Protein AF-L8GN82-F1 (afdb_monomer_lite)

Structure (mmCIF, N/CA/C/O backbone):
data_AF-L8GN82-F1
#
_entry.id   AF-L8GN82-F1
#
loop_
_atom_site.group_PDB
_atom_site.id
_atom_site.type_symbol
_atom_site.label_atom_id
_atom_site.label_alt_id
_atom_site.label_comp_id
_atom_site.label_asym_id
_atom_site.label_entity_id
_atom_site.label_seq_id
_atom_site.pdbx_PDB_ins_code
_atom_site.Cartn_x
_atom_site.Cartn_y
_atom_site.Cartn_z
_atom_site.occupancy
_atom_site.B_iso_or_equiv
_atom_site.auth_seq_id
_atom_site.auth_comp_id
_atom_site.auth_asym_id
_atom_site.auth_atom_id
_atom_site.pdbx_PDB_model_num
ATOM 1 N N . MET A 1 1 ? 12.471 10.468 -59.461 1.00 40.56 1 MET A N 1
ATOM 2 C CA . MET A 1 1 ? 12.229 11.922 -59.468 1.00 40.56 1 MET A CA 1
ATOM 3 C C . MET A 1 1 ? 10.751 12.126 -59.243 1.00 40.56 1 MET A C 1
ATOM 5 O O . MET A 1 1 ? 9.994 11.916 -60.169 1.00 40.56 1 MET A O 1
ATOM 9 N N . GLU A 1 2 ? 10.376 12.457 -58.014 1.00 28.59 2 GLU A N 1
ATOM 10 C CA . GLU A 1 2 ? 9.237 13.321 -57.700 1.00 28.59 2 GLU A CA 1
ATOM 11 C C . GLU A 1 2 ? 9.472 13.792 -56.265 1.00 28.59 2 GLU A C 1
ATOM 13 O O . GLU A 1 2 ? 9.151 13.131 -55.283 1.00 28.59 2 GLU A O 1
ATOM 18 N N . ALA A 1 3 ? 10.220 14.889 -56.172 1.00 37.50 3 ALA A N 1
ATOM 19 C CA . ALA A 1 3 ? 10.307 15.696 -54.975 1.00 37.50 3 ALA A CA 1
ATOM 20 C C . ALA A 1 3 ? 9.128 16.671 -55.033 1.00 37.50 3 ALA A C 1
ATOM 22 O O . ALA A 1 3 ? 9.088 17.517 -55.924 1.00 37.50 3 ALA A O 1
ATOM 23 N N . SER A 1 4 ? 8.186 16.568 -54.097 1.00 31.69 4 SER A N 1
ATOM 24 C CA . SER A 1 4 ? 7.207 17.627 -53.845 1.00 31.69 4 SER A CA 1
ATOM 25 C C . SER A 1 4 ? 7.245 18.013 -52.368 1.00 31.69 4 SER A C 1
ATOM 27 O O . SER A 1 4 ? 6.643 17.369 -51.514 1.00 31.69 4 SER A O 1
ATOM 29 N N . SER A 1 5 ? 8.046 19.046 -52.100 1.00 40.31 5 SER A N 1
ATOM 30 C CA . SER A 1 5 ? 7.897 20.062 -51.050 1.00 40.31 5 SER A CA 1
ATOM 31 C C . SER A 1 5 ? 7.050 19.699 -49.817 1.00 40.31 5 SER A C 1
ATOM 33 O O . SER A 1 5 ? 5.852 19.983 -49.775 1.00 40.31 5 SER A O 1
ATOM 35 N N . SER A 1 6 ? 7.687 19.205 -48.751 1.00 35.66 6 SER A N 1
ATOM 36 C CA . SER A 1 6 ? 7.137 19.368 -47.403 1.00 35.66 6 SER A CA 1
ATOM 37 C C . SER A 1 6 ? 7.422 20.798 -46.945 1.00 35.66 6 SER A C 1
ATOM 39 O O . SER A 1 6 ? 8.579 21.174 -46.743 1.00 35.66 6 SER A O 1
ATOM 41 N N . ALA A 1 7 ? 6.376 21.607 -46.803 1.00 36.06 7 ALA A N 1
ATOM 42 C CA . ALA A 1 7 ? 6.464 22.872 -46.092 1.00 36.06 7 ALA A CA 1
ATOM 43 C C . ALA A 1 7 ? 7.112 22.626 -44.717 1.00 36.06 7 ALA A C 1
ATOM 45 O O . ALA A 1 7 ? 6.667 21.760 -43.966 1.00 36.06 7 ALA A O 1
ATOM 46 N N . SER A 1 8 ? 8.187 23.354 -44.415 1.00 43.50 8 SER A N 1
ATOM 47 C CA . SER A 1 8 ? 8.848 23.358 -43.108 1.00 43.50 8 SER A CA 1
ATOM 48 C C . SER A 1 8 ? 7.850 23.842 -42.053 1.00 43.50 8 SER A C 1
ATOM 50 O O . SER A 1 8 ? 7.719 25.047 -41.834 1.00 43.50 8 SER A O 1
ATOM 52 N N . ALA A 1 9 ? 7.120 22.925 -41.418 1.00 58.69 9 ALA A N 1
ATOM 53 C CA . ALA A 1 9 ? 6.322 23.253 -40.247 1.00 58.69 9 ALA A CA 1
ATOM 54 C C . ALA A 1 9 ? 7.268 23.774 -39.154 1.00 58.69 9 ALA A C 1
ATOM 56 O O . ALA A 1 9 ? 8.265 23.125 -38.832 1.00 58.69 9 ALA A O 1
ATOM 57 N N . ALA A 1 10 ? 6.994 24.969 -38.629 1.00 77.12 10 ALA A N 1
ATOM 58 C CA . ALA A 1 10 ? 7.801 25.562 -37.569 1.00 77.12 10 ALA A CA 1
ATOM 59 C C . ALA A 1 10 ? 7.827 24.636 -36.340 1.00 77.12 10 ALA A C 1
ATOM 61 O O . ALA A 1 10 ? 6.804 24.051 -35.974 1.00 77.12 10 ALA A O 1
ATOM 62 N N . ALA A 1 11 ? 8.997 24.485 -35.718 1.00 84.00 11 ALA A N 1
ATOM 63 C CA . ALA A 1 11 ? 9.152 23.645 -34.537 1.00 84.00 11 ALA A CA 1
ATOM 64 C C . ALA A 1 11 ? 8.325 24.181 -33.360 1.00 84.00 11 ALA A C 1
ATOM 66 O O . ALA A 1 11 ? 8.280 25.387 -33.123 1.00 84.00 11 ALA A O 1
ATOM 67 N N . LEU A 1 12 ? 7.707 23.273 -32.603 1.00 88.06 12 LEU A N 1
ATOM 68 C CA . LEU A 1 12 ? 6.937 23.598 -31.400 1.00 88.06 12 LEU A CA 1
ATOM 69 C C . LEU A 1 12 ? 7.852 24.004 -30.238 1.00 88.06 12 LEU A C 1
ATOM 71 O O . LEU A 1 12 ? 7.486 24.847 -29.425 1.00 88.06 12 LEU A O 1
ATOM 75 N N . ALA A 1 13 ? 9.041 23.402 -30.159 1.00 88.94 13 ALA A N 1
ATOM 76 C CA . ALA A 1 13 ? 10.078 23.754 -29.195 1.00 88.94 13 ALA A CA 1
ATOM 77 C C . ALA A 1 13 ? 11.461 23.333 -29.712 1.00 88.94 13 ALA A C 1
ATOM 79 O O . ALA A 1 13 ? 11.603 22.279 -30.336 1.00 88.94 13 ALA A O 1
ATOM 80 N N . GLU A 1 14 ? 12.499 24.113 -29.402 1.00 90.31 14 GLU A N 1
ATOM 81 C CA . GLU A 1 14 ? 13.894 23.756 -29.678 1.00 90.31 14 GLU A CA 1
ATOM 82 C C . GLU A 1 14 ? 14.709 23.698 -28.382 1.00 90.31 14 GLU A C 1
ATOM 84 O O . GLU A 1 14 ? 14.835 24.678 -27.653 1.00 90.31 14 GLU A O 1
ATOM 89 N N . GLY A 1 15 ? 15.298 22.533 -28.109 1.00 85.56 15 GLY A N 1
ATOM 90 C CA . GLY A 1 15 ? 16.231 22.325 -27.009 1.00 85.56 15 GLY A CA 1
ATOM 91 C C . GLY A 1 15 ? 17.689 22.278 -27.470 1.00 85.56 15 GLY A C 1
ATOM 92 O O . GLY A 1 15 ? 18.013 22.227 -28.660 1.00 85.56 15 GLY A O 1
ATOM 93 N N . LYS A 1 16 ? 18.614 22.212 -26.503 1.00 86.75 16 LYS A N 1
ATOM 94 C CA . LYS A 1 16 ? 20.067 22.130 -26.761 1.00 86.75 16 LYS A CA 1
ATOM 95 C C . LYS A 1 16 ? 20.448 20.901 -27.605 1.00 86.75 16 LYS A C 1
ATOM 97 O O . LYS A 1 16 ? 21.351 21.005 -28.433 1.00 86.75 16 LYS A O 1
ATOM 102 N N . THR A 1 17 ? 19.752 19.776 -27.432 1.00 88.50 17 THR A N 1
ATOM 103 C CA . THR A 1 17 ? 20.066 18.464 -28.041 1.00 88.50 17 THR A CA 1
ATOM 104 C C . THR A 1 17 ? 18.912 17.842 -28.833 1.00 88.50 17 THR A C 1
ATOM 106 O O . THR A 1 17 ? 19.075 16.750 -29.366 1.00 88.50 17 THR A O 1
ATOM 109 N N . LYS A 1 18 ? 17.760 18.513 -28.933 1.00 93.12 18 LYS A N 1
ATOM 110 C CA . LYS A 1 18 ? 16.549 17.978 -29.575 1.00 93.12 18 LYS A CA 1
ATOM 111 C C . LYS A 1 18 ? 15.663 19.083 -30.147 1.00 93.12 18 LYS A C 1
ATOM 113 O O . LYS A 1 18 ? 15.748 20.225 -29.695 1.00 93.12 18 LYS A O 1
ATOM 118 N N . LEU A 1 19 ? 14.812 18.732 -31.102 1.00 94.88 19 LEU A N 1
ATOM 119 C CA . LEU A 1 19 ? 13.789 19.579 -31.709 1.00 94.88 19 LEU A CA 1
ATOM 120 C C . LEU A 1 19 ? 12.435 18.868 -31.609 1.00 94.88 19 LEU A C 1
ATOM 122 O O . LEU A 1 19 ? 12.356 17.667 -31.858 1.00 94.88 19 LEU A O 1
ATOM 126 N N . ILE A 1 20 ? 11.384 19.596 -31.240 1.00 95.88 20 ILE A N 1
ATOM 127 C CA . ILE A 1 20 ? 10.019 19.072 -31.153 1.00 95.88 20 ILE A CA 1
ATOM 128 C C . ILE A 1 20 ? 9.234 19.594 -32.350 1.00 95.88 20 ILE A C 1
ATOM 130 O O . ILE A 1 20 ? 9.037 20.802 -32.492 1.00 95.88 20 ILE A O 1
ATOM 134 N N . LEU A 1 21 ? 8.801 18.687 -33.217 1.00 94.81 21 LEU A N 1
ATOM 135 C CA . LEU A 1 21 ? 8.077 18.997 -34.444 1.00 94.81 21 LEU A CA 1
ATOM 136 C C . LEU A 1 21 ? 6.604 18.577 -34.315 1.00 94.81 21 LEU A C 1
ATOM 138 O O . LEU A 1 21 ? 6.312 17.554 -33.684 1.00 94.81 21 LEU A O 1
ATOM 142 N N . PRO A 1 22 ? 5.666 19.340 -34.902 1.00 93.62 22 PRO A N 1
ATOM 143 C CA . PRO A 1 22 ? 4.265 18.942 -34.934 1.00 93.62 22 PRO A CA 1
ATOM 144 C C . PRO A 1 22 ? 4.071 17.715 -35.836 1.00 93.62 22 PRO A C 1
ATOM 146 O O . PRO A 1 22 ? 4.810 17.514 -36.801 1.00 93.62 22 PRO A O 1
ATOM 149 N N . THR A 1 23 ? 3.048 16.911 -35.545 1.00 91.06 23 THR A N 1
ATOM 150 C CA . THR A 1 23 ? 2.587 15.833 -36.435 1.00 91.06 23 THR A CA 1
ATOM 151 C C . THR A 1 23 ? 1.179 16.131 -36.954 1.00 91.06 23 THR A C 1
ATOM 153 O O . THR A 1 23 ? 0.577 17.141 -36.587 1.00 91.06 23 THR A O 1
ATOM 156 N N . SER A 1 24 ? 0.641 15.271 -37.823 1.00 87.94 24 SER A N 1
ATOM 157 C CA . SER A 1 24 ? -0.749 15.380 -38.285 1.00 87.94 24 SER A CA 1
ATOM 158 C C . SER A 1 24 ? -1.782 15.140 -37.174 1.00 87.94 24 SER A C 1
ATOM 160 O O . SER A 1 24 ? -2.904 15.625 -37.296 1.00 87.94 24 SER A O 1
ATOM 162 N N . ASP A 1 25 ? -1.422 14.426 -36.099 1.00 88.06 25 ASP A N 1
ATOM 163 C CA . ASP A 1 25 ? -2.248 14.280 -34.895 1.00 88.06 25 ASP A CA 1
ATOM 164 C C . ASP A 1 25 ? -1.768 15.287 -33.832 1.00 88.06 25 ASP A C 1
ATOM 166 O O . ASP A 1 25 ? -0.649 15.153 -33.333 1.00 88.06 25 ASP A O 1
ATOM 170 N N . PRO A 1 26 ? -2.581 16.278 -33.422 1.00 85.50 26 PRO A N 1
ATOM 171 C CA . PRO A 1 26 ? -2.176 17.281 -32.432 1.00 85.50 26 PRO A CA 1
ATOM 172 C C . PRO A 1 26 ? -1.912 16.697 -31.033 1.00 85.50 26 PRO A C 1
ATOM 174 O O . PRO A 1 26 ? -1.378 17.385 -30.165 1.00 85.50 26 PRO A O 1
ATOM 177 N N . ARG A 1 27 ? -2.275 15.432 -30.789 1.00 89.00 27 ARG A N 1
ATOM 178 C CA . ARG A 1 27 ? -1.940 14.701 -29.557 1.00 89.00 27 ARG A CA 1
ATOM 179 C C . ARG A 1 27 ? -0.538 14.103 -29.590 1.00 89.00 27 ARG A C 1
ATOM 181 O O . ARG A 1 27 ? -0.101 13.556 -28.581 1.00 89.00 27 ARG A O 1
ATOM 188 N N . GLN A 1 28 ? 0.161 14.187 -30.720 1.00 93.69 28 GLN A N 1
ATOM 189 C CA . GLN A 1 28 ? 1.465 13.574 -30.932 1.00 93.69 28 GLN A CA 1
ATOM 190 C C . GLN A 1 28 ? 2.480 14.594 -31.447 1.00 93.69 28 GLN A C 1
ATOM 192 O O . GLN A 1 28 ? 2.178 15.468 -32.262 1.00 93.69 28 GLN A O 1
ATOM 197 N N . VAL A 1 29 ? 3.720 14.433 -31.004 1.00 95.50 29 VAL A N 1
ATOM 198 C CA . VAL A 1 29 ? 4.875 15.200 -31.465 1.00 95.50 29 VAL A CA 1
ATOM 199 C C . VAL A 1 29 ? 5.937 14.262 -32.019 1.00 95.50 29 VAL A C 1
ATOM 201 O O . VAL A 1 29 ? 6.043 13.100 -31.620 1.00 95.50 29 VAL A O 1
ATOM 204 N N . LEU A 1 30 ? 6.740 14.778 -32.941 1.00 96.50 30 LEU A N 1
ATOM 205 C CA . LEU A 1 30 ? 7.945 14.112 -33.406 1.00 96.50 30 LEU A CA 1
ATOM 206 C C . LEU A 1 30 ? 9.142 14.723 -32.675 1.00 96.50 30 LEU A C 1
ATOM 208 O O . LEU A 1 30 ? 9.391 15.926 -32.770 1.00 96.50 30 LEU A O 1
ATOM 212 N N . VAL A 1 31 ? 9.878 13.896 -31.940 1.00 97.19 31 VAL A N 1
ATOM 213 C CA . VAL A 1 31 ? 11.093 14.300 -31.231 1.00 97.19 31 VAL A CA 1
ATOM 214 C C . VAL A 1 31 ? 12.286 13.965 -32.115 1.00 97.19 31 VAL A C 1
ATOM 216 O O . VAL A 1 31 ? 12.564 12.792 -32.352 1.00 97.19 31 VAL A O 1
ATOM 219 N N . LEU A 1 32 ? 12.981 14.987 -32.614 1.00 96.75 32 LEU A N 1
ATOM 220 C CA . LEU A 1 32 ? 14.173 14.859 -33.454 1.00 96.75 32 LEU A CA 1
ATOM 221 C C . LEU A 1 32 ? 15.432 15.129 -32.621 1.00 96.75 32 LEU A C 1
ATOM 223 O O . LEU A 1 32 ? 15.600 16.216 -32.066 1.00 96.75 32 LEU A O 1
ATOM 227 N N . SER A 1 33 ? 16.328 14.153 -32.535 1.00 96.06 33 SER A N 1
ATOM 228 C CA . SER A 1 33 ? 17.602 14.251 -31.818 1.00 96.06 33 SER A CA 1
ATOM 229 C C . SER A 1 33 ? 18.649 14.988 -32.656 1.00 96.06 33 SER A C 1
ATOM 231 O O . SER A 1 33 ? 18.812 14.713 -33.839 1.00 96.06 33 SER A O 1
ATOM 233 N N . LYS A 1 34 ? 19.407 15.903 -32.041 1.00 95.44 34 LYS A N 1
ATOM 234 C CA . LYS A 1 34 ? 20.489 16.655 -32.698 1.00 95.44 34 LYS A CA 1
ATOM 235 C C . LYS A 1 34 ? 21.856 16.047 -32.387 1.00 95.44 34 LYS A C 1
ATOM 237 O O . LYS A 1 34 ? 22.095 15.532 -31.295 1.00 95.44 34 LYS A O 1
ATOM 242 N N . ASP A 1 35 ? 22.793 16.244 -33.307 1.00 95.50 35 ASP A N 1
ATOM 243 C CA . ASP A 1 35 ? 24.213 15.890 -33.154 1.00 95.50 35 ASP A CA 1
ATOM 244 C C . ASP A 1 35 ? 24.983 16.796 -32.174 1.00 95.50 35 ASP A C 1
ATOM 246 O O . ASP A 1 35 ? 26.192 16.660 -31.980 1.00 95.50 35 ASP A O 1
ATOM 250 N N . SER A 1 36 ? 24.301 17.744 -31.531 1.00 93.56 36 SER A N 1
ATOM 251 C CA . SER A 1 36 ? 24.904 18.623 -30.538 1.00 93.56 36 SER A CA 1
ATOM 252 C C . SER A 1 36 ? 25.119 17.919 -29.197 1.00 93.56 36 SER A C 1
ATOM 254 O O . SER A 1 36 ? 24.269 17.183 -28.693 1.00 93.56 36 SER A O 1
ATOM 256 N N . ILE A 1 37 ? 26.248 18.226 -28.563 1.00 92.81 37 ILE A N 1
ATOM 257 C CA . ILE A 1 37 ? 26.554 17.884 -27.173 1.00 92.81 37 ILE A CA 1
ATOM 258 C C . ILE A 1 37 ? 26.910 19.161 -26.411 1.00 92.81 37 ILE A C 1
ATOM 260 O O . ILE A 1 37 ? 27.527 20.072 -26.962 1.00 92.81 37 ILE A O 1
ATOM 264 N N . THR A 1 38 ? 26.495 19.257 -25.147 1.00 89.88 38 THR A N 1
ATOM 265 C CA . THR A 1 38 ? 26.724 20.438 -24.295 1.00 89.88 38 THR A CA 1
ATOM 266 C C . THR A 1 38 ? 27.090 20.044 -22.866 1.00 89.88 38 THR A C 1
ATOM 268 O O . THR A 1 38 ? 26.588 19.047 -22.352 1.00 89.88 38 THR A O 1
ATOM 271 N N . ALA A 1 39 ? 27.931 20.819 -22.183 1.00 86.50 39 ALA A N 1
ATOM 272 C CA . ALA A 1 39 ? 28.233 20.640 -20.761 1.00 86.50 39 ALA A CA 1
ATOM 273 C C . ALA A 1 39 ? 28.512 21.980 -20.059 1.00 86.50 39 ALA A C 1
ATOM 275 O O . ALA A 1 39 ? 28.931 22.942 -20.700 1.00 86.50 39 ALA A O 1
ATOM 276 N N . GLY A 1 40 ? 28.274 22.028 -18.740 1.00 77.69 40 GLY A N 1
ATOM 277 C CA . GLY A 1 40 ? 28.528 23.205 -17.898 1.00 77.69 40 GLY A CA 1
ATOM 278 C C . GLY A 1 40 ? 27.736 24.435 -18.340 1.00 77.69 40 GLY A C 1
ATOM 279 O O . GLY A 1 40 ? 28.337 25.446 -18.668 1.00 77.69 40 GLY A O 1
ATOM 280 N N . ASN A 1 41 ? 26.410 24.319 -18.449 1.00 71.56 41 ASN A N 1
ATOM 281 C CA . ASN A 1 41 ? 25.507 25.400 -18.881 1.00 71.56 41 ASN A CA 1
ATOM 282 C C . ASN A 1 41 ? 25.874 26.038 -20.235 1.00 71.56 41 ASN A C 1
ATOM 284 O O . ASN A 1 41 ? 25.586 27.198 -20.491 1.00 71.56 41 ASN A O 1
ATOM 288 N N . GLY A 1 42 ? 26.490 25.263 -21.135 1.00 69.44 42 GLY A N 1
ATOM 289 C CA . GLY A 1 42 ? 26.857 25.715 -22.480 1.00 69.44 42 GLY A CA 1
ATOM 290 C C . GLY A 1 42 ? 28.290 26.231 -22.617 1.00 69.44 42 GLY A C 1
ATOM 291 O O . GLY A 1 42 ? 28.701 26.520 -23.738 1.00 69.44 42 GLY A O 1
ATOM 292 N N . LEU A 1 43 ? 29.075 26.257 -21.531 1.00 78.06 43 LEU A N 1
ATOM 293 C CA . LEU A 1 43 ? 30.509 26.584 -21.563 1.00 78.06 43 LEU A CA 1
ATOM 294 C C . LEU A 1 43 ? 31.317 25.622 -22.449 1.00 78.06 43 LEU A C 1
ATOM 296 O O . LEU A 1 43 ? 32.336 26.005 -23.019 1.00 78.06 43 LEU A O 1
ATOM 300 N N . LYS A 1 44 ? 30.850 24.377 -22.591 1.00 87.25 44 LYS A N 1
ATOM 301 C CA . LYS A 1 44 ? 31.314 23.430 -23.609 1.00 87.25 44 LYS A CA 1
ATOM 302 C C . LYS A 1 44 ? 30.144 23.072 -24.517 1.00 87.25 44 LYS A C 1
ATOM 304 O O . LYS A 1 44 ? 29.076 22.687 -24.029 1.00 87.25 44 LYS A O 1
ATOM 309 N N . ARG A 1 45 ? 30.343 23.186 -25.828 1.00 91.56 45 ARG A N 1
ATOM 310 C CA . ARG A 1 45 ? 29.367 22.804 -26.851 1.00 91.56 45 ARG A CA 1
ATOM 311 C C . ARG A 1 45 ? 30.096 22.365 -28.105 1.00 91.56 45 ARG A C 1
ATOM 313 O O . ARG A 1 45 ? 30.897 23.131 -28.615 1.00 91.56 45 ARG A O 1
ATOM 320 N N . ASP A 1 46 ? 29.761 21.202 -28.639 1.00 93.88 46 ASP A N 1
ATOM 321 C CA . ASP A 1 46 ? 30.316 20.693 -29.894 1.00 93.88 46 ASP A CA 1
ATOM 322 C C . ASP A 1 46 ? 29.215 20.043 -30.737 1.00 93.88 46 ASP A C 1
ATOM 324 O O . ASP A 1 46 ? 28.141 19.705 -30.234 1.00 93.88 46 ASP A O 1
ATOM 328 N N . VAL A 1 47 ? 29.495 19.864 -32.027 1.00 94.81 47 VAL A N 1
ATOM 329 C CA . VAL A 1 47 ? 28.714 19.009 -32.927 1.00 94.81 47 VAL A CA 1
ATOM 330 C C . VAL A 1 47 ? 29.528 17.745 -33.186 1.00 94.81 47 VAL A C 1
ATOM 332 O O . VAL A 1 47 ? 30.705 17.831 -33.560 1.00 94.81 47 VAL A O 1
ATOM 335 N N . ILE A 1 48 ? 28.912 16.590 -32.940 1.00 94.81 48 ILE A N 1
ATOM 336 C CA . ILE A 1 48 ? 29.482 15.261 -33.155 1.00 94.81 48 ILE A CA 1
ATOM 337 C C . ILE A 1 48 ? 28.538 14.512 -34.093 1.00 94.81 48 ILE A C 1
ATOM 339 O O . ILE A 1 48 ? 27.471 14.068 -33.678 1.00 94.81 48 ILE A O 1
ATOM 343 N N . GLU A 1 49 ? 28.941 14.395 -35.355 1.00 94.88 49 GLU A N 1
ATOM 344 C CA . GLU A 1 49 ? 28.151 13.736 -36.396 1.00 94.88 49 GLU A CA 1
ATOM 345 C C . GLU A 1 49 ? 27.757 12.307 -35.986 1.00 94.88 49 GLU A C 1
ATOM 347 O O . GLU A 1 49 ? 28.599 11.518 -35.548 1.00 94.88 49 GLU A O 1
ATOM 352 N N . GLY A 1 50 ? 26.467 11.987 -36.099 1.00 93.38 50 GLY A N 1
ATOM 353 C CA . GLY A 1 50 ? 25.906 10.677 -35.756 1.00 93.38 50 GLY A CA 1
ATOM 354 C C . GLY A 1 50 ? 25.527 10.489 -34.281 1.00 93.38 50 GLY A C 1
ATOM 355 O O . GLY A 1 50 ? 24.910 9.475 -33.941 1.00 93.38 50 GLY A O 1
ATOM 356 N N . LYS A 1 51 ? 25.826 11.450 -33.396 1.00 96.25 51 LYS A N 1
ATOM 357 C CA . LYS A 1 51 ? 25.429 11.399 -31.977 1.00 96.25 51 LYS A CA 1
ATOM 358 C C . LYS A 1 51 ? 23.909 11.416 -31.804 1.00 96.25 51 LYS A C 1
ATOM 360 O O . LYS A 1 51 ? 23.399 10.684 -30.961 1.00 96.25 51 LYS A O 1
ATOM 365 N N . GLY A 1 52 ? 23.183 12.202 -32.599 1.00 95.94 52 GLY A N 1
ATOM 366 C CA . GLY A 1 52 ? 21.722 12.299 -32.560 1.00 95.94 52 GLY A CA 1
ATOM 367 C C . GLY A 1 52 ? 21.053 10.955 -32.838 1.00 95.94 52 GLY A C 1
ATOM 368 O O . GLY A 1 52 ? 20.186 10.528 -32.078 1.00 95.94 52 GLY A O 1
ATOM 369 N N . ARG A 1 53 ? 21.544 10.225 -33.846 1.00 97.00 53 ARG A N 1
ATOM 370 C CA . ARG A 1 53 ? 21.103 8.855 -34.147 1.00 97.00 53 ARG A CA 1
ATOM 371 C C . ARG A 1 53 ? 21.319 7.902 -32.967 1.00 97.00 53 ARG A C 1
ATOM 373 O O . ARG A 1 53 ? 20.411 7.162 -32.609 1.00 97.00 53 ARG A O 1
ATOM 380 N N . LEU A 1 54 ? 22.503 7.917 -32.352 1.00 97.62 54 LEU A N 1
ATOM 381 C CA . LEU A 1 54 ? 22.828 7.026 -31.227 1.00 97.62 54 LEU A CA 1
ATOM 382 C C . LEU A 1 54 ? 22.035 7.367 -29.957 1.00 97.62 54 LEU A C 1
ATOM 384 O O . LEU A 1 54 ? 21.611 6.466 -29.230 1.00 97.62 54 LEU A O 1
ATOM 388 N N . SER A 1 55 ? 21.799 8.658 -29.706 1.00 97.19 55 SER A N 1
ATOM 389 C CA . SER A 1 55 ? 20.885 9.127 -28.660 1.00 97.19 55 SER A CA 1
ATOM 390 C C . SER A 1 55 ? 19.475 8.587 -28.893 1.00 97.19 55 SER A C 1
ATOM 392 O O . SER A 1 55 ? 18.905 7.979 -27.991 1.00 97.19 55 SER A O 1
ATOM 394 N N . ASN A 1 56 ? 18.951 8.734 -30.112 1.00 97.12 56 ASN A N 1
ATOM 395 C CA . ASN A 1 56 ? 17.627 8.244 -30.478 1.00 97.12 56 ASN A CA 1
ATOM 396 C C . ASN A 1 56 ? 17.510 6.717 -30.338 1.00 97.12 56 ASN A C 1
ATOM 398 O O . ASN A 1 56 ? 16.549 6.239 -29.742 1.00 97.12 56 ASN A O 1
ATOM 402 N N . GLU A 1 57 ? 18.499 5.952 -30.816 1.00 96.19 57 GLU A N 1
ATOM 403 C CA . GLU A 1 57 ? 18.543 4.488 -30.667 1.00 96.19 57 GLU A CA 1
ATOM 404 C C . GLU A 1 57 ? 18.515 4.076 -29.187 1.00 96.19 57 GLU A C 1
ATOM 406 O O . GLU A 1 57 ? 17.722 3.220 -28.790 1.00 96.19 57 GLU A O 1
ATOM 411 N N . THR A 1 58 ? 19.314 4.745 -28.347 1.00 97.31 58 THR A N 1
ATOM 412 C CA . THR A 1 58 ? 19.337 4.503 -26.897 1.00 97.31 58 THR A CA 1
ATOM 413 C C . THR A 1 58 ? 17.984 4.818 -26.258 1.00 97.31 58 THR A C 1
ATOM 415 O O . THR A 1 58 ? 17.437 3.985 -25.538 1.00 97.31 58 THR A O 1
ATOM 418 N N . THR A 1 59 ? 17.412 5.990 -26.548 1.00 97.06 59 THR A N 1
ATOM 419 C CA . THR A 1 59 ? 16.129 6.439 -25.990 1.00 97.06 59 THR A CA 1
ATOM 420 C C . THR A 1 59 ? 14.967 5.544 -26.401 1.00 97.06 59 THR A C 1
ATOM 422 O O . THR A 1 59 ? 14.194 5.125 -25.539 1.00 97.06 59 THR A O 1
ATOM 425 N N . CYS A 1 60 ? 14.866 5.185 -27.683 1.00 95.38 60 CYS A N 1
ATOM 426 C CA . CYS A 1 60 ? 13.853 4.245 -28.161 1.00 95.38 60 CYS A CA 1
ATOM 427 C C . CYS A 1 60 ? 13.980 2.901 -27.440 1.00 95.38 60 CYS A C 1
ATOM 429 O O . CYS A 1 60 ? 12.980 2.310 -27.030 1.00 95.38 60 CYS A O 1
ATOM 431 N N . GLY A 1 61 ? 15.214 2.435 -27.246 1.00 93.06 61 GLY A N 1
ATOM 432 C CA . GLY A 1 61 ? 15.461 1.176 -26.573 1.00 93.06 61 GLY A CA 1
ATOM 433 C C . GLY A 1 61 ? 15.084 1.166 -25.098 1.00 93.06 61 GLY A C 1
ATOM 434 O O . GLY A 1 61 ? 14.413 0.246 -24.625 1.00 93.06 61 GLY A O 1
ATOM 435 N N . VAL A 1 62 ? 15.458 2.226 -24.387 1.00 95.25 62 VAL A N 1
ATOM 436 C CA . VAL A 1 62 ? 15.118 2.429 -22.979 1.00 95.25 62 VAL A CA 1
ATOM 437 C C . VAL A 1 62 ? 13.612 2.559 -22.789 1.00 95.25 62 VAL A C 1
ATOM 439 O O . VAL A 1 62 ? 13.048 1.858 -21.951 1.00 95.25 62 VAL A O 1
ATOM 442 N N . PHE A 1 63 ? 12.932 3.407 -23.564 1.00 95.06 63 PHE A N 1
ATOM 443 C CA . PHE A 1 63 ? 11.489 3.571 -23.403 1.00 95.06 63 PHE A CA 1
ATOM 444 C C . PHE A 1 63 ? 10.720 2.300 -23.744 1.00 95.06 63 PHE A C 1
ATOM 446 O O . PHE A 1 63 ? 9.777 1.972 -23.028 1.00 95.06 63 PHE A O 1
ATOM 453 N N . ARG A 1 64 ? 11.155 1.537 -24.753 1.00 89.88 64 ARG A N 1
ATOM 454 C CA . ARG A 1 64 ? 10.557 0.234 -25.056 1.00 89.88 64 ARG A CA 1
ATOM 455 C C . ARG A 1 64 ? 10.717 -0.748 -23.897 1.00 89.88 64 ARG A C 1
ATOM 457 O O . ARG A 1 64 ? 9.750 -1.400 -23.520 1.00 89.88 64 ARG A O 1
ATOM 464 N N . LEU A 1 65 ? 11.905 -0.822 -23.296 1.00 85.81 65 LEU A N 1
ATOM 465 C CA . LEU A 1 65 ? 12.155 -1.639 -22.105 1.00 85.81 65 LEU A CA 1
ATOM 466 C C . LEU A 1 65 ? 11.253 -1.234 -20.926 1.00 85.81 65 LEU A C 1
ATOM 468 O O . LEU A 1 65 ? 10.684 -2.096 -20.255 1.00 85.81 65 LEU A O 1
ATOM 472 N N . LEU A 1 66 ? 11.114 0.069 -20.674 1.00 85.88 66 LEU A N 1
ATOM 473 C CA . LEU A 1 66 ? 10.280 0.594 -19.592 1.00 85.88 66 LEU A CA 1
ATOM 474 C C . LEU A 1 66 ? 8.787 0.315 -19.829 1.00 85.88 66 LEU A C 1
ATOM 476 O O . LEU A 1 66 ? 8.100 -0.102 -18.899 1.00 85.88 66 LEU A O 1
ATOM 480 N N . GLN A 1 67 ? 8.301 0.461 -21.065 1.00 84.12 67 GLN A N 1
ATOM 481 C CA . GLN A 1 67 ? 6.921 0.126 -21.435 1.00 84.12 67 GLN A CA 1
ATOM 482 C C . GLN A 1 67 ? 6.628 -1.369 -21.311 1.00 84.12 67 GLN A C 1
ATOM 484 O O . GLN A 1 67 ? 5.613 -1.738 -20.730 1.00 84.12 67 GLN A O 1
ATOM 489 N N . LEU A 1 68 ? 7.543 -2.235 -21.768 1.00 77.12 68 LEU A N 1
ATOM 490 C CA . LEU A 1 68 ? 7.441 -3.690 -21.575 1.00 77.12 68 LEU A CA 1
ATOM 491 C C . LEU A 1 68 ? 7.434 -4.091 -20.090 1.00 77.12 68 LEU A C 1
ATOM 493 O O . LEU A 1 68 ? 7.006 -5.187 -19.749 1.00 77.12 68 LEU A O 1
ATOM 497 N N . SER A 1 69 ? 7.903 -3.204 -19.211 1.00 73.94 69 SER A N 1
ATOM 498 C CA . SER A 1 69 ? 7.890 -3.378 -17.756 1.00 73.94 69 SER A CA 1
ATOM 499 C C . SER A 1 69 ? 6.702 -2.675 -17.072 1.00 73.94 69 SER A C 1
ATOM 501 O O . SER A 1 69 ? 6.688 -2.553 -15.846 1.00 73.94 69 SER A O 1
ATOM 503 N N . GLY A 1 70 ? 5.727 -2.179 -17.843 1.00 72.81 70 GLY A N 1
ATOM 504 C CA . GLY A 1 70 ? 4.495 -1.572 -17.334 1.00 72.81 70 GLY A CA 1
ATOM 505 C C . GLY A 1 70 ? 4.637 -0.137 -16.816 1.00 72.81 70 GLY A C 1
ATOM 506 O O . GLY A 1 70 ? 3.839 0.278 -15.974 1.00 72.81 70 GLY A O 1
ATOM 507 N N . LEU A 1 71 ? 5.652 0.628 -17.249 1.00 77.19 71 LEU A N 1
ATOM 508 C CA . LEU A 1 71 ? 5.740 2.053 -16.909 1.00 77.19 71 LEU A CA 1
ATOM 509 C C . LEU A 1 71 ? 5.058 2.941 -17.954 1.00 77.19 71 LEU A C 1
ATOM 511 O O . LEU A 1 71 ? 5.307 2.772 -19.151 1.00 77.19 71 LEU A O 1
ATOM 515 N N . PRO A 1 72 ? 4.283 3.949 -17.513 1.00 85.06 72 PRO A N 1
ATOM 516 C CA . PRO A 1 72 ? 3.719 4.944 -18.408 1.00 85.06 72 PRO A CA 1
ATOM 517 C C . PRO A 1 72 ? 4.823 5.872 -18.932 1.00 85.06 72 PRO A C 1
ATOM 519 O O . PRO A 1 72 ? 5.541 6.523 -18.166 1.00 85.06 72 PRO A O 1
ATOM 522 N N . THR A 1 73 ? 4.952 5.953 -20.253 1.00 94.94 73 THR A N 1
ATOM 523 C CA . THR A 1 73 ? 5.897 6.847 -20.933 1.00 94.94 73 THR A CA 1
ATOM 524 C C . THR A 1 73 ? 5.194 7.555 -22.084 1.00 94.94 73 THR A C 1
ATOM 526 O O . THR A 1 73 ? 4.224 7.038 -22.636 1.00 94.94 73 THR A O 1
ATOM 529 N N . HIS A 1 74 ? 5.691 8.722 -22.494 1.00 96.12 74 HIS A N 1
ATOM 530 C CA . HIS A 1 74 ? 5.139 9.407 -23.665 1.00 96.12 74 HIS A CA 1
ATOM 531 C C . HIS A 1 74 ? 5.520 8.737 -24.997 1.00 96.12 74 HIS A C 1
ATOM 533 O O . HIS A 1 74 ? 5.094 9.191 -26.047 1.00 96.12 74 HIS A O 1
ATOM 539 N N . PHE A 1 75 ? 6.392 7.727 -24.996 1.00 96.62 75 PHE A N 1
ATOM 540 C CA . PHE A 1 75 ? 6.960 7.148 -26.214 1.00 96.62 75 PHE A CA 1
ATOM 541 C C . PHE A 1 75 ? 5.906 6.351 -26.997 1.00 96.62 75 PHE A C 1
ATOM 543 O O . PHE A 1 75 ? 5.210 5.524 -26.422 1.00 96.62 75 PHE A O 1
ATOM 550 N N . LEU A 1 76 ? 5.795 6.563 -28.309 1.00 90.81 76 LEU A N 1
ATOM 551 C CA . LEU A 1 76 ? 4.855 5.824 -29.167 1.00 90.81 76 LEU A CA 1
ATOM 552 C C . LEU A 1 76 ? 5.566 4.862 -30.119 1.00 90.81 76 LEU A C 1
ATOM 554 O O . LEU A 1 76 ? 5.031 3.810 -30.458 1.00 90.81 76 LEU A O 1
ATOM 558 N N . GLY A 1 77 ? 6.775 5.208 -30.552 1.00 89.31 77 GLY A N 1
ATOM 559 C CA . GLY A 1 77 ? 7.560 4.368 -31.444 1.00 89.31 77 GLY A CA 1
ATOM 560 C C . GLY A 1 77 ? 8.656 5.146 -32.153 1.00 89.31 77 GLY A C 1
ATOM 561 O O . GLY A 1 77 ? 8.586 6.367 -32.291 1.00 89.31 77 GLY A O 1
ATOM 562 N N . GLN A 1 78 ? 9.674 4.432 -32.621 1.00 92.94 78 GLN A N 1
ATOM 563 C CA . GLN A 1 78 ? 10.720 5.013 -33.454 1.00 92.94 78 GLN A CA 1
ATOM 564 C C . GLN A 1 78 ? 10.159 5.349 -34.844 1.00 92.94 78 GLN A C 1
ATOM 566 O O . GLN A 1 78 ? 9.504 4.507 -35.452 1.00 92.94 78 GLN A O 1
ATOM 571 N N . GLU A 1 79 ? 10.440 6.555 -35.343 1.00 90.38 79 GLU A N 1
ATOM 572 C CA . GLU A 1 79 ? 9.972 7.014 -36.663 1.00 90.38 79 GLU A CA 1
ATOM 573 C C . GLU A 1 79 ? 11.102 7.063 -37.692 1.00 90.38 79 GLU A C 1
ATOM 575 O O . GLU A 1 79 ? 10.904 6.774 -38.869 1.00 90.38 79 GLU A O 1
ATOM 580 N N . GLY A 1 80 ? 12.306 7.414 -37.242 1.00 91.00 80 GLY A N 1
ATOM 581 C CA . GLY A 1 80 ? 13.481 7.583 -38.082 1.00 91.00 80 GLY A CA 1
ATOM 582 C C . GLY A 1 80 ? 14.767 7.197 -37.350 1.00 91.00 80 GLY A C 1
ATOM 583 O O . GLY A 1 80 ? 14.735 6.795 -36.180 1.00 91.00 80 GLY A O 1
ATOM 584 N N . PRO A 1 81 ? 15.926 7.301 -38.021 1.00 91.50 81 PRO A N 1
ATOM 585 C CA . PRO A 1 81 ? 17.216 7.003 -37.402 1.00 91.50 81 PRO A CA 1
ATOM 586 C C . PRO A 1 81 ? 17.520 7.936 -36.221 1.00 91.50 81 PRO A C 1
ATOM 588 O O . PRO A 1 81 ? 18.090 7.499 -35.227 1.00 91.50 81 PRO A O 1
ATOM 591 N N . ASP A 1 82 ? 17.088 9.189 -36.292 1.00 94.75 82 ASP A N 1
ATOM 592 C CA . ASP A 1 82 ? 17.312 10.257 -35.318 1.00 94.75 82 ASP A CA 1
ATOM 593 C C . ASP A 1 82 ? 16.010 10.816 -34.718 1.00 94.75 82 ASP A C 1
ATOM 595 O O . ASP A 1 82 ? 16.061 11.773 -33.948 1.00 94.75 82 ASP A O 1
ATOM 599 N N . SER A 1 83 ? 14.853 10.209 -35.006 1.00 96.75 83 SER A N 1
ATOM 600 C CA . SER A 1 83 ? 13.560 10.667 -34.490 1.00 96.75 83 SER A CA 1
ATOM 601 C C . SER A 1 83 ? 12.641 9.562 -33.974 1.00 96.75 83 SER A C 1
ATOM 603 O O . SER A 1 83 ? 12.626 8.440 -34.491 1.00 96.75 83 SER A O 1
ATOM 605 N N . PHE A 1 84 ? 11.778 9.918 -33.023 1.00 97.56 84 PHE A N 1
ATOM 606 C CA . PHE A 1 84 ? 10.701 9.064 -32.523 1.00 97.56 84 PHE A CA 1
ATOM 607 C C . PHE A 1 84 ? 9.399 9.845 -32.312 1.00 97.56 84 PHE A C 1
ATOM 609 O O . PHE A 1 84 ? 9.415 11.053 -32.068 1.00 97.56 84 PHE A O 1
ATOM 616 N N . ARG A 1 85 ? 8.261 9.153 -32.418 1.00 96.94 85 ARG A N 1
ATOM 617 C CA . ARG A 1 85 ? 6.937 9.695 -32.097 1.00 96.94 85 ARG A CA 1
ATOM 618 C C . ARG A 1 85 ? 6.670 9.602 -30.599 1.00 96.94 85 ARG A C 1
ATOM 620 O O . ARG A 1 85 ? 6.942 8.571 -29.979 1.00 96.94 85 ARG A O 1
ATOM 627 N N . ALA A 1 86 ? 6.089 10.657 -30.040 1.00 96.50 86 ALA A N 1
ATOM 628 C CA . ALA A 1 86 ? 5.707 10.740 -28.637 1.00 96.50 86 ALA A CA 1
ATOM 629 C C . ALA A 1 86 ? 4.340 11.411 -28.454 1.00 96.50 86 ALA A C 1
ATOM 631 O O . ALA A 1 86 ? 3.903 12.181 -29.307 1.00 96.50 86 ALA A O 1
ATOM 632 N N . LEU A 1 87 ? 3.679 11.159 -27.326 1.00 95.38 87 LEU A N 1
ATOM 633 C CA . LEU A 1 87 ? 2.527 11.928 -26.871 1.00 95.38 87 LEU A CA 1
ATOM 634 C C . LEU A 1 87 ? 2.949 13.374 -26.594 1.00 95.38 87 LEU A C 1
ATOM 636 O O . LEU A 1 87 ? 3.992 13.635 -25.992 1.00 95.38 87 LEU A O 1
ATOM 640 N N . SER A 1 88 ? 2.111 14.317 -27.013 1.00 94.38 88 SER A N 1
ATOM 641 C CA . SER A 1 88 ? 2.264 15.724 -26.664 1.00 94.38 88 SER A CA 1
ATOM 642 C C . SER A 1 88 ? 1.931 15.915 -25.186 1.00 94.38 88 SER A C 1
ATOM 644 O O . SER A 1 88 ? 0.787 15.714 -24.774 1.00 94.38 88 SER A O 1
ATOM 646 N N . CYS A 1 89 ? 2.916 16.351 -24.400 1.00 95.00 89 CYS A N 1
ATOM 647 C CA . CYS A 1 89 ? 2.775 16.559 -22.961 1.00 95.00 89 CYS A CA 1
ATOM 648 C C . CYS A 1 89 ? 3.121 17.997 -22.562 1.00 95.00 89 CYS A C 1
ATOM 650 O O . CYS A 1 89 ? 4.008 18.625 -23.143 1.00 95.00 89 CYS A O 1
ATOM 652 N N . ARG A 1 90 ? 2.483 18.493 -21.498 1.00 94.88 90 ARG A N 1
ATOM 653 C CA . ARG A 1 90 ? 2.961 19.670 -20.766 1.00 94.88 90 ARG A CA 1
ATOM 654 C C . ARG A 1 90 ? 4.044 19.221 -19.788 1.00 94.88 90 ARG A C 1
ATOM 656 O O . ARG A 1 90 ? 3.737 18.523 -18.823 1.00 94.88 90 ARG A O 1
ATOM 663 N N . MET A 1 91 ? 5.292 19.601 -20.042 1.00 95.38 91 MET A N 1
ATOM 664 C CA . MET A 1 91 ? 6.425 19.209 -19.197 1.00 95.38 91 MET A CA 1
ATOM 665 C C . MET A 1 91 ? 6.309 19.808 -17.793 1.00 95.38 91 MET A C 1
ATOM 667 O O . MET A 1 91 ? 6.008 20.993 -17.642 1.00 95.38 91 MET A O 1
ATOM 671 N N . VAL A 1 92 ? 6.566 18.990 -16.772 1.00 95.75 92 VAL A N 1
ATOM 672 C CA . VAL A 1 92 ? 6.766 19.467 -15.400 1.00 95.75 92 VAL A CA 1
ATOM 673 C C . VAL A 1 92 ? 8.171 20.069 -15.344 1.00 95.75 92 VAL A C 1
ATOM 675 O O . VAL A 1 92 ? 9.113 19.415 -15.793 1.00 95.75 92 VAL A O 1
ATOM 678 N N . PRO A 1 93 ? 8.358 21.298 -14.842 1.00 94.44 93 PRO A N 1
ATOM 679 C CA . PRO A 1 93 ? 9.613 22.020 -15.025 1.00 94.44 93 PRO A CA 1
ATOM 680 C C . PRO A 1 93 ? 10.701 21.601 -14.015 1.00 94.44 93 PRO A C 1
ATOM 682 O O . PRO A 1 93 ? 11.443 22.433 -13.513 1.00 94.44 93 PRO A O 1
ATOM 685 N N . VAL A 1 94 ? 10.826 20.308 -13.718 1.00 95.12 94 VAL A N 1
ATOM 686 C CA . VAL A 1 94 ? 11.844 19.763 -12.809 1.00 95.12 94 VAL A CA 1
ATOM 687 C C . VAL A 1 94 ? 12.560 18.585 -13.437 1.00 95.12 94 VAL A C 1
ATOM 689 O O . VAL A 1 94 ? 11.989 17.838 -14.231 1.00 95.12 94 VAL A O 1
ATOM 692 N N . GLU A 1 95 ? 13.807 18.390 -13.032 1.00 95.88 95 GLU A N 1
ATOM 693 C CA . GLU A 1 95 ? 14.549 17.170 -13.307 1.00 95.88 95 GLU A CA 1
ATOM 694 C C . GLU A 1 95 ? 14.562 16.318 -12.036 1.00 95.88 95 GLU A C 1
ATOM 696 O O . GLU A 1 95 ? 14.858 16.805 -10.944 1.00 95.88 95 GLU A O 1
ATOM 701 N N . VAL A 1 96 ? 14.223 15.039 -12.177 1.00 97.88 96 VAL A N 1
ATOM 702 C CA . VAL A 1 96 ? 14.195 14.080 -11.071 1.00 97.88 96 VAL A CA 1
ATOM 703 C C . VAL A 1 96 ? 15.446 13.225 -11.157 1.00 97.88 96 VAL A C 1
ATOM 705 O O . VAL A 1 96 ? 15.651 12.505 -12.137 1.00 97.88 96 VAL A O 1
ATOM 708 N N . ILE A 1 97 ? 16.297 13.307 -10.140 1.00 97.94 97 ILE A N 1
ATOM 709 C CA . ILE A 1 97 ? 17.571 12.598 -10.072 1.00 97.94 97 ILE A CA 1
ATOM 710 C C . ILE A 1 97 ? 17.431 11.434 -9.098 1.00 97.94 97 ILE A C 1
ATOM 712 O O . ILE A 1 97 ? 17.045 11.634 -7.952 1.00 97.94 97 ILE A O 1
ATOM 716 N N . VAL A 1 98 ? 17.789 10.222 -9.522 1.00 98.06 98 VAL A N 1
ATOM 717 C CA . VAL A 1 98 ? 17.803 9.037 -8.648 1.00 98.06 98 VAL A CA 1
ATOM 718 C C . VAL A 1 98 ? 19.216 8.492 -8.553 1.00 98.06 98 VAL A C 1
ATOM 720 O O . VAL A 1 98 ? 19.872 8.315 -9.580 1.00 98.06 98 VAL A O 1
ATOM 723 N N . ARG A 1 99 ? 19.691 8.228 -7.330 1.00 97.88 99 ARG A N 1
ATOM 724 C CA . ARG A 1 99 ? 21.077 7.826 -7.053 1.00 97.88 99 ARG A CA 1
ATOM 725 C C . ARG A 1 99 ? 21.166 6.514 -6.285 1.00 97.88 99 ARG A C 1
ATOM 727 O O . ARG A 1 99 ? 20.539 6.358 -5.236 1.00 97.88 99 ARG A O 1
ATOM 734 N N . ARG A 1 100 ? 22.029 5.617 -6.774 1.00 95.44 100 ARG A N 1
ATOM 735 C CA . ARG A 1 100 ? 22.490 4.410 -6.075 1.00 95.44 100 ARG A CA 1
ATOM 736 C C . ARG A 1 100 ? 23.831 4.618 -5.388 1.00 95.44 100 ARG A C 1
ATOM 738 O O . ARG A 1 100 ? 24.008 4.079 -4.303 1.00 95.44 100 ARG A O 1
ATOM 745 N N . LEU A 1 101 ? 24.765 5.348 -6.002 1.00 95.44 101 LEU A N 1
ATOM 746 C CA . LEU A 1 101 ? 26.072 5.627 -5.398 1.00 95.44 101 LEU A CA 1
ATOM 747 C C . LEU A 1 101 ? 26.298 7.129 -5.232 1.00 95.44 101 LEU A C 1
ATOM 749 O O . LEU A 1 101 ? 25.903 7.930 -6.082 1.00 95.44 101 LEU A O 1
ATOM 753 N N . ALA A 1 102 ? 26.987 7.505 -4.160 1.00 95.94 102 ALA A N 1
ATOM 754 C CA . ALA A 1 102 ? 27.418 8.872 -3.923 1.00 95.94 102 ALA A CA 1
ATOM 755 C C . ALA A 1 102 ? 28.503 9.277 -4.945 1.00 95.94 102 ALA A C 1
ATOM 757 O O . ALA A 1 102 ? 29.610 8.736 -4.956 1.00 95.94 102 ALA A O 1
ATOM 758 N N . THR A 1 103 ? 28.194 10.226 -5.835 1.00 95.94 103 THR A N 1
ATOM 759 C CA . THR A 1 103 ? 29.134 10.772 -6.831 1.00 95.94 103 THR A CA 1
ATOM 760 C C . THR A 1 103 ? 28.707 12.169 -7.287 1.00 95.94 103 THR A C 1
ATOM 762 O O . THR A 1 103 ? 27.592 12.629 -7.034 1.00 95.94 103 THR A O 1
ATOM 765 N N . GLY A 1 104 ? 29.586 12.861 -8.008 1.00 92.69 104 GLY A N 1
ATOM 766 C CA . GLY A 1 104 ? 29.246 14.084 -8.728 1.00 92.69 104 GLY A CA 1
ATOM 767 C C . GLY A 1 104 ? 28.791 15.221 -7.812 1.00 92.69 104 GLY A C 1
ATOM 768 O O . GLY A 1 104 ? 29.476 15.564 -6.851 1.00 92.69 104 GLY A O 1
ATOM 769 N N . SER A 1 105 ? 27.658 15.850 -8.139 1.00 91.38 105 SER A N 1
ATOM 770 C CA . SER A 1 105 ? 27.115 16.971 -7.360 1.00 91.38 105 SER A CA 1
ATOM 771 C C . SER A 1 105 ? 26.670 16.566 -5.954 1.00 91.38 105 SER A C 1
ATOM 773 O O . SER A 1 105 ? 26.751 17.398 -5.058 1.00 91.38 105 SER A O 1
ATOM 775 N N . PHE A 1 106 ? 26.287 15.303 -5.739 1.00 94.56 106 PHE A N 1
ATOM 776 C CA . PHE A 1 106 ? 25.832 14.808 -4.439 1.00 94.56 106 PHE A CA 1
ATOM 777 C C . PHE A 1 106 ? 26.894 14.975 -3.346 1.00 94.56 106 PHE A C 1
ATOM 779 O O . PHE A 1 106 ? 26.591 15.419 -2.245 1.00 94.56 106 PHE A O 1
ATOM 786 N N . LEU A 1 107 ? 28.162 14.702 -3.668 1.00 94.75 107 LEU A N 1
ATOM 787 C CA . LEU A 1 107 ? 29.275 14.835 -2.719 1.00 94.75 107 LEU A CA 1
ATOM 788 C C . LEU A 1 107 ? 29.555 16.292 -2.324 1.00 94.75 107 LEU A C 1
ATOM 790 O O . LEU A 1 107 ? 30.153 16.540 -1.283 1.00 94.75 107 LEU A O 1
ATOM 794 N N . LYS A 1 108 ? 29.134 17.265 -3.147 1.00 90.75 108 LYS A N 1
ATOM 795 C CA . LYS A 1 108 ? 29.282 18.692 -2.822 1.00 90.75 108 LYS A CA 1
ATOM 796 C C . LYS A 1 108 ? 28.268 19.135 -1.773 1.00 90.75 108 LYS A C 1
ATOM 798 O O . LYS A 1 108 ? 28.592 19.978 -0.946 1.00 90.75 108 LYS A O 1
ATOM 803 N N . THR A 1 109 ? 27.055 18.591 -1.830 1.00 87.81 109 THR A N 1
ATOM 804 C CA . THR A 1 109 ? 25.965 18.917 -0.902 1.00 87.81 109 THR A CA 1
ATOM 805 C C . THR A 1 109 ? 25.943 18.006 0.324 1.00 87.81 109 THR A C 1
ATOM 807 O O . THR A 1 109 ? 25.405 18.397 1.355 1.00 87.81 109 THR A O 1
ATOM 810 N N . HIS A 1 110 ? 26.583 16.837 0.246 1.00 91.69 110 HIS A N 1
ATOM 811 C CA . HIS A 1 110 ? 26.643 15.848 1.321 1.00 91.69 110 HIS A CA 1
ATOM 812 C C . HIS A 1 110 ? 28.093 15.391 1.587 1.00 91.69 110 HIS A C 1
ATOM 814 O O . HIS A 1 110 ? 28.461 14.259 1.250 1.00 91.69 110 HIS A O 1
ATOM 820 N N . PRO A 1 111 ? 28.938 16.247 2.198 1.00 91.81 111 PRO A N 1
ATOM 821 C CA . PRO A 1 111 ? 30.366 15.977 2.399 1.00 91.81 111 PRO A CA 1
ATOM 822 C C . PRO A 1 111 ? 30.660 14.808 3.357 1.00 91.81 111 PRO A C 1
ATOM 824 O O . PRO A 1 111 ? 31.802 14.363 3.448 1.00 91.81 111 PRO A O 1
ATOM 827 N N . GLN A 1 112 ? 29.652 14.308 4.079 1.00 91.25 112 GLN A N 1
ATOM 828 C CA . GLN A 1 112 ? 29.768 13.141 4.953 1.00 91.25 112 GLN A CA 1
ATOM 829 C C . GLN A 1 112 ? 29.924 11.816 4.192 1.00 91.25 112 GLN A C 1
ATOM 831 O O . GLN A 1 112 ? 30.390 10.841 4.779 1.00 91.25 112 GLN A O 1
ATOM 836 N N . TYR A 1 113 ? 29.543 11.770 2.912 1.00 91.88 113 TYR A N 1
ATOM 837 C CA . TYR A 1 113 ? 29.687 10.581 2.073 1.00 91.88 113 TYR A CA 1
ATOM 838 C C . TYR A 1 113 ? 30.993 10.607 1.288 1.00 91.88 113 TYR A C 1
ATOM 840 O O . TYR A 1 113 ? 31.508 11.659 0.905 1.00 91.88 113 TYR A O 1
ATOM 848 N N . LYS A 1 114 ? 31.514 9.418 1.005 1.00 94.50 114 LYS A N 1
ATOM 849 C CA . LYS A 1 114 ? 32.665 9.203 0.134 1.00 94.50 114 LYS A CA 1
ATOM 850 C C . LYS A 1 114 ? 32.201 8.784 -1.255 1.00 94.50 114 LYS A C 1
ATOM 852 O O . LYS A 1 114 ? 31.129 8.219 -1.450 1.00 94.50 114 LYS A O 1
ATOM 857 N N . GLU A 1 115 ? 33.041 9.069 -2.243 1.00 94.88 115 GLU A N 1
ATOM 858 C CA . GLU A 1 115 ? 32.813 8.648 -3.624 1.00 94.88 115 GLU A CA 1
ATOM 859 C C . GLU A 1 115 ? 32.637 7.123 -3.705 1.00 94.88 115 GLU A C 1
ATOM 861 O O . GLU A 1 115 ? 33.532 6.371 -3.324 1.00 94.88 115 GLU A O 1
ATOM 866 N N . GLY A 1 116 ? 31.500 6.682 -4.246 1.00 90.44 116 GLY A N 1
ATOM 867 C CA . GLY A 1 116 ? 31.158 5.267 -4.388 1.00 90.44 116 GLY A CA 1
ATOM 868 C C . GLY A 1 116 ? 30.359 4.674 -3.225 1.00 90.44 116 GLY A C 1
ATOM 869 O O . GLY A 1 116 ? 29.940 3.524 -3.346 1.00 90.44 116 GLY A O 1
ATOM 870 N N . ASP A 1 117 ? 30.099 5.426 -2.148 1.00 90.88 117 ASP A N 1
ATOM 871 C CA . ASP A 1 117 ? 29.238 4.956 -1.057 1.00 90.88 117 ASP A CA 1
ATOM 872 C C . ASP A 1 117 ? 27.852 4.577 -1.590 1.00 90.88 117 ASP A C 1
ATOM 874 O O . ASP A 1 117 ? 27.248 5.314 -2.374 1.00 90.88 117 ASP A O 1
ATOM 878 N N . VAL A 1 118 ? 27.342 3.422 -1.161 1.00 87.50 118 VAL A N 1
ATOM 879 C CA . VAL A 1 118 ? 26.019 2.937 -1.565 1.00 87.50 118 VAL A CA 1
ATOM 880 C C . VAL A 1 118 ? 24.942 3.687 -0.791 1.00 87.50 118 VAL A C 1
ATOM 882 O O . VAL A 1 118 ? 24.928 3.696 0.437 1.00 87.50 118 VAL A O 1
ATOM 885 N N . LEU A 1 119 ? 24.001 4.268 -1.524 1.00 82.12 119 LEU A N 1
ATOM 886 C CA . LEU A 1 119 ? 22.844 4.971 -0.994 1.00 82.12 119 LEU A CA 1
ATOM 887 C C . LEU A 1 119 ? 21.671 3.987 -0.894 1.00 82.12 119 LEU A C 1
ATOM 889 O O . LEU A 1 119 ? 21.164 3.478 -1.906 1.00 82.12 119 LEU A O 1
ATOM 893 N N . PHE A 1 120 ? 21.285 3.673 0.344 1.00 68.94 120 PHE A N 1
ATOM 894 C CA . PHE A 1 120 ? 20.147 2.814 0.651 1.00 68.94 120 PHE A CA 1
ATOM 895 C C . PHE A 1 120 ? 19.270 3.441 1.752 1.00 68.94 120 PHE A C 1
ATOM 897 O O . PHE A 1 120 ? 19.776 3.674 2.851 1.00 68.94 120 PHE A O 1
ATOM 904 N N . PRO A 1 121 ? 17.971 3.701 1.487 1.00 78.19 121 PRO A N 1
ATOM 905 C CA . PRO A 1 121 ? 17.262 3.506 0.212 1.00 78.19 121 PRO A CA 1
ATOM 906 C C . PRO A 1 121 ? 17.793 4.416 -0.916 1.00 78.19 121 PRO A C 1
ATOM 908 O O . PRO A 1 121 ? 18.632 5.282 -0.678 1.00 78.19 121 PRO A O 1
ATOM 911 N N . LEU A 1 122 ? 17.317 4.210 -2.155 1.00 84.50 122 LEU A N 1
ATOM 912 C CA . LEU A 1 122 ? 17.650 5.092 -3.284 1.00 84.50 122 LEU A CA 1
ATOM 913 C C . LEU A 1 122 ? 17.321 6.547 -2.933 1.00 84.50 122 LEU A C 1
ATOM 915 O O . LEU A 1 122 ? 16.183 6.864 -2.566 1.00 84.50 122 LEU A O 1
ATOM 919 N N . VAL A 1 123 ? 18.303 7.427 -3.107 1.00 94.19 123 VAL A N 1
ATOM 920 C CA . VAL A 1 123 ? 18.109 8.868 -2.943 1.00 94.19 123 VAL A CA 1
ATOM 921 C C . VAL A 1 123 ? 17.420 9.410 -4.190 1.00 94.19 123 VAL A C 1
ATOM 923 O O . VAL A 1 123 ? 17.833 9.094 -5.307 1.00 94.19 123 VAL A O 1
ATOM 926 N N . VAL A 1 124 ? 16.372 10.211 -3.990 1.00 96.44 124 VAL A N 1
ATOM 927 C CA . VAL A 1 124 ? 15.666 10.942 -5.048 1.00 96.44 124 VAL A CA 1
ATOM 928 C C . VAL A 1 124 ? 15.786 12.427 -4.734 1.00 96.44 124 VAL A C 1
ATOM 930 O O . VAL A 1 124 ? 15.417 12.840 -3.640 1.00 96.44 124 VAL A O 1
ATOM 933 N N . GLU A 1 125 ? 16.331 13.200 -5.664 1.00 96.75 125 GLU A N 1
ATOM 934 C CA . GLU A 1 125 ? 16.509 14.650 -5.555 1.00 96.75 125 GLU A CA 1
ATOM 935 C C . GLU A 1 125 ? 15.817 15.341 -6.731 1.00 96.75 125 GLU A C 1
ATOM 937 O O . GLU A 1 125 ? 15.679 14.758 -7.809 1.00 96.75 125 GLU A O 1
ATOM 942 N N . PHE A 1 126 ? 15.434 16.600 -6.540 1.00 96.69 126 PHE A N 1
ATOM 943 C CA . PHE A 1 126 ? 14.806 17.417 -7.568 1.00 96.69 126 PHE A CA 1
ATOM 944 C C . PHE A 1 126 ? 15.670 18.630 -7.877 1.00 96.69 126 PHE A C 1
ATOM 946 O O . PHE A 1 126 ? 16.170 19.286 -6.964 1.00 96.69 126 PHE A O 1
ATOM 953 N N . THR A 1 127 ? 15.818 18.948 -9.160 1.00 94.56 127 THR A N 1
ATOM 954 C CA . THR A 1 127 ? 16.380 20.227 -9.600 1.00 94.56 127 THR A CA 1
ATOM 955 C C . THR A 1 127 ? 15.346 21.001 -10.393 1.00 94.56 127 THR A C 1
ATOM 957 O O . THR A 1 127 ? 14.684 20.466 -11.284 1.00 94.56 127 THR A O 1
ATOM 960 N N . MET A 1 128 ? 15.200 22.279 -10.065 1.00 93.00 128 MET A N 1
ATOM 961 C CA . MET A 1 128 ? 14.305 23.173 -10.780 1.00 93.00 128 MET A CA 1
ATOM 962 C C . MET A 1 128 ? 14.941 23.572 -12.106 1.00 93.00 128 MET A C 1
ATOM 964 O O . MET A 1 128 ? 16.072 24.040 -12.095 1.00 93.00 128 MET A O 1
ATOM 968 N N . LYS A 1 129 ? 14.249 23.440 -13.243 1.00 88.12 129 LYS A N 1
ATOM 969 C CA . LYS A 1 129 ? 14.812 23.899 -14.522 1.00 88.12 129 LYS A CA 1
ATOM 970 C C . LYS A 1 129 ? 14.909 25.420 -14.573 1.00 88.12 129 LYS A C 1
ATOM 972 O O . LYS A 1 129 ? 13.895 26.107 -14.695 1.00 88.12 129 LYS A O 1
ATOM 977 N N . SER A 1 130 ? 16.133 25.935 -14.517 1.00 84.19 130 SER A N 1
ATOM 978 C CA . SER A 1 130 ? 16.437 27.360 -14.615 1.00 84.19 130 SER A CA 1
ATOM 979 C C . SER A 1 130 ? 17.871 27.560 -15.101 1.00 84.19 130 SER A C 1
ATOM 981 O O . SER A 1 130 ? 18.830 27.431 -14.335 1.00 84.19 130 SER A O 1
ATOM 983 N N . ASP A 1 131 ? 18.015 27.936 -16.377 1.00 74.31 131 ASP A N 1
ATOM 984 C CA . ASP A 1 131 ? 19.320 28.254 -16.971 1.00 74.31 131 ASP A CA 1
ATOM 985 C C . ASP A 1 131 ? 19.997 29.446 -16.252 1.00 74.31 131 ASP A C 1
ATOM 987 O O . ASP A 1 131 ? 21.223 29.475 -16.141 1.00 74.31 131 ASP A O 1
ATOM 991 N N . GLU A 1 132 ? 19.218 30.398 -15.721 1.00 75.00 132 GLU A N 1
ATOM 992 C CA . GLU A 1 132 ? 19.722 31.571 -14.985 1.00 75.00 132 GLU A CA 1
ATOM 993 C C . GLU A 1 132 ? 20.295 31.209 -13.607 1.00 75.00 132 GLU A C 1
ATOM 995 O O . GLU A 1 132 ? 21.300 31.780 -13.186 1.00 75.00 132 GLU A O 1
ATOM 1000 N N . GLN A 1 133 ? 19.674 30.251 -12.910 1.00 75.62 133 GLN A N 1
ATOM 1001 C CA . GLN A 1 133 ? 20.057 29.850 -11.548 1.00 75.62 133 GLN A CA 1
ATOM 1002 C C . GLN A 1 133 ? 20.923 28.581 -11.513 1.00 75.62 133 GLN A C 1
ATOM 1004 O O . GLN A 1 133 ? 21.352 28.153 -10.443 1.00 75.62 133 GLN A O 1
ATOM 1009 N N . GLY A 1 134 ? 21.213 27.992 -12.677 1.00 79.44 134 GLY A N 1
ATOM 1010 C CA . GLY A 1 134 ? 22.055 26.805 -12.798 1.00 79.44 134 GLY A CA 1
ATOM 1011 C C . GLY A 1 134 ? 21.402 25.532 -12.262 1.00 79.44 134 GLY A C 1
ATOM 1012 O O . GLY A 1 134 ? 22.095 24.716 -11.659 1.00 79.44 134 GLY A O 1
ATOM 1013 N N . ASP A 1 135 ? 20.099 25.386 -12.498 1.00 86.94 135 ASP A N 1
ATOM 1014 C CA . ASP A 1 135 ? 19.263 24.255 -12.089 1.00 86.94 135 ASP A CA 1
ATOM 1015 C C . ASP A 1 135 ? 19.360 23.918 -10.580 1.00 86.94 135 ASP A C 1
ATOM 1017 O O . ASP A 1 135 ? 19.893 22.864 -10.207 1.00 86.94 135 ASP A O 1
ATOM 1021 N N . PRO A 1 136 ? 18.899 24.814 -9.681 1.00 90.38 136 PRO A N 1
ATOM 1022 C CA . PRO A 1 136 ? 19.076 24.651 -8.241 1.00 90.38 136 PRO A CA 1
ATOM 1023 C C . PRO A 1 136 ? 18.350 23.409 -7.714 1.00 90.38 136 PRO A C 1
ATOM 1025 O O . PRO A 1 136 ? 17.265 23.058 -8.185 1.00 90.38 136 PRO A O 1
ATOM 1028 N N . LEU A 1 137 ? 18.944 22.762 -6.705 1.00 92.75 137 LEU A N 1
ATOM 1029 C CA . LEU A 1 137 ? 18.260 21.726 -5.930 1.00 92.75 137 LEU A CA 1
ATOM 1030 C C . LEU A 1 137 ? 17.086 22.353 -5.185 1.00 92.75 137 LEU A C 1
ATOM 1032 O O . LEU A 1 137 ? 17.254 23.401 -4.565 1.00 92.75 137 LEU A O 1
ATOM 1036 N N . ILE A 1 138 ? 15.940 21.685 -5.235 1.00 93.50 138 ILE A N 1
ATOM 1037 C CA . ILE A 1 138 ? 14.730 22.088 -4.522 1.00 93.50 138 ILE A CA 1
ATOM 1038 C C . ILE A 1 138 ? 14.194 20.930 -3.684 1.00 93.50 138 ILE A C 1
ATOM 1040 O O . ILE A 1 138 ? 14.365 19.760 -4.043 1.00 93.50 138 ILE A O 1
ATOM 1044 N N . THR A 1 139 ? 13.553 21.247 -2.562 1.00 92.44 139 THR A N 1
ATOM 1045 C CA . THR A 1 139 ? 12.882 20.248 -1.722 1.00 92.44 139 THR A CA 1
ATOM 1046 C C . THR A 1 139 ? 11.465 19.953 -2.211 1.00 92.44 139 THR A C 1
ATOM 1048 O O . THR A 1 139 ? 10.890 20.670 -3.032 1.00 92.44 139 THR A O 1
ATOM 1051 N N . GLU A 1 140 ? 10.877 18.876 -1.694 1.00 91.75 140 GLU A N 1
ATOM 1052 C CA . GLU A 1 140 ? 9.490 18.496 -1.981 1.00 91.75 140 GLU A CA 1
ATOM 1053 C C . GLU A 1 140 ? 8.514 19.576 -1.490 1.00 91.75 140 GLU A C 1
ATOM 1055 O O . GLU A 1 140 ? 7.566 19.933 -2.186 1.00 91.75 140 GLU A O 1
ATOM 1060 N N . GLU A 1 141 ? 8.800 20.170 -0.331 1.00 88.88 141 GLU A N 1
ATOM 1061 C CA . GLU A 1 141 ? 8.044 21.293 0.217 1.00 88.88 141 GLU A CA 1
ATOM 1062 C C . GLU A 1 141 ? 8.135 22.527 -0.683 1.00 88.88 141 GLU A C 1
ATOM 1064 O O . GLU A 1 141 ? 7.123 23.184 -0.910 1.00 88.88 141 GLU A O 1
ATOM 1069 N N . GLU A 1 142 ? 9.316 22.831 -1.231 1.00 89.62 142 GLU A N 1
ATOM 1070 C CA . GLU A 1 142 ? 9.502 23.945 -2.165 1.00 89.62 142 GLU A CA 1
ATOM 1071 C C . GLU A 1 142 ? 8.778 23.702 -3.494 1.00 89.62 142 GLU A C 1
ATOM 1073 O O . GLU A 1 142 ? 8.192 24.630 -4.048 1.00 89.62 142 GLU A O 1
ATOM 1078 N N . MET A 1 143 ? 8.752 22.462 -3.996 1.00 89.06 143 MET A N 1
ATOM 1079 C CA . MET A 1 143 ? 7.962 22.107 -5.182 1.00 89.06 143 MET A CA 1
ATOM 1080 C C . MET A 1 143 ? 6.472 22.383 -4.978 1.00 89.06 143 MET A C 1
ATOM 1082 O O . MET A 1 143 ? 5.825 22.955 -5.859 1.00 89.06 143 MET A O 1
ATOM 1086 N N . VAL A 1 144 ? 5.937 21.996 -3.819 1.00 88.56 144 VAL A N 1
ATOM 1087 C CA . VAL A 1 144 ? 4.525 22.207 -3.482 1.00 88.56 144 VAL A CA 1
ATOM 1088 C C . VAL A 1 144 ? 4.242 23.686 -3.232 1.00 88.56 144 VAL A C 1
ATOM 1090 O O . VAL A 1 144 ? 3.293 24.230 -3.795 1.00 88.56 144 VAL A O 1
ATOM 1093 N N . ALA A 1 145 ? 5.089 24.365 -2.455 1.00 83.25 145 ALA A N 1
ATOM 1094 C CA . ALA A 1 145 ? 4.937 25.782 -2.132 1.00 83.25 145 ALA A CA 1
ATOM 1095 C C . ALA A 1 145 ? 4.999 26.681 -3.377 1.00 83.25 145 ALA A C 1
ATOM 1097 O O . ALA A 1 145 ? 4.246 27.649 -3.473 1.00 83.25 145 ALA A O 1
ATOM 1098 N N . ASN A 1 146 ? 5.846 26.337 -4.351 1.00 85.25 146 ASN A N 1
ATOM 1099 C CA . ASN A 1 146 ? 5.987 27.076 -5.606 1.00 85.25 146 ASN A CA 1
ATOM 1100 C C . ASN A 1 146 ? 4.965 26.657 -6.681 1.00 85.25 146 ASN A C 1
ATOM 1102 O O . ASN A 1 146 ? 5.039 27.135 -7.813 1.00 85.25 146 ASN A O 1
ATOM 1106 N N . GLY A 1 147 ? 4.025 25.757 -6.364 1.00 86.56 147 GLY A N 1
ATOM 1107 C CA . GLY A 1 147 ? 2.973 25.322 -7.288 1.00 86.56 147 GLY A CA 1
ATOM 1108 C C . GLY A 1 147 ? 3.471 24.486 -8.474 1.00 86.56 147 GLY A C 1
ATOM 1109 O O . GLY A 1 147 ? 2.783 24.391 -9.490 1.00 86.56 147 GLY A O 1
ATOM 1110 N N . VAL A 1 148 ? 4.657 23.879 -8.368 1.00 88.31 148 VAL A N 1
ATOM 1111 C CA . VAL A 1 148 ? 5.244 23.031 -9.420 1.00 88.31 148 VAL A CA 1
ATOM 1112 C C . VAL A 1 148 ? 4.467 21.717 -9.552 1.00 88.31 148 VAL A C 1
ATOM 1114 O O . VAL A 1 148 ? 4.170 21.264 -10.661 1.00 88.31 148 VAL A O 1
ATOM 1117 N N . ALA A 1 149 ? 4.136 21.100 -8.419 1.00 86.62 149 ALA A N 1
ATOM 1118 C CA . ALA A 1 149 ? 3.349 19.876 -8.315 1.00 86.62 149 ALA A CA 1
ATOM 1119 C C . ALA A 1 149 ? 2.727 19.781 -6.912 1.00 86.62 149 ALA A C 1
ATOM 1121 O O . ALA A 1 149 ? 3.314 20.273 -5.955 1.00 86.62 149 ALA A O 1
ATOM 1122 N N . ASP A 1 150 ? 1.565 19.137 -6.779 1.00 86.88 150 ASP A N 1
ATOM 1123 C CA . ASP A 1 150 ? 1.018 18.767 -5.468 1.00 86.88 150 ASP A CA 1
ATOM 1124 C C . ASP A 1 150 ? 1.764 17.558 -4.865 1.00 86.88 150 ASP A C 1
ATOM 1126 O O . ASP A 1 150 ? 2.540 16.880 -5.545 1.00 86.88 150 ASP A O 1
ATOM 1130 N N . TRP A 1 151 ? 1.522 17.271 -3.583 1.00 84.56 151 TRP A N 1
ATOM 1131 C CA . TRP A 1 151 ? 2.169 16.160 -2.874 1.00 84.56 151 TRP A CA 1
ATOM 1132 C C . TRP A 1 151 ? 1.937 14.800 -3.539 1.00 84.56 151 TRP A C 1
ATOM 1134 O O . TRP A 1 151 ? 2.867 13.999 -3.636 1.00 84.56 151 TRP A O 1
ATOM 1144 N N . ALA A 1 152 ? 0.726 14.538 -4.037 1.00 72.88 152 ALA A N 1
ATOM 1145 C CA . ALA A 1 152 ? 0.406 13.274 -4.696 1.00 72.88 152 ALA A CA 1
ATOM 1146 C C . ALA A 1 152 ? 1.236 13.090 -5.975 1.00 72.88 152 ALA A C 1
ATOM 1148 O O . ALA A 1 152 ? 1.779 12.012 -6.237 1.00 72.88 152 ALA A O 1
ATOM 1149 N N . ARG A 1 153 ? 1.399 14.157 -6.758 1.00 86.19 153 ARG A N 1
ATOM 1150 C CA . ARG A 1 153 ? 2.190 14.168 -7.986 1.00 86.19 153 ARG A CA 1
ATOM 1151 C C . ARG A 1 153 ? 3.690 14.119 -7.693 1.00 86.19 153 ARG A C 1
ATOM 1153 O O . ARG A 1 153 ? 4.400 13.435 -8.426 1.00 86.19 153 ARG A O 1
ATOM 1160 N N . VAL A 1 154 ? 4.173 14.757 -6.622 1.00 88.06 154 VAL A N 1
ATOM 1161 C CA . VAL A 1 154 ? 5.562 14.610 -6.139 1.00 88.06 154 VAL A CA 1
ATOM 1162 C C . VAL A 1 154 ? 5.858 13.151 -5.782 1.00 88.06 154 VAL A C 1
ATOM 1164 O O . VAL A 1 154 ? 6.821 12.580 -6.298 1.00 88.06 154 VAL A O 1
ATOM 1167 N N . GLU A 1 155 ? 5.003 12.505 -4.987 1.00 83.19 155 GLU A N 1
ATOM 1168 C CA . GLU A 1 155 ? 5.163 11.089 -4.631 1.00 83.19 155 GLU A CA 1
ATOM 1169 C C . GLU A 1 155 ? 5.059 10.166 -5.850 1.00 83.19 155 GLU A C 1
ATOM 1171 O O . GLU A 1 155 ? 5.853 9.234 -6.003 1.00 83.19 155 GLU A O 1
ATOM 1176 N N . THR A 1 156 ? 4.153 10.467 -6.782 1.00 80.62 156 THR A N 1
ATOM 1177 C CA . THR A 1 156 ? 4.036 9.722 -8.042 1.00 80.62 156 THR A CA 1
ATOM 1178 C C . THR A 1 156 ? 5.313 9.843 -8.880 1.00 80.62 156 THR A C 1
ATOM 1180 O O . THR A 1 156 ? 5.820 8.827 -9.359 1.00 80.62 156 THR A O 1
ATOM 1183 N N . MET A 1 157 ? 5.896 11.043 -9.013 1.00 94.75 157 MET A N 1
ATOM 1184 C CA . MET A 1 157 ? 7.182 11.238 -9.701 1.00 94.75 157 MET A CA 1
ATOM 1185 C C . MET A 1 157 ? 8.311 10.461 -9.018 1.00 94.75 157 MET A C 1
ATOM 1187 O O . MET A 1 157 ? 9.077 9.781 -9.703 1.00 94.75 157 MET A O 1
ATOM 1191 N N . LYS A 1 158 ? 8.395 10.489 -7.679 1.00 93.19 158 LYS A N 1
ATOM 1192 C CA . LYS A 1 158 ? 9.392 9.715 -6.911 1.00 93.19 158 LYS A CA 1
ATOM 1193 C C . LYS A 1 158 ? 9.239 8.222 -7.157 1.00 93.19 158 LYS A C 1
ATOM 1195 O O . LYS A 1 158 ? 10.229 7.537 -7.415 1.00 93.19 158 LYS A O 1
ATOM 1200 N N . SER A 1 159 ? 8.009 7.721 -7.094 1.00 84.69 159 SER A N 1
ATOM 1201 C CA . SER A 1 159 ? 7.687 6.312 -7.313 1.00 84.69 159 SER A CA 1
ATOM 1202 C C . SER A 1 159 ? 8.054 5.866 -8.731 1.00 84.69 159 SER A C 1
ATOM 1204 O O . SER A 1 159 ? 8.827 4.920 -8.905 1.00 84.69 159 SER A O 1
ATOM 1206 N N . LEU A 1 160 ? 7.593 6.591 -9.755 1.00 86.56 160 LEU A N 1
ATOM 1207 C CA . LEU A 1 160 ? 7.883 6.277 -11.156 1.00 86.56 160 LEU A CA 1
ATOM 1208 C C . LEU A 1 160 ? 9.379 6.381 -11.475 1.00 86.56 160 LEU A C 1
ATOM 1210 O O . LEU A 1 160 ? 9.919 5.491 -12.132 1.00 86.56 160 LEU A O 1
ATOM 1214 N N . ALA A 1 161 ? 10.075 7.405 -10.969 1.00 96.00 161 ALA A N 1
ATOM 1215 C CA . ALA A 1 161 ? 11.514 7.563 -11.173 1.00 96.00 161 ALA A CA 1
ATOM 1216 C C . ALA A 1 161 ? 12.312 6.437 -10.497 1.00 96.00 161 ALA A C 1
ATOM 1218 O O . ALA A 1 161 ? 13.227 5.885 -11.109 1.00 96.00 161 ALA A O 1
ATOM 1219 N N . ARG A 1 162 ? 11.945 6.029 -9.272 1.00 89.88 162 ARG A N 1
ATOM 1220 C CA . ARG A 1 162 ? 12.558 4.875 -8.589 1.00 89.88 162 ARG A CA 1
ATOM 1221 C C . ARG A 1 162 ? 12.331 3.578 -9.356 1.00 89.88 162 ARG A C 1
ATOM 1223 O O . ARG A 1 162 ? 13.279 2.822 -9.552 1.00 89.88 162 ARG A O 1
ATOM 1230 N N . ARG A 1 163 ? 11.103 3.324 -9.817 1.00 86.00 163 ARG A N 1
ATOM 1231 C CA . ARG A 1 163 ? 10.773 2.130 -10.613 1.00 86.00 163 ARG A CA 1
ATOM 1232 C C . ARG A 1 163 ? 11.569 2.098 -11.916 1.00 86.00 163 ARG A C 1
ATOM 1234 O O . ARG A 1 163 ? 12.191 1.080 -12.215 1.00 86.00 163 ARG A O 1
ATOM 1241 N N . ALA A 1 164 ? 11.613 3.215 -12.644 1.00 92.12 164 ALA A N 1
ATOM 1242 C CA . ALA A 1 164 ? 12.406 3.342 -13.863 1.00 92.12 164 ALA A CA 1
ATOM 1243 C C . ALA A 1 164 ? 13.896 3.089 -13.587 1.00 92.12 164 ALA A C 1
ATOM 1245 O O . ALA A 1 164 ? 14.524 2.306 -14.300 1.00 92.12 164 ALA A O 1
ATOM 1246 N N . PHE A 1 165 ? 14.442 3.668 -12.511 1.00 96.69 165 PHE A N 1
ATOM 1247 C CA . PHE A 1 165 ? 15.824 3.433 -12.099 1.00 96.69 165 PHE A CA 1
ATOM 1248 C C . PHE A 1 165 ? 16.092 1.952 -11.823 1.00 96.69 165 PHE A C 1
ATOM 1250 O O . PHE A 1 165 ? 17.037 1.401 -12.370 1.00 96.69 165 PHE A O 1
ATOM 1257 N N . LEU A 1 166 ? 15.258 1.287 -11.018 1.00 85.56 166 LEU A N 1
ATOM 1258 C CA . LEU A 1 166 ? 15.447 -0.119 -10.640 1.00 85.56 166 LEU A CA 1
ATOM 1259 C C . LEU A 1 166 ? 15.363 -1.069 -11.841 1.00 85.56 166 LEU A C 1
ATOM 1261 O O . LEU A 1 166 ? 16.126 -2.034 -11.923 1.00 85.56 166 LEU A O 1
ATOM 1265 N N . ILE A 1 167 ? 14.465 -0.798 -12.793 1.00 85.69 167 ILE A N 1
ATOM 1266 C CA . ILE A 1 167 ? 14.357 -1.580 -14.032 1.00 85.69 167 ILE A CA 1
ATOM 1267 C C . ILE A 1 167 ? 15.630 -1.442 -14.858 1.00 85.69 167 ILE A C 1
ATOM 1269 O O . ILE A 1 167 ? 16.200 -2.449 -15.283 1.00 85.69 167 ILE A O 1
ATOM 1273 N N . LEU A 1 168 ? 16.108 -0.211 -15.045 1.00 94.75 168 LEU A N 1
ATOM 1274 C CA . LEU A 1 168 ? 17.329 0.050 -15.800 1.00 94.75 168 LEU A CA 1
ATOM 1275 C C . LEU A 1 168 ? 18.571 -0.474 -15.073 1.00 94.75 168 LEU A C 1
ATOM 1277 O O . LEU A 1 168 ? 19.430 -1.067 -15.715 1.00 94.75 168 LEU A O 1
ATOM 1281 N N . GLU A 1 169 ? 18.646 -0.345 -13.748 1.00 93.44 169 GLU A N 1
ATOM 1282 C CA . GLU A 1 169 ? 19.710 -0.903 -12.905 1.00 93.44 169 GLU A CA 1
ATOM 1283 C C . GLU A 1 169 ? 19.786 -2.422 -13.087 1.00 93.44 169 GLU A C 1
ATOM 1285 O O . GLU A 1 169 ? 20.854 -2.971 -13.371 1.00 93.44 169 GLU A O 1
ATOM 1290 N N . LYS A 1 170 ? 18.642 -3.111 -13.012 1.00 84.69 170 LYS A N 1
ATOM 1291 C CA . LYS A 1 170 ? 18.557 -4.560 -13.225 1.00 84.69 170 LYS A CA 1
ATOM 1292 C C . LYS A 1 170 ? 18.927 -4.956 -14.653 1.00 84.69 170 LYS A C 1
ATOM 1294 O O . LYS A 1 170 ? 19.584 -5.981 -14.838 1.00 84.69 170 LYS A O 1
ATOM 1299 N N . ALA A 1 171 ? 18.512 -4.176 -15.648 1.00 86.94 171 ALA A N 1
ATOM 1300 C CA . ALA A 1 171 ? 18.816 -4.441 -17.048 1.00 86.94 171 ALA A CA 1
ATOM 1301 C C . ALA A 1 171 ? 20.320 -4.287 -17.318 1.00 86.94 171 ALA A C 1
ATOM 1303 O O . ALA A 1 171 ? 20.968 -5.246 -17.733 1.00 86.94 171 ALA A O 1
ATOM 1304 N N . TRP A 1 172 ? 20.906 -3.141 -16.974 1.00 93.69 172 TRP A N 1
ATOM 1305 C CA . TRP A 1 172 ? 22.334 -2.865 -17.146 1.00 93.69 172 TRP A CA 1
ATOM 1306 C C . TRP A 1 172 ? 23.232 -3.843 -16.385 1.00 93.69 172 TRP A C 1
ATOM 1308 O O . TRP A 1 172 ? 24.259 -4.277 -16.916 1.00 93.69 172 TRP A O 1
ATOM 1318 N N . LYS A 1 173 ? 22.805 -4.306 -15.204 1.00 89.00 173 LYS A N 1
ATOM 1319 C CA . LYS A 1 173 ? 23.522 -5.336 -14.441 1.00 89.00 173 LYS A CA 1
ATOM 1320 C C . LYS A 1 173 ? 23.703 -6.646 -15.219 1.00 89.00 173 LYS A C 1
ATOM 1322 O O . LYS A 1 173 ? 24.719 -7.311 -15.031 1.00 89.00 173 LYS A O 1
ATOM 1327 N N . ARG A 1 174 ? 22.792 -7.009 -16.137 1.00 86.62 174 ARG A N 1
ATOM 1328 C CA . ARG A 1 174 ? 22.939 -8.202 -17.006 1.00 86.62 174 ARG A CA 1
ATOM 1329 C C . ARG A 1 174 ? 24.116 -8.096 -17.973 1.00 86.62 174 ARG A C 1
ATOM 1331 O O . ARG A 1 174 ? 24.657 -9.115 -18.383 1.00 86.62 174 ARG A O 1
ATOM 1338 N N . LEU A 1 175 ? 24.513 -6.874 -18.319 1.00 90.38 175 LEU A N 1
ATOM 1339 C CA . LEU A 1 175 ? 25.685 -6.584 -19.145 1.00 90.38 175 LEU A CA 1
ATOM 1340 C C . LEU A 1 175 ? 26.925 -6.263 -18.295 1.00 90.38 175 LEU A C 1
ATOM 1342 O O . LEU A 1 175 ? 27.907 -5.740 -18.814 1.00 90.38 175 LEU A O 1
ATOM 1346 N N . ASN A 1 176 ? 26.877 -6.565 -16.992 1.00 91.81 176 ASN A N 1
ATOM 1347 C CA . ASN A 1 176 ? 27.891 -6.211 -16.004 1.00 91.81 176 ASN A CA 1
ATOM 1348 C C . ASN A 1 176 ? 28.178 -4.701 -15.943 1.00 91.81 176 ASN A C 1
ATOM 1350 O O . ASN A 1 176 ? 29.323 -4.271 -15.813 1.00 91.81 176 ASN A O 1
ATOM 1354 N N . VAL A 1 177 ? 27.132 -3.882 -16.066 1.00 96.75 177 VAL A N 1
ATOM 1355 C CA . VAL A 1 177 ? 27.217 -2.422 -15.981 1.00 96.75 177 VAL A CA 1
ATOM 1356 C C . VAL A 1 177 ? 26.464 -1.947 -14.751 1.00 96.75 177 VAL A C 1
ATOM 1358 O O . VAL A 1 177 ? 25.298 -2.286 -14.556 1.00 96.75 177 VAL A O 1
ATOM 1361 N N . THR A 1 178 ? 27.119 -1.129 -13.933 1.00 96.62 178 THR A N 1
ATOM 1362 C CA . THR A 1 178 ? 26.477 -0.466 -12.800 1.00 96.62 178 THR A CA 1
ATOM 1363 C C . THR A 1 178 ? 25.840 0.833 -13.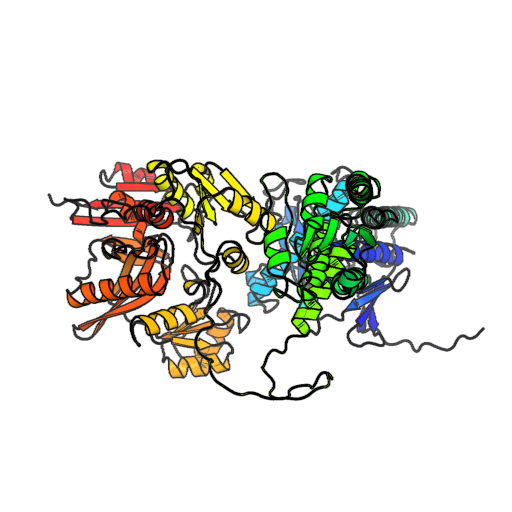275 1.00 96.62 178 THR A C 1
ATOM 1365 O O . THR A 1 178 ? 26.545 1.733 -13.741 1.00 96.62 178 THR A O 1
ATOM 1368 N N . LEU A 1 179 ? 24.517 0.936 -13.133 1.00 98.00 179 LEU A N 1
ATOM 1369 C CA . LEU A 1 179 ? 23.801 2.207 -13.216 1.00 98.00 179 LEU A CA 1
ATOM 1370 C C . LEU A 1 179 ? 23.975 2.944 -11.885 1.00 98.00 179 LEU A C 1
ATOM 1372 O O . LEU A 1 179 ? 23.553 2.461 -10.838 1.00 98.00 179 LEU A O 1
ATOM 1376 N N . VAL A 1 180 ? 24.650 4.086 -11.922 1.00 97.94 180 VAL A N 1
ATOM 1377 C CA . VAL A 1 180 ? 25.115 4.789 -10.717 1.00 97.94 180 VAL A CA 1
ATOM 1378 C C . VAL A 1 180 ? 24.088 5.803 -10.237 1.00 97.94 180 VAL A C 1
ATOM 1380 O O . VAL A 1 180 ? 23.709 5.830 -9.067 1.00 97.94 180 VAL A O 1
ATOM 1383 N N . ASP A 1 181 ? 23.645 6.637 -11.165 1.00 98.06 181 ASP A N 1
ATOM 1384 C CA . ASP A 1 181 ? 22.538 7.561 -11.026 1.00 98.06 181 ASP A CA 1
ATOM 1385 C C . ASP A 1 181 ? 21.943 7.837 -12.408 1.00 98.06 181 ASP A C 1
ATOM 1387 O O . ASP A 1 181 ? 22.555 7.536 -13.440 1.00 98.06 181 ASP A O 1
ATOM 1391 N N . PHE A 1 182 ? 20.732 8.381 -12.428 1.00 97.44 182 PHE A N 1
ATOM 1392 C CA . PHE A 1 182 ? 20.151 8.939 -13.640 1.00 97.44 182 PHE A CA 1
ATOM 1393 C C . PHE A 1 182 ? 19.285 10.157 -13.346 1.00 97.44 182 PHE A C 1
ATOM 1395 O O . PHE A 1 182 ? 18.986 10.465 -12.191 1.00 97.44 182 PHE A O 1
ATOM 1402 N N . LYS A 1 183 ? 18.895 10.840 -14.409 1.00 96.69 183 LYS A N 1
ATOM 1403 C CA . LYS A 1 183 ? 18.062 12.023 -14.408 1.00 96.69 183 LYS A CA 1
ATOM 1404 C C . LYS A 1 183 ? 16.962 11.850 -15.441 1.00 96.69 183 LYS A C 1
ATOM 1406 O O . LYS A 1 183 ? 17.252 11.537 -16.595 1.00 96.69 183 LYS A O 1
ATOM 1411 N N . VAL A 1 184 ? 15.724 12.071 -15.026 1.00 97.50 184 VAL A N 1
ATOM 1412 C CA . VAL A 1 184 ? 14.536 11.941 -15.873 1.00 97.50 184 VAL A CA 1
ATOM 1413 C C . VAL A 1 184 ? 13.616 13.141 -15.712 1.00 97.50 184 VAL A C 1
ATOM 1415 O O . VAL A 1 184 ? 13.711 13.887 -14.738 1.00 97.50 184 VAL A O 1
ATOM 1418 N N . GLU A 1 185 ? 12.715 13.310 -16.671 1.00 97.38 185 GLU A N 1
ATOM 1419 C CA . GLU A 1 185 ? 11.705 14.361 -16.671 1.00 97.38 185 GLU A CA 1
ATOM 1420 C C . GLU A 1 185 ? 10.315 13.749 -16.837 1.00 97.38 185 GLU A C 1
ATOM 1422 O O . GLU A 1 185 ? 10.150 12.640 -17.354 1.00 97.38 185 GLU A O 1
ATOM 1427 N N . PHE A 1 186 ? 9.305 14.488 -16.392 1.00 97.81 186 PHE A N 1
ATOM 1428 C CA . PHE A 1 186 ? 7.913 14.071 -16.467 1.00 97.81 186 PHE A CA 1
ATOM 1429 C C . PHE A 1 186 ? 7.096 15.067 -17.275 1.00 97.81 186 PHE A C 1
ATOM 1431 O O . PHE A 1 186 ? 7.359 16.270 -17.281 1.00 97.81 186 PHE A O 1
ATOM 1438 N N . GLY A 1 187 ? 6.073 14.552 -17.943 1.00 96.38 187 GLY A N 1
ATOM 1439 C CA . GLY A 1 187 ? 5.088 15.347 -18.655 1.00 96.38 187 GLY A CA 1
ATOM 1440 C C . GLY A 1 187 ? 3.683 14.942 -18.245 1.00 96.38 187 GLY A C 1
ATOM 1441 O O . GLY A 1 187 ? 3.438 13.788 -17.905 1.00 96.38 187 GLY A O 1
ATOM 1442 N N . VAL A 1 188 ? 2.763 15.898 -18.286 1.00 94.62 188 VAL A N 1
ATOM 1443 C CA . VAL A 1 188 ? 1.330 15.643 -18.135 1.00 94.62 188 VAL A CA 1
ATOM 1444 C C . VAL A 1 188 ? 0.718 15.547 -19.529 1.00 94.62 188 VAL A C 1
ATOM 1446 O O . VAL A 1 188 ? 0.827 16.497 -20.311 1.00 94.62 188 VAL A O 1
ATOM 1449 N N . SER A 1 189 ? 0.128 14.398 -19.857 1.00 89.38 189 SER A N 1
ATOM 1450 C CA . SER A 1 189 ? -0.557 14.165 -21.132 1.00 89.38 189 SER A CA 1
ATOM 1451 C C . SER A 1 189 ? -1.815 15.040 -21.246 1.00 89.38 189 SER A C 1
ATOM 1453 O O . SER A 1 189 ? -2.280 15.621 -20.264 1.00 89.38 189 SER A O 1
ATOM 1455 N N . GLN A 1 190 ? -2.418 15.118 -22.436 1.00 84.06 190 GLN A N 1
ATOM 1456 C CA . GLN A 1 190 ? -3.706 15.811 -22.599 1.00 84.06 190 GLN A CA 1
ATOM 1457 C C . GLN A 1 190 ? -4.846 15.172 -21.788 1.00 84.06 190 GLN A C 1
ATOM 1459 O O . GLN A 1 190 ? -5.799 15.864 -21.447 1.00 84.06 190 GLN A O 1
ATOM 1464 N N . ALA A 1 191 ? -4.740 13.881 -21.458 1.00 78.06 191 ALA A N 1
ATOM 1465 C CA . ALA A 1 191 ? -5.699 13.172 -20.612 1.00 78.06 191 ALA A CA 1
ATOM 1466 C C . ALA A 1 191 ? -5.476 13.423 -19.106 1.00 78.06 191 ALA A C 1
ATOM 1468 O O . ALA A 1 191 ? -6.273 12.981 -18.288 1.00 78.06 191 ALA A O 1
ATOM 1469 N N . GLY A 1 192 ? -4.418 14.154 -18.732 1.00 83.69 192 GLY A N 1
ATOM 1470 C CA . GLY A 1 192 ? -4.073 14.442 -17.337 1.00 83.69 192 GLY A CA 1
ATOM 1471 C C . GLY A 1 192 ? -3.089 13.450 -16.710 1.00 83.69 192 GLY A C 1
ATOM 1472 O O . GLY A 1 192 ? -2.665 13.664 -15.574 1.00 83.69 192 GLY A O 1
ATOM 1473 N N . ASP A 1 193 ? -2.670 12.418 -17.447 1.00 85.19 193 ASP A N 1
ATOM 1474 C CA . ASP A 1 193 ? -1.762 11.387 -16.940 1.00 85.19 193 ASP A CA 1
ATOM 1475 C C . ASP A 1 193 ? -0.333 11.905 -16.794 1.00 85.19 193 ASP A C 1
ATOM 1477 O O . ASP A 1 193 ? 0.229 12.505 -17.716 1.00 85.19 193 ASP A O 1
ATOM 1481 N N . LEU A 1 194 ? 0.290 11.610 -15.654 1.00 91.75 194 LEU A N 1
ATOM 1482 C CA . LEU A 1 194 ? 1.713 11.844 -15.440 1.00 91.75 194 LEU A CA 1
ATOM 1483 C C . LEU A 1 194 ? 2.520 10.701 -16.070 1.00 91.75 194 LEU A C 1
ATOM 1485 O O . LEU A 1 194 ? 2.441 9.556 -15.627 1.00 91.75 194 LEU A O 1
ATOM 1489 N N . VAL A 1 195 ? 3.325 11.014 -17.081 1.00 93.81 195 VAL A N 1
ATOM 1490 C CA . VAL A 1 195 ? 4.126 10.031 -17.821 1.00 93.81 195 VAL A CA 1
ATOM 1491 C C . VAL A 1 195 ? 5.606 10.389 -17.790 1.00 93.81 195 VAL A C 1
ATOM 1493 O O . VAL A 1 195 ? 5.972 11.568 -17.754 1.00 93.81 195 VAL A O 1
ATOM 1496 N N . LEU A 1 196 ? 6.470 9.372 -17.845 1.00 96.62 196 LEU A N 1
ATOM 1497 C CA . LEU A 1 196 ? 7.897 9.586 -18.073 1.00 96.62 196 LEU A CA 1
ATOM 1498 C C . LEU A 1 196 ? 8.084 10.172 -19.477 1.00 96.62 196 LEU A C 1
ATOM 1500 O O . LEU A 1 196 ? 7.600 9.606 -20.465 1.00 96.62 196 LEU A O 1
ATOM 1504 N N . ALA A 1 197 ? 8.748 11.316 -19.559 1.00 96.19 197 ALA A N 1
ATOM 1505 C CA . ALA A 1 197 ? 8.841 12.110 -20.772 1.00 96.19 197 ALA A CA 1
ATOM 1506 C C . ALA A 1 197 ? 10.291 12.519 -21.057 1.00 96.19 197 ALA A C 1
ATOM 1508 O O . ALA A 1 197 ? 11.226 12.112 -20.367 1.00 96.19 197 ALA A O 1
ATOM 1509 N N . ASP A 1 198 ? 10.457 13.322 -22.100 1.00 95.56 198 ASP A N 1
ATOM 1510 C CA . ASP A 1 198 ? 11.737 13.724 -22.662 1.00 95.56 198 ASP A CA 1
ATOM 1511 C C . ASP A 1 198 ? 12.538 12.548 -23.259 1.00 95.56 198 ASP A C 1
ATOM 1513 O O . ASP A 1 198 ? 11.991 11.706 -23.972 1.00 95.56 198 ASP A O 1
ATOM 1517 N N . VAL A 1 199 ? 13.848 12.503 -23.024 1.00 95.62 199 VAL A N 1
ATOM 1518 C CA . VAL A 1 199 ? 14.771 11.519 -23.577 1.00 95.62 199 VAL A CA 1
ATOM 1519 C C . VAL A 1 199 ? 15.581 10.905 -22.447 1.00 95.62 199 VAL A C 1
ATOM 1521 O O . VAL A 1 199 ? 16.022 11.586 -21.519 1.00 95.62 199 VAL A O 1
ATOM 1524 N N . ILE A 1 200 ? 15.804 9.598 -22.541 1.00 96.56 200 ILE A N 1
ATOM 1525 C CA . ILE A 1 200 ? 16.741 8.888 -21.673 1.00 96.56 200 ILE A CA 1
ATOM 1526 C C . ILE A 1 200 ? 17.831 8.342 -22.579 1.00 96.56 200 ILE A C 1
ATOM 1528 O O . ILE A 1 200 ? 17.654 7.326 -23.249 1.00 96.56 200 ILE A O 1
ATOM 1532 N N . ASP A 1 201 ? 18.933 9.076 -22.665 1.00 96.06 201 ASP A N 1
ATOM 1533 C CA . ASP A 1 201 ? 20.087 8.719 -23.478 1.00 96.06 201 ASP A CA 1
ATOM 1534 C C . ASP A 1 201 ? 21.367 8.742 -22.635 1.00 96.06 201 ASP A C 1
ATOM 1536 O O . ASP A 1 201 ? 21.344 8.777 -21.402 1.00 96.06 201 ASP A O 1
ATOM 1540 N N . ASN A 1 202 ? 22.516 8.713 -23.306 1.00 96.19 202 ASN A N 1
ATOM 1541 C CA . ASN A 1 202 ? 23.805 8.683 -22.634 1.00 96.19 202 ASN A CA 1
ATOM 1542 C C . ASN A 1 202 ? 24.188 10.003 -21.920 1.00 96.19 202 ASN A C 1
ATOM 1544 O O . ASN A 1 202 ? 25.226 10.072 -21.254 1.00 96.19 202 ASN A O 1
ATOM 1548 N N . ASP A 1 203 ? 23.358 11.046 -22.036 1.00 94.81 203 ASP A N 1
ATOM 1549 C CA . ASP A 1 203 ? 23.445 12.284 -21.263 1.00 94.81 203 ASP A CA 1
ATOM 1550 C C . ASP A 1 203 ? 22.742 12.163 -19.902 1.00 94.81 203 ASP A C 1
ATOM 1552 O O . ASP A 1 203 ? 23.083 12.911 -18.974 1.00 94.81 203 ASP A O 1
ATOM 1556 N N . SER A 1 204 ? 21.768 11.253 -19.801 1.00 96.50 204 SER A N 1
ATOM 1557 C CA . SER A 1 204 ? 20.794 11.169 -18.711 1.00 96.50 204 SER A CA 1
ATOM 1558 C C . SER A 1 204 ? 21.288 10.380 -17.500 1.00 96.50 204 SER A C 1
ATOM 1560 O O . SER A 1 204 ? 20.663 10.454 -16.449 1.00 96.50 204 SER A O 1
ATOM 1562 N N . TRP A 1 205 ? 22.393 9.639 -17.591 1.00 97.88 205 TRP A N 1
ATOM 1563 C CA . TRP A 1 205 ? 22.854 8.751 -16.515 1.00 97.88 205 TRP A CA 1
ATOM 1564 C C . TRP A 1 205 ? 24.365 8.721 -16.323 1.00 97.88 205 TRP A C 1
ATOM 1566 O O . TRP A 1 205 ? 25.122 9.324 -17.086 1.00 97.88 205 TRP A O 1
ATOM 1576 N N . ARG A 1 206 ? 24.798 7.965 -15.311 1.00 98.38 206 ARG A N 1
ATOM 1577 C CA . ARG A 1 206 ? 26.171 7.483 -15.156 1.00 98.38 206 ARG A CA 1
ATOM 1578 C C . ARG A 1 206 ? 26.227 5.962 -15.238 1.00 98.38 206 ARG A C 1
ATOM 1580 O O . ARG A 1 206 ? 25.547 5.274 -14.476 1.00 98.38 206 ARG A O 1
ATOM 1587 N N . LEU A 1 207 ? 27.065 5.446 -16.139 1.00 98.12 207 LEU A N 1
ATOM 1588 C CA . LEU A 1 207 ? 27.234 4.010 -16.384 1.00 98.12 207 LEU A CA 1
ATOM 1589 C C . LEU A 1 207 ? 28.687 3.602 -16.169 1.00 98.12 207 LEU A C 1
ATOM 1591 O O . LEU A 1 207 ? 29.576 4.053 -16.897 1.00 98.12 207 LEU A O 1
ATOM 1595 N N . TRP A 1 208 ? 28.923 2.721 -15.196 1.00 97.88 208 TRP A N 1
ATOM 1596 C CA . TRP A 1 208 ? 30.250 2.198 -14.861 1.00 97.88 208 TRP A CA 1
ATOM 1597 C C . TRP A 1 208 ? 30.334 0.704 -15.198 1.00 97.88 208 TRP A C 1
ATOM 1599 O O . TRP A 1 208 ? 29.803 -0.127 -14.453 1.00 97.88 208 TRP A O 1
ATOM 1609 N N . PRO A 1 209 ? 30.991 0.329 -16.311 1.00 97.56 209 PRO A N 1
ATOM 1610 C CA . PRO A 1 209 ? 31.303 -1.064 -16.607 1.00 97.56 209 PRO A CA 1
ATOM 1611 C C . PRO A 1 209 ? 32.064 -1.716 -15.451 1.00 97.56 209 PRO A C 1
ATOM 1613 O O . PRO A 1 209 ? 32.996 -1.126 -14.905 1.00 97.56 209 PRO A O 1
ATOM 1616 N N . ASN A 1 210 ? 31.646 -2.921 -15.068 1.00 92.25 210 ASN A N 1
ATOM 1617 C CA . ASN A 1 210 ? 32.156 -3.684 -13.925 1.00 92.25 210 ASN A CA 1
ATOM 1618 C C . ASN A 1 210 ? 32.085 -2.930 -12.579 1.00 92.25 210 ASN A C 1
ATOM 1620 O O . ASN A 1 210 ? 32.800 -3.271 -11.641 1.00 92.25 210 ASN A O 1
ATOM 1624 N N . GLY A 1 211 ? 31.266 -1.876 -12.479 1.00 90.81 211 GLY A N 1
ATOM 1625 C CA . GLY A 1 211 ? 31.235 -0.986 -11.316 1.00 90.81 211 GLY A CA 1
ATOM 1626 C C . GLY A 1 211 ? 32.446 -0.057 -11.192 1.00 90.81 211 GLY A C 1
ATOM 1627 O O . GLY A 1 211 ? 32.585 0.631 -10.184 1.00 90.81 211 GLY A O 1
ATOM 1628 N N . GLU A 1 212 ? 33.314 0.012 -12.203 1.00 94.12 212 GLU A N 1
ATOM 1629 C CA . GLU A 1 212 ? 34.545 0.794 -12.148 1.00 94.12 212 GLU A CA 1
ATOM 1630 C C . GLU A 1 212 ? 34.370 2.183 -12.775 1.00 94.12 212 GLU A C 1
ATOM 1632 O O . GLU A 1 212 ? 34.299 2.333 -13.997 1.00 94.12 212 GLU A O 1
ATOM 1637 N N . LYS A 1 213 ? 34.403 3.235 -11.946 1.00 95.19 213 LYS A N 1
ATOM 1638 C CA . LYS A 1 213 ? 34.281 4.638 -12.391 1.00 95.19 213 LYS A CA 1
ATOM 1639 C C . LYS A 1 213 ? 35.255 5.014 -13.512 1.00 95.19 213 LYS A C 1
ATOM 1641 O O . LYS A 1 213 ? 34.891 5.752 -14.423 1.00 95.19 213 LYS A O 1
ATOM 1646 N N . ARG A 1 214 ? 36.489 4.499 -13.487 1.00 95.19 214 ARG A N 1
ATOM 1647 C CA . ARG A 1 214 ? 37.506 4.778 -14.522 1.00 95.19 214 ARG A CA 1
ATOM 1648 C C . ARG A 1 214 ? 37.107 4.293 -15.924 1.00 95.19 214 ARG A C 1
ATOM 1650 O O . ARG A 1 214 ? 37.681 4.758 -16.900 1.00 95.19 214 ARG A O 1
ATOM 1657 N N . LEU A 1 215 ? 36.159 3.357 -16.017 1.00 96.38 215 LEU A N 1
ATOM 1658 C CA . LEU A 1 215 ? 35.662 2.786 -17.270 1.00 96.38 215 LEU A CA 1
ATOM 1659 C C . LEU A 1 215 ? 34.369 3.456 -17.755 1.00 96.38 215 LEU A C 1
ATOM 1661 O O . LEU A 1 215 ? 33.756 2.945 -18.692 1.00 96.38 215 LEU A O 1
ATOM 1665 N N . MET A 1 216 ? 33.945 4.561 -17.126 1.00 96.88 216 MET A N 1
ATOM 1666 C CA . MET A 1 216 ? 32.671 5.230 -17.406 1.00 96.88 216 MET A CA 1
ATOM 1667 C C . MET A 1 216 ? 32.418 5.440 -18.906 1.00 96.88 216 MET A C 1
ATOM 1669 O O . MET A 1 216 ? 33.316 5.817 -19.665 1.00 96.88 216 MET A O 1
ATOM 1673 N N . LYS A 1 217 ? 31.176 5.188 -19.327 1.00 97.69 217 LYS A N 1
ATOM 1674 C CA . LYS A 1 217 ? 30.750 5.272 -20.735 1.00 97.69 217 LYS A CA 1
ATOM 1675 C C . LYS A 1 217 ? 29.772 6.403 -21.018 1.00 97.69 217 LYS A C 1
ATOM 1677 O O . LYS A 1 217 ? 29.419 6.625 -22.170 1.00 97.69 217 LYS A O 1
ATOM 1682 N N . ASP A 1 218 ? 29.364 7.136 -19.996 1.00 97.38 218 ASP A N 1
ATOM 1683 C CA . ASP A 1 218 ? 28.407 8.227 -20.110 1.00 97.38 218 ASP A CA 1
ATOM 1684 C C . ASP A 1 218 ? 29.058 9.589 -20.412 1.00 97.38 218 ASP A C 1
ATOM 1686 O O . ASP A 1 218 ? 30.284 9.751 -20.482 1.00 97.38 218 ASP A O 1
ATOM 1690 N N . LYS A 1 219 ? 28.211 10.611 -20.564 1.00 96.56 219 LYS A N 1
ATOM 1691 C CA . LYS A 1 219 ? 28.598 11.999 -20.850 1.00 96.56 219 LYS A CA 1
ATOM 1692 C C . LYS A 1 219 ? 29.581 12.615 -19.848 1.00 96.56 219 LYS A C 1
ATOM 1694 O O . LYS A 1 219 ? 30.221 13.620 -20.171 1.00 96.56 219 LYS A O 1
ATOM 1699 N N . GLN A 1 220 ? 29.759 12.049 -18.650 1.00 96.31 220 GLN A N 1
ATOM 1700 C CA . GLN A 1 220 ? 30.791 12.497 -17.714 1.00 96.31 220 GLN A CA 1
ATOM 1701 C C . GLN A 1 220 ? 32.202 12.452 -18.331 1.00 96.31 220 GLN A C 1
ATOM 1703 O O . GLN A 1 220 ? 33.021 13.306 -17.994 1.00 96.31 220 GLN A O 1
ATOM 1708 N N . VAL A 1 221 ? 32.462 11.568 -19.304 1.00 96.12 221 VAL A N 1
ATOM 1709 C CA . VAL A 1 221 ? 33.717 11.555 -20.079 1.00 96.12 221 VAL A CA 1
ATOM 1710 C C . VAL A 1 221 ? 33.947 12.890 -20.794 1.00 96.12 221 VAL A C 1
ATOM 1712 O O . VAL A 1 221 ? 34.983 13.520 -20.596 1.00 96.12 221 VAL A O 1
ATOM 1715 N N . TYR A 1 222 ? 32.959 13.376 -21.554 1.00 95.44 222 TYR A N 1
ATOM 1716 C CA . TYR A 1 222 ? 33.037 14.674 -22.239 1.00 95.44 222 TYR A CA 1
ATOM 1717 C C . TYR A 1 222 ? 33.148 15.841 -21.245 1.00 95.44 222 TYR A C 1
ATOM 1719 O O . TYR A 1 222 ? 33.918 16.777 -21.462 1.00 95.44 222 TYR A O 1
ATOM 1727 N N . ARG A 1 223 ? 32.434 15.775 -20.107 1.00 93.81 223 ARG A N 1
ATOM 1728 C CA . ARG A 1 223 ? 32.540 16.795 -19.044 1.00 93.81 223 ARG A CA 1
ATOM 1729 C C . ARG A 1 223 ? 33.982 16.926 -18.534 1.00 93.81 223 ARG A C 1
ATOM 1731 O O . ARG A 1 223 ? 34.453 18.053 -18.362 1.00 93.81 223 ARG A O 1
ATOM 1738 N N . ASN A 1 224 ? 34.669 15.798 -18.352 1.00 94.06 224 ASN A N 1
ATOM 1739 C CA . ASN A 1 224 ? 36.022 15.721 -17.799 1.00 94.06 224 ASN A CA 1
ATOM 1740 C C . ASN A 1 224 ? 37.128 16.065 -18.813 1.00 94.06 224 ASN A C 1
ATOM 1742 O O . ASN A 1 224 ? 38.236 16.397 -18.397 1.00 94.06 224 ASN A O 1
ATOM 1746 N N . MET A 1 225 ? 36.859 15.999 -20.123 1.00 93.81 225 MET A N 1
ATOM 1747 C CA . MET A 1 225 ? 37.866 16.293 -21.148 1.00 93.81 225 MET A CA 1
ATOM 1748 C C . MET A 1 225 ? 38.350 17.753 -21.071 1.00 93.81 225 MET A C 1
ATOM 1750 O O . MET A 1 225 ? 37.522 18.670 -20.961 1.00 93.81 225 MET A O 1
ATOM 1754 N N . PRO A 1 226 ? 39.669 18.003 -21.180 1.00 91.25 226 PRO A N 1
ATOM 1755 C CA . PRO A 1 226 ? 40.209 19.349 -21.313 1.00 91.25 226 PRO A CA 1
ATOM 1756 C C . PRO A 1 226 ? 39.922 19.861 -22.732 1.00 91.25 226 PRO A C 1
ATOM 1758 O O . PRO A 1 226 ? 40.651 19.571 -23.678 1.00 91.25 226 PRO A O 1
ATOM 1761 N N . ILE A 1 227 ? 38.811 20.583 -22.880 1.00 88.56 227 ILE A N 1
ATOM 1762 C CA . ILE A 1 227 ? 38.388 21.227 -24.129 1.00 88.56 227 ILE A CA 1
ATOM 1763 C C . ILE A 1 227 ? 38.520 22.740 -23.915 1.00 88.56 227 ILE A C 1
ATOM 1765 O O . ILE A 1 227 ? 37.911 23.233 -22.959 1.00 88.56 227 ILE A O 1
ATOM 1769 N N . PRO A 1 228 ? 39.297 23.473 -24.739 1.00 82.44 228 PRO A N 1
ATOM 1770 C CA . PRO A 1 228 ? 39.622 24.873 -24.451 1.00 82.44 228 PRO A CA 1
ATOM 1771 C C . PRO A 1 228 ? 38.435 25.840 -24.596 1.00 82.44 228 PRO A C 1
ATOM 1773 O O . PRO A 1 228 ? 38.431 26.895 -23.967 1.00 82.44 228 PRO A O 1
ATOM 1776 N N . GLY A 1 229 ? 37.407 25.474 -25.365 1.00 82.94 229 GLY A N 1
ATOM 1777 C CA . GLY A 1 229 ? 36.201 26.280 -25.535 1.00 82.94 229 GLY A CA 1
ATOM 1778 C C . GLY A 1 229 ? 35.149 25.622 -26.437 1.00 82.94 229 GLY A C 1
ATOM 1779 O O . GLY A 1 229 ? 35.368 24.517 -26.943 1.00 82.94 229 GLY A O 1
ATOM 1780 N N . PRO A 1 230 ? 33.992 26.273 -26.653 1.00 87.44 230 PRO A N 1
ATOM 1781 C CA . PRO A 1 230 ? 32.935 25.764 -27.525 1.00 87.44 230 PRO A CA 1
ATOM 1782 C C . PRO A 1 230 ? 33.432 25.513 -28.957 1.00 87.44 230 PRO A C 1
ATOM 1784 O O . PRO A 1 230 ? 34.060 26.375 -29.565 1.00 87.44 230 PRO A O 1
ATOM 1787 N N . GLY A 1 231 ? 33.137 24.338 -29.505 1.00 89.38 231 GLY A N 1
ATOM 1788 C CA . GLY A 1 231 ? 33.480 23.922 -30.865 1.00 89.38 231 GLY A CA 1
ATOM 1789 C C . GLY A 1 231 ? 34.926 23.456 -31.038 1.00 89.38 231 GLY A C 1
ATOM 1790 O O . GLY A 1 231 ? 35.331 23.167 -32.164 1.00 89.38 231 GLY A O 1
ATOM 1791 N N . GLN A 1 232 ? 35.706 23.400 -29.954 1.00 91.50 232 GLN A N 1
ATOM 1792 C CA . GLN A 1 232 ? 37.146 23.139 -29.989 1.00 91.50 232 GLN A CA 1
ATOM 1793 C C . GLN A 1 232 ? 37.531 21.722 -29.540 1.00 91.50 232 GLN A C 1
ATOM 1795 O O . GLN A 1 232 ? 38.711 21.468 -29.301 1.00 91.50 232 GLN A O 1
ATOM 1800 N N . ALA A 1 233 ? 36.584 20.782 -29.421 1.00 92.00 233 ALA A N 1
ATOM 1801 C CA . ALA A 1 233 ? 36.949 19.385 -29.191 1.00 92.00 233 ALA A CA 1
ATOM 1802 C C . ALA A 1 233 ? 37.714 18.824 -30.404 1.00 92.00 233 ALA A C 1
ATOM 1804 O O . ALA A 1 233 ? 37.287 18.980 -31.554 1.00 92.00 233 ALA A O 1
ATOM 1805 N N . THR A 1 234 ? 38.837 18.145 -30.160 1.00 94.69 234 THR A N 1
ATOM 1806 C CA . THR A 1 234 ? 39.635 17.529 -31.230 1.00 94.69 234 THR A CA 1
ATOM 1807 C C . THR A 1 234 ? 38.880 16.371 -31.886 1.00 94.69 234 THR A C 1
ATOM 1809 O O . THR A 1 234 ? 37.949 15.803 -31.310 1.00 94.69 234 THR A O 1
ATOM 1812 N N . ALA A 1 235 ? 39.290 15.973 -33.095 1.00 93.19 235 ALA A N 1
ATOM 1813 C CA . ALA A 1 235 ? 38.695 14.822 -33.778 1.00 93.19 235 ALA A CA 1
ATOM 1814 C C . ALA A 1 235 ? 38.790 13.530 -32.941 1.00 93.19 235 ALA A C 1
ATOM 1816 O O . ALA A 1 235 ? 37.841 12.749 -32.901 1.00 93.19 235 ALA A O 1
ATOM 1817 N N . GLU A 1 236 ? 39.901 13.339 -32.225 1.00 94.31 236 GLU A N 1
ATOM 1818 C CA . GLU A 1 236 ? 40.107 12.207 -31.316 1.00 94.31 236 GLU A CA 1
ATOM 1819 C C . GLU A 1 236 ? 39.163 12.264 -30.106 1.00 94.31 236 GLU A C 1
ATOM 1821 O O . GLU A 1 236 ? 38.496 11.279 -29.796 1.00 94.31 236 GLU A O 1
ATOM 1826 N N . GLN A 1 237 ? 39.019 13.430 -29.465 1.00 95.00 237 GLN A N 1
ATOM 1827 C CA . GLN A 1 237 ? 38.082 13.614 -28.351 1.00 95.00 237 GLN A CA 1
ATOM 1828 C C . GLN A 1 237 ? 36.635 13.335 -28.780 1.00 95.00 237 GLN A C 1
ATOM 1830 O O . GLN A 1 237 ? 35.910 12.618 -28.088 1.00 95.00 237 GLN A O 1
ATOM 1835 N N . LYS A 1 238 ? 36.222 13.848 -29.948 1.00 95.19 238 LYS A N 1
ATOM 1836 C CA . LYS A 1 238 ? 34.892 13.586 -30.521 1.00 95.19 238 LYS A CA 1
ATOM 1837 C C . LYS A 1 238 ? 34.687 12.101 -30.822 1.00 95.19 238 LYS A C 1
ATOM 1839 O O . LYS A 1 238 ? 33.615 11.578 -30.529 1.00 95.19 238 LYS A O 1
ATOM 1844 N N . ARG A 1 239 ? 35.712 11.413 -31.344 1.00 95.88 239 ARG A N 1
ATOM 1845 C CA . ARG A 1 239 ? 35.678 9.965 -31.605 1.00 95.88 239 ARG A CA 1
ATOM 1846 C C . ARG A 1 239 ? 35.454 9.166 -30.322 1.00 95.88 239 ARG A C 1
ATOM 1848 O O . ARG A 1 239 ? 34.544 8.352 -30.295 1.00 95.88 239 ARG A O 1
ATOM 1855 N N . VAL A 1 240 ? 36.195 9.454 -29.249 1.00 96.62 240 VAL A N 1
ATOM 1856 C CA . VAL A 1 240 ? 36.032 8.769 -27.950 1.00 96.62 240 VAL A CA 1
ATOM 1857 C C . VAL A 1 240 ? 34.607 8.907 -27.408 1.00 96.62 240 VAL A C 1
ATOM 1859 O O . VAL A 1 240 ? 34.028 7.939 -26.915 1.00 96.62 240 VAL A O 1
ATOM 1862 N N . VAL A 1 241 ? 34.022 10.106 -27.499 1.00 96.44 241 VAL A N 1
ATOM 1863 C CA . VAL A 1 241 ? 32.631 10.330 -27.080 1.00 96.44 241 VAL A CA 1
ATOM 1864 C C . VAL A 1 241 ? 31.672 9.530 -27.957 1.00 96.44 241 VAL A C 1
ATOM 1866 O O . VAL A 1 241 ? 30.816 8.829 -27.426 1.00 96.44 241 VAL A O 1
ATOM 1869 N N . LEU A 1 242 ? 31.831 9.584 -29.280 1.00 97.25 242 LEU A N 1
ATOM 1870 C CA . LEU A 1 242 ? 30.966 8.862 -30.211 1.00 97.25 242 LEU A CA 1
ATOM 1871 C C . LEU A 1 242 ? 31.026 7.340 -29.994 1.00 97.25 242 LEU A C 1
ATOM 1873 O O . LEU A 1 242 ? 29.981 6.697 -29.928 1.00 97.25 242 LEU A O 1
ATOM 1877 N N . ASP A 1 243 ? 32.221 6.779 -29.802 1.00 97.69 243 ASP A N 1
ATOM 1878 C CA . ASP A 1 243 ? 32.426 5.349 -29.549 1.00 97.69 243 ASP A CA 1
ATOM 1879 C C . ASP A 1 243 ? 31.749 4.905 -28.243 1.00 97.69 243 ASP A C 1
ATOM 1881 O O . ASP A 1 243 ? 31.164 3.824 -28.165 1.00 97.69 243 ASP A O 1
ATOM 1885 N N . ASN A 1 244 ? 31.762 5.760 -27.216 1.00 98.06 244 ASN A N 1
ATOM 1886 C CA . ASN A 1 244 ? 31.042 5.508 -25.973 1.00 98.06 244 ASN A CA 1
ATOM 1887 C C . ASN A 1 244 ? 29.514 5.530 -26.167 1.00 98.06 244 ASN A C 1
ATOM 1889 O O . ASN A 1 244 ? 28.830 4.663 -25.627 1.00 98.06 244 ASN A O 1
ATOM 1893 N N . TYR A 1 245 ? 28.970 6.462 -26.959 1.00 98.00 245 TYR A N 1
ATOM 1894 C CA . TYR A 1 245 ? 27.534 6.476 -27.285 1.00 98.00 245 TYR A CA 1
ATOM 1895 C C . TYR A 1 245 ? 27.143 5.247 -28.109 1.00 98.00 245 TYR A C 1
ATOM 1897 O O . TYR A 1 245 ? 26.101 4.654 -27.849 1.00 98.00 245 TYR A O 1
ATOM 1905 N N . ALA A 1 246 ? 27.990 4.821 -29.049 1.00 97.88 246 ALA A N 1
ATOM 1906 C CA . ALA A 1 246 ? 27.760 3.622 -29.848 1.00 97.88 246 ALA A CA 1
ATOM 1907 C C . ALA A 1 246 ? 27.754 2.359 -28.978 1.00 97.88 246 ALA A C 1
ATOM 1909 O O . ALA A 1 246 ? 26.885 1.502 -29.126 1.00 97.88 246 ALA A O 1
ATOM 1910 N N . TRP A 1 247 ? 28.678 2.273 -28.017 1.00 98.19 247 TRP A N 1
ATOM 1911 C CA . TRP A 1 247 ? 28.730 1.178 -27.052 1.00 98.19 247 TRP A CA 1
ATOM 1912 C C . TRP A 1 247 ? 27.459 1.102 -26.193 1.00 98.19 247 TRP A C 1
ATOM 1914 O O . TRP A 1 247 ? 26.931 0.014 -25.960 1.00 98.19 247 TRP A O 1
ATOM 1924 N N . VAL A 1 248 ? 26.944 2.251 -25.748 1.00 97.56 248 VAL A N 1
ATOM 1925 C CA . VAL A 1 248 ? 25.717 2.326 -24.941 1.00 97.56 248 VAL A CA 1
ATOM 1926 C C . VAL A 1 248 ? 24.472 2.010 -25.772 1.00 97.56 248 VAL A C 1
ATOM 1928 O O . VAL A 1 248 ? 23.632 1.242 -25.307 1.00 97.56 248 VAL A O 1
ATOM 1931 N N . ALA A 1 249 ? 24.375 2.509 -27.006 1.00 96.38 249 ALA A N 1
ATOM 1932 C CA . ALA A 1 249 ? 23.280 2.181 -27.920 1.00 96.38 249 ALA A CA 1
ATOM 1933 C C . ALA A 1 249 ? 23.230 0.672 -28.230 1.00 96.38 249 ALA A C 1
ATOM 1935 O O . ALA A 1 249 ? 22.174 0.049 -28.137 1.00 96.38 249 ALA A O 1
ATOM 1936 N N . GLU A 1 250 ? 24.387 0.051 -28.490 1.00 95.50 250 GLU A N 1
ATOM 1937 C CA . GLU A 1 250 ? 24.510 -1.404 -28.642 1.00 95.50 250 GLU A CA 1
ATOM 1938 C C . GLU A 1 250 ? 24.074 -2.152 -27.372 1.00 95.50 250 GLU A C 1
ATOM 1940 O O . GLU A 1 250 ? 23.375 -3.161 -27.451 1.00 95.50 250 GLU A O 1
ATOM 1945 N N . GLY A 1 251 ? 24.461 -1.659 -26.191 1.00 92.81 251 GLY A N 1
ATOM 1946 C CA . GLY A 1 251 ? 24.020 -2.208 -24.909 1.00 92.81 251 GLY A CA 1
ATOM 1947 C C . GLY A 1 251 ? 22.499 -2.154 -24.743 1.00 92.81 251 GLY A C 1
ATOM 1948 O O . GLY A 1 251 ? 21.884 -3.173 -24.435 1.00 92.81 251 GLY A O 1
ATOM 1949 N N . ALA A 1 252 ? 21.882 -1.001 -25.014 1.00 90.44 252 ALA A N 1
ATOM 1950 C CA . ALA A 1 252 ? 20.432 -0.830 -24.961 1.00 90.44 252 ALA A CA 1
ATOM 1951 C C . ALA A 1 252 ? 19.713 -1.784 -25.932 1.00 90.44 252 ALA A C 1
ATOM 1953 O O . ALA A 1 252 ? 18.755 -2.449 -25.538 1.00 90.44 252 ALA A O 1
ATOM 1954 N N . ARG A 1 253 ? 20.222 -1.935 -27.162 1.00 89.50 253 ARG A N 1
ATOM 1955 C CA . ARG A 1 253 ? 19.701 -2.894 -28.147 1.00 89.50 253 ARG A CA 1
ATOM 1956 C C . ARG A 1 253 ? 19.803 -4.340 -27.662 1.00 89.50 253 ARG A C 1
ATOM 1958 O O . ARG A 1 253 ? 18.794 -5.035 -27.661 1.00 89.50 253 ARG A O 1
ATOM 1965 N N . LYS A 1 254 ? 20.953 -4.770 -27.133 1.00 87.31 254 LYS A N 1
ATOM 1966 C CA . LYS A 1 254 ? 21.119 -6.120 -26.554 1.00 87.31 254 LYS A CA 1
ATOM 1967 C C . LYS A 1 254 ? 20.132 -6.416 -25.428 1.00 87.31 254 LYS A C 1
ATOM 1969 O O . LYS A 1 254 ? 19.688 -7.554 -25.292 1.00 87.31 254 LYS A O 1
ATOM 1974 N N . LEU A 1 255 ? 19.790 -5.419 -24.611 1.00 80.50 255 LEU A N 1
ATOM 1975 C CA . LEU A 1 255 ? 18.804 -5.584 -23.542 1.00 80.50 255 LEU A CA 1
ATOM 1976 C C . LEU A 1 255 ? 17.410 -5.858 -24.111 1.00 80.50 255 LEU A C 1
ATOM 1978 O O . LEU A 1 255 ? 16.753 -6.791 -23.651 1.00 80.50 255 LEU A O 1
ATOM 1982 N N . ILE A 1 256 ? 16.999 -5.120 -25.143 1.00 78.31 256 ILE A N 1
ATOM 1983 C CA . ILE A 1 256 ? 15.731 -5.359 -25.846 1.00 78.31 256 ILE A CA 1
ATOM 1984 C C . ILE A 1 256 ? 15.762 -6.709 -26.546 1.00 78.31 256 ILE A C 1
ATOM 1986 O O . ILE A 1 256 ? 14.825 -7.477 -26.388 1.00 78.31 256 ILE A O 1
ATOM 1990 N N . ASP A 1 257 ? 16.835 -7.031 -27.267 1.00 73.25 257 ASP A N 1
ATOM 1991 C CA . ASP A 1 257 ? 16.969 -8.293 -27.992 1.00 73.25 257 ASP A CA 1
ATOM 1992 C C . ASP A 1 257 ? 16.952 -9.482 -27.030 1.00 73.25 257 ASP A C 1
ATOM 1994 O O . ASP A 1 257 ? 16.382 -10.515 -27.350 1.00 73.25 257 ASP A O 1
ATOM 1998 N N . SER A 1 258 ? 17.491 -9.352 -25.814 1.00 64.50 258 SER A N 1
ATOM 1999 C CA . SER A 1 258 ? 17.386 -10.397 -24.782 1.00 64.50 258 SER A CA 1
ATOM 2000 C C . SER A 1 258 ? 15.952 -10.620 -24.284 1.00 64.50 258 SER A C 1
ATOM 2002 O O . SER A 1 258 ? 15.623 -11.707 -23.820 1.00 64.50 258 SER A O 1
ATOM 2004 N N . ILE A 1 259 ? 15.097 -9.600 -24.391 1.00 58.59 259 ILE A N 1
ATOM 2005 C CA . ILE A 1 259 ? 13.674 -9.659 -24.034 1.00 58.59 259 ILE A CA 1
ATOM 2006 C C . ILE A 1 259 ? 12.842 -10.111 -25.243 1.00 58.59 259 ILE A C 1
ATOM 2008 O O . ILE A 1 259 ? 11.924 -10.905 -25.092 1.00 58.59 259 ILE A O 1
ATOM 2012 N N . ALA A 1 260 ? 13.204 -9.687 -26.456 1.00 50.56 260 ALA A N 1
ATOM 2013 C CA . ALA A 1 260 ? 12.553 -10.063 -27.708 1.00 50.56 260 ALA A CA 1
ATOM 2014 C C . ALA A 1 260 ? 12.963 -11.461 -28.212 1.00 50.56 260 ALA A C 1
ATOM 2016 O O . ALA A 1 260 ? 12.202 -12.101 -28.921 1.00 50.56 260 ALA A O 1
ATOM 2017 N N . SER A 1 261 ? 14.140 -11.976 -27.846 1.00 42.59 261 SER A N 1
ATOM 2018 C CA . SER A 1 261 ? 14.570 -13.361 -28.126 1.00 42.59 261 SER A CA 1
ATOM 2019 C C . SER A 1 261 ? 13.979 -14.379 -27.151 1.00 42.59 261 SER A C 1
ATOM 2021 O O . SER A 1 261 ? 14.069 -15.581 -27.397 1.00 42.59 261 SER A O 1
ATOM 2023 N N . ALA A 1 262 ? 13.291 -13.913 -26.105 1.00 42.00 262 ALA A N 1
ATOM 2024 C CA . ALA A 1 262 ? 12.361 -14.714 -25.319 1.00 42.00 262 ALA A CA 1
ATOM 2025 C C . ALA A 1 262 ? 10.998 -14.876 -26.030 1.00 42.00 262 ALA A C 1
ATOM 2027 O O . ALA A 1 262 ? 9.976 -15.011 -25.371 1.00 42.00 262 ALA A O 1
ATOM 2028 N N . GLN A 1 263 ? 10.969 -14.852 -27.369 1.00 36.97 263 GLN A N 1
ATOM 2029 C CA . GLN A 1 263 ? 9.789 -15.208 -28.157 1.00 36.97 263 GLN A CA 1
ATOM 2030 C C . GLN A 1 263 ? 9.571 -16.733 -28.120 1.00 36.97 263 GLN A C 1
ATOM 2032 O O . GLN A 1 263 ? 10.523 -17.502 -28.315 1.00 36.97 263 GLN A O 1
ATOM 2037 N N . PRO A 1 264 ? 8.337 -17.200 -27.878 1.00 39.59 264 PRO A N 1
ATOM 2038 C CA . PRO A 1 264 ? 8.045 -18.617 -27.744 1.00 39.59 264 PRO A CA 1
ATOM 2039 C C . PRO A 1 264 ? 8.257 -19.368 -29.064 1.00 39.59 264 PRO A C 1
ATOM 2041 O O . PRO A 1 264 ? 7.906 -18.910 -30.151 1.00 39.59 264 PRO A O 1
ATOM 2044 N N . LYS A 1 265 ? 8.840 -20.570 -28.959 1.00 39.44 265 LYS A N 1
ATOM 2045 C CA . LYS A 1 265 ? 8.940 -21.544 -30.057 1.00 39.44 265 LYS A CA 1
ATOM 2046 C C . LYS A 1 265 ? 7.569 -21.716 -30.725 1.00 39.44 265 LYS A C 1
ATOM 2048 O O . LYS A 1 265 ? 6.567 -21.832 -30.030 1.00 39.44 265 LYS A O 1
ATOM 2053 N N . SER A 1 266 ? 7.563 -21.807 -32.054 1.00 54.72 266 SER A N 1
ATOM 2054 C CA . SER A 1 266 ? 6.421 -21.827 -32.988 1.00 54.72 266 SER A CA 1
ATOM 2055 C C . SER A 1 266 ? 5.445 -23.023 -32.888 1.00 54.72 266 SER A C 1
ATOM 2057 O O . SER A 1 266 ? 4.984 -23.545 -33.903 1.00 54.72 266 SER A O 1
ATOM 2059 N N . GLY A 1 267 ? 5.124 -23.486 -31.679 1.00 75.88 267 GLY A N 1
ATOM 2060 C CA . GLY A 1 267 ? 4.123 -24.519 -31.407 1.00 75.88 267 GLY A CA 1
ATOM 2061 C C . GLY A 1 267 ? 2.940 -23.978 -30.596 1.00 75.88 267 GLY A C 1
ATOM 2062 O O . GLY A 1 267 ? 3.051 -22.915 -29.987 1.00 75.88 267 GLY A O 1
ATOM 2063 N N . PRO A 1 268 ? 1.801 -24.692 -30.564 1.00 90.94 268 PRO A N 1
ATOM 2064 C CA . PRO A 1 268 ? 0.675 -24.312 -29.718 1.00 90.94 268 PRO A CA 1
ATOM 2065 C C . PRO A 1 268 ? 1.097 -24.285 -28.240 1.00 90.94 268 PRO A C 1
ATOM 2067 O O . PRO A 1 268 ? 1.826 -25.164 -27.781 1.00 90.94 268 PRO A O 1
ATOM 2070 N N . LEU A 1 269 ? 0.619 -23.288 -27.493 1.00 95.19 269 LEU A N 1
ATOM 2071 C CA . LEU A 1 269 ? 0.828 -23.140 -26.048 1.00 95.19 269 LEU A CA 1
ATOM 2072 C C . LEU A 1 269 ? -0.357 -23.691 -25.250 1.00 95.19 269 LEU A C 1
ATOM 2074 O O . LEU A 1 269 ? -0.176 -24.200 -24.143 1.00 95.19 269 LEU A O 1
ATOM 2078 N N . VAL A 1 270 ? -1.565 -23.628 -25.816 1.00 98.00 270 VAL A N 1
ATOM 2079 C CA . VAL A 1 270 ? -2.795 -24.114 -25.180 1.00 98.00 270 VAL A CA 1
ATOM 2080 C C . VAL A 1 270 ? -3.397 -25.268 -25.978 1.00 98.00 270 VAL A C 1
ATOM 2082 O O . VAL A 1 270 ? -3.584 -25.182 -27.188 1.00 98.00 270 VAL A O 1
ATOM 2085 N N . GLY A 1 271 ? -3.710 -26.373 -25.305 1.00 98.12 271 GLY A N 1
ATOM 2086 C CA . GLY A 1 271 ? -4.458 -27.479 -25.900 1.00 98.12 271 GLY A CA 1
ATOM 2087 C C . GLY A 1 271 ? -5.940 -27.379 -25.565 1.00 98.12 271 GLY A C 1
ATOM 2088 O O . GLY A 1 271 ? -6.282 -27.408 -24.392 1.00 98.12 271 GLY A O 1
ATOM 2089 N N . VAL A 1 272 ? -6.826 -27.303 -26.554 1.00 98.44 272 VAL A N 1
ATOM 2090 C CA . VAL A 1 272 ? -8.283 -27.294 -26.358 1.00 98.44 272 VAL A CA 1
ATOM 2091 C C . VAL A 1 272 ? -8.856 -28.645 -26.780 1.00 98.44 272 VAL A C 1
ATOM 2093 O O . VAL A 1 272 ? -8.879 -28.999 -27.961 1.00 98.44 272 VAL A O 1
ATOM 2096 N N . ILE A 1 273 ? -9.320 -29.431 -25.812 1.00 98.25 273 ILE A N 1
ATOM 2097 C CA . ILE A 1 273 ? -9.883 -30.761 -26.051 1.00 98.25 273 ILE A CA 1
ATOM 2098 C C . ILE A 1 273 ? -11.348 -30.843 -25.651 1.00 98.25 273 ILE A C 1
ATOM 2100 O O . ILE A 1 273 ? -11.789 -30.202 -24.700 1.00 98.25 273 ILE A O 1
ATOM 2104 N N . MET A 1 274 ? -12.104 -31.668 -26.368 1.00 97.12 274 MET A N 1
ATOM 2105 C CA . MET A 1 274 ? -13.525 -31.870 -26.095 1.00 97.12 274 MET A CA 1
ATOM 2106 C C . MET A 1 274 ? -13.978 -33.304 -26.366 1.00 97.12 274 MET A C 1
ATOM 2108 O O . MET A 1 274 ? -13.411 -33.998 -27.214 1.00 97.12 274 MET A O 1
ATOM 2112 N N . GLY A 1 275 ? -14.997 -33.760 -25.638 1.00 90.19 275 GLY A N 1
ATOM 2113 C CA . GLY A 1 275 ? -15.461 -35.149 -25.683 1.00 90.19 275 GLY A CA 1
ATOM 2114 C C . GLY A 1 275 ? -16.183 -35.541 -26.976 1.00 90.19 275 GLY A C 1
ATOM 2115 O O . GLY A 1 275 ? -16.237 -36.732 -27.317 1.00 90.19 275 GLY A O 1
ATOM 2116 N N . SER A 1 276 ? -16.754 -34.571 -27.689 1.00 92.12 276 SER A N 1
ATOM 2117 C C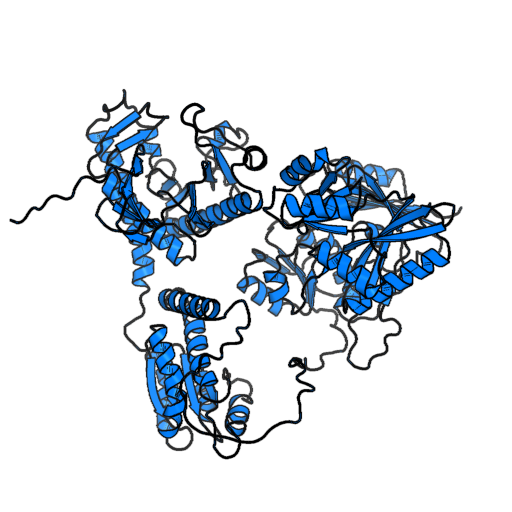A . SER A 1 276 ? -17.602 -34.771 -28.864 1.00 92.12 276 SER A CA 1
ATOM 2118 C C . SER A 1 276 ? -17.647 -33.539 -29.774 1.00 92.12 276 SER A C 1
ATOM 2120 O O . SER A 1 276 ? -17.302 -32.440 -29.359 1.00 92.12 276 SER A O 1
ATOM 2122 N N . GLN A 1 277 ? -18.131 -33.706 -31.008 1.00 92.62 277 GLN A N 1
ATOM 2123 C CA . GLN A 1 277 ? -18.352 -32.580 -31.925 1.00 92.62 277 GLN A CA 1
ATOM 2124 C C . GLN A 1 277 ? -19.425 -31.605 -31.414 1.00 92.62 277 GLN A C 1
ATOM 2126 O O . GLN A 1 277 ? -19.330 -30.411 -31.671 1.00 92.62 277 GLN A O 1
ATOM 2131 N N . SER A 1 278 ? -20.437 -32.088 -30.686 1.00 90.25 278 SER A N 1
ATOM 2132 C CA . SER A 1 278 ? -21.495 -31.235 -30.126 1.00 90.25 278 SER A CA 1
ATOM 2133 C C . SER A 1 278 ? -20.982 -30.269 -29.056 1.00 90.25 278 SER A C 1
ATOM 2135 O O . SER A 1 278 ? -21.554 -29.198 -28.898 1.00 90.25 278 SER A O 1
ATOM 2137 N N . ASP A 1 279 ? -19.878 -30.599 -28.377 1.00 93.88 279 ASP A N 1
ATOM 2138 C CA . ASP A 1 279 ? -19.253 -29.712 -27.386 1.00 93.88 279 ASP A CA 1
ATOM 2139 C C . ASP A 1 279 ? -18.584 -28.484 -28.040 1.00 93.88 279 ASP A C 1
ATOM 2141 O O . ASP A 1 279 ? -18.312 -27.490 -27.365 1.00 93.88 279 ASP A O 1
ATOM 2145 N N . TRP A 1 280 ? -18.329 -28.523 -29.356 1.00 94.69 280 TRP A N 1
ATOM 2146 C CA . TRP A 1 280 ? -17.658 -27.443 -30.087 1.00 94.69 280 TRP A CA 1
ATOM 2147 C C . TRP A 1 280 ? -18.414 -26.114 -30.021 1.00 94.69 280 TRP A C 1
ATOM 2149 O O . TRP A 1 280 ? -17.777 -25.070 -29.925 1.00 94.69 280 TRP A O 1
ATOM 2159 N N . ALA A 1 281 ? -19.752 -26.146 -30.004 1.00 92.06 281 ALA A N 1
ATOM 2160 C CA . ALA A 1 281 ? -20.573 -24.937 -29.930 1.00 92.06 281 ALA A CA 1
ATOM 2161 C C . ALA A 1 281 ? -20.228 -24.068 -28.706 1.00 92.06 281 ALA A C 1
ATOM 2163 O O . ALA A 1 281 ? -20.202 -22.848 -28.820 1.00 92.06 281 ALA A O 1
ATOM 2164 N N . THR A 1 282 ? -19.885 -24.700 -27.580 1.00 95.19 282 THR A N 1
ATOM 2165 C CA . THR A 1 282 ? -19.396 -24.020 -26.375 1.00 95.19 282 THR A CA 1
ATOM 2166 C C . THR A 1 282 ? -17.886 -23.789 -26.432 1.00 95.19 282 THR A C 1
ATOM 2168 O O . THR A 1 282 ? -17.407 -22.697 -26.138 1.00 95.19 282 THR A O 1
ATOM 2171 N N . MET A 1 283 ? -17.105 -24.794 -26.834 1.00 97.56 283 MET A N 1
ATOM 2172 C CA . MET A 1 283 ? -15.640 -24.718 -26.757 1.00 97.56 283 MET A CA 1
ATOM 2173 C C . MET A 1 283 ? -15.007 -23.740 -27.755 1.00 97.56 283 MET A C 1
ATOM 2175 O O . MET A 1 283 ? -13.908 -23.252 -27.492 1.00 97.56 283 MET A O 1
ATOM 2179 N N . GLN A 1 284 ? -15.695 -23.386 -28.844 1.00 96.44 284 GLN A N 1
ATOM 2180 C CA . GLN A 1 284 ? -15.234 -22.356 -29.783 1.00 96.44 284 GLN A CA 1
ATOM 2181 C C . GLN A 1 284 ? -15.111 -20.963 -29.136 1.00 96.44 284 GLN A C 1
ATOM 2183 O O . GLN A 1 284 ? -14.330 -20.133 -29.595 1.00 96.44 284 GLN A O 1
ATOM 2188 N N . HIS A 1 285 ? -15.831 -20.701 -28.038 1.00 97.38 285 HIS A N 1
ATOM 2189 C CA . HIS A 1 285 ? -15.689 -19.452 -27.283 1.00 97.38 285 HIS A CA 1
ATOM 2190 C C . HIS A 1 285 ? -14.337 -19.361 -26.565 1.00 97.38 285 HIS A C 1
ATOM 2192 O O . HIS A 1 285 ? -13.811 -18.264 -26.395 1.00 97.38 285 HIS A O 1
ATOM 2198 N N . ALA A 1 286 ? -13.735 -20.499 -26.197 1.00 97.44 286 ALA A N 1
ATOM 2199 C CA . ALA A 1 286 ? -12.365 -20.518 -25.694 1.00 97.44 286 ALA A CA 1
ATOM 2200 C C . ALA A 1 286 ? -11.375 -20.182 -26.818 1.00 97.44 286 ALA A C 1
ATOM 2202 O O . ALA A 1 286 ? -10.486 -19.357 -26.643 1.00 97.44 286 ALA A O 1
ATOM 2203 N N . THR A 1 287 ? -11.535 -20.796 -27.992 1.00 95.75 287 THR A N 1
ATOM 2204 C CA . THR A 1 287 ? -10.595 -20.613 -29.105 1.00 95.75 287 THR A CA 1
ATOM 2205 C C . THR A 1 287 ? -10.656 -19.215 -29.704 1.00 95.75 287 THR A C 1
ATOM 2207 O O . THR A 1 287 ? -9.606 -18.633 -29.948 1.00 95.75 287 THR A O 1
ATOM 2210 N N . GLY A 1 288 ? -11.855 -18.642 -29.858 1.00 88.12 288 GLY A N 1
ATOM 2211 C CA . GLY A 1 288 ? -12.012 -17.269 -30.346 1.00 88.12 288 GLY A CA 1
ATOM 2212 C C . GLY A 1 288 ? -11.357 -16.238 -29.423 1.00 88.12 288 GLY A C 1
ATOM 2213 O O . GLY A 1 288 ? -10.773 -15.266 -29.891 1.00 88.12 288 GLY A O 1
ATOM 2214 N N . LEU A 1 289 ? -11.377 -16.480 -28.109 1.00 95.50 289 LEU A N 1
ATOM 2215 C CA . LEU A 1 289 ? -10.728 -15.585 -27.158 1.00 95.50 289 LEU A CA 1
ATOM 2216 C C . LEU A 1 289 ? -9.208 -15.792 -27.084 1.00 95.50 289 LEU A C 1
ATOM 2218 O O . LEU A 1 289 ? -8.470 -14.826 -26.927 1.00 95.50 289 LEU A O 1
ATOM 2222 N N . LEU A 1 290 ? -8.720 -17.029 -27.240 1.00 92.69 290 LEU A N 1
ATOM 2223 C CA . LEU A 1 290 ? -7.282 -17.285 -27.410 1.00 92.69 290 LEU A CA 1
ATOM 2224 C C . LEU A 1 290 ? -6.745 -16.593 -28.675 1.00 92.69 290 LEU A C 1
ATOM 2226 O O . LEU A 1 290 ? -5.653 -16.037 -28.636 1.00 92.69 290 LEU A O 1
ATOM 2230 N N . GLU A 1 291 ? -7.528 -16.574 -29.757 1.00 90.19 291 GLU A N 1
ATOM 2231 C CA . GLU A 1 291 ? -7.250 -15.808 -30.980 1.00 90.19 291 GLU A CA 1
ATOM 2232 C C . GLU A 1 291 ? -7.177 -14.297 -30.729 1.00 90.19 291 GLU A C 1
ATOM 2234 O O . GLU A 1 291 ? -6.192 -13.676 -31.124 1.00 90.19 291 GLU A O 1
ATOM 2239 N N . GLU A 1 292 ? -8.168 -13.709 -30.043 1.00 83.69 292 GLU A N 1
ATOM 2240 C CA . GLU A 1 292 ? -8.165 -12.274 -29.696 1.00 83.69 292 GLU A CA 1
ATOM 2241 C C . GLU A 1 292 ? -6.935 -11.896 -28.853 1.00 83.69 292 GLU A C 1
ATOM 2243 O O . GLU A 1 292 ? -6.362 -10.823 -29.037 1.00 83.69 292 GLU A O 1
ATOM 2248 N N . LEU A 1 293 ? -6.497 -12.794 -27.967 1.00 85.00 293 LEU A N 1
ATOM 2249 C CA . LEU A 1 293 ? -5.339 -12.599 -27.090 1.00 85.00 293 LEU A CA 1
ATOM 2250 C C . LEU A 1 293 ? -3.993 -12.973 -27.739 1.00 85.00 293 LEU A C 1
ATOM 2252 O O . LEU A 1 293 ? -2.959 -12.873 -27.082 1.00 85.00 293 LEU A O 1
ATOM 2256 N N . GLY A 1 294 ? -3.982 -13.431 -28.995 1.00 82.62 294 GLY A N 1
ATOM 2257 C CA . GLY A 1 294 ? -2.756 -13.834 -29.693 1.00 82.62 294 GLY A CA 1
ATOM 2258 C C . GLY A 1 294 ? -2.092 -15.105 -29.143 1.00 82.62 294 GLY A C 1
ATOM 2259 O O . GLY A 1 294 ? -0.910 -15.340 -29.383 1.00 82.62 294 GLY A O 1
ATOM 2260 N N . VAL A 1 295 ? -2.826 -15.947 -28.411 1.00 92.25 295 VAL A N 1
ATOM 2261 C CA . VAL A 1 295 ? -2.301 -17.178 -27.806 1.00 92.25 295 VAL A CA 1
ATOM 2262 C C . VAL A 1 295 ? -2.432 -18.346 -28.782 1.00 92.25 295 VAL A C 1
ATOM 2264 O O . VAL A 1 295 ? -3.532 -18.800 -29.092 1.00 92.25 295 VAL A O 1
ATOM 2267 N N . ALA A 1 296 ? -1.301 -18.903 -29.221 1.00 91.88 296 ALA A N 1
ATOM 2268 C CA . ALA A 1 296 ? -1.293 -20.074 -30.095 1.00 91.88 296 ALA A CA 1
ATOM 2269 C C . ALA A 1 296 ? -1.917 -21.303 -29.406 1.00 91.88 296 ALA A C 1
ATOM 2271 O O . ALA A 1 296 ? -1.528 -21.674 -28.292 1.00 91.88 296 ALA A O 1
ATOM 2272 N N . TYR A 1 297 ? -2.839 -21.986 -30.087 1.00 96.88 297 TYR A N 1
ATOM 2273 C CA . TYR A 1 297 ? -3.545 -23.140 -29.533 1.00 96.88 297 TYR A CA 1
ATOM 2274 C C . TYR A 1 297 ? -3.744 -24.271 -30.553 1.00 96.88 297 TYR A C 1
ATOM 2276 O O . TYR A 1 297 ? -3.582 -24.095 -31.758 1.00 96.88 297 TYR A O 1
ATOM 2284 N N . GLU A 1 298 ? -4.096 -25.460 -30.061 1.00 96.00 298 GLU A N 1
ATOM 2285 C CA . GLU A 1 298 ? -4.562 -26.584 -30.882 1.00 96.00 298 GLU A CA 1
ATOM 2286 C C . GLU A 1 298 ? -5.937 -27.077 -30.424 1.00 96.00 298 GLU A C 1
ATOM 2288 O O . GLU A 1 298 ? -6.258 -27.002 -29.242 1.00 96.00 298 GLU A O 1
ATOM 2293 N N . THR A 1 299 ? -6.733 -27.647 -31.333 1.00 96.94 299 THR A N 1
ATOM 2294 C CA . THR A 1 299 ? -8.049 -28.232 -31.023 1.00 96.94 299 THR A CA 1
ATOM 2295 C C . THR A 1 299 ? -8.109 -29.717 -31.367 1.00 96.94 299 THR A C 1
ATOM 2297 O O . THR A 1 299 ? -7.646 -30.142 -32.431 1.00 96.94 299 THR A O 1
ATOM 2300 N N . LYS A 1 300 ? -8.669 -30.547 -30.473 1.00 96.25 300 LYS A N 1
ATOM 2301 C CA . LYS A 1 300 ? -8.856 -31.995 -30.706 1.00 96.25 300 LYS A CA 1
ATOM 2302 C C . LYS A 1 300 ? -10.154 -32.528 -30.089 1.00 96.25 300 LYS A C 1
ATOM 2304 O O . LYS A 1 300 ? -10.530 -32.158 -28.983 1.00 96.25 300 LYS A O 1
ATOM 2309 N N . ILE A 1 301 ? -10.777 -33.505 -30.755 1.00 95.25 301 ILE A N 1
ATOM 2310 C CA . ILE A 1 301 ? -11.856 -34.315 -30.167 1.00 95.25 301 ILE A CA 1
ATOM 2311 C C . ILE A 1 301 ? -11.259 -35.578 -29.540 1.00 95.25 301 ILE A C 1
ATOM 2313 O O . ILE A 1 301 ? -10.710 -36.455 -30.225 1.00 95.25 301 ILE A O 1
ATOM 2317 N N . VAL A 1 302 ? -11.371 -35.661 -28.217 1.00 92.06 302 VAL A N 1
ATOM 2318 C CA . VAL A 1 302 ? -10.791 -36.697 -27.365 1.00 92.06 302 VAL A CA 1
ATOM 2319 C C . VAL A 1 302 ? -11.806 -37.055 -26.280 1.00 92.06 302 VAL A C 1
ATOM 2321 O O . VAL A 1 302 ? -12.108 -36.253 -25.408 1.00 92.06 302 VAL A O 1
ATOM 2324 N N . SER A 1 303 ? -12.337 -38.276 -26.315 1.00 91.75 303 SER A N 1
ATOM 2325 C CA . SER A 1 303 ? -13.327 -38.757 -25.346 1.00 91.75 303 SER A CA 1
ATOM 2326 C C . SER A 1 303 ? -12.686 -39.673 -24.305 1.00 91.75 303 SER A C 1
ATOM 2328 O O . SER A 1 303 ? -12.014 -40.640 -24.671 1.00 91.75 303 SER A O 1
ATOM 2330 N N . ALA A 1 304 ? -12.952 -39.412 -23.022 1.00 92.44 304 ALA A N 1
ATOM 2331 C CA . ALA A 1 304 ? -12.521 -40.276 -21.921 1.00 92.44 304 ALA A CA 1
ATOM 2332 C C . ALA A 1 304 ? -13.172 -41.664 -21.969 1.00 92.44 304 ALA A C 1
ATOM 2334 O O . ALA A 1 304 ? -12.509 -42.657 -21.690 1.00 92.44 304 ALA A O 1
ATOM 2335 N N . HIS A 1 305 ? -14.444 -41.749 -22.368 1.00 92.56 305 HIS A N 1
ATOM 2336 C CA . HIS A 1 305 ? -15.169 -43.022 -22.410 1.00 92.56 305 HIS A CA 1
ATOM 2337 C C . HIS A 1 305 ? -14.993 -43.759 -23.736 1.00 92.56 305 HIS A C 1
ATOM 2339 O O . HIS A 1 305 ? -14.862 -44.977 -23.745 1.00 92.56 305 HIS A O 1
ATOM 2345 N N . ARG A 1 306 ? -14.986 -43.036 -24.865 1.00 92.00 306 ARG A N 1
ATOM 2346 C CA . ARG A 1 306 ? -14.986 -43.655 -26.205 1.00 92.00 306 ARG A CA 1
ATOM 2347 C C . ARG A 1 306 ? -13.594 -43.822 -26.805 1.00 92.00 306 ARG A C 1
ATOM 2349 O O . ARG A 1 306 ? -13.393 -44.694 -27.641 1.00 92.00 306 ARG A O 1
ATOM 2356 N N . THR A 1 307 ? -12.629 -42.990 -26.411 1.00 91.31 307 THR A N 1
ATOM 2357 C CA . THR A 1 307 ? -11.258 -43.021 -26.952 1.00 91.31 307 THR A CA 1
ATOM 2358 C C . THR A 1 307 ? -10.185 -42.916 -25.853 1.00 91.31 307 THR A C 1
ATOM 2360 O O . THR A 1 307 ? -9.298 -42.063 -25.953 1.00 91.31 307 THR A O 1
ATOM 2363 N N . PRO A 1 308 ? -10.213 -43.762 -24.804 1.00 92.88 308 PRO A N 1
ATOM 2364 C CA . PRO A 1 308 ? -9.314 -43.634 -23.651 1.00 92.88 308 PRO A CA 1
ATOM 2365 C C . PRO A 1 308 ? -7.823 -43.748 -24.014 1.00 92.88 308 PRO A C 1
ATOM 2367 O O . PRO A 1 308 ? -7.000 -43.013 -23.474 1.00 92.88 308 PRO A O 1
ATOM 2370 N N . ALA A 1 309 ? -7.457 -44.593 -24.985 1.00 92.94 309 ALA A N 1
ATOM 2371 C CA . ALA A 1 309 ? -6.070 -44.700 -25.453 1.00 92.94 309 ALA A CA 1
ATOM 2372 C C . ALA A 1 309 ? -5.571 -43.400 -26.116 1.00 92.94 309 ALA A C 1
ATOM 2374 O O . ALA A 1 309 ? -4.444 -42.968 -25.874 1.00 92.94 309 ALA A O 1
ATOM 2375 N N . ARG A 1 310 ? -6.431 -42.734 -26.902 1.00 95.44 310 ARG A N 1
ATOM 2376 C CA . ARG A 1 310 ? -6.129 -41.431 -27.519 1.00 95.44 310 ARG A CA 1
ATOM 2377 C C . ARG A 1 310 ? -5.969 -40.347 -26.459 1.00 95.44 310 ARG A C 1
ATOM 2379 O O . ARG A 1 310 ? -5.044 -39.551 -26.559 1.00 95.44 310 ARG A O 1
ATOM 2386 N N . LEU A 1 311 ? -6.841 -40.342 -25.449 1.00 96.88 311 LEU A N 1
ATOM 2387 C CA . LEU A 1 311 ? -6.730 -39.437 -24.306 1.00 96.88 311 LEU A CA 1
ATOM 2388 C C . LEU A 1 311 ? -5.394 -39.608 -23.587 1.00 96.88 311 LEU A C 1
ATOM 2390 O O . LEU A 1 311 ? -4.668 -38.636 -23.396 1.00 96.88 311 LEU A O 1
ATOM 2394 N N . CYS A 1 312 ? -5.037 -40.850 -23.266 1.00 95.56 312 CYS A N 1
ATOM 2395 C CA . CYS A 1 312 ? -3.777 -41.158 -22.609 1.00 95.56 312 CYS A CA 1
ATOM 2396 C C . CYS A 1 312 ? -2.567 -40.692 -23.435 1.00 95.56 312 CYS A C 1
ATOM 2398 O O . CYS A 1 312 ? -1.647 -40.083 -22.889 1.00 95.56 312 CYS A O 1
ATOM 2400 N N . ALA A 1 313 ? -2.568 -40.947 -24.747 1.00 94.12 313 ALA A N 1
ATOM 2401 C CA . ALA A 1 313 ? -1.498 -40.505 -25.640 1.00 94.12 313 ALA A CA 1
ATOM 2402 C C . ALA A 1 313 ? -1.411 -38.970 -25.725 1.00 94.12 313 ALA A C 1
ATOM 2404 O O . ALA A 1 313 ? -0.317 -38.402 -25.676 1.00 94.12 313 ALA A O 1
ATOM 2405 N N . TYR A 1 314 ? -2.558 -38.291 -25.803 1.00 97.31 314 TYR A N 1
ATOM 2406 C CA . TYR A 1 314 ? -2.633 -36.834 -25.847 1.00 97.31 314 TYR A CA 1
ATOM 2407 C C . TYR A 1 314 ? -2.079 -36.198 -24.566 1.00 97.31 314 TYR A C 1
ATOM 2409 O O . TYR A 1 314 ? -1.161 -35.381 -24.636 1.00 97.31 314 TYR A O 1
ATOM 2417 N N . ALA A 1 315 ? -2.594 -36.609 -23.403 1.00 97.38 315 ALA A N 1
ATOM 2418 C CA . ALA A 1 315 ? -2.253 -36.020 -22.110 1.00 97.38 315 ALA A CA 1
ATOM 2419 C C . ALA A 1 315 ? -0.775 -36.237 -21.741 1.00 97.38 315 ALA A C 1
ATOM 2421 O O . ALA A 1 315 ? -0.095 -35.291 -21.338 1.00 97.38 315 ALA A O 1
ATOM 2422 N N . ARG A 1 316 ? -0.245 -37.452 -21.953 1.00 96.88 316 ARG A N 1
ATOM 2423 C CA . ARG A 1 316 ? 1.156 -37.783 -21.628 1.00 96.88 316 ARG A CA 1
ATOM 2424 C C . ARG A 1 316 ? 2.170 -37.075 -22.526 1.00 96.88 316 ARG A C 1
ATOM 2426 O O . ARG A 1 316 ? 3.254 -36.735 -22.064 1.00 96.88 316 ARG A O 1
ATOM 2433 N N . SER A 1 317 ? 1.831 -36.842 -23.796 1.00 94.88 317 SER A N 1
ATOM 2434 C CA . SER A 1 317 ? 2.721 -36.148 -24.739 1.00 94.88 317 SER A CA 1
ATOM 2435 C C . SER A 1 317 ? 2.610 -34.621 -24.678 1.00 94.88 317 SER A C 1
ATOM 2437 O O . SER A 1 317 ? 3.512 -33.936 -25.154 1.00 94.88 317 SER A O 1
ATOM 2439 N N . ALA A 1 318 ? 1.543 -34.070 -24.086 1.00 95.56 318 ALA A N 1
ATOM 2440 C CA . ALA A 1 318 ? 1.218 -32.640 -24.098 1.00 95.56 318 ALA A CA 1
ATOM 2441 C C . ALA A 1 318 ? 2.401 -31.723 -23.735 1.00 95.56 318 ALA A C 1
ATOM 2443 O O . ALA A 1 318 ? 2.756 -30.842 -24.515 1.00 95.56 318 ALA A O 1
ATOM 2444 N N . LYS A 1 319 ? 3.071 -31.983 -22.603 1.00 94.62 319 LYS A N 1
ATOM 2445 C CA . LYS A 1 319 ? 4.221 -31.184 -22.143 1.00 94.62 319 LYS A CA 1
ATOM 2446 C C . LYS A 1 319 ? 5.402 -31.231 -23.116 1.00 94.62 319 LYS A C 1
ATOM 2448 O O . LYS A 1 319 ? 6.049 -30.217 -23.347 1.00 94.62 319 LYS A O 1
ATOM 2453 N N . GLN A 1 320 ? 5.681 -32.397 -23.700 1.00 90.25 320 GLN A N 1
ATOM 2454 C CA . GLN A 1 320 ? 6.782 -32.563 -24.659 1.00 90.25 320 GLN A CA 1
ATOM 2455 C C . GLN A 1 320 ? 6.505 -31.836 -25.980 1.00 90.25 320 GLN A C 1
ATOM 2457 O O . GLN A 1 320 ? 7.437 -31.384 -26.636 1.00 90.25 320 GLN A O 1
ATOM 2462 N N . ARG A 1 321 ? 5.227 -31.683 -26.344 1.00 91.75 321 ARG A N 1
ATOM 2463 C CA . ARG A 1 321 ? 4.785 -30.939 -27.532 1.00 91.75 321 ARG A CA 1
ATOM 2464 C C . ARG A 1 321 ? 4.802 -29.417 -27.347 1.00 91.75 321 ARG A C 1
ATOM 2466 O O . ARG A 1 321 ? 4.515 -28.706 -28.299 1.00 91.75 321 ARG A O 1
ATOM 2473 N N . GLY A 1 322 ? 5.155 -28.928 -26.156 1.00 91.69 322 GLY A N 1
ATOM 2474 C CA . GLY A 1 322 ? 5.278 -27.499 -25.860 1.00 91.69 322 GLY A CA 1
ATOM 2475 C C . GLY A 1 322 ? 4.046 -26.867 -25.213 1.00 91.69 322 GLY A C 1
ATOM 2476 O O . GLY A 1 322 ? 4.122 -25.700 -24.833 1.00 91.69 322 GLY A O 1
ATOM 2477 N N . LEU A 1 323 ? 2.962 -27.628 -25.013 1.00 96.75 323 LEU A N 1
ATOM 2478 C CA . LEU A 1 323 ? 1.776 -27.121 -24.324 1.00 96.75 323 LEU A CA 1
ATOM 2479 C C . LEU A 1 323 ? 2.114 -26.714 -22.885 1.00 96.75 323 LEU A C 1
ATOM 2481 O O . LEU A 1 323 ? 2.894 -27.376 -22.193 1.00 96.75 323 LEU A O 1
ATOM 2485 N N . LYS A 1 324 ? 1.468 -25.642 -22.436 1.00 97.00 324 LYS A N 1
ATOM 2486 C CA . LYS A 1 324 ? 1.578 -25.070 -21.093 1.00 97.00 324 LYS A CA 1
ATOM 2487 C C . LYS A 1 324 ? 0.292 -25.244 -20.300 1.00 97.00 324 LYS A C 1
ATOM 2489 O O . LYS A 1 324 ? 0.369 -25.485 -19.104 1.00 97.00 324 LYS A O 1
ATOM 2494 N N . VAL A 1 325 ? -0.865 -25.189 -20.962 1.00 98.31 325 VAL A N 1
ATOM 2495 C CA . VAL A 1 325 ? -2.193 -25.342 -20.346 1.00 98.31 325 VAL A CA 1
ATOM 2496 C C . VAL A 1 325 ? -3.081 -26.198 -21.248 1.00 98.31 325 VAL A C 1
ATOM 2498 O O . VAL A 1 325 ? -2.973 -26.130 -22.474 1.00 98.31 325 VAL A O 1
ATOM 2501 N N . ILE A 1 326 ? -3.964 -27.007 -20.660 1.00 98.75 326 ILE A N 1
ATOM 2502 C CA . ILE A 1 326 ? -4.994 -27.747 -21.400 1.00 98.75 326 ILE A CA 1
ATOM 2503 C C . ILE A 1 326 ? -6.375 -27.288 -20.938 1.00 98.75 326 ILE A C 1
ATOM 2505 O O . ILE A 1 326 ? -6.688 -27.367 -19.756 1.00 98.75 326 ILE A O 1
ATOM 2509 N N . ILE A 1 327 ? -7.222 -26.862 -21.868 1.00 98.75 327 ILE A N 1
ATOM 2510 C CA . ILE A 1 327 ? -8.639 -26.582 -21.647 1.00 98.75 327 ILE A CA 1
ATOM 2511 C C . ILE A 1 327 ? -9.437 -27.802 -22.116 1.00 98.75 327 ILE A C 1
ATOM 2513 O O . ILE A 1 327 ? -9.339 -28.205 -23.273 1.00 98.75 327 ILE A O 1
ATOM 2517 N N . ALA A 1 328 ? -10.224 -28.406 -21.229 1.00 98.44 328 ALA A N 1
ATOM 2518 C CA . ALA A 1 328 ? -10.965 -29.635 -21.491 1.00 98.44 328 ALA A CA 1
ATOM 2519 C C . ALA A 1 328 ? -12.472 -29.441 -21.268 1.00 98.44 328 ALA A C 1
ATOM 2521 O O . ALA A 1 328 ? -12.913 -29.222 -20.142 1.00 98.44 328 ALA A O 1
ATOM 2522 N N . GLY A 1 329 ? -13.265 -29.557 -22.335 1.00 97.31 329 GLY A N 1
ATOM 2523 C CA . GLY A 1 329 ? -14.725 -29.449 -22.301 1.00 97.31 329 GLY A CA 1
ATOM 2524 C C . GLY A 1 329 ? -15.429 -30.801 -22.328 1.00 97.31 329 GLY A C 1
ATOM 2525 O O . GLY A 1 329 ? -15.149 -31.632 -23.197 1.00 97.31 329 GLY A O 1
ATOM 2526 N N . ALA A 1 330 ? -16.363 -31.035 -21.407 1.00 95.62 330 ALA A N 1
ATOM 2527 C CA . ALA A 1 330 ? -17.212 -32.224 -21.449 1.00 95.62 330 ALA A CA 1
ATOM 2528 C C . ALA A 1 330 ? -18.590 -31.997 -20.813 1.00 95.62 330 ALA A C 1
ATOM 2530 O O . ALA A 1 330 ? -18.718 -31.288 -19.815 1.00 95.62 330 ALA A O 1
ATOM 2531 N N . GLY A 1 331 ? -19.606 -32.633 -21.401 1.00 91.38 331 GLY A N 1
ATOM 2532 C CA . GLY A 1 331 ? -20.969 -32.699 -20.877 1.00 91.38 331 GLY A CA 1
ATOM 2533 C C . GLY A 1 331 ? -21.268 -34.009 -20.133 1.00 91.38 331 GLY A C 1
ATOM 2534 O O . GLY A 1 331 ? -20.652 -35.042 -20.409 1.00 91.38 331 GLY A O 1
ATOM 2535 N N . GLY A 1 332 ? -22.248 -33.992 -19.228 1.00 87.50 332 GLY A N 1
ATOM 2536 C CA . GLY A 1 332 ? -22.780 -35.183 -18.563 1.00 87.50 332 GLY A CA 1
ATOM 2537 C C . GLY A 1 332 ? -21.858 -35.698 -17.463 1.00 87.50 332 GLY A C 1
ATOM 2538 O O . GLY A 1 332 ? -21.376 -34.931 -16.635 1.00 87.50 332 GLY A O 1
ATOM 2539 N N . ALA A 1 333 ? -21.564 -37.002 -17.477 1.00 85.00 333 ALA A N 1
ATOM 2540 C CA . ALA A 1 333 ? -20.518 -37.600 -16.642 1.00 85.00 333 ALA A CA 1
ATOM 2541 C C . ALA A 1 333 ? -19.123 -37.181 -17.151 1.00 85.00 333 ALA A C 1
ATOM 2543 O O . ALA A 1 333 ? -18.414 -37.944 -17.812 1.00 85.00 333 ALA A O 1
ATOM 2544 N N . ALA A 1 334 ? -18.757 -35.926 -16.906 1.00 89.50 334 ALA A N 1
ATOM 2545 C CA . ALA A 1 334 ? -17.674 -35.212 -17.571 1.00 89.50 334 ALA A CA 1
ATOM 2546 C C . ALA A 1 334 ? -16.266 -35.612 -17.076 1.00 89.50 334 ALA A C 1
ATOM 2548 O O . ALA A 1 334 ? -15.533 -34.817 -16.499 1.00 89.50 334 ALA A O 1
ATOM 2549 N N . HIS A 1 335 ? -15.842 -36.850 -17.346 1.00 93.00 335 HIS A N 1
ATOM 2550 C CA . HIS A 1 335 ? -14.546 -37.382 -16.891 1.00 93.00 335 HIS A CA 1
ATOM 2551 C C . HIS A 1 335 ? -13.322 -36.847 -17.652 1.00 93.00 335 HIS A C 1
ATOM 2553 O O . HIS A 1 335 ? -12.194 -37.065 -17.212 1.00 93.00 335 HIS A O 1
ATOM 2559 N N . LEU A 1 336 ? -13.504 -36.193 -18.806 1.00 97.06 336 LEU A N 1
ATOM 2560 C CA . LEU A 1 336 ? -12.389 -35.771 -19.662 1.00 97.06 336 LEU A CA 1
ATOM 2561 C C . LEU A 1 336 ? -11.365 -34.877 -18.936 1.00 97.06 336 LEU A C 1
ATOM 2563 O O . LEU A 1 336 ? -10.179 -35.208 -19.013 1.00 97.06 336 LEU A O 1
ATOM 2567 N N . PRO A 1 337 ? -11.753 -33.812 -18.205 1.00 97.88 337 PRO A N 1
ATOM 2568 C CA . PRO A 1 337 ? -10.788 -32.957 -17.514 1.00 97.88 337 PRO A CA 1
ATOM 2569 C C . PRO A 1 337 ? -10.021 -33.706 -16.420 1.00 97.88 337 PRO A C 1
ATOM 2571 O O . PRO A 1 337 ? -8.792 -33.694 -16.422 1.00 97.88 337 PRO A O 1
ATOM 2574 N N . GLY A 1 338 ? -10.726 -34.442 -15.553 1.00 96.81 338 GLY A N 1
ATOM 2575 C CA . GLY A 1 338 ? -10.112 -35.210 -14.463 1.00 96.81 338 GLY A CA 1
ATOM 2576 C C . GLY A 1 338 ? -9.151 -36.292 -14.956 1.00 96.81 338 GLY A C 1
ATOM 2577 O O . GLY A 1 338 ? -8.020 -36.399 -14.484 1.00 96.81 338 GLY A O 1
ATOM 2578 N N . MET A 1 339 ? -9.550 -37.051 -15.981 1.00 97.31 339 MET A N 1
ATOM 2579 C CA . MET A 1 339 ? -8.679 -38.061 -16.587 1.00 97.31 339 MET A CA 1
ATOM 2580 C C . MET A 1 339 ? -7.453 -37.429 -17.252 1.00 97.31 339 MET A C 1
ATOM 2582 O O . MET A 1 339 ? -6.354 -37.965 -17.126 1.00 97.31 339 MET A O 1
ATOM 2586 N N . THR A 1 340 ? -7.607 -36.275 -17.907 1.00 98.19 340 THR A N 1
ATOM 2587 C CA . THR A 1 340 ? -6.472 -35.536 -18.481 1.00 98.19 340 THR A CA 1
ATOM 2588 C C . THR A 1 340 ? -5.496 -35.103 -17.387 1.00 98.19 340 THR A C 1
ATOM 2590 O O . THR A 1 340 ? -4.307 -35.400 -17.494 1.00 98.19 340 THR A O 1
ATOM 2593 N N . ALA A 1 341 ? -6.000 -34.483 -16.314 1.00 97.88 341 ALA A N 1
ATOM 2594 C CA . ALA A 1 341 ? -5.204 -34.009 -15.180 1.00 97.88 341 ALA A CA 1
ATOM 2595 C C . ALA A 1 341 ? -4.453 -35.143 -14.471 1.00 97.88 341 ALA A C 1
ATOM 2597 O O . ALA A 1 341 ? -3.322 -34.964 -14.034 1.00 97.88 341 ALA A O 1
ATOM 2598 N N . SER A 1 342 ? -5.032 -36.346 -14.424 1.00 97.31 342 SER A N 1
ATOM 2599 C CA . SER A 1 342 ? -4.366 -37.516 -13.835 1.00 97.31 342 SER A CA 1
ATOM 2600 C C . SER A 1 342 ? -3.145 -38.015 -14.620 1.00 97.31 342 SER A C 1
ATOM 2602 O O . SER A 1 342 ? -2.340 -38.783 -14.096 1.00 97.31 342 SER A O 1
ATOM 2604 N N . MET A 1 343 ? -3.005 -37.615 -15.889 1.00 97.25 343 MET A N 1
ATOM 2605 C CA . MET A 1 343 ? -2.010 -38.157 -16.823 1.00 97.25 343 MET A CA 1
ATOM 2606 C C . MET A 1 343 ? -0.987 -37.122 -17.297 1.00 97.25 343 MET A C 1
ATOM 2608 O O . MET A 1 343 ? -0.115 -37.462 -18.102 1.00 97.25 343 MET A O 1
ATOM 2612 N N . THR A 1 344 ? -1.085 -35.873 -16.836 1.00 96.94 344 THR A N 1
ATOM 2613 C CA . THR A 1 344 ? -0.202 -34.782 -17.250 1.00 96.94 344 THR A CA 1
ATOM 2614 C C . THR A 1 344 ? 0.129 -33.859 -16.078 1.00 96.94 344 THR A C 1
ATOM 2616 O O . THR A 1 344 ? -0.736 -33.598 -15.252 1.00 96.94 344 THR A O 1
ATOM 2619 N N . PRO A 1 345 ? 1.363 -33.334 -15.989 1.00 95.56 345 PRO A N 1
ATOM 2620 C CA . PRO A 1 345 ? 1.721 -32.341 -14.977 1.00 95.56 345 PRO A CA 1
ATOM 2621 C C . PRO A 1 345 ? 1.318 -30.908 -15.369 1.00 95.56 345 PRO A C 1
ATOM 2623 O O . PRO A 1 345 ? 1.632 -29.974 -14.638 1.00 95.56 345 PRO A O 1
ATOM 2626 N N . LEU A 1 346 ? 0.723 -30.706 -16.551 1.00 97.69 346 LEU A N 1
ATOM 2627 C CA . LEU A 1 346 ? 0.247 -29.392 -16.986 1.00 97.69 346 LEU A CA 1
ATOM 2628 C C . LEU A 1 346 ? -1.073 -29.035 -16.284 1.00 97.69 346 LEU A C 1
ATOM 2630 O O . LEU A 1 346 ? -1.897 -29.929 -16.082 1.00 97.69 346 LEU A O 1
ATOM 2634 N N . PRO A 1 347 ? -1.325 -27.748 -15.982 1.00 98.25 347 PRO A N 1
ATOM 2635 C CA . PRO A 1 347 ? -2.638 -27.284 -15.555 1.00 98.25 347 PRO A CA 1
ATOM 2636 C C . PRO A 1 347 ? -3.738 -27.707 -16.536 1.00 98.25 347 PRO A C 1
ATOM 2638 O O . PRO A 1 347 ? -3.626 -27.485 -17.748 1.00 98.25 347 PRO A O 1
ATOM 2641 N N . VAL A 1 348 ? -4.810 -28.294 -15.999 1.00 98.62 348 VAL A N 1
ATOM 2642 C CA . VAL A 1 348 ? -6.013 -28.649 -16.757 1.00 98.62 348 VAL A CA 1
ATOM 2643 C C . VAL A 1 348 ? -7.185 -27.809 -16.272 1.00 98.62 348 VAL A C 1
ATOM 2645 O O . VAL A 1 348 ? -7.554 -27.842 -15.097 1.00 98.62 348 VAL A O 1
ATOM 2648 N N . LEU A 1 349 ? -7.771 -27.071 -17.206 1.00 98.75 349 LEU A N 1
ATOM 2649 C CA . LEU A 1 349 ? -8.921 -26.206 -17.019 1.00 98.75 349 LEU A CA 1
ATOM 2650 C C . LEU A 1 349 ? -10.173 -26.923 -17.527 1.00 98.75 349 LEU A C 1
ATOM 2652 O O . LEU A 1 349 ? -10.325 -27.150 -18.727 1.00 98.75 349 LEU A O 1
ATOM 2656 N N . GLY A 1 350 ? -11.044 -27.341 -16.614 1.00 98.12 350 GLY A N 1
ATOM 2657 C CA . GLY A 1 350 ? -12.258 -28.085 -16.929 1.00 98.12 350 GLY A CA 1
ATOM 2658 C C . GLY A 1 350 ? -13.432 -27.155 -17.210 1.00 98.12 350 GLY A C 1
ATOM 2659 O O . GLY A 1 350 ? -13.816 -26.379 -16.339 1.00 98.12 350 GLY A O 1
ATOM 2660 N N . VAL A 1 351 ? -14.026 -27.266 -18.399 1.00 98.25 351 VAL A N 1
ATOM 2661 C CA . VAL A 1 351 ? -15.218 -26.511 -18.809 1.00 98.25 351 VAL A CA 1
ATOM 2662 C C . VAL A 1 351 ? -16.435 -27.442 -18.789 1.00 98.25 351 VAL A C 1
ATOM 2664 O O . VAL A 1 351 ? -16.545 -28.330 -19.644 1.00 98.25 351 VAL A O 1
ATOM 2667 N N . PRO A 1 352 ? -17.364 -27.270 -17.833 1.00 97.56 352 PRO A N 1
ATOM 2668 C CA . PRO A 1 352 ? -18.625 -27.995 -17.832 1.00 97.56 352 PRO A CA 1
ATOM 2669 C C . PRO A 1 352 ? -19.488 -27.581 -19.029 1.00 97.56 352 PRO A C 1
ATOM 2671 O O . PRO A 1 352 ? -19.976 -26.452 -19.101 1.00 97.56 352 PRO A O 1
ATOM 2674 N N . VAL A 1 353 ? -19.711 -28.494 -19.974 1.00 94.88 353 VAL A N 1
ATOM 2675 C CA . VAL A 1 353 ? -20.590 -28.230 -21.124 1.00 94.88 353 VAL A CA 1
ATOM 2676 C C . VAL A 1 353 ? -22.041 -28.451 -20.706 1.00 94.88 353 VAL A C 1
ATOM 2678 O O . VAL A 1 353 ? -22.362 -29.413 -19.998 1.00 94.88 353 VAL A O 1
ATOM 2681 N N . LYS A 1 354 ? -22.926 -27.543 -21.126 1.00 91.88 354 LYS A N 1
ATOM 2682 C CA . LYS A 1 354 ? -24.348 -27.584 -20.782 1.00 91.88 354 LYS A CA 1
ATOM 2683 C C . LYS A 1 354 ? -25.017 -28.807 -21.418 1.00 91.88 354 LYS A C 1
ATOM 2685 O O . LYS A 1 354 ? -25.003 -28.966 -22.635 1.00 91.88 354 LYS A O 1
ATOM 2690 N N . THR A 1 355 ? -25.632 -29.651 -20.594 1.00 84.75 355 THR A N 1
ATOM 2691 C CA . THR A 1 355 ? -26.482 -30.764 -21.046 1.00 84.75 355 THR A CA 1
ATOM 2692 C C . THR A 1 355 ? -27.948 -30.341 -21.097 1.00 84.75 355 THR A C 1
ATOM 2694 O O . THR A 1 355 ? -28.361 -29.410 -20.403 1.00 84.75 355 THR A O 1
ATOM 2697 N N . SER A 1 356 ? -28.760 -31.032 -21.901 1.00 78.75 356 SER A N 1
ATOM 2698 C CA . SER A 1 356 ? -30.207 -30.784 -21.982 1.00 78.75 356 SER A CA 1
ATOM 2699 C C . SER A 1 356 ? -30.961 -31.199 -20.715 1.00 78.75 356 SER A C 1
ATOM 2701 O O . SER A 1 356 ? -31.976 -30.594 -20.393 1.00 78.75 356 SER A O 1
ATOM 2703 N N . THR A 1 357 ? -30.471 -32.208 -19.988 1.00 78.25 357 THR A N 1
ATOM 2704 C CA . THR A 1 357 ? -31.194 -32.806 -18.855 1.00 78.25 357 THR A CA 1
ATOM 2705 C C . THR A 1 357 ? -31.029 -32.019 -17.557 1.00 78.25 357 THR A C 1
ATOM 2707 O O . THR A 1 357 ? -32.005 -31.811 -16.846 1.00 78.25 357 THR A O 1
ATOM 2710 N N . LEU A 1 358 ? -29.805 -31.586 -17.231 1.00 86.31 358 LEU A N 1
ATOM 2711 C CA . LEU A 1 358 ? -29.486 -30.947 -15.943 1.00 86.31 358 LEU A CA 1
ATOM 2712 C C . LEU A 1 358 ? -28.801 -29.588 -16.106 1.00 86.31 358 LEU A C 1
ATOM 2714 O O . LEU A 1 358 ? -28.169 -29.085 -15.179 1.00 86.31 358 LEU A O 1
ATOM 2718 N N . SER A 1 359 ? -28.916 -28.978 -17.291 1.00 87.12 359 SER A N 1
ATOM 2719 C CA . SER A 1 359 ? -28.323 -27.672 -17.600 1.00 87.12 359 SER A CA 1
ATOM 2720 C C . SER A 1 359 ? -26.831 -27.582 -17.250 1.00 87.12 359 SER A C 1
ATOM 2722 O O . SER A 1 359 ? -26.347 -26.511 -16.900 1.00 87.12 359 SER A O 1
ATOM 2724 N N . GLY A 1 360 ? -26.098 -28.700 -17.351 1.00 88.06 360 GLY A N 1
ATOM 2725 C CA . GLY A 1 360 ? -24.665 -28.781 -17.059 1.00 88.06 360 GLY A CA 1
ATOM 2726 C C . GLY A 1 360 ? -24.289 -28.879 -15.576 1.00 88.06 360 GLY A C 1
ATOM 2727 O O . GLY A 1 360 ? -23.097 -28.861 -15.274 1.00 88.06 360 GLY A O 1
ATOM 2728 N N . GLN A 1 361 ? -25.245 -28.994 -14.645 1.00 92.94 361 GLN A N 1
ATOM 2729 C CA . GLN A 1 361 ? -24.928 -29.250 -13.231 1.00 92.94 361 GLN A CA 1
ATOM 2730 C C . GLN A 1 361 ? -24.265 -30.618 -13.029 1.00 92.94 361 GLN A C 1
ATOM 2732 O O . GLN A 1 361 ? -23.339 -30.747 -12.235 1.00 92.94 361 GLN A O 1
ATOM 2737 N N . ASP A 1 362 ? -24.699 -31.620 -13.788 1.00 91.44 362 ASP A N 1
ATOM 2738 C CA . ASP A 1 362 ? -24.058 -32.930 -13.893 1.00 91.44 362 ASP A CA 1
ATOM 2739 C C . ASP A 1 362 ? -22.601 -32.819 -14.346 1.00 91.44 362 ASP A C 1
ATOM 2741 O O . ASP A 1 362 ? -21.708 -33.382 -13.707 1.00 91.44 362 ASP A O 1
ATOM 2745 N N . SER A 1 363 ? -22.354 -32.028 -15.390 1.00 93.50 363 SER A N 1
ATOM 2746 C CA . SER A 1 363 ? -21.008 -31.734 -15.879 1.00 93.50 363 SER A CA 1
ATOM 2747 C C . SER A 1 363 ? -20.166 -31.045 -14.803 1.00 93.50 363 SER A C 1
ATOM 2749 O O . SER A 1 363 ? -19.035 -31.453 -14.556 1.00 93.50 363 SER A O 1
ATOM 2751 N N . LEU A 1 364 ? -20.713 -30.026 -14.132 1.00 95.94 364 LEU A N 1
ATOM 2752 C CA . LEU A 1 364 ? -20.001 -29.245 -13.118 1.00 95.94 364 LEU A CA 1
ATOM 2753 C C . LEU A 1 364 ? -19.611 -30.109 -11.921 1.00 95.94 364 LEU A C 1
ATOM 2755 O O . LEU A 1 364 ? -18.440 -30.139 -11.551 1.00 95.94 364 LEU A O 1
ATOM 2759 N N . LEU A 1 365 ? -20.571 -30.836 -11.344 1.00 93.88 365 LEU A N 1
ATOM 2760 C CA . LEU A 1 365 ? -20.331 -31.696 -10.184 1.00 93.88 365 LEU A CA 1
ATOM 2761 C C . LEU A 1 365 ? -19.332 -32.815 -10.508 1.00 93.88 365 LEU A C 1
ATOM 2763 O O . LEU A 1 365 ? -18.494 -33.147 -9.672 1.00 93.88 365 LEU A O 1
ATOM 2767 N N . SER A 1 366 ? -19.363 -33.331 -11.742 1.00 91.00 366 SER A N 1
ATOM 2768 C CA . SER A 1 366 ? -18.407 -34.337 -12.219 1.00 91.00 366 SER A CA 1
ATOM 2769 C C . SER A 1 366 ? -16.983 -33.802 -12.395 1.00 91.00 366 SER A C 1
ATOM 2771 O O . SER A 1 366 ? -16.050 -34.598 -12.380 1.00 91.00 366 SER A O 1
ATOM 2773 N N . ILE A 1 367 ? -16.802 -32.492 -12.596 1.00 95.75 367 ILE A N 1
ATOM 2774 C CA . ILE A 1 367 ? -15.488 -31.867 -12.823 1.00 95.75 367 ILE A CA 1
ATOM 2775 C C . ILE A 1 367 ? -14.926 -31.269 -11.526 1.00 95.75 367 ILE A C 1
ATOM 2777 O O . ILE A 1 367 ? -13.735 -31.415 -11.268 1.00 95.75 367 ILE A O 1
ATOM 2781 N N . VAL A 1 368 ? -15.759 -30.632 -10.694 1.00 95.12 368 VAL A N 1
ATOM 2782 C CA . VAL A 1 368 ? -15.308 -29.918 -9.484 1.00 95.12 368 VAL A CA 1
ATOM 2783 C C . VAL A 1 368 ? -14.898 -30.866 -8.353 1.00 95.12 368 VAL A C 1
ATOM 2785 O O . VAL A 1 368 ? -13.969 -30.575 -7.602 1.00 95.12 368 VAL A O 1
ATOM 2788 N N . GLN A 1 369 ? -15.554 -32.025 -8.238 1.00 92.56 369 GLN A N 1
ATOM 2789 C CA . GLN A 1 369 ? -15.334 -32.968 -7.141 1.00 92.56 369 GLN A CA 1
ATOM 2790 C C . GLN A 1 369 ? -14.253 -34.006 -7.490 1.00 92.56 369 GLN A C 1
ATOM 2792 O O . GLN A 1 369 ? -14.528 -35.200 -7.610 1.00 92.56 369 GLN A O 1
ATOM 2797 N N . MET A 1 370 ? -13.006 -33.560 -7.661 1.00 93.62 370 MET A N 1
ATOM 2798 C CA . MET A 1 370 ? -11.876 -34.451 -7.966 1.00 93.62 370 MET A CA 1
ATOM 2799 C C . MET A 1 370 ? -11.250 -35.099 -6.721 1.00 93.62 370 MET A C 1
ATOM 2801 O O . MET A 1 370 ? -11.225 -34.496 -5.645 1.00 93.62 370 MET A O 1
ATOM 2805 N N . PRO A 1 371 ? -10.704 -36.326 -6.843 1.00 90.38 371 PRO A N 1
ATOM 2806 C CA . PRO A 1 371 ? -9.968 -36.958 -5.756 1.00 90.38 371 PRO A CA 1
ATOM 2807 C C . PRO A 1 371 ? -8.651 -36.224 -5.464 1.00 90.38 371 PRO A C 1
ATOM 2809 O O . PRO A 1 371 ? -8.037 -35.610 -6.343 1.00 90.38 371 PRO A O 1
ATOM 2812 N N . ARG A 1 372 ? -8.173 -36.339 -4.217 1.00 92.81 372 ARG A N 1
ATOM 2813 C CA . ARG A 1 372 ? -6.882 -35.781 -3.785 1.00 92.81 372 ARG A CA 1
ATOM 2814 C C . ARG A 1 372 ? -5.765 -36.207 -4.745 1.00 92.81 372 ARG A C 1
ATOM 2816 O O . ARG A 1 372 ? -5.568 -37.395 -4.979 1.00 92.81 372 ARG A O 1
ATOM 2823 N N . GLY A 1 373 ? -5.006 -35.229 -5.237 1.00 91.06 373 GLY A N 1
ATOM 2824 C CA . GLY A 1 373 ? -3.884 -35.445 -6.157 1.00 91.06 373 GLY A CA 1
ATOM 2825 C C . GLY A 1 373 ? -4.219 -35.265 -7.640 1.00 91.06 373 GLY A C 1
ATOM 2826 O O . GLY A 1 373 ? -3.299 -35.301 -8.449 1.00 91.06 373 GLY A O 1
ATOM 2827 N N . ILE A 1 374 ? -5.486 -35.023 -8.000 1.00 96.06 374 ILE A N 1
ATOM 2828 C CA . ILE A 1 374 ? -5.911 -34.751 -9.382 1.00 96.06 374 ILE A CA 1
ATOM 2829 C C . ILE A 1 374 ? -6.527 -33.347 -9.463 1.00 96.06 374 ILE A C 1
ATOM 2831 O O . ILE A 1 374 ? -7.742 -33.196 -9.344 1.00 96.06 374 ILE A O 1
ATOM 2835 N N . PRO A 1 375 ? -5.709 -32.291 -9.606 1.00 92.88 375 PRO A N 1
ATOM 2836 C CA . PRO A 1 375 ? -6.211 -30.925 -9.622 1.00 92.88 375 PRO A CA 1
ATOM 2837 C C . PRO A 1 375 ? -6.814 -30.578 -10.989 1.00 92.88 375 PRO A C 1
ATOM 2839 O O . PRO A 1 375 ? -6.141 -30.662 -12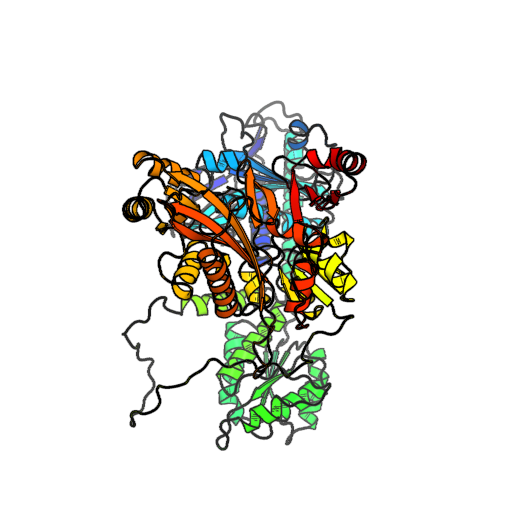.016 1.00 92.88 375 PRO A O 1
ATOM 2842 N N . VAL A 1 376 ? -8.073 -30.141 -10.996 1.00 97.50 376 VAL A N 1
ATOM 2843 C CA . VAL A 1 376 ? -8.726 -29.541 -12.167 1.00 97.50 376 VAL A CA 1
ATOM 2844 C C . VAL A 1 376 ? -9.215 -28.149 -11.787 1.00 97.50 376 VAL A C 1
ATOM 2846 O O . VAL A 1 376 ? -10.028 -28.001 -10.874 1.00 97.50 376 VAL A O 1
ATOM 2849 N N . GLY A 1 377 ? -8.748 -27.124 -12.501 1.00 97.31 377 GLY A N 1
ATOM 2850 C CA . GLY A 1 377 ? -9.306 -25.778 -12.387 1.00 97.31 377 GLY A CA 1
ATOM 2851 C C . GLY A 1 377 ? -10.668 -25.761 -13.066 1.00 97.31 377 GLY A C 1
ATOM 2852 O O . GLY A 1 377 ? -10.728 -25.772 -14.289 1.00 97.31 377 GLY A O 1
ATOM 2853 N N . THR A 1 378 ? -11.755 -25.820 -12.302 1.00 97.81 378 THR A N 1
ATOM 2854 C CA . THR A 1 378 ? -13.114 -25.934 -12.859 1.00 97.81 378 THR A CA 1
ATOM 2855 C C . THR A 1 378 ? -13.704 -24.554 -13.138 1.00 97.81 378 THR A C 1
ATOM 2857 O O . THR A 1 378 ? -13.666 -23.688 -12.269 1.00 97.81 378 THR A O 1
ATOM 2860 N N . LEU A 1 379 ? -14.257 -24.353 -14.337 1.00 98.00 379 LEU A N 1
ATOM 2861 C CA . LEU A 1 379 ? -14.863 -23.092 -14.770 1.00 98.00 379 LEU A CA 1
ATOM 2862 C C . LEU A 1 379 ? -16.395 -23.142 -14.687 1.00 98.00 379 LEU A C 1
ATOM 2864 O O . LEU A 1 379 ? -16.996 -24.180 -14.409 1.00 98.00 379 LEU A O 1
ATOM 2868 N N . ALA A 1 380 ? -17.028 -21.993 -14.936 1.00 96.75 380 ALA A N 1
ATOM 2869 C CA . ALA A 1 380 ? -18.480 -21.879 -15.041 1.00 96.75 380 ALA A CA 1
ATOM 2870 C C . ALA A 1 380 ? -19.054 -22.789 -16.143 1.00 96.75 380 ALA A C 1
ATOM 2872 O O . ALA A 1 380 ? -18.352 -23.212 -17.057 1.00 96.75 380 ALA A O 1
ATOM 2873 N N . ILE A 1 381 ? -20.351 -23.077 -16.076 1.00 97.12 381 ILE A N 1
ATOM 2874 C CA . ILE A 1 381 ? -21.030 -23.899 -17.082 1.00 97.12 381 ILE A CA 1
ATOM 2875 C C . ILE A 1 381 ? -21.185 -23.112 -18.396 1.00 97.12 381 ILE A C 1
ATOM 2877 O O . ILE A 1 381 ? -21.619 -21.961 -18.385 1.00 97.12 381 ILE A O 1
ATOM 2881 N N . GLY A 1 382 ? -20.915 -23.762 -19.532 1.00 95.12 382 GLY A N 1
ATOM 2882 C CA . GLY A 1 382 ? -21.226 -23.245 -20.868 1.00 95.12 382 GLY A CA 1
ATOM 2883 C C . GLY A 1 382 ? -20.245 -22.190 -21.389 1.00 95.12 382 GLY A C 1
ATOM 2884 O O . GLY A 1 382 ? -19.056 -22.208 -21.073 1.00 95.12 382 GLY A O 1
ATOM 2885 N N . ASP A 1 383 ? -20.750 -21.283 -22.224 1.00 96.75 383 ASP A N 1
ATOM 2886 C CA . ASP A 1 383 ? -19.942 -20.397 -23.077 1.00 96.75 383 ASP A CA 1
ATOM 2887 C C . ASP A 1 383 ? -19.075 -19.422 -22.270 1.00 96.75 383 ASP A C 1
ATOM 2889 O O . ASP A 1 383 ? -17.895 -19.241 -22.567 1.00 96.75 383 ASP A O 1
ATOM 2893 N N . ALA A 1 384 ? -19.621 -18.873 -21.179 1.00 93.81 384 ALA A N 1
ATOM 2894 C CA . ALA A 1 384 ? -18.861 -18.049 -20.239 1.00 93.81 384 ALA A CA 1
ATOM 2895 C C . ALA A 1 384 ? -17.718 -18.841 -19.582 1.00 93.81 384 ALA A C 1
ATOM 2897 O O . ALA A 1 384 ? -16.634 -18.308 -19.360 1.00 93.81 384 ALA A O 1
ATOM 2898 N N . GLY A 1 385 ? -17.936 -20.129 -19.304 1.00 97.06 385 GLY A N 1
ATOM 2899 C CA . GLY A 1 385 ? -16.906 -21.036 -18.810 1.00 97.06 385 GLY A CA 1
ATOM 2900 C C . GLY A 1 385 ? -15.777 -21.257 -19.802 1.00 97.06 385 GLY A C 1
ATOM 2901 O O . GLY A 1 385 ? -14.610 -21.194 -19.425 1.00 97.06 385 GLY A O 1
ATOM 2902 N N . ALA A 1 386 ? -16.122 -21.478 -21.071 1.00 97.62 386 ALA A N 1
ATOM 2903 C CA . ALA A 1 386 ? -15.155 -21.645 -22.149 1.00 97.62 386 ALA A CA 1
ATOM 2904 C C . ALA A 1 386 ? -14.326 -20.370 -22.374 1.00 97.62 386 ALA A C 1
ATOM 2906 O O . ALA A 1 386 ? -13.097 -20.441 -22.406 1.00 97.62 386 ALA A O 1
ATOM 2907 N N . ALA A 1 387 ? -14.973 -19.203 -22.446 1.00 97.44 387 ALA A N 1
ATOM 2908 C CA . ALA A 1 387 ? -14.288 -17.916 -22.560 1.00 97.44 387 ALA A CA 1
ATOM 2909 C C . ALA A 1 387 ? -13.359 -17.668 -21.358 1.00 97.44 387 ALA A C 1
ATOM 2911 O O . ALA A 1 387 ? -12.167 -17.421 -21.525 1.00 97.44 387 ALA A O 1
ATOM 2912 N N . ASN A 1 388 ? -13.855 -17.839 -20.131 1.00 97.75 388 ASN A N 1
ATOM 2913 C CA . ASN A 1 388 ? -13.039 -17.640 -18.932 1.00 97.75 388 ASN A CA 1
ATOM 2914 C C . ASN A 1 388 ? -11.893 -18.652 -18.815 1.00 97.75 388 ASN A C 1
ATOM 2916 O O . ASN A 1 388 ? -10.841 -18.310 -18.279 1.00 97.75 388 ASN A O 1
ATOM 2920 N N . ALA A 1 389 ? -12.042 -19.869 -19.348 1.00 98.38 389 ALA A N 1
ATOM 2921 C CA . ALA A 1 389 ? -10.938 -20.823 -19.423 1.00 98.38 389 ALA A CA 1
ATOM 2922 C C . ALA A 1 389 ? -9.798 -20.309 -20.313 1.00 98.38 389 ALA A C 1
ATOM 2924 O O . ALA A 1 389 ? -8.634 -20.505 -19.974 1.00 98.38 389 ALA A O 1
ATOM 2925 N N . ALA A 1 390 ? -10.110 -19.623 -21.416 1.00 97.94 390 ALA A N 1
ATOM 2926 C CA . ALA A 1 390 ? -9.109 -18.983 -22.265 1.00 97.94 390 ALA A CA 1
ATOM 2927 C C . ALA A 1 390 ? -8.421 -17.800 -21.567 1.00 97.94 390 ALA A C 1
ATOM 2929 O O . ALA A 1 390 ? -7.194 -17.725 -21.589 1.00 97.94 390 ALA A O 1
ATOM 2930 N N . ILE A 1 391 ? -9.175 -16.938 -20.869 1.00 97.69 391 ILE A N 1
ATOM 2931 C CA . ILE A 1 391 ? -8.610 -15.834 -20.064 1.00 97.69 391 ILE A CA 1
ATOM 2932 C C . ILE A 1 391 ? -7.683 -16.379 -18.976 1.00 97.69 391 ILE A C 1
ATOM 2934 O O . ILE A 1 391 ? -6.587 -15.859 -18.764 1.00 97.69 391 ILE A O 1
ATOM 2938 N N . LEU A 1 392 ? -8.106 -17.436 -18.281 1.00 98.25 392 LEU A N 1
ATOM 2939 C CA . LEU A 1 392 ? -7.311 -18.055 -17.228 1.00 98.25 392 LEU A CA 1
ATOM 2940 C C . LEU A 1 392 ? -6.067 -18.745 -17.800 1.00 98.25 392 LEU A C 1
ATOM 2942 O O . LEU A 1 392 ? -4.990 -18.604 -17.231 1.00 98.25 392 LEU A O 1
ATOM 2946 N N . ALA A 1 393 ? -6.173 -19.421 -18.948 1.00 98.00 393 ALA A N 1
ATOM 2947 C CA . ALA A 1 393 ? -5.014 -19.975 -19.645 1.00 98.00 393 ALA A CA 1
ATOM 2948 C C . ALA A 1 393 ? -4.015 -18.878 -20.050 1.00 98.00 393 ALA A C 1
ATOM 2950 O O . ALA A 1 393 ? -2.818 -19.034 -19.815 1.00 98.00 393 ALA A O 1
ATOM 2951 N N . ALA A 1 394 ? -4.497 -17.750 -20.581 1.00 96.38 394 ALA A N 1
ATOM 2952 C CA . ALA A 1 394 ? -3.670 -16.586 -20.890 1.00 96.38 394 ALA A CA 1
ATOM 2953 C C . ALA A 1 394 ? -3.047 -15.966 -19.630 1.00 96.38 394 ALA A C 1
ATOM 2955 O O . ALA A 1 394 ? -1.883 -15.592 -19.657 1.00 96.38 394 ALA A O 1
ATOM 2956 N N . SER A 1 395 ? -3.770 -15.929 -18.506 1.00 96.75 395 SER A N 1
ATOM 2957 C CA . SER A 1 395 ? -3.249 -15.443 -17.218 1.00 96.75 395 SER A CA 1
ATOM 2958 C C . SER A 1 395 ? -2.131 -16.343 -16.678 1.00 96.75 395 SER A C 1
ATOM 2960 O O . SER A 1 395 ? -1.121 -15.845 -16.187 1.00 96.75 395 SER A O 1
ATOM 2962 N N . ILE A 1 396 ? -2.278 -17.668 -16.809 1.00 97.06 396 ILE A N 1
ATOM 2963 C CA . ILE A 1 396 ? -1.232 -18.640 -16.448 1.00 97.06 396 ILE A CA 1
ATOM 2964 C C . ILE A 1 396 ? 0.017 -18.424 -17.311 1.00 97.06 396 ILE A C 1
ATOM 2966 O O . ILE A 1 396 ? 1.128 -18.466 -16.792 1.00 97.06 396 ILE A O 1
ATOM 2970 N N . LEU A 1 397 ? -0.148 -18.171 -18.614 1.00 93.44 397 LEU A N 1
ATOM 2971 C CA . LEU A 1 397 ? 0.968 -17.823 -19.496 1.00 93.44 397 LEU A CA 1
ATOM 2972 C C . LEU A 1 397 ? 1.596 -16.481 -19.090 1.00 93.44 397 LEU A C 1
ATOM 2974 O O . LEU A 1 397 ? 2.798 -16.425 -18.866 1.00 93.44 397 LEU A O 1
ATOM 2978 N N . ALA A 1 398 ? 0.799 -15.430 -18.909 1.00 90.00 398 ALA A N 1
ATOM 2979 C CA . ALA A 1 398 ? 1.249 -14.080 -18.562 1.00 90.00 398 ALA A CA 1
ATOM 2980 C C . ALA A 1 398 ? 2.078 -14.010 -17.265 1.00 90.00 398 ALA A C 1
ATOM 2982 O O . ALA A 1 398 ? 2.912 -13.120 -17.115 1.00 90.00 398 ALA A O 1
ATOM 2983 N N . ALA A 1 399 ? 1.901 -14.965 -16.345 1.00 87.62 399 ALA A N 1
ATOM 2984 C CA . ALA A 1 399 ? 2.722 -15.086 -15.140 1.00 87.62 399 ALA A CA 1
ATOM 2985 C C . ALA A 1 399 ? 4.198 -15.437 -15.427 1.00 87.62 399 ALA A C 1
ATOM 2987 O O . ALA A 1 399 ? 5.057 -15.281 -14.556 1.00 87.62 399 ALA A O 1
ATOM 2988 N N . HIS A 1 400 ? 4.518 -15.913 -16.633 1.00 77.88 400 HIS A N 1
ATOM 2989 C CA . HIS A 1 400 ? 5.886 -16.189 -17.047 1.00 77.88 400 HIS A CA 1
ATOM 2990 C C . HIS A 1 400 ? 6.429 -15.057 -17.935 1.00 77.88 400 HIS A C 1
ATOM 2992 O O . HIS A 1 400 ? 5.826 -14.746 -18.962 1.00 77.88 400 HIS A O 1
ATOM 2998 N N . PRO A 1 401 ? 7.623 -14.505 -17.634 1.00 68.75 401 PRO A N 1
ATOM 2999 C CA . PRO A 1 401 ? 8.214 -13.410 -18.414 1.00 68.75 401 PRO A CA 1
ATOM 3000 C C . PRO A 1 401 ? 8.432 -13.707 -19.907 1.00 68.75 401 PRO A C 1
ATOM 3002 O O . PRO A 1 401 ? 8.598 -12.780 -20.691 1.00 68.75 401 PRO A O 1
ATOM 3005 N N . GLU A 1 402 ? 8.462 -14.986 -20.294 1.00 76.38 402 GLU A N 1
ATOM 3006 C CA . GLU A 1 402 ? 8.585 -15.437 -21.689 1.00 76.38 402 GLU A CA 1
ATOM 3007 C C . GLU A 1 402 ? 7.302 -15.237 -22.528 1.00 76.38 402 GLU A C 1
ATOM 3009 O O . GLU A 1 402 ? 7.362 -15.381 -23.743 1.00 76.38 402 GLU A O 1
ATOM 3014 N N . TYR A 1 403 ? 6.161 -14.880 -21.918 1.00 82.00 403 TYR A N 1
ATOM 3015 C CA . TYR A 1 403 ? 4.900 -14.568 -22.619 1.00 82.00 403 TYR A CA 1
ATOM 3016 C C . TYR A 1 403 ? 4.410 -13.143 -22.302 1.00 82.00 403 TYR A C 1
ATOM 3018 O O . TYR A 1 403 ? 3.235 -12.910 -22.010 1.00 82.00 403 TYR A O 1
ATOM 3026 N N . ALA A 1 404 ? 5.328 -12.172 -22.301 1.00 71.69 404 ALA A N 1
ATOM 3027 C CA . ALA A 1 404 ? 5.014 -10.770 -22.006 1.00 71.69 404 ALA A CA 1
ATOM 3028 C C . ALA A 1 404 ? 4.036 -10.139 -23.020 1.00 71.69 404 ALA A C 1
ATOM 3030 O O . ALA A 1 404 ? 3.272 -9.241 -22.674 1.00 71.69 404 ALA A O 1
ATOM 3031 N N . ASP A 1 405 ? 4.029 -10.629 -24.258 1.00 67.44 405 ASP A N 1
ATOM 3032 C CA . ASP A 1 405 ? 3.050 -10.291 -25.292 1.00 67.44 405 ASP A CA 1
ATOM 3033 C C . ASP A 1 405 ? 1.628 -10.728 -24.907 1.00 67.44 405 ASP A C 1
ATOM 3035 O O . ASP A 1 405 ? 0.688 -9.943 -25.032 1.00 67.44 405 ASP A O 1
ATOM 3039 N N . VAL A 1 406 ? 1.478 -11.935 -24.351 1.00 81.81 406 VAL A N 1
ATOM 3040 C CA . VAL A 1 406 ? 0.200 -12.427 -23.809 1.00 81.81 406 VAL A CA 1
ATOM 3041 C C . VAL A 1 406 ? -0.236 -11.598 -22.599 1.00 81.81 406 VAL A C 1
ATOM 3043 O O . VAL A 1 406 ? -1.419 -11.280 -22.479 1.00 81.81 406 VAL A O 1
ATOM 3046 N N . ALA A 1 407 ? 0.699 -11.201 -21.726 1.00 76.69 407 ALA A N 1
ATOM 3047 C CA . ALA A 1 407 ? 0.407 -10.312 -20.598 1.00 76.69 407 ALA A CA 1
ATOM 3048 C C . ALA A 1 407 ? -0.136 -8.953 -21.074 1.00 76.69 407 ALA A C 1
ATOM 3050 O O . ALA A 1 407 ? -1.193 -8.515 -20.626 1.00 76.69 407 ALA A O 1
ATOM 3051 N N . GLN A 1 408 ? 0.521 -8.337 -22.061 1.00 67.56 408 GLN A N 1
ATOM 3052 C CA . GLN A 1 408 ? 0.078 -7.073 -22.648 1.00 67.56 408 GLN A CA 1
ATOM 3053 C C . GLN A 1 408 ? -1.293 -7.196 -23.331 1.00 67.56 408 GLN A C 1
ATOM 3055 O O . GLN A 1 408 ? -2.151 -6.327 -23.159 1.00 67.56 408 GLN A O 1
ATOM 3060 N N . ALA A 1 409 ? -1.518 -8.268 -24.098 1.00 69.69 409 ALA A N 1
ATOM 3061 C CA . ALA A 1 409 ? -2.804 -8.525 -24.744 1.00 69.69 409 ALA A CA 1
ATOM 3062 C C . ALA A 1 409 ? -3.929 -8.705 -23.712 1.00 69.69 409 ALA A C 1
ATOM 3064 O O . ALA A 1 409 ? -5.027 -8.175 -23.892 1.00 69.69 409 ALA A O 1
ATOM 3065 N N . LEU A 1 410 ? -3.644 -9.390 -22.600 1.00 85.56 410 LEU A N 1
ATOM 3066 C CA . LEU A 1 410 ? -4.583 -9.588 -21.500 1.00 85.56 410 LEU A CA 1
ATOM 3067 C C . LEU A 1 410 ? -4.915 -8.276 -20.768 1.00 85.56 410 LEU A C 1
ATOM 3069 O O . LEU A 1 410 ? -6.087 -8.023 -20.482 1.00 85.56 410 LEU A O 1
ATOM 3073 N N . ASP A 1 411 ? -3.925 -7.423 -20.504 1.00 82.62 411 ASP A N 1
ATOM 3074 C CA . ASP A 1 411 ? -4.134 -6.111 -19.874 1.00 82.62 411 ASP A CA 1
ATOM 3075 C C . ASP A 1 411 ? -4.932 -5.165 -20.780 1.00 82.62 411 ASP A C 1
ATOM 3077 O O . ASP A 1 411 ? -5.844 -4.464 -20.323 1.00 82.62 411 ASP A O 1
ATOM 3081 N N . HIS A 1 412 ? -4.653 -5.189 -22.087 1.00 74.38 412 HIS A N 1
ATOM 3082 C CA . HIS A 1 412 ? -5.431 -4.447 -23.076 1.00 74.38 412 HIS A CA 1
ATOM 3083 C C . HIS A 1 412 ? -6.878 -4.945 -23.144 1.00 74.38 412 HIS A C 1
ATOM 3085 O O . HIS A 1 412 ? -7.811 -4.140 -23.110 1.00 74.38 412 HIS A O 1
ATOM 3091 N N . PHE A 1 413 ? -7.076 -6.266 -23.177 1.00 84.44 413 PHE A N 1
ATOM 3092 C CA . PHE A 1 413 ? -8.401 -6.872 -23.138 1.00 84.44 413 PHE A CA 1
ATOM 3093 C C . PHE A 1 413 ? -9.176 -6.438 -21.886 1.00 84.44 413 PHE A C 1
ATOM 3095 O O . PHE A 1 413 ? -10.311 -5.980 -22.005 1.00 84.44 413 PHE A O 1
ATOM 3102 N N . ARG A 1 414 ? -8.563 -6.499 -20.695 1.00 84.62 414 ARG A N 1
ATOM 3103 C CA . ARG A 1 414 ? -9.193 -6.067 -19.432 1.00 84.62 414 ARG A CA 1
ATOM 3104 C C . ARG A 1 414 ? -9.565 -4.588 -19.456 1.00 84.62 414 ARG A C 1
ATOM 3106 O O . ARG A 1 414 ? -10.688 -4.241 -19.108 1.00 84.62 414 ARG A O 1
ATOM 3113 N N . SER A 1 415 ? -8.663 -3.737 -19.939 1.00 78.06 415 SER A N 1
ATOM 3114 C CA . SER A 1 415 ? -8.913 -2.297 -20.080 1.00 78.06 415 SER A CA 1
ATOM 3115 C C . SER A 1 415 ? -10.090 -2.012 -21.018 1.00 78.06 415 SER A C 1
ATOM 3117 O O . SER A 1 415 ? -10.961 -1.210 -20.693 1.00 78.06 415 SER A O 1
ATOM 3119 N N . LYS A 1 416 ? -10.169 -2.717 -22.154 1.00 77.56 416 LYS A N 1
ATOM 3120 C CA . LYS A 1 416 ? -11.290 -2.629 -23.102 1.00 77.56 416 LYS A CA 1
ATOM 3121 C C . LYS A 1 416 ? -12.620 -3.054 -22.468 1.00 77.56 416 LYS A C 1
ATOM 3123 O O . LYS A 1 416 ? -13.627 -2.404 -22.731 1.00 77.56 416 LYS A O 1
ATOM 3128 N N . GLN A 1 417 ? -12.636 -4.096 -21.630 1.00 86.00 417 GLN A N 1
ATOM 3129 C CA . GLN A 1 417 ? -13.847 -4.498 -20.897 1.00 86.00 417 GLN A CA 1
ATOM 3130 C C . GLN A 1 417 ? -14.282 -3.426 -19.894 1.00 86.00 417 GLN A C 1
ATOM 3132 O O . GLN A 1 417 ? -15.459 -3.087 -19.855 1.00 86.00 417 GLN A O 1
ATOM 3137 N N . THR A 1 418 ? -13.343 -2.852 -19.135 1.00 74.69 418 THR A N 1
ATOM 3138 C CA . THR A 1 418 ? -13.636 -1.763 -18.190 1.00 74.69 418 THR A CA 1
ATOM 3139 C C . THR A 1 418 ? -14.227 -0.549 -18.904 1.00 74.69 418 THR A C 1
ATOM 3141 O O . THR A 1 418 ? -15.262 -0.045 -18.488 1.00 74.69 418 THR A O 1
ATOM 3144 N N . LEU A 1 419 ? -13.624 -0.122 -20.018 1.00 73.06 419 LEU A N 1
ATOM 3145 C CA . LEU A 1 419 ? -14.097 1.022 -20.807 1.00 73.06 419 LEU A CA 1
ATOM 3146 C C . LEU A 1 419 ? -15.454 0.783 -21.488 1.00 73.06 419 LEU A C 1
ATOM 3148 O O . LEU A 1 419 ? -16.129 1.739 -21.859 1.00 73.06 419 LEU A O 1
ATOM 3152 N N . ALA A 1 420 ? -15.856 -0.476 -21.680 1.00 75.19 420 ALA A N 1
ATOM 3153 C CA . ALA A 1 420 ? -17.155 -0.819 -22.254 1.00 75.19 420 ALA A CA 1
ATOM 3154 C C . ALA A 1 420 ? -18.308 -0.726 -21.236 1.00 75.19 420 ALA A C 1
ATOM 3156 O O . ALA A 1 420 ? -19.474 -0.759 -21.636 1.00 75.19 420 ALA A O 1
ATOM 3157 N N . VAL A 1 421 ? -18.010 -0.613 -19.936 1.00 75.38 421 VAL A N 1
ATOM 3158 C CA . VAL A 1 421 ? -19.017 -0.428 -18.885 1.00 75.38 421 VAL A CA 1
ATOM 3159 C C . VAL A 1 421 ? -19.320 1.063 -18.746 1.00 75.38 421 VAL A C 1
ATOM 3161 O O . VAL A 1 421 ? -18.456 1.847 -18.368 1.00 75.38 421 VAL A O 1
ATOM 3164 N N . ALA A 1 422 ? -20.555 1.460 -19.056 1.00 73.62 422 ALA A N 1
ATOM 3165 C CA . ALA A 1 422 ? -21.002 2.841 -18.889 1.00 73.62 422 ALA A CA 1
ATOM 3166 C C . ALA A 1 422 ? -21.024 3.252 -17.404 1.00 73.62 422 ALA A C 1
ATOM 3168 O O . ALA A 1 422 ? -21.423 2.461 -16.549 1.00 73.62 422 ALA A O 1
ATOM 3169 N N . GLU A 1 423 ? -20.639 4.499 -17.114 1.00 70.62 423 GLU A N 1
ATOM 3170 C CA . GLU A 1 423 ? -20.606 5.048 -15.746 1.00 70.62 423 GLU A CA 1
ATOM 3171 C C . GLU A 1 423 ? -22.005 5.236 -15.146 1.00 70.62 423 GLU A C 1
ATOM 3173 O O . GLU A 1 423 ? -22.196 5.072 -13.941 1.00 70.62 423 GLU A O 1
ATOM 3178 N N . GLU A 1 424 ? -22.998 5.521 -15.992 1.00 65.12 424 GLU A N 1
ATOM 3179 C CA . GLU A 1 424 ? -24.392 5.681 -15.590 1.00 65.12 424 GLU A CA 1
ATOM 3180 C C . GLU A 1 424 ? -25.305 4.700 -16.344 1.00 65.12 424 GLU A C 1
ATOM 3182 O O . GLU A 1 424 ? -25.130 4.472 -17.549 1.00 65.12 424 GLU A O 1
ATOM 3187 N N . PRO A 1 425 ? -26.315 4.118 -15.671 1.00 59.56 425 PRO A N 1
ATOM 3188 C CA . PRO A 1 425 ? -27.307 3.284 -16.330 1.00 59.56 425 PRO A CA 1
ATOM 3189 C C . PRO A 1 425 ? -28.143 4.136 -17.292 1.00 59.56 425 PRO A C 1
ATOM 3191 O O . PRO A 1 425 ? -28.908 5.006 -16.880 1.00 59.56 425 PRO A O 1
ATOM 3194 N N . THR A 1 426 ? -28.028 3.869 -18.590 1.00 62.69 426 THR A N 1
ATOM 3195 C CA . THR A 1 426 ? -28.861 4.517 -19.607 1.00 62.69 426 THR A CA 1
ATOM 3196 C C . THR A 1 426 ? -30.185 3.768 -19.769 1.00 62.69 426 THR A C 1
ATOM 3198 O O . THR A 1 426 ? -30.238 2.539 -19.766 1.00 62.69 426 THR A O 1
ATOM 3201 N N . THR A 1 427 ? -31.287 4.506 -19.926 1.00 51.75 427 THR A N 1
ATOM 3202 C CA . THR A 1 427 ? -32.622 3.939 -20.210 1.00 51.75 427 THR A CA 1
ATOM 3203 C C . THR A 1 427 ? -32.754 3.421 -21.643 1.00 51.75 427 THR A C 1
ATOM 3205 O O . THR A 1 427 ? -33.722 2.734 -21.973 1.00 51.75 427 THR A O 1
ATOM 3208 N N . THR A 1 428 ? -31.779 3.709 -22.504 1.00 44.62 428 THR A N 1
ATOM 3209 C CA . THR A 1 428 ? -31.727 3.223 -23.878 1.00 44.62 428 THR A CA 1
ATOM 3210 C C . THR A 1 428 ? -31.225 1.785 -23.891 1.00 44.62 428 THR A C 1
ATOM 3212 O O . THR A 1 428 ? -30.027 1.509 -23.927 1.00 44.62 428 THR A O 1
ATOM 3215 N N . THR A 1 429 ? -32.156 0.833 -23.887 1.00 36.75 429 THR A N 1
ATOM 3216 C CA . THR A 1 429 ? -31.841 -0.550 -24.240 1.00 36.75 429 THR A CA 1
ATOM 3217 C C . THR A 1 429 ? -31.383 -0.559 -25.697 1.00 36.75 429 THR A C 1
ATOM 3219 O O . THR A 1 429 ? -32.200 -0.537 -26.616 1.00 36.75 429 THR A O 1
ATOM 3222 N N . THR A 1 430 ? -30.071 -0.550 -25.931 1.00 35.06 430 THR A N 1
ATOM 3223 C CA . THR A 1 430 ? -29.533 -0.854 -27.256 1.00 35.06 430 THR A CA 1
ATOM 3224 C C . THR A 1 430 ? -29.904 -2.302 -27.539 1.00 35.06 430 THR A C 1
ATOM 3226 O O . THR A 1 430 ? -29.354 -3.228 -26.945 1.00 35.06 430 THR A O 1
ATOM 3229 N N . THR A 1 431 ? -30.900 -2.502 -28.397 1.00 31.33 431 THR A N 1
ATOM 3230 C CA . THR A 1 431 ? -31.296 -3.813 -28.900 1.00 31.33 431 THR A CA 1
ATOM 3231 C C . THR A 1 431 ? -30.135 -4.396 -29.697 1.00 31.33 431 THR A C 1
ATOM 3233 O O . THR A 1 431 ? -30.005 -4.145 -30.894 1.00 31.33 431 THR A O 1
ATOM 3236 N N . ALA A 1 432 ? -29.288 -5.187 -29.040 1.00 33.28 432 ALA A N 1
ATOM 3237 C CA . ALA A 1 432 ? -28.524 -6.208 -29.732 1.00 33.28 432 ALA A CA 1
ATOM 3238 C C . ALA A 1 432 ? -29.537 -7.206 -30.309 1.00 33.28 432 ALA A C 1
ATOM 3240 O O . ALA A 1 432 ? -30.355 -7.785 -29.591 1.00 33.28 432 ALA A O 1
ATOM 3241 N N . SER A 1 433 ? -29.531 -7.338 -31.630 1.00 30.64 433 SER A N 1
ATO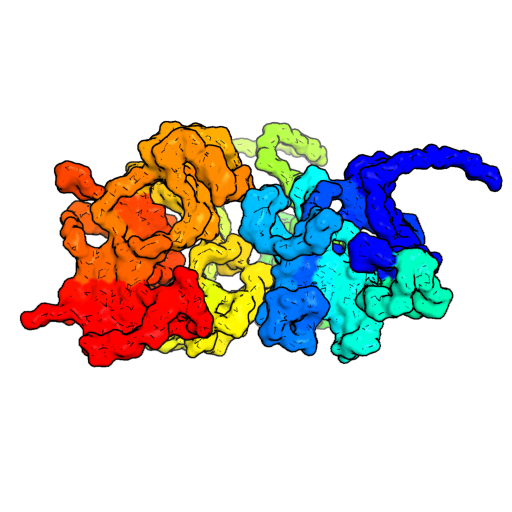M 3242 C CA . SER A 1 433 ? -30.419 -8.208 -32.387 1.00 30.64 433 SER A CA 1
ATOM 3243 C C . SER A 1 433 ? -30.326 -9.656 -31.903 1.00 30.64 433 SER A C 1
ATOM 3245 O O . SER A 1 433 ? -29.344 -10.344 -32.176 1.00 30.64 433 SER A O 1
ATOM 3247 N N . SER A 1 434 ? -31.377 -10.155 -31.262 1.00 30.44 434 SER A N 1
ATOM 3248 C CA . SER A 1 434 ? -31.712 -11.575 -31.323 1.00 30.44 434 SER A CA 1
ATOM 3249 C C . SER A 1 434 ? -33.229 -11.737 -31.319 1.00 30.44 434 SER A C 1
ATOM 3251 O O . SER A 1 434 ? -33.960 -11.170 -30.512 1.00 30.44 434 SER A O 1
ATOM 3253 N N . SER A 1 435 ? -33.702 -12.440 -32.337 1.00 27.94 435 SER A N 1
ATOM 3254 C CA . SER A 1 435 ? -35.096 -12.728 -32.630 1.00 27.94 435 SER A CA 1
ATOM 3255 C C . SER A 1 435 ? -35.650 -13.819 -31.711 1.00 27.94 435 SER A C 1
ATOM 3257 O O . SER A 1 435 ? -35.129 -14.932 -31.723 1.00 27.94 435 SER A O 1
ATOM 3259 N N . SER A 1 436 ? -36.746 -13.529 -31.005 1.00 29.80 436 SER A N 1
ATOM 3260 C CA . SER A 1 436 ? -38.011 -14.300 -30.941 1.00 29.80 436 SER A CA 1
ATOM 3261 C C . SER A 1 436 ? -38.727 -14.163 -29.586 1.00 29.80 436 SER A C 1
ATOM 3263 O O . SER A 1 436 ? -38.115 -14.048 -28.531 1.00 29.80 436 SER A O 1
ATOM 3265 N N . SER A 1 437 ? -40.053 -14.072 -29.690 1.00 27.53 437 SER A N 1
ATOM 3266 C CA . SER A 1 437 ? -41.049 -13.533 -28.750 1.00 27.53 437 SER A CA 1
ATOM 3267 C C . SER A 1 437 ? -41.608 -14.591 -27.747 1.00 27.53 437 SER A C 1
ATOM 3269 O O . SER A 1 437 ? -41.045 -15.676 -27.662 1.00 27.53 437 SER A O 1
ATOM 3271 N N . PRO A 1 438 ? -42.712 -14.350 -26.996 1.00 38.06 438 PRO A N 1
ATOM 3272 C CA . PRO A 1 438 ? -42.690 -13.780 -25.644 1.00 38.06 438 PRO A CA 1
ATOM 3273 C C . PRO A 1 438 ? -43.511 -14.597 -24.603 1.00 38.06 438 PRO A C 1
ATOM 3275 O O . PRO A 1 438 ? -44.132 -15.600 -24.941 1.00 38.06 438 PRO A O 1
ATOM 3278 N N . ALA A 1 439 ? -43.593 -14.040 -23.384 1.00 25.92 439 ALA A N 1
ATOM 3279 C CA . ALA A 1 439 ? -44.589 -14.243 -22.308 1.00 25.92 439 ALA A CA 1
ATOM 3280 C C . ALA A 1 439 ? -44.155 -15.093 -21.094 1.00 25.92 439 ALA A C 1
ATOM 3282 O O . ALA A 1 439 ? -44.098 -16.312 -21.161 1.00 25.92 439 ALA A O 1
ATOM 3283 N N . GLU A 1 440 ? -43.880 -14.428 -19.961 1.00 26.64 440 GLU A N 1
ATOM 3284 C CA . GLU A 1 440 ? -44.802 -14.286 -18.811 1.00 26.64 440 GLU A CA 1
ATOM 3285 C C . GLU A 1 440 ? -44.172 -13.379 -17.719 1.00 26.64 440 GLU A C 1
ATOM 3287 O O . GLU A 1 440 ? -42.976 -13.436 -17.440 1.00 26.64 440 GLU A O 1
ATOM 3292 N N . THR A 1 441 ? -44.980 -12.504 -17.119 1.00 25.84 441 THR A N 1
ATOM 3293 C CA . THR A 1 441 ? -44.681 -11.604 -15.978 1.00 25.84 441 THR A CA 1
ATOM 3294 C C . THR A 1 441 ? -45.488 -12.069 -14.743 1.00 25.84 441 THR A C 1
ATOM 3296 O O . THR A 1 441 ? -46.438 -12.827 -14.912 1.00 25.84 441 THR A O 1
ATOM 3299 N N . PRO A 1 442 ? -45.328 -11.504 -13.525 1.00 39.94 442 PRO A N 1
ATOM 3300 C CA . PRO A 1 442 ? -44.119 -11.231 -12.740 1.00 39.94 442 PRO A CA 1
ATOM 3301 C C . PRO A 1 442 ? -44.309 -11.633 -11.249 1.00 39.94 442 PRO A C 1
ATOM 3303 O O . PRO A 1 442 ? -45.191 -11.106 -10.576 1.00 39.94 442 PRO A O 1
ATOM 3306 N N . ALA A 1 443 ? -43.456 -12.477 -10.660 1.00 28.33 443 ALA A N 1
ATOM 3307 C CA . ALA A 1 443 ? -43.435 -12.640 -9.196 1.00 28.33 443 ALA A CA 1
ATOM 3308 C C . ALA A 1 443 ? -42.139 -13.297 -8.703 1.00 28.33 443 ALA A C 1
ATOM 3310 O O . ALA A 1 443 ? -42.063 -14.518 -8.665 1.00 28.33 443 ALA A O 1
ATOM 3311 N N . ALA A 1 444 ? -41.136 -12.488 -8.337 1.00 27.25 444 ALA A N 1
ATOM 3312 C CA . ALA A 1 444 ? -40.133 -12.767 -7.288 1.00 27.25 444 ALA A CA 1
ATOM 3313 C C . ALA A 1 444 ? -38.945 -11.788 -7.387 1.00 27.25 444 ALA A C 1
ATOM 3315 O O . ALA A 1 444 ? -37.800 -12.185 -7.575 1.00 27.25 444 ALA A O 1
ATOM 3316 N N . LEU A 1 445 ? -39.193 -10.485 -7.233 1.00 27.66 445 LEU A N 1
ATOM 3317 C CA . LEU A 1 445 ? -38.137 -9.525 -6.886 1.00 27.66 445 LEU A CA 1
ATOM 3318 C C . LEU A 1 445 ? -38.118 -9.360 -5.364 1.00 27.66 445 LEU A C 1
ATOM 3320 O O . LEU A 1 445 ? -38.536 -8.352 -4.810 1.00 27.66 445 LEU A O 1
ATOM 3324 N N . ALA A 1 446 ? -37.681 -10.417 -4.683 1.00 32.50 446 ALA A N 1
ATOM 3325 C CA . ALA A 1 446 ? -37.265 -10.374 -3.289 1.00 32.50 446 ALA A CA 1
ATOM 3326 C C . ALA A 1 446 ? -36.291 -11.533 -3.041 1.00 32.50 446 ALA A C 1
ATOM 3328 O O . ALA A 1 446 ? -36.668 -12.692 -3.185 1.00 32.50 446 ALA A O 1
ATOM 3329 N N . LYS A 1 447 ? -35.071 -11.191 -2.603 1.00 32.91 447 LYS A N 1
ATOM 3330 C CA . LYS A 1 447 ? -33.953 -12.074 -2.206 1.00 32.91 447 LYS A CA 1
ATOM 3331 C C . LYS A 1 447 ? -33.046 -12.579 -3.339 1.00 32.91 447 LYS A C 1
ATOM 3333 O O . LYS A 1 447 ? -33.049 -13.753 -3.681 1.00 32.91 447 LYS A O 1
ATOM 3338 N N . LEU A 1 448 ? -32.132 -11.719 -3.779 1.00 27.02 448 LEU A N 1
ATOM 3339 C CA . LEU A 1 448 ? -30.789 -12.153 -4.175 1.00 27.02 448 LEU A CA 1
ATOM 3340 C C . LEU A 1 448 ? -29.799 -11.569 -3.167 1.00 27.02 448 LEU A C 1
ATOM 3342 O O . LEU A 1 448 ? -29.294 -10.461 -3.310 1.00 27.02 448 LEU A O 1
ATOM 3346 N N . ALA A 1 449 ? -29.609 -12.319 -2.083 1.00 26.78 449 ALA A N 1
ATOM 3347 C CA . ALA A 1 449 ? -28.479 -12.137 -1.191 1.00 26.78 449 ALA A CA 1
ATOM 3348 C C . ALA A 1 449 ? -27.198 -12.507 -1.953 1.00 26.78 449 ALA A C 1
ATOM 3350 O O . ALA A 1 449 ? -27.174 -13.505 -2.676 1.00 26.78 449 ALA A O 1
ATOM 3351 N N . ALA A 1 450 ? -26.148 -11.705 -1.776 1.00 26.41 450 ALA A N 1
ATOM 3352 C CA . ALA A 1 450 ? -24.808 -12.010 -2.258 1.00 26.41 450 ALA A CA 1
ATOM 3353 C C . ALA A 1 450 ? -24.380 -13.428 -1.821 1.00 26.41 450 ALA A C 1
ATOM 3355 O O . ALA A 1 450 ? -24.730 -13.850 -0.710 1.00 26.41 450 ALA A O 1
ATOM 3356 N N . PRO A 1 451 ? -23.629 -14.177 -2.649 1.00 26.16 451 PRO A N 1
ATOM 3357 C CA . PRO A 1 451 ? -23.142 -15.489 -2.260 1.00 26.16 451 PRO A CA 1
ATOM 3358 C C . PRO A 1 451 ? -22.169 -15.324 -1.089 1.00 26.16 451 PRO A C 1
ATOM 3360 O O . PRO A 1 451 ? -21.041 -14.864 -1.251 1.00 26.16 451 PRO A O 1
ATOM 3363 N N . LYS A 1 452 ? -22.618 -15.705 0.113 1.00 29.69 452 LYS A N 1
ATOM 3364 C CA . LYS A 1 452 ? -21.729 -15.993 1.237 1.00 29.69 452 LYS A CA 1
ATOM 3365 C C . LYS A 1 452 ? -20.817 -17.131 0.793 1.00 29.69 452 LYS A C 1
ATOM 3367 O O . LYS A 1 452 ? -21.292 -18.248 0.592 1.00 29.69 452 LYS A O 1
ATOM 3372 N N . LEU A 1 453 ? -19.521 -16.858 0.664 1.00 30.09 453 LEU A N 1
ATOM 3373 C CA . LEU A 1 453 ? -18.514 -17.907 0.726 1.00 30.09 453 LEU A CA 1
ATOM 3374 C C . LEU A 1 453 ? -18.679 -18.548 2.111 1.00 30.09 453 LEU A C 1
ATOM 3376 O O . LEU A 1 453 ? -18.328 -17.953 3.129 1.00 30.09 453 LEU A O 1
ATOM 3380 N N . ALA A 1 454 ? -19.328 -19.707 2.172 1.00 27.41 454 ALA A N 1
ATOM 3381 C CA . ALA A 1 454 ? -19.411 -20.468 3.402 1.00 27.41 454 ALA A CA 1
ATOM 3382 C C . ALA A 1 454 ? -18.003 -20.986 3.700 1.00 27.41 454 ALA A C 1
ATOM 3384 O O . ALA A 1 454 ? -17.562 -21.982 3.126 1.00 27.41 454 ALA A O 1
ATOM 3385 N N . ALA A 1 455 ? -17.290 -20.278 4.578 1.00 31.00 455 ALA A N 1
ATOM 3386 C CA . ALA A 1 455 ? -16.165 -20.846 5.293 1.00 31.00 455 ALA A CA 1
ATOM 3387 C C . ALA A 1 455 ? -16.644 -22.163 5.913 1.00 31.00 455 ALA A C 1
ATOM 3389 O O . ALA A 1 455 ? -17.651 -22.192 6.628 1.00 31.00 455 ALA A O 1
ATOM 3390 N N . GLN A 1 456 ? -15.963 -23.267 5.608 1.00 29.05 456 GLN A N 1
ATOM 3391 C CA . GLN A 1 456 ? -16.154 -24.475 6.400 1.00 29.05 456 GLN A CA 1
ATOM 3392 C C . GLN A 1 456 ? -15.835 -24.140 7.864 1.00 29.05 456 GLN A C 1
ATOM 3394 O O . GLN A 1 456 ? -14.914 -23.353 8.099 1.00 29.05 456 GLN A O 1
ATOM 3399 N N . PRO A 1 457 ? -16.578 -24.675 8.848 1.00 35.28 457 PRO A N 1
ATOM 3400 C CA . PRO A 1 457 ? -16.357 -24.330 10.241 1.00 35.28 457 PRO A CA 1
ATOM 3401 C C . PRO A 1 457 ? -15.015 -24.919 10.678 1.00 35.28 457 PRO A C 1
ATOM 3403 O O . PRO A 1 457 ? -14.903 -26.104 10.991 1.00 35.28 457 PRO A O 1
ATOM 3406 N N . GLY A 1 458 ? -13.983 -24.078 10.662 1.00 38.88 458 GLY A N 1
ATOM 3407 C CA . GLY A 1 458 ? -12.760 -24.313 11.412 1.00 38.88 458 GLY A CA 1
ATOM 3408 C C . GLY A 1 458 ? -13.050 -24.344 12.919 1.00 38.88 458 GLY A C 1
ATOM 3409 O O . GLY A 1 458 ? -14.187 -24.109 13.345 1.00 38.88 458 GLY A O 1
ATOM 3410 N N . PRO A 1 459 ? -12.041 -24.641 13.755 1.00 44.34 459 PRO A N 1
ATOM 3411 C CA . PRO A 1 459 ? -12.190 -24.521 15.202 1.00 44.34 459 PRO A CA 1
ATOM 3412 C C . PRO A 1 459 ? -12.720 -23.124 15.572 1.00 44.34 459 PRO A C 1
ATOM 3414 O O . PRO A 1 459 ? -12.417 -22.142 14.900 1.00 44.34 459 PRO A O 1
ATOM 3417 N N . ALA A 1 460 ? -13.511 -23.030 16.647 1.00 66.88 460 ALA A N 1
ATOM 3418 C CA . ALA A 1 460 ? -14.140 -21.776 17.088 1.00 66.88 460 ALA A CA 1
ATOM 3419 C C . ALA A 1 460 ? -13.137 -20.643 17.408 1.00 66.88 460 ALA A C 1
ATOM 3421 O O . ALA A 1 460 ? -13.549 -19.496 17.558 1.00 66.88 460 ALA A O 1
ATOM 3422 N N . PHE A 1 461 ? -11.846 -20.973 17.521 1.00 81.44 461 PHE A N 1
ATOM 3423 C CA . PHE A 1 461 ? -10.718 -20.068 17.713 1.00 81.44 461 PHE A CA 1
ATOM 3424 C C . PHE A 1 461 ? -9.461 -20.637 17.028 1.00 81.44 461 PHE A C 1
ATOM 3426 O O . PHE A 1 461 ? -9.335 -21.851 16.840 1.00 81.44 461 PHE A O 1
ATOM 3433 N N . LEU A 1 462 ? -8.520 -19.765 16.673 1.00 89.56 462 LEU A N 1
ATOM 3434 C CA . LEU A 1 462 ? -7.209 -20.122 16.133 1.00 89.56 462 LEU A CA 1
ATOM 3435 C C . LEU A 1 462 ? -6.336 -20.684 17.276 1.00 89.56 462 LEU A C 1
ATOM 3437 O O . LEU A 1 462 ? -6.202 -20.011 18.290 1.00 89.56 462 LEU A O 1
ATOM 3441 N N . PRO A 1 463 ? -5.762 -21.899 17.195 1.00 90.44 463 PRO A N 1
ATOM 3442 C CA . PRO A 1 463 ? -5.031 -22.487 18.323 1.00 90.44 463 PRO A CA 1
ATOM 3443 C C . PRO A 1 463 ? -3.633 -21.860 18.517 1.00 90.44 463 PRO A C 1
ATOM 3445 O O . PRO A 1 463 ? -3.021 -21.443 17.526 1.00 90.44 463 PRO A O 1
ATOM 3448 N N . PRO A 1 464 ? -3.068 -21.861 19.744 1.00 90.00 464 PRO A N 1
ATOM 3449 C CA . PRO A 1 464 ? -1.660 -21.520 19.973 1.00 90.00 464 PRO A CA 1
ATOM 3450 C C . PRO A 1 464 ? -0.706 -22.327 19.074 1.00 90.00 464 PRO A C 1
ATOM 3452 O O . PRO A 1 464 ? -0.985 -23.472 18.720 1.00 90.00 464 PRO A O 1
ATOM 3455 N N . GLY A 1 465 ? 0.413 -21.722 18.683 1.00 91.00 465 GLY A N 1
ATOM 3456 C CA . GLY A 1 465 ? 1.355 -22.209 17.667 1.00 91.00 465 GLY A CA 1
ATOM 3457 C C . GLY A 1 465 ? 1.038 -21.726 16.245 1.00 91.00 465 GLY A C 1
ATOM 3458 O O . GLY A 1 465 ? 1.915 -21.752 15.372 1.00 91.00 465 GLY A O 1
ATOM 3459 N N . SER A 1 466 ? -0.188 -21.242 16.018 1.00 96.00 466 SER A N 1
ATOM 3460 C CA . SER A 1 466 ? -0.584 -20.590 14.766 1.00 96.00 466 SER A CA 1
ATOM 3461 C C . SER A 1 466 ? 0.137 -19.257 14.566 1.00 96.00 466 SER A C 1
ATOM 3463 O O . SER A 1 466 ? 0.628 -18.651 15.521 1.00 96.00 466 SER A O 1
ATOM 3465 N N . VAL A 1 467 ? 0.181 -18.800 13.313 1.00 97.44 467 VAL A N 1
ATOM 3466 C CA . VAL A 1 467 ? 0.862 -17.564 12.914 1.00 97.44 467 VAL A CA 1
ATOM 3467 C C . VAL A 1 467 ? -0.151 -16.436 12.734 1.00 97.44 467 VAL A C 1
ATOM 3469 O O . VAL A 1 467 ? -1.123 -16.587 11.994 1.00 97.44 467 VAL A O 1
ATOM 3472 N N . ILE A 1 468 ? 0.088 -15.306 13.393 1.00 96.88 468 ILE A N 1
ATOM 3473 C CA . ILE A 1 468 ? -0.627 -14.045 13.197 1.00 96.88 468 ILE A CA 1
ATOM 3474 C C . ILE A 1 468 ? 0.175 -13.201 12.207 1.00 96.88 468 ILE A C 1
ATOM 3476 O O . ILE A 1 468 ? 1.340 -12.884 12.451 1.00 96.88 468 ILE A O 1
ATOM 3480 N N . GLY A 1 469 ? -0.453 -12.824 11.101 1.00 96.81 469 GLY A N 1
ATOM 3481 C CA . GLY A 1 469 ? 0.086 -11.863 10.152 1.00 96.81 469 GLY A CA 1
ATOM 3482 C C . GLY A 1 469 ? -0.186 -10.434 10.608 1.00 96.81 469 GLY A C 1
ATOM 3483 O O . GLY A 1 469 ? -1.331 -10.084 10.893 1.00 96.81 469 GLY A O 1
ATOM 3484 N N . VAL A 1 470 ? 0.844 -9.590 10.641 1.00 96.25 470 VAL A N 1
ATOM 3485 C CA . VAL A 1 470 ? 0.712 -8.154 10.914 1.00 96.25 470 VAL A CA 1
ATOM 3486 C C . VAL A 1 470 ? 1.213 -7.354 9.717 1.00 96.25 470 VAL A C 1
ATOM 3488 O O . VAL A 1 470 ? 2.383 -7.443 9.345 1.00 96.25 470 VAL A O 1
ATOM 3491 N N . VAL A 1 471 ? 0.329 -6.556 9.119 1.00 94.88 471 VAL A N 1
ATOM 3492 C CA . VAL A 1 471 ? 0.689 -5.597 8.068 1.00 94.88 471 VAL A CA 1
ATOM 3493 C C . VAL A 1 471 ? 1.123 -4.281 8.720 1.00 94.88 471 VAL A C 1
ATOM 3495 O O . VAL A 1 471 ? 0.342 -3.618 9.410 1.00 94.88 471 VAL A O 1
ATOM 3498 N N . GLY A 1 472 ? 2.382 -3.918 8.476 1.00 93.88 472 GLY A N 1
ATOM 3499 C CA . GLY A 1 472 ? 3.122 -2.844 9.136 1.00 93.88 472 GLY A CA 1
ATOM 3500 C C . GLY A 1 472 ? 4.102 -3.375 10.191 1.00 93.88 472 GLY A C 1
ATOM 3501 O O . GLY A 1 472 ? 3.837 -4.361 10.873 1.00 93.88 472 GLY A O 1
ATOM 3502 N N . GLY A 1 473 ? 5.272 -2.737 10.295 1.00 93.19 473 GLY A N 1
ATOM 3503 C CA . GLY A 1 473 ? 6.401 -3.199 11.119 1.00 93.19 473 GLY A CA 1
ATOM 3504 C C . GLY A 1 473 ? 6.807 -2.251 12.254 1.00 93.19 473 GLY A C 1
ATOM 3505 O O . GLY A 1 473 ? 7.868 -2.401 12.856 1.00 93.19 473 GLY A O 1
ATOM 3506 N N . GLY A 1 474 ? 6.004 -1.235 12.533 1.00 93.56 474 GLY A N 1
ATOM 3507 C CA . GLY A 1 474 ? 6.249 -0.202 13.522 1.00 93.56 474 GLY A CA 1
ATOM 3508 C C . GLY A 1 474 ? 6.099 -0.642 14.981 1.00 93.56 474 GLY A C 1
ATOM 3509 O O . GLY A 1 474 ? 6.241 -1.802 15.373 1.00 93.56 474 GLY A O 1
ATOM 3510 N N . GLN A 1 475 ? 5.891 0.359 15.841 1.00 93.88 475 GLN A N 1
ATOM 3511 C CA . GLN A 1 475 ? 5.884 0.172 17.296 1.00 93.88 475 GLN A CA 1
ATOM 3512 C C . GLN A 1 475 ? 4.673 -0.625 17.788 1.00 93.88 475 GLN A C 1
ATOM 3514 O O . GLN A 1 475 ? 4.782 -1.336 18.784 1.00 93.88 475 GLN A O 1
ATOM 3519 N N . LEU A 1 476 ? 3.531 -0.492 17.110 1.00 96.12 476 LEU A N 1
ATOM 3520 C CA . LEU A 1 476 ? 2.297 -1.147 17.517 1.00 96.12 476 LEU A CA 1
ATOM 3521 C C . LEU A 1 476 ? 2.367 -2.627 17.140 1.00 96.12 476 LEU A C 1
ATOM 3523 O O . LEU A 1 476 ? 2.107 -3.462 17.997 1.00 96.12 476 LEU A O 1
ATOM 3527 N N . ALA A 1 477 ? 2.857 -2.959 15.941 1.00 96.75 477 ALA A N 1
ATOM 3528 C CA . ALA A 1 477 ? 3.177 -4.328 15.542 1.00 96.75 477 ALA A CA 1
ATOM 3529 C C . ALA A 1 477 ? 4.155 -5.000 16.515 1.00 96.75 477 ALA A C 1
ATOM 3531 O O . ALA A 1 477 ? 3.930 -6.135 16.928 1.00 96.75 477 ALA A O 1
ATOM 3532 N N . ARG A 1 478 ? 5.189 -4.281 16.978 1.00 96.31 478 ARG A N 1
ATOM 3533 C CA . ARG A 1 478 ? 6.095 -4.794 18.020 1.00 96.31 478 ARG A CA 1
ATOM 3534 C C . ARG A 1 478 ? 5.348 -5.149 19.312 1.00 96.31 478 ARG A C 1
ATOM 3536 O O . ARG A 1 478 ? 5.595 -6.191 19.905 1.00 96.31 478 ARG A O 1
ATOM 3543 N N . MET A 1 479 ? 4.442 -4.298 19.778 1.00 97.19 479 MET A N 1
ATOM 3544 C CA . MET A 1 479 ? 3.689 -4.563 21.010 1.00 97.19 479 MET A CA 1
ATOM 3545 C C . MET A 1 479 ? 2.665 -5.692 20.845 1.00 97.19 479 MET A C 1
ATOM 3547 O O . MET A 1 479 ? 2.487 -6.486 21.769 1.00 97.19 479 MET A O 1
ATOM 3551 N N . ILE A 1 480 ? 2.052 -5.809 19.662 1.00 97.75 480 ILE A N 1
ATOM 3552 C CA . ILE A 1 480 ? 1.208 -6.953 19.290 1.00 97.75 480 ILE A CA 1
ATOM 3553 C C . ILE A 1 480 ? 2.028 -8.245 19.362 1.00 97.75 480 ILE A C 1
ATOM 3555 O O . ILE A 1 480 ? 1.588 -9.188 20.011 1.00 97.75 480 ILE A O 1
ATOM 3559 N N . GLY A 1 481 ? 3.226 -8.275 18.767 1.00 96.69 481 GLY A N 1
ATOM 3560 C CA . GLY A 1 481 ? 4.112 -9.443 18.777 1.00 96.69 481 GLY A CA 1
ATOM 3561 C C . GLY A 1 481 ? 4.483 -9.907 20.184 1.00 96.69 481 GLY A C 1
ATOM 3562 O O . GLY A 1 481 ? 4.372 -11.092 20.492 1.00 96.69 481 GLY A O 1
ATOM 3563 N N . THR A 1 482 ? 4.823 -8.974 21.080 1.00 96.12 482 THR A N 1
ATOM 3564 C CA . THR A 1 482 ? 5.093 -9.300 22.490 1.00 96.12 482 THR A CA 1
ATOM 3565 C C . THR A 1 482 ? 3.885 -9.954 23.167 1.00 96.12 482 THR A C 1
ATOM 3567 O O . THR A 1 482 ? 4.034 -10.971 23.843 1.00 96.12 482 THR A O 1
ATOM 3570 N N . ALA A 1 483 ? 2.680 -9.407 22.977 1.00 97.12 483 ALA A N 1
ATOM 3571 C CA . ALA A 1 483 ? 1.464 -9.976 23.558 1.00 97.12 483 ALA A CA 1
ATOM 3572 C C . ALA A 1 483 ? 1.088 -11.331 22.927 1.00 97.12 483 ALA A C 1
ATOM 3574 O O . ALA A 1 483 ? 0.663 -12.248 23.630 1.00 97.12 483 ALA A O 1
ATOM 3575 N N . ALA A 1 484 ? 1.281 -11.476 21.614 1.00 97.25 484 ALA A N 1
ATOM 3576 C CA . ALA A 1 484 ? 1.036 -12.709 20.872 1.00 97.25 484 ALA A CA 1
ATOM 3577 C C . ALA A 1 484 ? 1.928 -13.856 21.367 1.00 97.25 484 ALA A C 1
ATOM 3579 O O . ALA A 1 484 ? 1.423 -14.952 21.625 1.00 97.25 484 ALA A O 1
ATOM 3580 N N . ALA A 1 485 ? 3.217 -13.580 21.589 1.00 96.69 485 ALA A N 1
ATOM 3581 C CA . ALA A 1 485 ? 4.173 -14.550 22.112 1.00 96.69 485 ALA A CA 1
ATOM 3582 C C . ALA A 1 485 ? 3.776 -15.064 23.509 1.00 96.69 485 ALA A C 1
ATOM 3584 O O . ALA A 1 485 ? 3.840 -16.268 23.759 1.00 96.69 485 ALA A O 1
ATOM 3585 N N . CYS A 1 486 ? 3.282 -14.190 24.399 1.00 95.56 486 CYS A N 1
ATOM 3586 C CA . CYS A 1 486 ? 2.784 -14.586 25.726 1.00 95.56 486 CYS A CA 1
ATOM 3587 C C . CYS A 1 486 ? 1.593 -15.560 25.665 1.00 95.56 486 CYS A C 1
ATOM 3589 O O . CYS A 1 486 ? 1.423 -16.381 26.564 1.00 95.56 486 CYS A O 1
ATOM 3591 N N . LEU A 1 487 ? 0.780 -15.486 24.606 1.00 95.81 487 LEU A N 1
ATOM 3592 C CA . LEU A 1 487 ? -0.350 -16.388 24.360 1.00 95.81 487 LEU A CA 1
ATOM 3593 C C . LEU A 1 487 ? 0.023 -17.608 23.495 1.00 95.81 487 LEU A C 1
ATOM 3595 O O . LEU A 1 487 ? -0.842 -18.424 23.173 1.00 95.81 487 LEU A O 1
ATOM 3599 N N . GLY A 1 488 ? 1.301 -17.753 23.133 1.00 95.88 488 GLY A N 1
ATOM 3600 C CA . GLY A 1 488 ? 1.821 -18.875 22.357 1.00 95.88 488 GLY A CA 1
ATOM 3601 C C . GLY A 1 488 ? 1.584 -18.778 20.849 1.00 95.88 488 GLY A C 1
ATOM 3602 O O . GLY A 1 488 ? 1.659 -19.802 20.177 1.00 95.88 488 GLY A O 1
ATOM 3603 N N . TYR A 1 489 ? 1.286 -17.598 20.301 1.00 97.75 489 TYR A N 1
ATOM 3604 C CA . TYR A 1 489 ? 1.200 -17.391 18.851 1.00 97.75 489 TYR A CA 1
ATOM 3605 C C . TYR A 1 489 ? 2.536 -16.933 18.275 1.00 97.75 489 TYR A C 1
ATOM 3607 O O . TYR A 1 489 ? 3.288 -16.210 18.925 1.00 97.75 489 TYR A O 1
ATOM 3615 N N . ARG A 1 490 ? 2.786 -17.329 17.027 1.00 98.00 490 ARG A N 1
ATOM 3616 C CA . ARG A 1 490 ? 3.897 -16.822 16.217 1.00 98.00 490 ARG A CA 1
ATOM 3617 C C . ARG A 1 490 ? 3.458 -15.584 15.446 1.00 98.00 490 ARG A C 1
ATOM 3619 O O . ARG A 1 490 ? 2.272 -15.445 15.147 1.00 98.00 490 ARG A O 1
ATOM 3626 N N . MET A 1 491 ? 4.390 -14.711 15.085 1.00 97.19 491 MET A N 1
ATOM 3627 C CA . MET A 1 491 ? 4.102 -13.495 14.323 1.00 97.19 491 MET A CA 1
ATOM 3628 C C . MET A 1 491 ? 4.878 -13.447 13.005 1.00 97.19 491 MET A C 1
ATOM 3630 O O . MET A 1 491 ? 6.096 -13.614 12.984 1.00 97.19 491 MET A O 1
ATOM 3634 N N . HIS A 1 492 ? 4.172 -13.137 11.916 1.00 98.06 492 HIS A N 1
ATOM 3635 C CA . HIS A 1 492 ? 4.753 -12.815 10.613 1.00 98.06 492 HIS A CA 1
ATOM 3636 C C . HIS A 1 492 ? 4.475 -11.348 10.290 1.00 98.06 492 HIS A C 1
ATOM 3638 O O . HIS A 1 492 ? 3.320 -10.932 10.239 1.00 98.06 492 HIS A O 1
ATOM 3644 N N . VAL A 1 493 ? 5.520 -10.547 10.089 1.00 97.88 493 VAL A N 1
ATOM 3645 C CA . VAL A 1 493 ? 5.393 -9.118 9.759 1.00 97.88 493 VAL A CA 1
ATOM 3646 C C . VAL A 1 493 ? 5.558 -8.887 8.260 1.00 97.88 493 VAL A C 1
ATOM 3648 O O . VAL A 1 493 ? 6.531 -9.352 7.669 1.00 97.88 493 VAL A O 1
ATOM 3651 N N . PHE A 1 494 ? 4.650 -8.113 7.663 1.00 96.81 494 PHE A N 1
ATOM 3652 C CA . PHE A 1 494 ? 4.742 -7.631 6.284 1.00 96.81 494 PHE A CA 1
ATOM 3653 C C . PHE A 1 494 ? 4.904 -6.109 6.264 1.00 96.81 494 PHE A C 1
ATOM 3655 O O . PHE A 1 494 ? 4.000 -5.382 6.684 1.00 96.81 494 PHE A O 1
ATOM 3662 N N . CYS A 1 495 ? 6.027 -5.598 5.760 1.00 94.38 495 CYS A N 1
ATOM 3663 C CA . CYS A 1 495 ? 6.230 -4.157 5.586 1.00 94.38 495 CYS A CA 1
ATOM 3664 C C . CYS A 1 495 ? 7.339 -3.848 4.562 1.00 94.38 495 CYS A C 1
ATOM 3666 O O . CYS A 1 495 ? 8.208 -4.683 4.327 1.00 94.38 495 CYS A O 1
ATOM 3668 N N . PRO A 1 496 ? 7.375 -2.636 3.980 1.00 89.81 496 PRO A N 1
ATOM 3669 C CA . PRO A 1 496 ? 8.430 -2.248 3.038 1.00 89.81 496 PRO A CA 1
ATOM 3670 C C . PRO A 1 496 ? 9.767 -1.914 3.715 1.00 89.81 496 PRO A C 1
ATOM 3672 O O . PRO A 1 496 ? 10.795 -1.826 3.044 1.00 89.81 496 PRO A O 1
ATOM 3675 N N . ASP A 1 497 ? 9.765 -1.682 5.030 1.00 87.38 497 ASP A N 1
ATOM 3676 C CA . ASP A 1 497 ? 10.946 -1.256 5.778 1.00 87.38 497 ASP A CA 1
ATOM 3677 C C . ASP A 1 497 ? 11.736 -2.467 6.291 1.00 87.38 497 ASP A C 1
ATOM 3679 O O . ASP A 1 497 ? 11.268 -3.222 7.145 1.00 87.38 497 ASP A O 1
ATOM 3683 N N . ALA A 1 498 ? 12.962 -2.612 5.783 1.00 86.00 498 ALA A N 1
ATOM 3684 C CA . ALA A 1 498 ? 13.894 -3.678 6.137 1.00 86.00 498 ALA A CA 1
ATOM 3685 C C . ALA A 1 498 ? 14.456 -3.576 7.571 1.00 86.00 498 ALA A C 1
ATOM 3687 O O . ALA A 1 498 ? 15.130 -4.504 8.015 1.00 86.00 498 ALA A O 1
ATOM 3688 N N . ASP A 1 499 ? 14.213 -2.474 8.286 1.00 86.44 499 ASP A N 1
ATOM 3689 C CA . ASP A 1 499 ? 14.713 -2.224 9.642 1.00 86.44 499 ASP A CA 1
ATOM 3690 C C . ASP A 1 499 ? 13.591 -1.742 10.576 1.00 86.44 499 ASP A C 1
ATOM 3692 O O . ASP A 1 499 ? 13.624 -0.669 11.185 1.00 86.44 499 ASP A O 1
ATOM 3696 N N . SER A 1 500 ? 12.558 -2.573 10.664 1.00 91.12 500 SER A N 1
ATOM 3697 C CA . SER A 1 500 ? 11.316 -2.284 11.372 1.00 91.12 500 SER A CA 1
ATOM 3698 C C . SER A 1 500 ? 11.354 -2.710 12.852 1.00 91.12 500 SER A C 1
ATOM 3700 O O . SER A 1 500 ? 11.759 -3.835 13.149 1.00 91.12 500 SER A O 1
ATOM 3702 N N . PRO A 1 501 ? 10.864 -1.887 13.807 1.00 93.75 501 PRO A N 1
ATOM 3703 C CA . PRO A 1 501 ? 10.778 -2.240 15.229 1.00 93.75 501 PRO A CA 1
ATOM 3704 C C . PRO A 1 501 ? 10.183 -3.613 15.561 1.00 93.75 501 PRO A C 1
ATOM 3706 O O . PRO A 1 501 ? 10.629 -4.255 16.515 1.00 93.75 501 PRO A O 1
ATOM 3709 N N . ALA A 1 502 ? 9.172 -4.047 14.810 1.00 95.88 502 ALA A N 1
ATOM 3710 C CA . ALA A 1 502 ? 8.482 -5.313 15.022 1.00 95.88 502 ALA A CA 1
ATOM 3711 C C . ALA A 1 502 ? 9.352 -6.538 14.715 1.00 95.88 502 ALA A C 1
ATOM 3713 O O . ALA A 1 502 ? 9.081 -7.610 15.246 1.00 95.88 502 ALA A O 1
ATOM 3714 N N . PHE A 1 503 ? 10.431 -6.391 13.937 1.00 95.19 503 PHE A N 1
ATOM 3715 C CA . PHE A 1 503 ? 11.321 -7.506 13.590 1.00 95.19 503 PHE A CA 1
ATOM 3716 C C . PHE A 1 503 ? 12.037 -8.081 14.814 1.00 95.19 503 PHE A C 1
ATOM 3718 O O . PHE A 1 503 ? 12.412 -9.246 14.816 1.00 95.19 503 PHE A O 1
ATOM 3725 N N . HIS A 1 504 ? 12.174 -7.299 15.889 1.00 93.12 504 HIS A N 1
ATOM 3726 C CA . HIS A 1 504 ? 12.751 -7.771 17.149 1.00 93.12 504 HIS A CA 1
ATOM 3727 C C . HIS A 1 504 ? 11.909 -8.842 17.860 1.00 93.12 504 HIS A C 1
ATOM 3729 O O . HIS A 1 504 ? 12.402 -9.469 18.793 1.00 93.12 504 HIS A O 1
ATOM 3735 N N . VAL A 1 505 ? 10.639 -8.997 17.480 1.00 94.50 505 VAL A N 1
ATOM 3736 C CA . VAL A 1 505 ? 9.678 -9.905 18.125 1.00 94.50 505 VAL A CA 1
ATOM 3737 C C . VAL A 1 505 ? 8.889 -10.738 17.107 1.00 94.50 505 VAL A C 1
ATOM 3739 O O . VAL A 1 505 ? 7.887 -11.346 17.468 1.00 94.50 505 VAL A O 1
ATOM 3742 N N . ALA A 1 506 ? 9.307 -10.736 15.837 1.00 96.06 506 ALA A N 1
ATOM 3743 C CA . ALA A 1 506 ? 8.682 -11.499 14.760 1.00 96.06 506 ALA A CA 1
ATOM 3744 C C . ALA A 1 506 ? 9.405 -12.834 14.545 1.00 96.06 506 ALA A C 1
ATOM 3746 O O . ALA A 1 506 ? 10.634 -12.882 14.585 1.00 96.06 506 ALA A O 1
ATOM 3747 N N . ASP A 1 507 ? 8.652 -13.896 14.260 1.00 97.56 507 ASP A N 1
ATOM 3748 C CA . ASP A 1 507 ? 9.198 -15.191 13.840 1.00 97.56 507 ASP A CA 1
ATOM 3749 C C . ASP A 1 507 ? 9.575 -15.176 12.354 1.00 97.56 507 ASP A C 1
ATOM 3751 O O . ASP A 1 507 ? 10.585 -15.751 11.949 1.00 97.56 507 ASP A O 1
ATOM 3755 N N . GLU A 1 508 ? 8.758 -14.505 11.539 1.00 97.12 508 GLU A N 1
ATOM 3756 C CA . GLU A 1 508 ? 8.924 -14.405 10.090 1.00 97.12 508 GLU A CA 1
ATOM 3757 C C . GLU A 1 508 ? 8.735 -12.952 9.632 1.00 97.12 508 GLU A C 1
ATOM 3759 O O . GLU A 1 508 ? 7.951 -12.186 10.202 1.00 97.12 508 GLU A O 1
ATOM 3764 N N . VAL A 1 509 ? 9.470 -12.546 8.595 1.00 97.62 509 VAL A N 1
ATOM 3765 C CA . VAL A 1 509 ? 9.402 -11.188 8.039 1.00 97.62 509 VAL A CA 1
ATOM 3766 C C . VAL A 1 509 ? 9.367 -11.238 6.517 1.00 97.62 509 VAL A C 1
ATOM 3768 O O . VAL A 1 509 ? 10.166 -11.926 5.882 1.00 97.62 509 VAL A O 1
ATOM 3771 N N . THR A 1 510 ? 8.456 -10.476 5.922 1.00 97.12 510 THR A N 1
ATOM 3772 C CA . THR A 1 510 ? 8.400 -10.234 4.480 1.00 97.12 510 THR A CA 1
ATOM 3773 C C . THR A 1 510 ? 8.628 -8.753 4.233 1.00 97.12 510 THR A C 1
ATOM 3775 O O . THR A 1 510 ? 7.789 -7.919 4.570 1.00 97.12 510 THR A O 1
ATOM 3778 N N . VAL A 1 511 ? 9.783 -8.440 3.641 1.00 96.25 511 VAL A N 1
ATOM 3779 C CA . VAL A 1 511 ? 10.131 -7.076 3.238 1.00 96.25 511 VAL A CA 1
ATOM 3780 C C . VAL A 1 511 ? 9.675 -6.857 1.800 1.00 96.25 511 VAL A C 1
ATOM 3782 O O . VAL A 1 511 ? 10.350 -7.290 0.865 1.00 96.25 511 VAL A O 1
ATOM 3785 N N . ALA A 1 512 ? 8.520 -6.223 1.627 1.00 89.38 512 ALA A N 1
ATOM 3786 C CA . ALA A 1 512 ? 7.925 -5.955 0.321 1.00 89.38 512 ALA A CA 1
ATOM 3787 C C . ALA A 1 512 ? 7.035 -4.705 0.361 1.00 89.38 512 ALA A C 1
ATOM 3789 O O . ALA A 1 512 ? 6.582 -4.275 1.423 1.00 89.38 512 ALA A O 1
ATOM 3790 N N . ASP A 1 513 ? 6.804 -4.111 -0.810 1.00 91.88 513 ASP A N 1
ATOM 3791 C CA . ASP A 1 513 ? 5.867 -2.996 -0.945 1.00 91.88 513 ASP A CA 1
ATOM 3792 C C . ASP A 1 513 ? 4.438 -3.460 -0.622 1.00 91.88 513 ASP A C 1
ATOM 3794 O O . ASP A 1 513 ? 4.066 -4.590 -0.935 1.00 91.88 513 ASP A O 1
ATOM 3798 N N . TYR A 1 514 ? 3.619 -2.595 -0.016 1.00 85.94 514 TYR A N 1
ATOM 3799 C CA . TYR A 1 514 ? 2.220 -2.924 0.286 1.00 85.94 514 TYR A CA 1
ATOM 3800 C C . TYR A 1 514 ? 1.384 -3.215 -0.965 1.00 85.94 514 TYR A C 1
ATOM 3802 O O . TYR A 1 514 ? 0.308 -3.782 -0.832 1.00 85.94 514 TYR A O 1
ATOM 3810 N N . LEU A 1 515 ? 1.857 -2.846 -2.156 1.00 86.19 515 LEU A N 1
ATOM 3811 C CA . LEU A 1 515 ? 1.209 -3.130 -3.435 1.00 86.19 515 LEU A CA 1
ATOM 3812 C C . LEU A 1 515 ? 1.831 -4.325 -4.179 1.00 86.19 515 LEU A C 1
ATOM 3814 O O . LEU A 1 515 ? 1.431 -4.630 -5.303 1.00 86.19 515 LEU A O 1
ATOM 3818 N N . ASP A 1 516 ? 2.793 -5.032 -3.577 1.00 84.00 516 ASP A N 1
ATOM 3819 C CA . ASP A 1 516 ? 3.295 -6.299 -4.114 1.00 84.00 516 ASP A CA 1
ATOM 3820 C C . ASP A 1 516 ? 2.297 -7.426 -3.813 1.00 84.00 516 ASP A C 1
ATOM 3822 O O . ASP A 1 516 ? 2.402 -8.146 -2.817 1.00 84.00 516 ASP A O 1
ATOM 3826 N N . LEU A 1 517 ? 1.303 -7.576 -4.693 1.00 84.94 517 LEU A N 1
ATOM 3827 C CA . LEU A 1 517 ? 0.227 -8.559 -4.532 1.00 84.94 517 LEU A CA 1
ATOM 3828 C C . LEU A 1 517 ? 0.745 -10.007 -4.478 1.00 84.94 517 LEU A C 1
ATOM 3830 O O . LEU A 1 517 ? 0.158 -10.843 -3.800 1.00 84.94 517 LEU A O 1
ATOM 3834 N N . THR A 1 518 ? 1.873 -10.310 -5.132 1.00 83.12 518 THR A N 1
ATOM 3835 C CA . THR A 1 518 ? 2.469 -11.658 -5.094 1.00 83.12 518 THR A CA 1
ATOM 3836 C C . THR A 1 518 ? 3.111 -11.945 -3.736 1.00 83.12 518 THR A C 1
ATOM 3838 O O . THR A 1 518 ? 2.975 -13.046 -3.188 1.00 83.12 518 THR A O 1
ATOM 3841 N N . ALA A 1 519 ? 3.805 -10.956 -3.168 1.00 83.12 519 ALA A N 1
ATOM 3842 C CA . ALA A 1 519 ? 4.321 -11.054 -1.810 1.00 83.12 519 ALA A CA 1
ATOM 3843 C C . ALA A 1 519 ? 3.174 -11.133 -0.790 1.00 83.12 519 ALA A C 1
ATOM 3845 O O . ALA A 1 519 ? 3.267 -11.917 0.155 1.00 83.12 519 ALA A O 1
ATOM 3846 N N . LEU A 1 520 ? 2.084 -10.385 -1.005 1.00 87.31 520 LEU A N 1
ATOM 3847 C CA . LEU A 1 520 ? 0.877 -10.450 -0.178 1.00 87.31 520 LEU A CA 1
ATOM 3848 C C . LEU A 1 520 ? 0.189 -11.816 -0.248 1.00 87.31 520 LEU A C 1
ATOM 3850 O O . LEU A 1 520 ? -0.195 -12.326 0.798 1.00 87.31 520 LEU A O 1
ATOM 3854 N N . ASP A 1 521 ? 0.086 -12.446 -1.422 1.00 86.69 521 ASP A N 1
ATOM 3855 C CA . ASP A 1 521 ? -0.453 -13.808 -1.564 1.00 86.69 521 ASP A CA 1
ATOM 3856 C C . ASP A 1 521 ? 0.376 -14.829 -0.780 1.00 86.69 521 ASP A C 1
ATOM 3858 O O . ASP A 1 521 ? -0.158 -15.691 -0.073 1.00 86.69 521 ASP A O 1
ATOM 3862 N N . SER A 1 522 ? 1.701 -14.713 -0.886 1.00 88.00 522 SER A N 1
ATOM 3863 C CA . SER A 1 522 ? 2.638 -15.586 -0.174 1.00 88.00 522 SER A CA 1
ATOM 3864 C C . SER A 1 522 ? 2.530 -15.395 1.341 1.00 88.00 522 SER A C 1
ATOM 3866 O O . SER A 1 522 ? 2.492 -16.373 2.084 1.00 88.00 522 SER A O 1
ATOM 3868 N N . PHE A 1 523 ? 2.430 -14.142 1.791 1.00 93.56 523 PHE A N 1
ATOM 3869 C CA . PHE A 1 523 ? 2.221 -13.773 3.188 1.00 93.56 523 PHE A CA 1
ATOM 3870 C C . PHE A 1 523 ? 0.873 -14.277 3.720 1.00 93.56 523 PHE A C 1
ATOM 3872 O O . PHE A 1 523 ? 0.834 -14.967 4.734 1.00 93.56 523 PHE A O 1
ATOM 3879 N N . ALA A 1 524 ? -0.226 -14.010 3.012 1.00 90.25 524 ALA A N 1
ATOM 3880 C CA . ALA A 1 524 ? -1.571 -14.430 3.398 1.00 90.25 524 ALA A CA 1
ATOM 3881 C C . ALA A 1 524 ? -1.691 -15.958 3.499 1.00 90.25 524 ALA A C 1
ATOM 3883 O O . ALA A 1 524 ? -2.363 -16.471 4.388 1.00 90.25 524 ALA A O 1
ATOM 3884 N N . SER A 1 525 ? -0.992 -16.689 2.627 1.00 89.56 525 SER A N 1
ATOM 3885 C CA . SER A 1 525 ? -0.961 -18.156 2.646 1.00 89.56 525 SER A CA 1
ATOM 3886 C C . SER A 1 525 ? -0.168 -18.743 3.823 1.00 89.56 525 SER A C 1
ATOM 3888 O O . SER A 1 525 ? -0.333 -19.922 4.136 1.00 89.56 525 SER A O 1
ATOM 3890 N N . ALA A 1 526 ? 0.703 -17.955 4.463 1.00 91.88 526 ALA A N 1
ATOM 3891 C CA . ALA A 1 526 ? 1.560 -18.388 5.569 1.00 91.88 526 ALA A CA 1
ATOM 3892 C C . ALA A 1 526 ? 0.947 -18.134 6.960 1.00 91.88 526 ALA A C 1
ATOM 3894 O O . ALA A 1 526 ? 1.452 -18.649 7.961 1.00 91.88 526 ALA A O 1
ATOM 3895 N N . VAL A 1 527 ? -0.145 -17.367 7.040 1.00 94.69 527 VAL A N 1
ATOM 3896 C CA . VAL A 1 527 ? -0.727 -16.895 8.305 1.00 94.69 527 VAL A CA 1
ATOM 3897 C C . VAL A 1 527 ? -2.154 -17.401 8.511 1.00 94.69 527 VAL A C 1
ATOM 3899 O O . VAL A 1 527 ? -2.892 -17.651 7.564 1.00 94.69 527 VAL A O 1
ATOM 3902 N N . GLY A 1 528 ? -2.558 -17.574 9.771 1.00 90.56 528 GLY A N 1
ATOM 3903 C CA . GLY A 1 528 ? -3.911 -18.017 10.133 1.00 90.56 528 GLY A CA 1
ATOM 3904 C C . GLY A 1 528 ? -4.921 -16.875 10.264 1.00 90.56 528 GLY A C 1
ATOM 3905 O O . GLY A 1 528 ? -6.121 -17.092 10.116 1.00 90.56 528 GLY A O 1
ATOM 3906 N N . VAL A 1 529 ? -4.443 -15.663 10.548 1.00 92.00 529 VAL A N 1
ATOM 3907 C CA . VAL A 1 529 ? -5.242 -14.435 10.628 1.00 92.00 529 VAL A CA 1
ATOM 3908 C C . VAL A 1 529 ? -4.357 -13.238 10.304 1.00 92.00 529 VAL A C 1
ATOM 3910 O O . VAL A 1 529 ? -3.162 -13.270 10.594 1.00 92.00 529 VAL A O 1
ATOM 3913 N N . VAL A 1 530 ? -4.934 -12.185 9.727 1.00 92.00 530 VAL A N 1
ATOM 3914 C CA . VAL A 1 530 ? -4.238 -10.928 9.429 1.00 92.00 530 VAL A CA 1
ATOM 3915 C C . VAL A 1 530 ? -4.826 -9.791 10.258 1.00 92.00 530 VAL A C 1
ATOM 3917 O O . VAL A 1 530 ? -6.043 -9.669 10.385 1.00 92.00 530 VAL A O 1
ATOM 3920 N N . THR A 1 531 ? -3.958 -8.934 10.788 1.00 92.00 531 THR A N 1
ATOM 3921 C CA . THR A 1 531 ? -4.313 -7.647 11.392 1.00 92.00 531 THR A CA 1
ATOM 3922 C C . THR A 1 531 ? -3.398 -6.539 10.868 1.00 92.00 531 THR A C 1
ATOM 3924 O O . THR A 1 531 ? -2.332 -6.796 10.308 1.00 92.00 531 THR A O 1
ATOM 3927 N N . TYR A 1 532 ? -3.804 -5.290 11.075 1.00 90.44 532 TYR A N 1
ATOM 3928 C CA . TYR A 1 532 ? -3.061 -4.096 10.669 1.00 90.44 532 TYR A CA 1
ATOM 3929 C C . TYR A 1 532 ? -2.587 -3.331 11.908 1.00 90.44 532 TYR A C 1
ATOM 3931 O O . TYR A 1 532 ? -3.294 -3.292 12.918 1.00 90.44 532 TYR A O 1
ATOM 3939 N N . GLU A 1 533 ? -1.408 -2.708 11.850 1.00 87.50 533 GLU A N 1
ATOM 3940 C CA . GLU A 1 533 ? -0.921 -1.851 12.945 1.00 87.50 533 GLU A CA 1
ATOM 3941 C C . GLU A 1 533 ? -1.150 -0.346 12.721 1.00 87.50 533 GLU A C 1
ATOM 3943 O O . GLU A 1 533 ? -0.892 0.443 13.626 1.00 87.50 533 GLU A O 1
ATOM 3948 N N . PHE A 1 534 ? -1.623 0.064 11.540 1.00 83.56 534 PHE A N 1
ATOM 3949 C CA . PHE A 1 534 ? -1.905 1.459 11.190 1.00 83.56 534 PHE A CA 1
ATOM 3950 C C . PHE A 1 534 ? -3.132 1.568 10.276 1.00 83.56 534 PHE A C 1
ATOM 3952 O O . PHE A 1 534 ? -3.478 0.631 9.564 1.00 83.56 534 PHE A O 1
ATOM 3959 N N . GLU A 1 535 ? -3.805 2.715 10.312 1.00 73.94 535 GLU A N 1
ATOM 3960 C CA . GLU A 1 535 ? -5.086 2.953 9.639 1.00 73.94 535 GLU A CA 1
ATOM 3961 C C . GLU A 1 535 ? -4.939 3.210 8.132 1.00 73.94 535 GLU A C 1
ATOM 3963 O O . GLU A 1 535 ? -5.794 2.801 7.353 1.00 73.94 535 GLU A O 1
ATOM 3968 N N . ASN A 1 536 ? -3.830 3.818 7.704 1.00 73.75 536 ASN A N 1
ATOM 3969 C CA . ASN A 1 536 ? -3.606 4.277 6.326 1.00 73.75 536 ASN A CA 1
ATOM 3970 C C . ASN A 1 536 ? -2.946 3.220 5.416 1.00 73.75 536 ASN A C 1
ATOM 3972 O O . ASN A 1 536 ? -2.145 3.560 4.545 1.00 73.75 536 ASN A O 1
ATOM 3976 N N . VAL A 1 537 ? -3.234 1.933 5.630 1.00 80.88 537 VAL A N 1
ATOM 3977 C CA . VAL A 1 537 ? -2.783 0.855 4.731 1.00 80.88 537 VAL A CA 1
ATOM 3978 C C . VAL A 1 537 ? -3.427 1.070 3.355 1.00 80.88 537 VAL A C 1
ATOM 3980 O O . VAL A 1 537 ? -4.636 1.321 3.315 1.00 80.88 537 VAL A O 1
ATOM 3983 N N . PRO A 1 538 ? -2.678 0.974 2.234 1.00 82.88 538 PRO A N 1
ATOM 3984 C CA . PRO A 1 538 ? -3.248 1.166 0.904 1.00 82.88 538 PRO A CA 1
ATOM 3985 C C . PRO A 1 538 ? -4.502 0.319 0.689 1.00 82.88 538 PRO A C 1
ATOM 3987 O O . PRO A 1 538 ? -4.519 -0.867 1.019 1.00 82.88 538 PRO A O 1
ATOM 3990 N N . LEU A 1 539 ? -5.550 0.925 0.125 1.00 78.62 539 LEU A N 1
ATOM 3991 C CA . LEU A 1 539 ? -6.850 0.272 -0.037 1.00 78.62 539 LEU A CA 1
ATOM 3992 C C . LEU A 1 539 ? -6.742 -1.040 -0.826 1.00 78.62 539 LEU A C 1
ATOM 3994 O O . LEU A 1 539 ? -7.397 -2.012 -0.471 1.00 78.62 539 LEU A O 1
ATOM 3998 N N . GLU A 1 540 ? -5.887 -1.075 -1.846 1.00 79.75 540 GLU A N 1
ATOM 3999 C CA . GLU A 1 540 ? -5.612 -2.263 -2.663 1.00 79.75 540 GLU A CA 1
ATOM 4000 C C . GLU A 1 540 ? -5.071 -3.425 -1.815 1.00 79.75 540 GLU A C 1
ATOM 4002 O O . GLU A 1 540 ? -5.542 -4.549 -1.947 1.00 79.75 540 GLU A O 1
ATOM 4007 N N . CYS A 1 541 ? -4.163 -3.147 -0.873 1.00 83.38 541 CYS A N 1
ATOM 4008 C CA . CYS A 1 541 ? -3.643 -4.136 0.077 1.00 83.38 541 CYS A CA 1
ATOM 4009 C C . CYS A 1 541 ? -4.756 -4.680 0.984 1.00 83.38 541 CYS A C 1
ATOM 4011 O O . CYS A 1 541 ? -4.902 -5.893 1.141 1.00 83.38 541 CYS A O 1
ATOM 4013 N N . VAL A 1 542 ? -5.592 -3.789 1.532 1.00 80.81 542 VAL A N 1
ATOM 4014 C CA . VAL A 1 542 ? -6.722 -4.182 2.389 1.00 80.81 542 VAL A CA 1
ATOM 4015 C C . VAL A 1 542 ? -7.735 -5.020 1.610 1.00 80.81 542 VAL A C 1
ATOM 4017 O O . VAL A 1 542 ? -8.165 -6.049 2.115 1.00 80.81 542 VAL A O 1
ATOM 4020 N N . GLN A 1 543 ? -8.088 -4.613 0.387 1.00 80.50 543 GLN A N 1
ATOM 4021 C CA . GLN A 1 543 ? -9.034 -5.323 -0.482 1.00 80.50 543 GLN A CA 1
ATOM 4022 C C . GLN A 1 543 ? -8.515 -6.690 -0.933 1.00 80.50 543 GLN A C 1
ATOM 4024 O O . GLN A 1 543 ? -9.308 -7.608 -1.142 1.00 80.50 543 GLN A O 1
ATOM 4029 N N . HIS A 1 544 ? -7.197 -6.823 -1.086 1.00 81.69 544 HIS A N 1
ATOM 4030 C CA . HIS A 1 544 ? -6.550 -8.081 -1.444 1.00 81.69 544 HIS A CA 1
ATOM 4031 C C . HIS A 1 544 ? -6.557 -9.078 -0.280 1.00 81.69 544 HIS A C 1
ATOM 4033 O O . HIS A 1 544 ? -6.846 -10.256 -0.471 1.00 81.69 544 HIS A O 1
ATOM 4039 N N . LEU A 1 545 ? -6.287 -8.603 0.941 1.00 81.38 545 LEU A N 1
ATOM 4040 C CA . LEU A 1 545 ? -6.226 -9.441 2.144 1.00 81.38 545 LEU A CA 1
ATOM 4041 C C . LEU A 1 545 ? -7.594 -9.679 2.802 1.00 81.38 545 LEU A C 1
ATOM 4043 O O . LEU A 1 545 ? -7.771 -10.663 3.521 1.00 81.38 545 LEU A O 1
ATOM 4047 N N . ALA A 1 546 ? -8.559 -8.784 2.593 1.00 68.50 546 ALA A N 1
ATOM 4048 C CA . ALA A 1 546 ? -9.876 -8.845 3.208 1.00 68.50 546 ALA A CA 1
ATOM 4049 C C . ALA A 1 546 ? -10.968 -8.255 2.304 1.00 68.50 546 ALA A C 1
ATOM 4051 O O . ALA A 1 546 ? -10.797 -7.251 1.625 1.00 68.50 546 ALA A O 1
ATOM 4052 N N . THR A 1 547 ? -12.181 -8.796 2.401 1.00 52.16 547 THR A N 1
ATOM 4053 C CA . THR A 1 547 ? -13.381 -8.235 1.750 1.00 52.16 547 THR A CA 1
ATOM 4054 C C . THR A 1 547 ? -13.925 -6.967 2.428 1.00 52.16 547 THR A C 1
ATOM 4056 O O . THR A 1 547 ? -15.018 -6.506 2.095 1.00 52.16 547 THR A O 1
ATOM 4059 N N . TRP A 1 548 ? -13.209 -6.409 3.409 1.00 51.59 548 TRP A N 1
ATOM 4060 C CA . TRP A 1 548 ? -13.657 -5.257 4.191 1.00 51.59 548 TRP A CA 1
ATOM 4061 C C . TRP A 1 548 ? -13.392 -3.937 3.460 1.00 51.59 548 TRP A C 1
ATOM 4063 O O . TRP A 1 548 ? -12.334 -3.732 2.870 1.00 51.59 548 TRP A O 1
ATOM 4073 N N . ARG A 1 549 ? -14.359 -3.014 3.519 1.00 53.69 549 ARG A N 1
ATOM 4074 C CA . ARG A 1 549 ? -14.198 -1.639 3.031 1.00 53.69 549 ARG A CA 1
ATOM 4075 C C . ARG A 1 549 ? -13.848 -0.740 4.221 1.00 53.69 549 ARG A C 1
ATOM 4077 O O . ARG A 1 549 ? -14.705 -0.573 5.087 1.00 53.69 549 ARG A O 1
ATOM 4084 N N . PRO A 1 550 ? -12.644 -0.153 4.284 1.00 60.22 550 PRO A N 1
ATOM 4085 C CA . PRO A 1 550 ? -12.222 0.618 5.445 1.00 60.22 550 PRO A CA 1
ATOM 4086 C C . PRO A 1 550 ? -12.963 1.961 5.535 1.00 60.22 550 PRO A C 1
ATOM 4088 O O . PRO A 1 550 ? -12.595 2.941 4.889 1.00 60.22 550 PRO A O 1
ATOM 4091 N N . THR A 1 551 ? -14.015 2.023 6.356 1.00 67.56 551 THR A N 1
ATOM 4092 C CA . THR A 1 551 ? -14.774 3.262 6.619 1.00 67.56 551 THR A CA 1
ATOM 4093 C C . THR A 1 551 ? -13.919 4.318 7.333 1.00 67.56 551 THR A C 1
ATOM 4095 O O . THR A 1 551 ? -14.012 5.501 7.011 1.00 67.56 551 THR A O 1
ATOM 4098 N N . CYS A 1 552 ? -13.036 3.891 8.242 1.00 78.06 552 CYS A N 1
ATOM 4099 C CA . CYS A 1 552 ? -12.197 4.768 9.074 1.00 78.06 552 CYS A CA 1
ATOM 4100 C C . CYS A 1 552 ? -10.996 5.392 8.337 1.00 78.06 552 CYS A C 1
ATOM 4102 O O . CYS A 1 552 ? -10.294 6.225 8.891 1.00 78.06 552 CYS A O 1
ATOM 4104 N N . GLN A 1 553 ? -10.741 5.025 7.076 1.00 80.12 553 GLN A N 1
ATOM 4105 C CA . GLN A 1 553 ? -9.691 5.663 6.264 1.00 80.12 553 GLN A CA 1
ATOM 4106 C C . GLN A 1 553 ? -10.126 6.999 5.653 1.00 80.12 553 GLN A C 1
ATOM 4108 O O . GLN A 1 553 ? -9.315 7.673 5.019 1.00 80.12 553 GLN A O 1
ATOM 4113 N N . HIS A 1 554 ? -11.410 7.352 5.764 1.00 86.94 554 HIS A N 1
ATOM 4114 C CA . HIS A 1 554 ? -11.980 8.526 5.118 1.00 86.94 554 HIS A CA 1
ATOM 4115 C C . HIS A 1 554 ? -12.829 9.334 6.102 1.00 86.94 554 HIS A C 1
ATOM 4117 O O . HIS A 1 554 ? -13.980 8.984 6.367 1.00 86.94 554 HIS A O 1
ATOM 4123 N N . ARG A 1 555 ? -12.306 10.469 6.582 1.00 88.75 555 ARG A N 1
ATOM 4124 C CA . ARG A 1 555 ? -12.889 11.270 7.679 1.00 88.75 555 ARG A CA 1
ATOM 4125 C C . ARG A 1 555 ? -14.366 11.623 7.480 1.00 88.75 555 ARG A C 1
ATOM 4127 O O . ARG A 1 555 ? -15.156 11.502 8.410 1.00 88.75 555 ARG A O 1
ATOM 4134 N N . PHE A 1 556 ? -14.771 12.001 6.263 1.00 91.06 556 PHE A N 1
ATOM 4135 C CA . PHE A 1 556 ? -16.183 12.290 5.974 1.00 91.06 556 PHE A CA 1
ATOM 4136 C C . PHE A 1 556 ? -17.084 11.046 6.106 1.00 91.06 556 PHE A C 1
ATOM 4138 O O . PHE A 1 556 ? -18.167 11.125 6.684 1.00 91.06 556 PHE A O 1
ATOM 4145 N N . ARG A 1 557 ? -16.638 9.881 5.608 1.00 91.19 557 ARG A N 1
ATOM 4146 C CA . ARG A 1 557 ? -17.408 8.626 5.669 1.00 91.19 557 ARG A CA 1
ATOM 4147 C C . ARG A 1 557 ? -17.461 8.097 7.093 1.00 91.19 557 ARG A C 1
ATOM 4149 O O . ARG A 1 557 ? -18.510 7.636 7.516 1.00 91.19 557 ARG A O 1
ATOM 4156 N N . GLU A 1 558 ? -16.360 8.219 7.830 1.00 92.25 558 GLU A N 1
ATOM 4157 C CA . GLU A 1 558 ? -16.295 7.891 9.250 1.00 92.25 558 GLU A CA 1
ATOM 4158 C C . GLU A 1 558 ? -17.309 8.698 10.064 1.00 92.25 558 GLU A C 1
ATOM 4160 O O . GLU A 1 558 ? -18.122 8.113 10.773 1.00 92.25 558 GLU A O 1
ATOM 4165 N N . LYS A 1 559 ? -17.320 10.029 9.935 1.00 93.94 559 LYS A N 1
ATOM 4166 C CA . LYS A 1 559 ? -18.248 10.873 10.704 1.00 93.94 559 LYS A CA 1
ATOM 4167 C C . LYS A 1 559 ? -19.702 10.652 10.311 1.00 93.94 559 LYS A C 1
ATOM 4169 O O . LYS A 1 559 ? -20.573 10.637 11.179 1.00 93.94 559 LYS A O 1
ATOM 4174 N N . THR A 1 560 ? -19.952 10.434 9.020 1.00 94.25 560 THR A N 1
ATOM 4175 C CA . THR A 1 560 ? -21.280 10.051 8.522 1.00 94.25 560 THR A CA 1
ATOM 4176 C C . THR A 1 560 ? -21.720 8.739 9.167 1.00 94.25 560 THR A C 1
ATOM 4178 O O . THR A 1 560 ? -22.762 8.702 9.806 1.00 94.25 560 THR A O 1
ATOM 4181 N N . PHE A 1 561 ? -20.871 7.708 9.131 1.00 94.12 561 PHE A N 1
ATOM 4182 C CA . PHE A 1 561 ? -21.136 6.416 9.761 1.00 94.12 561 PHE A CA 1
ATOM 4183 C C . PHE A 1 561 ? -21.402 6.533 11.269 1.00 94.12 561 PHE A C 1
ATOM 4185 O O . PHE A 1 561 ? -22.345 5.927 11.773 1.00 94.12 561 PHE A O 1
ATOM 4192 N N . VAL A 1 562 ? -20.615 7.334 11.995 1.00 95.50 562 VAL A N 1
ATOM 4193 C CA . VAL A 1 562 ? -20.834 7.556 13.432 1.00 95.50 562 VAL A CA 1
ATOM 4194 C C . VAL A 1 562 ? -22.204 8.182 13.691 1.00 95.50 562 VAL A C 1
ATOM 4196 O O . VAL A 1 562 ? -22.929 7.709 14.564 1.00 95.50 562 VAL A O 1
ATOM 4199 N N . ASN A 1 563 ? -22.585 9.212 12.935 1.00 95.94 563 ASN A N 1
ATOM 4200 C CA . ASN A 1 563 ? -23.893 9.846 13.094 1.00 95.94 563 ASN A CA 1
ATOM 4201 C C . ASN A 1 563 ? -25.052 8.940 12.654 1.00 95.94 563 ASN A C 1
ATOM 4203 O O . ASN A 1 563 ? -26.106 8.975 13.283 1.00 95.94 563 ASN A O 1
ATOM 4207 N N . ASP A 1 564 ? -24.865 8.108 11.631 1.00 95.06 564 ASP A N 1
ATOM 4208 C CA . ASP A 1 564 ? -25.881 7.154 11.177 1.00 95.06 564 ASP A CA 1
ATOM 4209 C C . ASP A 1 564 ? -26.144 6.065 12.229 1.00 95.06 564 ASP A C 1
ATOM 4211 O O . ASP A 1 564 ? -27.289 5.667 12.445 1.00 95.06 564 ASP A O 1
ATOM 4215 N N . VAL A 1 565 ? -25.093 5.592 12.909 1.00 93.25 565 VAL A N 1
ATOM 4216 C CA . VAL A 1 565 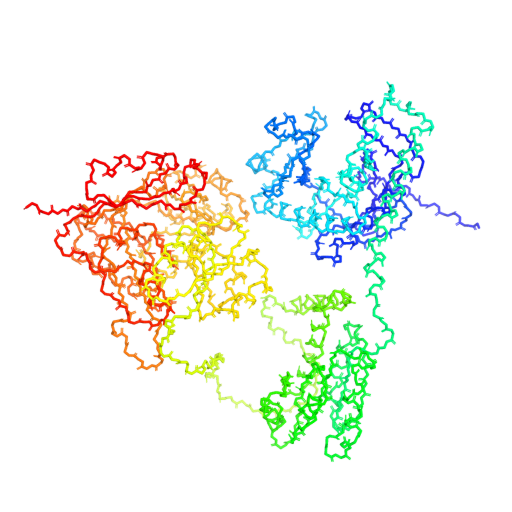? -25.186 4.518 13.913 1.00 93.25 565 VAL A CA 1
ATOM 4217 C C . VAL A 1 565 ? -25.619 5.041 15.282 1.00 93.25 565 VAL A C 1
ATOM 4219 O O . VAL A 1 565 ? -26.428 4.404 15.954 1.00 93.25 565 VAL A O 1
ATOM 4222 N N . CYS A 1 566 ? -25.067 6.172 15.721 1.00 94.25 566 CYS A N 1
ATOM 4223 C CA . CYS A 1 566 ? -25.246 6.682 17.084 1.00 94.25 566 CYS A CA 1
ATOM 4224 C C . CYS A 1 566 ? -26.216 7.868 17.183 1.00 94.25 566 CYS A C 1
ATOM 4226 O O . CYS A 1 566 ? -26.547 8.294 18.288 1.00 94.25 566 CYS A O 1
ATOM 4228 N N . GLY A 1 567 ? -26.696 8.382 16.050 1.00 92.88 567 GLY A N 1
ATOM 4229 C CA . GLY A 1 567 ? -27.601 9.524 15.967 1.00 92.88 567 GLY A CA 1
ATOM 4230 C C . GLY A 1 567 ? -26.898 10.815 15.545 1.00 92.88 567 GLY A C 1
ATOM 4231 O O . GLY A 1 567 ? -25.730 11.062 15.864 1.00 92.88 567 GLY A O 1
ATOM 4232 N N . ALA A 1 568 ? -27.636 11.663 14.825 1.00 88.69 568 ALA A N 1
ATOM 4233 C CA . ALA A 1 568 ? -27.146 12.951 14.349 1.00 88.69 568 ALA A CA 1
ATOM 4234 C C . ALA A 1 568 ? -26.669 13.839 15.513 1.00 88.69 568 ALA A C 1
ATOM 4236 O O . ALA A 1 568 ? -27.354 13.981 16.526 1.00 88.69 568 ALA A O 1
ATOM 4237 N N . GLY A 1 569 ? -25.495 14.456 15.349 1.00 88.69 569 GLY A N 1
ATOM 4238 C CA . GLY A 1 569 ? -24.868 15.281 16.386 1.00 88.69 569 GLY A CA 1
ATOM 4239 C C . GLY A 1 569 ? -23.988 14.504 17.369 1.00 88.69 569 GLY A C 1
ATOM 4240 O O . GLY A 1 569 ? -23.525 15.090 18.347 1.00 88.69 569 GLY A O 1
ATOM 4241 N N . THR A 1 570 ? -23.727 13.217 17.109 1.00 94.88 570 THR A N 1
ATOM 4242 C CA . THR A 1 570 ? -22.708 12.447 17.840 1.00 94.88 570 THR A CA 1
ATOM 4243 C C . THR A 1 570 ? -21.295 12.913 17.485 1.00 94.88 570 THR A C 1
ATOM 4245 O O . THR A 1 570 ? -20.393 12.811 18.309 1.00 94.88 570 THR A O 1
ATOM 4248 N N . THR A 1 571 ? -21.082 13.469 16.291 1.00 96.56 571 THR A N 1
ATOM 4249 C CA . THR A 1 571 ? -19.845 14.167 15.904 1.00 96.56 571 THR A CA 1
ATOM 4250 C C . THR A 1 571 ? -20.024 15.686 15.933 1.00 96.56 571 THR A C 1
ATOM 4252 O O . THR A 1 571 ? -21.144 16.196 15.985 1.00 96.56 571 THR A O 1
ATOM 4255 N N . THR A 1 572 ? -18.921 16.434 15.816 1.00 94.50 572 THR A N 1
ATOM 4256 C CA . THR A 1 572 ? -18.993 17.861 15.441 1.00 94.50 572 THR A CA 1
ATOM 4257 C C . THR A 1 572 ? -19.705 18.042 14.095 1.00 94.50 572 THR A C 1
ATOM 4259 O O . THR A 1 572 ? -19.754 17.098 13.303 1.00 94.50 572 THR A O 1
ATOM 4262 N N . ALA A 1 573 ? -20.253 19.232 13.831 1.00 95.25 573 ALA A N 1
ATOM 4263 C CA . ALA A 1 573 ? -20.815 19.561 12.523 1.00 95.25 573 ALA A CA 1
ATOM 4264 C C . ALA A 1 573 ? -19.709 19.510 11.463 1.00 95.25 573 ALA A C 1
ATOM 4266 O O . ALA A 1 573 ? -18.597 19.981 11.704 1.00 95.25 573 ALA A O 1
ATOM 4267 N N . PHE A 1 574 ? -20.002 18.926 10.304 1.00 96.38 574 PHE A N 1
ATOM 4268 C CA . PHE A 1 574 ? -19.025 18.784 9.232 1.00 96.38 574 PHE A CA 1
ATOM 4269 C C . PHE A 1 574 ? -19.680 18.842 7.855 1.00 96.38 574 PHE A C 1
ATOM 4271 O O . PHE A 1 574 ? -20.860 18.525 7.704 1.00 96.38 574 PHE A O 1
ATOM 4278 N N . ALA A 1 575 ? -18.893 19.220 6.852 1.00 96.00 575 ALA A N 1
ATOM 4279 C CA . ALA A 1 575 ? -19.299 19.269 5.454 1.00 96.00 575 ALA A CA 1
ATOM 4280 C C . ALA A 1 575 ? -18.136 18.865 4.538 1.00 96.00 575 ALA A C 1
ATOM 4282 O O . ALA A 1 575 ? -16.964 19.036 4.879 1.00 96.00 575 ALA A O 1
ATOM 4283 N N . ARG A 1 576 ? -18.458 18.288 3.378 1.00 95.06 576 ARG A N 1
ATOM 4284 C CA . ARG A 1 576 ? -17.479 17.911 2.349 1.00 95.06 576 ARG A CA 1
ATOM 4285 C C . ARG A 1 576 ? -17.087 19.143 1.533 1.00 95.06 576 ARG A C 1
ATOM 4287 O O . ARG A 1 576 ? -17.942 19.971 1.241 1.00 95.06 576 ARG A O 1
ATOM 4294 N N . ALA A 1 577 ? -15.825 19.212 1.119 1.00 92.75 577 ALA A N 1
ATOM 4295 C CA . ALA A 1 577 ? -15.346 20.190 0.150 1.00 92.75 577 ALA A CA 1
ATOM 4296 C C . ALA A 1 577 ? -14.353 19.544 -0.828 1.00 92.75 577 ALA A C 1
ATOM 4298 O O . ALA A 1 577 ? -13.286 19.083 -0.428 1.00 92.75 577 ALA A O 1
ATOM 4299 N N . SER A 1 578 ? -14.706 19.498 -2.113 1.00 90.81 578 SER A N 1
ATOM 4300 C CA . SER A 1 578 ? -13.857 18.995 -3.212 1.00 90.81 578 SER A CA 1
ATOM 4301 C C . SER A 1 578 ? -13.388 20.109 -4.158 1.00 90.81 578 SER A C 1
ATOM 4303 O O . SER A 1 578 ? -12.579 19.872 -5.050 1.00 90.81 578 SER A O 1
ATOM 4305 N N . SER A 1 579 ? -13.850 21.341 -3.948 1.00 92.19 579 SER A N 1
ATOM 4306 C CA . SER A 1 579 ? -13.409 22.538 -4.663 1.00 92.19 579 SER A CA 1
ATOM 4307 C C . SER A 1 579 ? -13.367 23.743 -3.721 1.00 92.19 579 SER A C 1
ATOM 4309 O O . SER A 1 579 ? -13.951 23.712 -2.639 1.00 92.19 579 SER A O 1
ATOM 4311 N N . LEU A 1 580 ? -12.706 24.828 -4.139 1.00 91.62 580 LEU A N 1
ATOM 4312 C CA . LEU A 1 580 ? -12.692 26.076 -3.369 1.00 91.62 580 LEU A CA 1
ATOM 4313 C C . LEU A 1 580 ? -14.106 26.651 -3.177 1.00 91.62 580 LEU A C 1
ATOM 4315 O O . LEU A 1 580 ? -14.399 27.241 -2.143 1.00 91.62 580 LEU A O 1
ATOM 4319 N N . GLU A 1 581 ? -14.985 26.464 -4.160 1.00 92.38 581 GLU A N 1
ATOM 4320 C CA . GLU A 1 581 ? -16.364 26.938 -4.078 1.00 92.38 581 GLU A CA 1
ATOM 4321 C C . GLU A 1 581 ? -17.192 26.102 -3.100 1.00 92.38 581 GLU A C 1
ATOM 4323 O O . GLU A 1 581 ? -17.858 26.648 -2.223 1.00 92.38 581 GLU A O 1
ATOM 4328 N N . GLU A 1 582 ? -17.068 24.774 -3.170 1.00 94.19 582 GLU A N 1
ATOM 4329 C CA . GLU A 1 582 ? -17.661 23.888 -2.165 1.00 94.19 582 GLU A CA 1
ATOM 4330 C C . GLU A 1 582 ? -17.103 24.165 -0.769 1.00 94.19 582 GLU A C 1
ATOM 4332 O O . GLU A 1 582 ? -17.840 24.068 0.203 1.00 94.19 582 GLU A O 1
ATOM 4337 N N . LEU A 1 583 ? -15.828 24.551 -0.646 1.00 94.50 583 LEU A N 1
ATOM 4338 C CA . LEU A 1 583 ? -15.254 24.944 0.636 1.00 94.50 583 LEU A CA 1
ATOM 4339 C C . LEU A 1 583 ? -15.936 26.194 1.204 1.00 94.50 583 LEU A C 1
ATOM 4341 O O . LEU A 1 583 ? -16.238 26.214 2.396 1.00 94.50 583 LEU A O 1
ATOM 4345 N N . ARG A 1 584 ? -16.199 27.220 0.385 1.00 94.44 584 ARG A N 1
ATOM 4346 C CA . ARG A 1 584 ? -16.932 28.415 0.839 1.00 94.44 584 ARG A CA 1
ATOM 4347 C C . ARG A 1 584 ? -18.322 28.038 1.351 1.00 94.44 584 ARG A C 1
ATOM 4349 O O . ARG A 1 584 ? -18.669 28.395 2.473 1.00 94.44 584 ARG A O 1
ATOM 4356 N N . GLN A 1 585 ? -19.054 27.229 0.588 1.00 94.75 585 GLN A N 1
ATOM 4357 C CA . GLN A 1 585 ? -20.385 26.742 0.973 1.00 94.75 585 GLN A CA 1
ATOM 4358 C C . GLN A 1 585 ? -20.344 25.873 2.239 1.00 94.75 585 GLN A C 1
ATOM 4360 O O . GLN A 1 585 ? -21.168 26.028 3.137 1.00 94.75 585 GLN A O 1
ATOM 4365 N N . ALA A 1 586 ? -19.356 24.984 2.348 1.00 94.75 586 ALA A N 1
ATOM 4366 C CA . ALA A 1 586 ? -19.150 24.136 3.514 1.00 94.75 586 ALA A CA 1
ATOM 4367 C C . ALA A 1 586 ? -18.845 24.964 4.770 1.00 94.75 586 ALA A C 1
ATOM 4369 O O . ALA A 1 586 ? -19.355 24.654 5.843 1.00 94.75 586 ALA A O 1
ATOM 4370 N N . VAL A 1 587 ? -18.049 26.030 4.651 1.00 96.06 587 VAL A N 1
ATOM 4371 C CA . VAL A 1 587 ? -17.760 26.956 5.756 1.00 96.06 587 VAL A CA 1
ATOM 4372 C C . VAL A 1 587 ? -19.006 27.741 6.166 1.00 96.06 587 VAL A C 1
ATOM 4374 O O . VAL A 1 587 ? -19.250 27.890 7.361 1.00 96.06 587 VAL A O 1
ATOM 4377 N N . GLU A 1 588 ? -19.830 28.183 5.214 1.00 94.12 588 GLU A N 1
ATOM 4378 C CA . GLU A 1 588 ? -21.125 28.811 5.513 1.00 94.12 588 GLU A CA 1
ATOM 4379 C C . GLU A 1 588 ? -22.081 27.846 6.232 1.00 94.12 588 GLU A C 1
ATOM 4381 O O . GLU A 1 588 ? -22.758 28.240 7.181 1.00 94.12 588 GLU A O 1
ATOM 4386 N N . GLN A 1 589 ? -22.103 26.572 5.826 1.00 94.44 589 GLN A N 1
ATOM 4387 C CA . GLN A 1 589 ? -22.930 25.532 6.441 1.00 94.44 589 GLN A CA 1
ATOM 4388 C C . GLN A 1 589 ? -22.467 25.168 7.860 1.00 94.44 589 GLN A C 1
ATOM 4390 O O . GLN A 1 589 ? -23.290 24.982 8.756 1.00 94.44 589 GLN A O 1
ATOM 4395 N N . VAL A 1 590 ? -21.159 24.993 8.052 1.00 94.94 590 VAL A N 1
ATOM 4396 C CA . VAL A 1 590 ? -20.564 24.506 9.306 1.00 94.94 590 VAL A CA 1
ATOM 4397 C C . VAL A 1 590 ? -20.411 25.629 10.335 1.00 94.94 590 VAL A C 1
ATOM 4399 O O . VAL A 1 590 ? -20.550 25.385 11.535 1.00 94.94 590 VAL A O 1
ATOM 4402 N N . GLY A 1 591 ? -20.166 26.855 9.873 1.00 94.56 591 GLY A N 1
ATOM 4403 C CA . GLY A 1 591 ? -19.882 28.019 10.705 1.00 94.56 591 GLY A CA 1
ATOM 4404 C C . GLY A 1 591 ? -18.400 28.161 11.064 1.00 94.56 591 GLY A C 1
ATOM 4405 O O . GLY A 1 591 ? -17.606 27.231 10.933 1.00 94.56 591 GLY A O 1
ATOM 4406 N N . LEU A 1 592 ? -18.031 29.361 11.524 1.00 94.12 592 LEU A N 1
ATOM 4407 C CA . LEU A 1 592 ? -16.669 29.721 11.926 1.00 94.12 592 LEU A CA 1
ATOM 4408 C C . LEU A 1 592 ? -16.567 29.956 13.445 1.00 94.12 592 LEU A C 1
ATOM 4410 O O . LEU A 1 592 ? -17.526 30.452 14.042 1.00 94.12 592 LEU A O 1
ATOM 4414 N N . PRO A 1 593 ? -15.407 29.672 14.072 1.00 96.19 593 PRO A N 1
ATOM 4415 C CA . PRO A 1 593 ? -14.209 29.100 13.455 1.00 96.19 593 PRO A CA 1
ATOM 4416 C C . PRO A 1 593 ? -14.398 27.631 13.036 1.00 96.19 593 PRO A C 1
ATOM 4418 O O . PRO A 1 593 ? -15.215 26.907 13.603 1.00 96.19 593 PRO A O 1
ATOM 4421 N N . ALA A 1 594 ? -13.618 27.191 12.050 1.00 96.12 594 ALA A N 1
ATOM 4422 C CA . ALA A 1 594 ? -13.643 25.832 11.511 1.00 96.12 594 ALA A CA 1
ATOM 4423 C C . ALA A 1 594 ? -12.227 25.256 11.377 1.00 96.12 594 ALA A C 1
ATOM 4425 O O . ALA A 1 594 ? -11.222 25.965 11.476 1.00 96.12 594 ALA A O 1
ATOM 4426 N N . VAL A 1 595 ? -12.138 23.954 11.132 1.00 94.75 595 VAL A N 1
ATOM 4427 C CA . VAL A 1 595 ? -10.904 23.277 10.737 1.00 94.75 595 VAL A CA 1
ATOM 4428 C C . VAL A 1 595 ? -11.137 22.525 9.432 1.00 94.75 595 VAL A C 1
ATOM 4430 O O . VAL A 1 595 ? -12.050 21.711 9.318 1.00 94.75 595 VAL A O 1
ATOM 4433 N N . LEU A 1 596 ? -10.308 22.814 8.437 1.00 94.25 596 LEU A N 1
ATOM 4434 C CA . LEU A 1 596 ? -10.259 22.101 7.171 1.00 94.25 596 LEU A CA 1
ATOM 4435 C C . LEU A 1 596 ? -9.274 20.949 7.301 1.00 94.25 596 LEU A C 1
ATOM 4437 O O . LEU A 1 596 ? -8.131 21.175 7.691 1.00 94.25 596 LEU A O 1
ATOM 4441 N N . LYS A 1 597 ? -9.693 19.732 6.962 1.00 92.44 597 LYS A N 1
ATOM 4442 C CA . LYS A 1 597 ? -8.844 18.540 6.976 1.00 92.44 597 LYS A CA 1
ATOM 4443 C C . LYS A 1 597 ? -8.910 17.819 5.639 1.00 92.44 597 LYS A C 1
ATOM 4445 O O . LYS A 1 597 ? -9.966 17.727 5.019 1.00 92.44 597 LYS A O 1
ATOM 4450 N N . THR A 1 598 ? -7.795 17.242 5.220 1.00 90.31 598 THR A N 1
ATOM 4451 C CA . THR A 1 598 ? -7.784 16.205 4.179 1.00 90.31 598 THR A CA 1
ATOM 4452 C C . THR A 1 598 ? -8.619 15.007 4.636 1.00 90.31 598 THR A C 1
ATOM 4454 O O . THR A 1 598 ? -8.627 14.654 5.818 1.00 90.31 598 THR A O 1
ATOM 4457 N N . THR A 1 599 ? -9.371 14.390 3.724 1.00 87.75 599 THR A N 1
ATOM 4458 C CA . THR A 1 599 ? -10.234 13.250 4.083 1.00 87.75 599 THR A CA 1
ATOM 4459 C C . THR A 1 599 ? -9.453 11.980 4.401 1.00 87.75 599 THR A C 1
ATOM 4461 O O . THR A 1 599 ? -9.967 11.152 5.149 1.00 87.75 599 THR A O 1
ATOM 4464 N N . GLN A 1 600 ? -8.228 11.834 3.891 1.00 84.06 600 GLN A N 1
ATOM 4465 C CA . GLN A 1 600 ? -7.361 10.669 4.088 1.00 84.06 600 GLN A CA 1
ATOM 4466 C C . GLN A 1 600 ? -5.920 11.109 4.380 1.00 84.06 600 GLN A C 1
ATOM 4468 O O . GLN A 1 600 ? -5.517 12.208 4.006 1.00 84.06 600 GLN A O 1
ATOM 4473 N N . GLY A 1 601 ? -5.126 10.250 5.029 1.00 70.75 601 GLY A N 1
ATOM 4474 C CA . GLY A 1 601 ? -3.678 10.450 5.196 1.00 70.75 601 GLY A CA 1
ATOM 4475 C C . GLY A 1 601 ? -3.242 11.511 6.219 1.00 70.75 601 GLY A C 1
ATOM 4476 O O . GLY A 1 601 ? -2.045 11.645 6.470 1.00 70.75 601 GLY A O 1
ATOM 4477 N N . GLY A 1 602 ? -4.170 12.244 6.840 1.00 67.88 602 GLY A N 1
ATOM 4478 C CA . GLY A 1 602 ? -3.867 13.177 7.932 1.00 67.88 602 GLY A CA 1
ATOM 4479 C C . GLY A 1 602 ? -3.662 12.472 9.280 1.00 67.88 602 GLY A C 1
ATOM 4480 O O . GLY A 1 602 ? -4.458 11.606 9.638 1.00 67.88 602 GLY A O 1
ATOM 4481 N N . TYR A 1 603 ? -2.625 12.860 10.033 1.00 68.69 603 TYR A N 1
ATOM 4482 C CA . TYR A 1 603 ? -2.282 12.338 11.370 1.00 68.69 603 TYR A CA 1
ATOM 4483 C C . TYR A 1 603 ? -1.416 13.343 12.156 1.00 68.69 603 TYR A C 1
ATOM 4485 O O . TYR A 1 603 ? -0.683 14.113 11.537 1.00 68.69 603 TYR A O 1
ATOM 4493 N N . ASP A 1 604 ? -1.463 13.333 13.500 1.00 66.62 604 ASP A N 1
ATOM 4494 C CA . ASP A 1 604 ? -0.669 14.215 14.393 1.00 66.62 604 ASP A CA 1
ATOM 4495 C C . ASP A 1 604 ? -0.645 15.698 13.912 1.00 66.62 604 ASP A C 1
ATOM 4497 O O . ASP A 1 604 ? 0.399 16.348 13.851 1.00 66.62 604 ASP A O 1
ATOM 4501 N N . GLY A 1 605 ? -1.795 16.225 13.468 1.00 68.62 605 GLY A N 1
ATOM 4502 C CA . GLY A 1 605 ? -1.932 17.600 12.965 1.00 68.62 605 GLY A CA 1
ATOM 4503 C C . GLY A 1 605 ? -1.515 17.841 11.506 1.00 68.62 605 GLY A C 1
ATOM 4504 O O . GLY A 1 605 ? -1.678 18.953 11.006 1.00 68.62 605 GLY A O 1
ATOM 4505 N N . LYS A 1 606 ? -1.020 16.829 10.785 1.00 74.50 606 LYS A N 1
ATOM 4506 C CA . LYS A 1 606 ? -0.740 16.930 9.345 1.00 74.50 606 LYS A CA 1
ATOM 4507 C C . LYS A 1 606 ? -2.019 16.898 8.518 1.00 74.50 606 LYS A C 1
ATOM 4509 O O . LYS A 1 606 ? -2.936 16.132 8.805 1.00 74.50 606 LYS A O 1
ATOM 4514 N N . GLY A 1 607 ? -2.039 17.688 7.445 1.00 81.69 607 GLY A N 1
ATOM 4515 C CA . GLY A 1 607 ? -3.164 17.735 6.513 1.00 81.69 607 GLY A CA 1
ATOM 4516 C C . GLY A 1 607 ? -4.404 18.420 7.087 1.00 81.69 607 GLY A C 1
ATOM 4517 O O . GLY A 1 607 ? -5.507 18.106 6.644 1.00 81.69 607 GLY A O 1
ATOM 4518 N N . GLN A 1 608 ? -4.238 19.316 8.068 1.00 88.94 608 GLN A N 1
ATOM 4519 C CA . GLN A 1 608 ? -5.320 20.122 8.630 1.00 88.94 608 GLN A CA 1
ATOM 4520 C C . GLN A 1 608 ? -4.910 21.579 8.873 1.00 88.94 608 GLN A C 1
ATOM 4522 O O . GLN A 1 608 ? -3.767 21.856 9.232 1.00 88.94 608 GLN A O 1
ATOM 4527 N N . VAL A 1 609 ? -5.850 22.509 8.694 1.00 91.75 609 VAL A N 1
ATOM 4528 C CA . VAL A 1 609 ? -5.639 23.958 8.828 1.00 91.75 609 VAL A CA 1
ATOM 4529 C C . VAL A 1 609 ? -6.869 24.609 9.457 1.00 91.75 609 VAL A C 1
ATOM 4531 O O . VAL A 1 609 ? -8.002 24.304 9.092 1.00 91.75 609 VAL A O 1
ATOM 4534 N N . LYS A 1 610 ? -6.658 25.519 10.412 1.00 94.06 610 LYS A N 1
ATOM 4535 C CA . LYS A 1 610 ? -7.737 26.305 11.023 1.00 94.06 610 LYS A CA 1
ATOM 4536 C C . LYS A 1 610 ? -8.190 27.425 10.080 1.00 94.06 610 LYS A C 1
ATOM 4538 O O . LYS A 1 610 ? -7.351 28.118 9.514 1.00 94.06 610 LYS A O 1
ATOM 4543 N N . ILE A 1 611 ? -9.501 27.631 9.987 1.00 95.25 611 ILE A N 1
ATOM 4544 C CA . ILE A 1 611 ? -10.149 28.758 9.310 1.00 95.25 611 ILE A CA 1
ATOM 4545 C C . ILE A 1 611 ? -10.797 29.610 10.404 1.00 95.25 611 ILE A C 1
ATOM 4547 O O . ILE A 1 611 ? -11.725 29.150 11.073 1.00 95.25 611 ILE A O 1
ATOM 4551 N N . ALA A 1 612 ? -10.268 30.807 10.663 1.00 94.94 612 ALA A N 1
ATOM 4552 C CA . ALA A 1 612 ? -10.782 31.672 11.723 1.00 94.94 612 ALA A CA 1
ATOM 4553 C C . ALA A 1 612 ? -11.846 32.642 11.197 1.00 94.94 612 ALA A C 1
ATOM 4555 O O . ALA A 1 612 ? -12.836 32.880 11.885 1.00 94.94 612 ALA A O 1
ATOM 4556 N N . ALA A 1 613 ? -11.656 33.152 9.982 1.00 93.88 613 ALA A N 1
ATOM 4557 C CA . ALA A 1 613 ? -12.556 34.086 9.318 1.00 93.88 613 ALA A CA 1
ATOM 4558 C C . ALA A 1 613 ? -12.785 33.692 7.839 1.00 93.88 613 ALA A C 1
ATOM 4560 O O . ALA A 1 613 ? -12.008 32.898 7.298 1.00 93.88 613 ALA A O 1
ATOM 4561 N N . PRO A 1 614 ? -13.832 34.207 7.162 1.00 92.38 614 PRO A N 1
ATOM 4562 C CA . PRO A 1 614 ? -14.107 33.884 5.757 1.00 92.38 614 PRO A CA 1
ATOM 4563 C C . PRO A 1 614 ? -12.932 34.179 4.813 1.00 92.38 614 PRO A C 1
ATOM 4565 O O . PRO A 1 614 ? -12.739 33.482 3.819 1.00 92.38 614 PRO A O 1
ATOM 4568 N N . GLU A 1 615 ? -12.105 35.172 5.140 1.00 93.25 615 GLU A N 1
ATOM 4569 C CA . GLU A 1 615 ? -10.934 35.569 4.356 1.00 93.25 615 GLU A CA 1
ATOM 4570 C C . GLU A 1 615 ? -9.806 34.521 4.401 1.00 93.25 615 GLU A C 1
ATOM 4572 O O . GLU A 1 615 ? -8.954 34.484 3.513 1.00 93.25 615 GLU A O 1
ATOM 4577 N N . ASP A 1 616 ? -9.806 33.627 5.398 1.00 93.69 616 ASP A N 1
ATOM 4578 C CA . ASP A 1 616 ? -8.801 32.568 5.535 1.00 93.69 616 ASP A CA 1
ATOM 4579 C C . ASP A 1 616 ? -9.046 31.385 4.586 1.00 93.69 616 ASP A C 1
ATOM 4581 O O . ASP A 1 616 ? -8.160 30.545 4.411 1.00 93.69 616 ASP A O 1
ATOM 4585 N N . VAL A 1 617 ? -10.235 31.291 3.978 1.00 93.06 617 VAL A N 1
ATOM 4586 C CA . VAL A 1 617 ? -10.694 30.116 3.217 1.00 93.06 617 VAL A CA 1
ATOM 4587 C C . VAL A 1 617 ? -9.745 29.759 2.074 1.00 93.06 617 VAL A C 1
ATOM 4589 O O . VAL A 1 617 ? -9.337 28.605 1.946 1.00 93.06 617 VAL A O 1
ATOM 4592 N N . GLU A 1 618 ? -9.340 30.740 1.268 1.00 92.06 618 GLU A N 1
ATOM 4593 C CA . GLU A 1 618 ? -8.449 30.507 0.123 1.00 92.06 618 GLU A CA 1
ATOM 4594 C C . GLU A 1 618 ? -7.058 30.051 0.568 1.00 92.06 618 GLU A C 1
ATOM 4596 O O . GLU A 1 618 ? -6.483 29.118 0.002 1.00 92.06 618 GLU A O 1
ATOM 4601 N N . LYS A 1 619 ? -6.536 30.667 1.634 1.00 92.25 619 LYS A N 1
ATOM 4602 C CA . LYS A 1 619 ? -5.244 30.307 2.222 1.00 92.25 619 LYS A CA 1
ATOM 4603 C C . LYS A 1 619 ? -5.279 28.897 2.810 1.00 92.25 619 LYS A C 1
ATOM 4605 O O . LYS A 1 619 ? -4.333 28.135 2.619 1.00 92.25 619 LYS A O 1
ATOM 4610 N N . ALA A 1 620 ? -6.358 28.543 3.505 1.00 90.50 620 ALA A N 1
ATOM 4611 C CA . ALA A 1 620 ? -6.548 27.212 4.062 1.00 90.50 620 ALA A CA 1
ATOM 4612 C C . ALA A 1 620 ? -6.662 26.154 2.959 1.00 90.50 620 ALA A C 1
ATOM 4614 O O . ALA A 1 620 ? -6.019 25.110 3.060 1.00 90.50 620 ALA A O 1
ATOM 4615 N N . TRP A 1 621 ? -7.399 26.448 1.882 1.00 91.25 621 TRP A N 1
ATOM 4616 C CA . TRP A 1 621 ? -7.516 25.570 0.717 1.00 91.25 621 TRP A CA 1
ATOM 4617 C C . TRP A 1 621 ? -6.163 25.296 0.066 1.00 91.25 621 TRP A C 1
ATOM 4619 O O . TRP A 1 621 ? -5.809 24.141 -0.168 1.00 91.25 621 TRP A O 1
ATOM 4629 N N . ALA A 1 622 ? -5.372 26.346 -0.174 1.00 87.19 622 ALA A N 1
ATOM 4630 C CA . ALA A 1 622 ? -4.030 26.211 -0.729 1.00 87.19 622 ALA A CA 1
ATOM 4631 C C . ALA A 1 622 ? -3.121 25.368 0.182 1.00 87.19 622 ALA A C 1
ATOM 4633 O O . ALA A 1 622 ? -2.419 24.478 -0.295 1.00 87.19 622 ALA A O 1
ATOM 4634 N N . ALA A 1 623 ? -3.182 25.592 1.497 1.00 84.94 623 ALA A N 1
ATOM 4635 C CA . ALA A 1 623 ? -2.348 24.896 2.473 1.00 84.94 623 ALA A CA 1
ATOM 4636 C C . ALA A 1 623 ? -2.637 23.385 2.587 1.00 84.94 623 ALA A C 1
ATOM 4638 O O . ALA A 1 623 ? -1.728 22.628 2.924 1.00 84.94 623 ALA A O 1
ATOM 4639 N N . VAL A 1 624 ? -3.859 22.927 2.279 1.00 81.44 624 VAL A N 1
ATOM 4640 C CA . VAL A 1 624 ? -4.202 21.488 2.242 1.00 81.44 624 VAL A CA 1
ATOM 4641 C C . VAL A 1 624 ? -4.086 20.854 0.848 1.00 81.44 624 VAL A C 1
ATOM 4643 O O . VAL A 1 624 ? -4.427 19.686 0.688 1.00 81.44 624 VAL A O 1
ATOM 4646 N N . GLY A 1 625 ? -3.580 21.586 -0.152 1.00 74.25 625 GLY A N 1
ATOM 4647 C CA . GLY A 1 625 ? -3.285 21.050 -1.487 1.00 74.25 625 GLY A CA 1
ATOM 4648 C C . GLY A 1 625 ? -4.201 21.530 -2.619 1.00 74.25 625 GLY A C 1
ATOM 4649 O O . GLY A 1 625 ? -4.121 20.989 -3.721 1.00 74.25 625 GLY A O 1
ATOM 4650 N N . GLY A 1 626 ? -5.066 22.523 -2.390 1.00 72.38 626 GLY A N 1
ATOM 4651 C CA . GLY A 1 626 ? -5.718 23.297 -3.454 1.00 72.38 626 GLY A CA 1
ATOM 4652 C C . GLY A 1 626 ? -6.686 22.530 -4.366 1.00 72.38 626 GLY A C 1
ATOM 4653 O O . GLY A 1 626 ? -6.895 22.952 -5.501 1.00 72.38 626 GLY A O 1
ATOM 4654 N N . GLY A 1 627 ? -7.277 21.426 -3.896 1.00 68.19 627 GLY A N 1
ATOM 4655 C CA . GLY A 1 627 ? -8.197 20.578 -4.673 1.00 68.19 627 GLY A CA 1
ATOM 4656 C C . GLY A 1 627 ? -7.571 19.326 -5.282 1.00 68.19 627 GLY A C 1
ATOM 4657 O O . GLY A 1 627 ? -8.250 18.591 -5.989 1.00 68.19 627 GLY A O 1
ATOM 4658 N N . SER A 1 628 ? -6.300 19.046 -4.982 1.00 69.62 628 SER A N 1
ATOM 4659 C CA . SER A 1 628 ? -5.659 17.758 -5.304 1.00 69.62 628 SER A CA 1
ATOM 4660 C C . SER A 1 628 ? -6.199 16.580 -4.479 1.00 69.62 628 SER A C 1
ATOM 4662 O O . SER A 1 628 ? -5.987 15.424 -4.840 1.00 69.62 628 SER A O 1
ATOM 4664 N N . VAL A 1 629 ? -6.907 16.863 -3.382 1.00 73.62 629 VAL A N 1
ATOM 4665 C CA . VAL A 1 629 ? -7.484 15.877 -2.464 1.00 73.62 629 VAL A CA 1
ATOM 4666 C C . VAL A 1 629 ? -8.852 16.345 -1.974 1.00 73.62 629 VAL A C 1
ATOM 4668 O O . VAL A 1 629 ? -9.077 17.537 -1.774 1.00 73.62 629 VAL A O 1
ATOM 4671 N N . GLU A 1 630 ? -9.767 15.401 -1.758 1.00 87.00 630 GLU A N 1
ATOM 4672 C CA . GLU A 1 630 ? -11.056 15.679 -1.123 1.00 87.00 630 GLU A CA 1
ATOM 4673 C C . GLU A 1 630 ? -10.836 16.094 0.340 1.00 87.00 630 GLU A C 1
ATOM 4675 O O . GLU A 1 630 ? -10.079 15.448 1.078 1.00 87.00 630 GLU A O 1
ATOM 4680 N N . CYS A 1 631 ? -11.520 17.147 0.786 1.00 92.44 631 CYS A N 1
ATOM 4681 C CA . CYS A 1 631 ? -11.429 17.656 2.147 1.00 92.44 631 CYS A CA 1
ATOM 4682 C C . CYS A 1 631 ? -12.761 17.562 2.901 1.00 92.44 631 CYS A C 1
ATOM 4684 O O . CYS A 1 631 ? -13.847 17.461 2.328 1.00 92.44 631 CYS A O 1
ATOM 4686 N N . VAL A 1 632 ? -12.658 17.624 4.225 1.00 94.12 632 VAL A N 1
ATOM 4687 C CA . VAL A 1 632 ? -13.774 17.786 5.151 1.00 94.12 632 VAL A CA 1
ATOM 4688 C C . VAL A 1 632 ? -13.534 19.036 5.991 1.00 94.12 632 VAL A C 1
ATOM 4690 O O . VAL A 1 632 ? -12.442 19.249 6.516 1.00 94.12 632 VAL A O 1
ATOM 4693 N N . VAL A 1 633 ? -14.554 19.877 6.095 1.00 95.56 633 VAL A N 1
ATOM 4694 C CA . VAL A 1 633 ? -14.598 21.010 7.019 1.00 95.56 633 VAL A CA 1
ATOM 4695 C C . VAL A 1 633 ? -15.328 20.552 8.263 1.00 95.56 633 VAL A C 1
ATOM 4697 O O . VAL A 1 633 ? -16.395 19.955 8.157 1.00 95.56 633 VAL A O 1
ATOM 4700 N N . GLU A 1 634 ? -14.776 20.836 9.433 1.00 95.81 634 GLU A N 1
ATOM 4701 C CA . GLU A 1 634 ? -15.387 20.533 10.723 1.00 95.81 634 GLU A CA 1
ATOM 4702 C C . GLU A 1 634 ? -15.519 21.805 11.560 1.00 95.81 634 GLU A C 1
ATOM 4704 O O . GLU A 1 634 ? -14.617 22.648 11.563 1.00 95.81 634 GLU A O 1
ATOM 4709 N N . ALA A 1 635 ? -16.620 21.934 12.300 1.00 95.94 635 ALA A N 1
ATOM 4710 C CA . ALA A 1 635 ? -16.810 23.047 13.219 1.00 95.94 635 ALA A CA 1
ATOM 4711 C C . ALA A 1 635 ? -15.770 22.968 14.334 1.00 95.94 635 ALA A C 1
ATOM 4713 O O . ALA A 1 635 ? -15.489 21.887 14.871 1.00 95.94 635 ALA A O 1
ATOM 4714 N N . TRP A 1 636 ? -15.223 24.124 14.703 1.00 94.75 636 TRP A N 1
ATOM 4715 C CA . TRP A 1 636 ? -14.329 24.216 15.844 1.00 94.75 636 TRP A CA 1
ATOM 4716 C C . TRP A 1 636 ? -15.098 23.906 17.129 1.00 94.75 636 TRP A C 1
ATOM 4718 O O . TRP A 1 636 ? -16.122 24.522 17.427 1.00 94.75 636 TRP A O 1
ATOM 4728 N N . VAL A 1 637 ? -14.602 22.940 17.898 1.00 92.62 637 VAL A N 1
ATOM 4729 C CA . VAL A 1 637 ? -15.228 22.517 19.151 1.00 92.62 637 VAL A CA 1
ATOM 4730 C C . VAL A 1 637 ? -14.495 23.173 20.312 1.00 92.62 637 VAL A C 1
ATOM 4732 O O . VAL A 1 637 ? -13.296 22.978 20.488 1.00 92.62 637 VAL A O 1
ATOM 4735 N N . GLU A 1 638 ? -15.225 23.923 21.130 1.00 92.44 638 GLU A N 1
ATOM 4736 C CA . GLU A 1 638 ? -14.776 24.280 22.476 1.00 92.44 638 GLU A CA 1
ATOM 4737 C C . GLU A 1 638 ? -15.123 23.126 23.419 1.00 92.44 638 GLU A C 1
ATOM 4739 O O . GLU A 1 638 ? -16.295 22.769 23.573 1.00 92.44 638 GLU A O 1
ATOM 4744 N N . PHE A 1 639 ? -14.101 22.507 24.006 1.00 93.44 639 PHE A N 1
ATOM 4745 C CA . PHE A 1 639 ? -14.231 21.325 24.853 1.00 93.44 639 PHE A CA 1
ATOM 4746 C C . PHE A 1 639 ? -13.447 21.487 26.160 1.00 93.44 639 PHE A C 1
ATOM 4748 O O . PHE A 1 639 ? -12.480 22.240 26.228 1.00 93.44 639 PHE A O 1
ATOM 4755 N N . GLU A 1 640 ? -13.884 20.778 27.200 1.00 94.12 640 GLU A N 1
ATOM 4756 C CA . GLU A 1 640 ? -13.266 20.747 28.529 1.00 94.12 640 GLU A CA 1
ATOM 4757 C C . GLU A 1 640 ? -12.003 19.876 28.526 1.00 94.12 640 GLU A C 1
ATOM 4759 O O . GLU A 1 640 ? -10.956 20.286 29.024 1.00 94.12 640 GLU A O 1
ATOM 4764 N N . CYS A 1 641 ? -12.085 18.684 27.928 1.00 94.69 641 CYS A N 1
ATOM 4765 C CA . CYS A 1 641 ? -10.937 17.808 27.721 1.00 94.69 641 CYS A CA 1
ATOM 4766 C C . CYS A 1 641 ? -11.158 16.828 26.562 1.00 94.69 641 CYS A C 1
ATOM 4768 O O . CYS A 1 641 ? -12.285 16.613 26.102 1.00 94.69 641 CYS A O 1
ATOM 4770 N N . GLU A 1 642 ? -10.067 16.221 26.098 1.00 96.62 642 GLU A N 1
ATOM 4771 C CA . GLU A 1 642 ? -10.117 15.110 25.153 1.00 96.62 642 GLU A CA 1
ATOM 4772 C C . GLU A 1 642 ? -10.132 13.785 25.909 1.00 96.62 642 GLU A C 1
ATOM 4774 O O . GLU A 1 642 ? -9.413 13.595 26.891 1.00 96.62 642 GLU A O 1
ATOM 4779 N N . LEU A 1 643 ? -10.949 12.855 25.440 1.00 97.88 643 LEU A N 1
ATOM 4780 C CA . LEU A 1 643 ? -11.120 11.531 26.010 1.00 97.88 643 LEU A CA 1
ATOM 4781 C C . LEU A 1 643 ? -10.818 10.471 24.953 1.00 97.88 643 LEU A C 1
ATOM 4783 O O . LEU A 1 643 ? -11.000 10.688 23.757 1.00 97.88 643 LEU A O 1
ATOM 4787 N N . SER A 1 644 ? -10.428 9.281 25.397 1.00 97.81 644 SER A N 1
ATOM 4788 C CA . SER A 1 644 ? -10.450 8.094 24.544 1.00 97.81 644 SER A CA 1
ATOM 4789 C C . SER A 1 644 ? -10.956 6.871 25.289 1.00 97.81 644 SER A C 1
ATOM 4791 O O . SER A 1 644 ? -10.738 6.726 26.495 1.00 97.81 644 SER A O 1
ATOM 4793 N N . VAL A 1 645 ? -11.625 5.987 24.555 1.00 98.00 645 VAL A N 1
ATOM 4794 C CA . VAL A 1 645 ? -12.016 4.657 25.023 1.00 98.00 645 VAL A CA 1
ATOM 4795 C C . VAL A 1 645 ? -11.612 3.622 23.983 1.00 98.00 645 VAL A C 1
ATOM 4797 O O . VAL A 1 645 ? -11.764 3.845 22.783 1.00 98.00 645 VAL A O 1
ATOM 4800 N N . ILE A 1 646 ? -11.092 2.487 24.439 1.00 98.06 646 ILE A N 1
ATOM 4801 C CA . ILE A 1 646 ? -10.801 1.340 23.577 1.00 98.06 646 ILE A CA 1
ATOM 4802 C C . ILE A 1 646 ? -11.899 0.314 23.785 1.00 98.06 646 ILE A C 1
ATOM 4804 O O . ILE A 1 646 ? -12.210 -0.042 24.922 1.00 98.06 646 ILE A O 1
ATOM 4808 N N . VAL A 1 647 ? -12.462 -0.176 22.688 1.00 96.88 647 VAL A N 1
ATOM 4809 C CA . VAL A 1 647 ? -13.422 -1.276 22.691 1.00 96.88 647 VAL A CA 1
ATOM 4810 C C . VAL A 1 647 ? -12.886 -2.410 21.832 1.00 96.88 647 VAL A C 1
ATOM 4812 O O . VAL A 1 647 ? -12.432 -2.200 20.707 1.00 96.88 647 VAL A O 1
ATOM 4815 N N . ALA A 1 648 ? -12.914 -3.617 22.383 1.00 95.31 648 ALA A N 1
ATOM 4816 C CA . ALA A 1 648 ? -12.579 -4.839 21.677 1.00 95.31 648 ALA A CA 1
ATOM 4817 C C . ALA A 1 648 ? -13.853 -5.630 21.397 1.00 95.31 648 ALA A C 1
ATOM 4819 O O . ALA A 1 648 ? -14.731 -5.718 22.257 1.00 95.31 648 ALA A O 1
ATOM 4820 N N . ARG A 1 649 ? -13.934 -6.235 20.213 1.00 91.81 649 ARG A N 1
ATOM 4821 C CA . ARG A 1 649 ? -14.992 -7.178 19.853 1.00 91.81 649 ARG A CA 1
ATOM 4822 C C . ARG A 1 649 ? -14.375 -8.393 19.182 1.00 91.81 649 ARG A C 1
ATOM 4824 O O . ARG A 1 649 ? -13.582 -8.251 18.254 1.00 91.81 649 ARG A O 1
ATOM 4831 N N . ARG A 1 650 ? -14.740 -9.588 19.645 1.00 87.44 650 ARG A N 1
ATOM 4832 C CA . ARG A 1 650 ? -14.341 -10.843 18.991 1.00 87.44 650 ARG A CA 1
ATOM 4833 C C . ARG A 1 650 ? -15.355 -11.236 17.921 1.00 87.44 650 ARG A C 1
ATOM 4835 O O . ARG A 1 650 ? -16.553 -11.006 18.090 1.00 87.44 650 ARG A O 1
ATOM 4842 N N . SER A 1 651 ? -14.886 -11.897 16.867 1.00 73.25 651 SER A N 1
ATOM 4843 C CA . SER A 1 651 ? -15.785 -12.552 15.915 1.00 73.25 651 SER A CA 1
ATOM 4844 C C . SER A 1 651 ? -16.531 -13.708 16.593 1.00 73.25 651 SER A C 1
ATOM 4846 O O . SER A 1 651 ? -15.957 -14.454 17.393 1.00 73.25 651 SER A O 1
ATOM 4848 N N . LEU A 1 652 ? -17.826 -13.844 16.302 1.00 68.06 652 LEU A N 1
ATOM 4849 C CA . LEU A 1 652 ? -18.682 -14.894 16.851 1.00 68.06 652 LEU A CA 1
ATOM 4850 C C . LEU A 1 652 ? -19.106 -15.868 15.748 1.00 68.06 652 LEU A C 1
ATOM 4852 O O . LEU A 1 652 ? -19.570 -15.427 14.693 1.00 68.06 652 LEU A O 1
ATOM 4856 N N . PRO A 1 653 ? -19.044 -17.190 15.990 1.00 66.19 653 PRO A N 1
ATOM 4857 C CA . PRO A 1 653 ? -19.702 -18.162 15.129 1.00 66.19 653 PRO A CA 1
ATOM 4858 C C . PRO A 1 653 ? -21.203 -17.874 15.013 1.00 66.19 653 PRO A C 1
ATOM 4860 O O . PRO A 1 653 ? -21.840 -17.406 15.961 1.00 66.19 653 PRO A O 1
ATOM 4863 N N . SER A 1 654 ? -21.792 -18.203 13.862 1.00 57.06 654 SER A N 1
ATOM 4864 C CA . SER A 1 654 ? -23.230 -18.028 13.647 1.00 57.06 654 SER A CA 1
ATOM 4865 C C . SER A 1 654 ? -24.035 -18.805 14.699 1.00 57.06 654 SER A C 1
ATOM 4867 O O . SER A 1 654 ? -23.884 -20.019 14.822 1.00 57.06 654 SER A O 1
ATOM 4869 N N . GLY A 1 655 ? -24.867 -18.096 15.471 1.00 58.22 655 GLY A N 1
ATOM 4870 C CA . GLY A 1 655 ? -25.690 -18.667 16.546 1.00 58.22 655 GLY A CA 1
ATOM 4871 C C . GLY A 1 655 ? -25.062 -18.651 17.948 1.00 58.22 655 GLY A C 1
ATOM 4872 O O . GLY A 1 655 ? -25.724 -19.075 18.892 1.00 58.22 655 GLY A O 1
ATOM 4873 N N . ALA A 1 656 ? -23.827 -18.161 18.117 1.00 65.19 656 ALA A N 1
ATOM 4874 C CA . ALA A 1 656 ? -23.222 -17.975 19.438 1.00 65.19 656 ALA A CA 1
ATOM 4875 C C . ALA A 1 656 ? -23.799 -16.745 20.169 1.00 65.19 656 ALA A C 1
ATOM 4877 O O . ALA A 1 656 ? -24.168 -15.754 19.538 1.00 65.19 656 ALA A O 1
ATOM 4878 N N . SER A 1 657 ? -23.857 -16.804 21.506 1.00 66.25 657 SER A N 1
ATOM 4879 C CA . SER A 1 657 ? -24.286 -15.669 22.335 1.00 66.25 657 SER A CA 1
ATOM 4880 C C . SER A 1 657 ? -23.377 -14.456 22.119 1.00 66.25 657 SER A C 1
ATOM 4882 O O . SER A 1 657 ? -22.152 -14.593 22.075 1.00 66.25 657 SER A O 1
ATOM 4884 N N . ALA A 1 658 ? -23.987 -13.271 22.026 1.00 71.31 658 ALA A N 1
ATOM 4885 C CA . ALA A 1 658 ? -23.283 -11.989 22.008 1.00 71.31 658 ALA A CA 1
ATOM 4886 C C . ALA A 1 658 ? -22.765 -11.567 23.397 1.00 71.31 658 ALA A C 1
ATOM 4888 O O . ALA A 1 658 ? -22.029 -10.588 23.518 1.00 71.31 658 ALA A O 1
ATOM 4889 N N . GLU A 1 659 ? -23.130 -12.301 24.450 1.00 72.25 659 GLU A N 1
ATOM 4890 C CA . GLU A 1 659 ? -22.657 -12.053 25.808 1.00 72.25 659 GLU A CA 1
ATOM 4891 C C . GLU A 1 659 ? -21.137 -12.272 25.909 1.00 72.25 659 GLU A C 1
ATOM 4893 O O . GLU A 1 659 ? -20.600 -13.276 25.433 1.00 72.25 659 GLU A O 1
ATOM 4898 N N . GLY A 1 660 ? -20.425 -11.295 26.481 1.00 75.69 660 GLY A N 1
ATOM 4899 C CA . GLY A 1 660 ? -18.957 -11.297 26.556 1.00 75.69 660 GLY A CA 1
ATOM 4900 C C . GLY A 1 660 ? -18.251 -11.181 25.197 1.00 75.69 660 GLY A C 1
ATOM 4901 O O . GLY A 1 660 ? -17.074 -11.522 25.073 1.00 75.69 660 GLY A O 1
ATOM 4902 N N . ALA A 1 661 ? -18.958 -10.757 24.143 1.00 83.62 661 ALA A N 1
ATOM 4903 C CA . ALA A 1 661 ? -18.362 -10.549 22.824 1.00 83.62 661 ALA A CA 1
ATOM 4904 C C . ALA A 1 661 ? -17.707 -9.175 22.660 1.00 83.62 661 ALA A C 1
ATOM 4906 O O . ALA A 1 661 ? -16.927 -8.999 21.726 1.00 83.62 661 ALA A O 1
ATOM 4907 N N . VAL A 1 662 ? -18.027 -8.231 23.550 1.00 91.62 662 VAL A N 1
ATOM 4908 C CA . VAL A 1 662 ? -17.530 -6.855 23.559 1.00 91.62 662 VAL A CA 1
ATOM 4909 C C . VAL A 1 662 ? -16.986 -6.539 24.949 1.00 91.62 662 VAL A C 1
ATOM 4911 O O . VAL A 1 662 ? -17.655 -6.817 25.939 1.00 91.62 662 VAL A O 1
ATOM 4914 N N . GLU A 1 663 ? -15.796 -5.948 25.015 1.00 94.81 663 GLU A N 1
ATOM 4915 C CA . GLU A 1 663 ? -15.168 -5.478 26.256 1.00 94.81 663 GLU A CA 1
ATOM 4916 C C . GLU A 1 663 ? -14.614 -4.067 26.061 1.00 94.81 663 GLU A C 1
ATOM 4918 O O . GLU A 1 663 ? -13.998 -3.769 25.033 1.00 94.81 663 GLU A O 1
ATOM 4923 N N . LEU A 1 664 ? -14.834 -3.193 27.045 1.00 96.25 664 LEU A N 1
ATOM 4924 C CA . LEU A 1 664 ? -14.436 -1.786 26.999 1.00 96.25 664 LEU A CA 1
ATOM 4925 C C . LEU A 1 664 ? -13.375 -1.513 28.056 1.00 96.25 664 LEU A C 1
ATOM 4927 O O . LEU A 1 664 ? -13.517 -1.900 29.214 1.00 96.25 664 LEU A O 1
ATOM 4931 N N . PHE A 1 665 ? -12.328 -0.797 27.679 1.00 97.75 665 PHE A N 1
ATOM 4932 C CA . PHE A 1 665 ? -11.346 -0.294 28.629 1.00 97.75 665 PHE A CA 1
ATOM 4933 C C . PHE A 1 665 ? -11.879 0.929 29.392 1.00 97.75 665 PHE A C 1
ATOM 4935 O O . PHE A 1 665 ? -12.742 1.649 28.885 1.00 97.75 665 PHE A O 1
ATOM 4942 N N . PRO A 1 666 ? -11.352 1.207 30.597 1.00 96.62 666 PRO A N 1
ATOM 4943 C CA . PRO A 1 666 ? -11.587 2.467 31.288 1.00 96.62 666 PRO A CA 1
ATOM 4944 C C . PRO A 1 666 ? -11.272 3.676 30.398 1.00 96.62 666 PRO A C 1
ATOM 4946 O O . PRO A 1 666 ? -10.302 3.674 29.640 1.00 96.62 666 PRO A O 1
ATOM 4949 N N . VAL A 1 667 ? -12.099 4.717 30.504 1.00 97.31 667 VAL A N 1
ATOM 4950 C CA . VAL A 1 667 ? -11.929 5.962 29.742 1.00 97.31 667 VAL A CA 1
ATOM 4951 C C . VAL A 1 667 ? -10.679 6.692 30.228 1.00 97.31 667 VAL A C 1
ATOM 4953 O O . VAL A 1 667 ? -10.500 6.870 31.432 1.00 97.31 667 VAL A O 1
ATOM 4956 N N . ALA A 1 668 ? -9.848 7.146 29.294 1.00 97.38 668 ALA A N 1
ATOM 4957 C CA . ALA A 1 668 ? -8.674 7.964 29.574 1.00 97.38 668 ALA A CA 1
ATOM 4958 C C . ALA A 1 668 ? -8.901 9.411 29.137 1.00 97.38 668 ALA A C 1
ATOM 4960 O O . ALA A 1 668 ? -9.504 9.641 28.090 1.00 97.38 668 ALA A O 1
ATOM 4961 N N . GLN A 1 669 ? -8.383 10.369 29.907 1.00 98.00 669 GLN A N 1
ATOM 4962 C CA . GLN A 1 669 ? -8.222 11.748 29.444 1.00 98.00 669 GLN A CA 1
ATOM 4963 C C . GLN A 1 669 ? -6.891 11.889 28.714 1.00 98.00 669 GLN A C 1
ATOM 4965 O O . GLN A 1 669 ? -5.873 11.426 29.225 1.00 98.00 669 GLN A O 1
ATOM 4970 N N . ASN A 1 670 ? -6.899 12.549 27.560 1.00 97.69 670 ASN A N 1
ATOM 4971 C CA . ASN A 1 670 ? -5.739 12.763 26.708 1.00 97.69 670 ASN A CA 1
ATOM 4972 C C . ASN A 1 670 ? -5.327 14.236 26.698 1.00 97.69 670 ASN A C 1
ATOM 4974 O O . ASN A 1 670 ? -6.157 15.133 26.569 1.00 97.69 670 ASN A O 1
ATOM 4978 N N . GLU A 1 671 ? -4.025 14.473 26.805 1.00 96.69 671 GLU A N 1
ATOM 4979 C CA . GLU A 1 671 ? -3.404 15.787 26.676 1.00 96.69 671 GLU A CA 1
ATOM 4980 C C . GLU A 1 671 ? -2.488 15.765 25.448 1.00 96.69 671 GLU A C 1
ATOM 4982 O O . GLU A 1 671 ? -1.572 14.936 25.355 1.00 96.69 671 GLU A O 1
ATOM 4987 N N . HIS A 1 672 ? -2.737 16.676 24.507 1.00 93.69 672 HIS A N 1
ATOM 4988 C CA . HIS A 1 672 ? -1.943 16.848 23.296 1.00 93.69 672 HIS A CA 1
ATOM 4989 C C . HIS A 1 672 ? -1.064 18.097 23.401 1.00 93.69 672 HIS A C 1
ATOM 4991 O O . HIS A 1 672 ? -1.537 19.178 23.744 1.00 93.69 672 HIS A O 1
ATOM 4997 N N . GLU A 1 673 ? 0.209 17.966 23.039 1.00 91.31 673 GLU A N 1
ATOM 4998 C CA . GLU A 1 673 ? 1.146 19.082 22.892 1.00 91.31 673 GLU A CA 1
ATOM 4999 C C . GLU A 1 673 ? 1.586 19.136 21.431 1.00 91.31 673 GLU A C 1
ATOM 5001 O O . GLU A 1 673 ? 1.997 18.125 20.865 1.00 91.31 673 GLU A O 1
ATOM 5006 N N . HIS A 1 674 ? 1.461 20.302 20.790 1.00 86.81 674 HIS A N 1
ATOM 5007 C CA . HIS A 1 674 ? 1.790 20.471 19.367 1.00 86.81 674 HIS A CA 1
ATOM 5008 C C . HIS A 1 674 ? 1.120 19.424 18.451 1.00 86.81 674 HIS A C 1
ATOM 5010 O O . HIS A 1 674 ? 1.744 18.917 17.522 1.00 86.81 674 HIS A O 1
ATOM 5016 N N . HIS A 1 675 ? -0.149 19.095 18.726 1.00 85.56 675 HIS A N 1
ATOM 5017 C CA . HIS A 1 675 ? -0.941 18.071 18.022 1.00 85.56 675 HIS A CA 1
ATOM 5018 C C . HIS A 1 675 ? -0.437 16.623 18.162 1.00 85.56 675 HIS A C 1
ATOM 5020 O O . HIS A 1 675 ? -0.895 15.743 17.439 1.00 85.56 675 HIS A O 1
ATOM 5026 N N . ILE A 1 676 ? 0.468 16.353 19.105 1.00 88.38 676 ILE A N 1
ATOM 5027 C CA . ILE A 1 676 ? 0.976 15.014 19.414 1.00 88.38 676 ILE A CA 1
ATOM 5028 C C . ILE A 1 676 ? 0.449 14.599 20.785 1.00 88.38 676 ILE A C 1
ATOM 5030 O O . ILE A 1 676 ? 0.556 15.360 21.746 1.00 88.38 676 ILE A O 1
ATOM 5034 N N . LEU A 1 677 ? -0.082 13.376 20.898 1.00 94.06 677 LEU A N 1
ATOM 5035 C CA . LEU A 1 677 ? -0.512 12.827 22.185 1.00 94.06 677 LEU A CA 1
ATOM 5036 C C . LEU A 1 677 ? 0.673 12.769 23.149 1.00 94.06 677 LEU A C 1
ATOM 5038 O O . LEU A 1 677 ? 1.567 11.924 23.001 1.00 94.06 677 LEU A O 1
ATOM 5042 N N . ARG A 1 678 ? 0.652 13.636 24.157 1.00 95.38 678 ARG A N 1
ATOM 5043 C CA . ARG A 1 678 ? 1.696 13.726 25.169 1.00 95.38 678 ARG A CA 1
ATOM 5044 C C . ARG A 1 678 ? 1.415 12.784 26.325 1.00 95.38 678 ARG A C 1
ATOM 5046 O O . ARG A 1 678 ? 2.296 12.005 26.690 1.00 95.38 678 ARG A O 1
ATOM 5053 N N . ARG A 1 679 ? 0.205 12.850 26.883 1.00 97.38 679 ARG A N 1
ATOM 5054 C CA . ARG A 1 679 ? -0.154 12.148 28.117 1.00 97.38 679 ARG A CA 1
ATOM 5055 C C . ARG A 1 679 ? -1.563 11.571 28.057 1.00 97.38 679 ARG A C 1
ATOM 5057 O O . ARG A 1 679 ? -2.460 12.203 27.510 1.00 97.38 679 ARG A O 1
ATOM 5064 N N . SER A 1 680 ? -1.748 10.408 28.678 1.00 98.25 680 SER A N 1
ATOM 5065 C CA . SER A 1 680 ? -3.062 9.840 28.990 1.00 98.25 680 SER A CA 1
ATOM 5066 C C . SER A 1 680 ? -3.177 9.555 30.490 1.00 98.25 680 SER A C 1
ATOM 5068 O O . SER A 1 680 ? -2.277 8.933 31.061 1.00 98.25 680 SER A O 1
ATOM 5070 N N . THR A 1 681 ? -4.273 9.989 31.118 1.00 98.38 681 THR A N 1
ATOM 5071 C CA . THR A 1 681 ? -4.506 9.882 32.571 1.00 98.38 681 THR A CA 1
ATOM 5072 C C . THR A 1 681 ? -5.815 9.149 32.883 1.00 98.38 681 THR A C 1
ATOM 5074 O O . THR A 1 681 ? -6.854 9.444 32.287 1.00 98.38 681 THR A O 1
ATOM 5077 N N . ILE A 1 682 ? -5.751 8.189 33.814 1.00 96.88 682 ILE A N 1
ATOM 5078 C CA . ILE A 1 682 ? -6.860 7.321 34.234 1.00 96.88 682 ILE A CA 1
ATOM 5079 C C . ILE A 1 682 ? -6.922 7.300 35.768 1.00 96.88 682 ILE A C 1
ATOM 5081 O O . ILE A 1 682 ? -5.879 7.069 36.374 1.00 96.88 682 ILE A O 1
ATOM 5085 N N . PRO A 1 683 ? -8.097 7.483 36.400 1.00 95.38 683 PRO A N 1
ATOM 5086 C CA . PRO A 1 683 ? -9.325 7.984 35.782 1.00 95.38 683 PRO A CA 1
ATOM 5087 C C . PRO A 1 683 ? -9.119 9.406 35.218 1.00 95.38 683 PRO A C 1
ATOM 5089 O O . PRO A 1 683 ? -8.154 10.077 35.591 1.00 95.38 683 PRO A O 1
ATOM 5092 N N . PRO A 1 684 ? -10.005 9.882 34.324 1.00 95.62 684 PRO A N 1
ATOM 5093 C CA . PRO A 1 684 ? -9.973 11.258 33.843 1.00 95.62 684 PRO A CA 1
ATOM 5094 C C . PRO A 1 684 ? -9.986 12.248 35.020 1.00 95.62 684 PRO A C 1
ATOM 5096 O O . PRO A 1 684 ? -10.852 12.119 35.890 1.00 95.62 684 PRO A O 1
ATOM 5099 N N . PRO A 1 685 ? -9.057 13.225 35.075 1.00 93.00 685 PRO A N 1
ATOM 5100 C CA . PRO A 1 685 ? -9.102 14.298 36.067 1.00 93.00 685 PRO A CA 1
ATOM 5101 C C . PRO A 1 685 ? -10.413 15.091 36.037 1.00 93.00 685 PRO A C 1
ATOM 5103 O O . PRO A 1 685 ? -10.923 15.461 37.094 1.00 93.00 685 PRO A O 1
ATOM 5106 N N . ALA A 1 686 ? -10.970 15.326 34.843 1.00 85.81 686 ALA A N 1
ATOM 5107 C CA . ALA A 1 686 ? -12.308 15.885 34.694 1.00 85.81 686 ALA A CA 1
ATOM 5108 C C . ALA A 1 686 ? -13.368 14.837 35.099 1.00 85.81 686 ALA A C 1
ATOM 5110 O O . ALA A 1 686 ? -13.431 13.760 34.492 1.00 85.81 686 ALA A O 1
ATOM 5111 N N . PRO A 1 687 ? -14.214 15.104 36.114 1.00 87.00 687 PRO A N 1
ATOM 5112 C CA . PRO A 1 687 ? -15.198 14.137 36.575 1.00 87.00 687 PRO A CA 1
ATOM 5113 C C . PRO A 1 687 ? -16.268 13.903 35.506 1.00 87.00 687 PRO A C 1
ATOM 5115 O O . PRO A 1 687 ? -16.967 14.819 35.073 1.00 87.00 687 PRO A O 1
ATOM 5118 N N . LEU A 1 688 ? -16.424 12.642 35.106 1.00 93.50 688 LEU A N 1
ATOM 5119 C CA . LEU A 1 688 ? -17.463 12.225 34.168 1.00 93.50 688 LEU A CA 1
ATOM 5120 C C . LEU A 1 688 ? -18.743 11.861 34.921 1.00 93.50 688 LEU A C 1
ATOM 5122 O O . LEU A 1 688 ? -18.717 10.952 35.761 1.00 93.50 688 LEU A O 1
ATOM 5126 N N . SER A 1 689 ? -19.850 12.525 34.581 1.00 92.94 689 SER A N 1
ATOM 5127 C CA . SER A 1 689 ? -21.189 12.160 35.056 1.00 92.94 689 SER A CA 1
ATOM 5128 C C . SER A 1 689 ? -21.598 10.747 34.612 1.00 92.94 689 SER A C 1
ATOM 5130 O O . SER A 1 689 ? -21.109 10.220 33.609 1.00 92.94 689 SER A O 1
ATOM 5132 N N . ASP A 1 690 ? -22.533 10.126 35.333 1.00 91.81 690 ASP A N 1
ATOM 5133 C CA . ASP A 1 690 ? -23.015 8.778 34.998 1.00 91.81 690 ASP A CA 1
ATOM 5134 C C . ASP A 1 690 ? -23.672 8.720 33.614 1.00 91.81 690 ASP A C 1
ATOM 5136 O O . ASP A 1 690 ? -23.463 7.760 32.871 1.00 91.81 690 ASP A O 1
ATOM 5140 N N . GLY A 1 691 ? -24.396 9.777 33.227 1.00 93.50 691 GLY A N 1
ATOM 5141 C CA . GLY A 1 691 ? -24.989 9.896 31.892 1.00 93.50 691 GLY A CA 1
ATOM 5142 C C . GLY A 1 691 ? -23.932 9.886 30.785 1.00 93.50 691 GLY A C 1
ATOM 5143 O O . GLY A 1 691 ? -24.073 9.160 29.803 1.00 93.50 691 GLY A O 1
ATOM 5144 N N . VAL A 1 692 ? -22.823 10.604 30.982 1.00 94.56 692 VAL A N 1
ATOM 5145 C CA . VAL A 1 692 ? -21.674 10.600 30.063 1.00 94.56 692 VAL A CA 1
ATOM 5146 C C . VAL A 1 692 ? -21.045 9.210 29.957 1.00 94.56 692 VAL A C 1
ATOM 5148 O O . VAL A 1 692 ? -20.772 8.739 28.854 1.00 94.56 692 VAL A O 1
ATOM 5151 N N . ARG A 1 693 ? -20.851 8.511 31.081 1.00 94.38 693 ARG A N 1
ATOM 5152 C CA . ARG A 1 693 ? -20.285 7.149 31.085 1.00 94.38 693 ARG A CA 1
ATOM 5153 C C . ARG A 1 693 ? -21.171 6.166 30.320 1.00 94.38 693 ARG A C 1
ATOM 5155 O O . ARG A 1 693 ? -20.663 5.379 29.523 1.00 94.38 693 ARG A O 1
ATOM 5162 N N . GLN A 1 694 ? -22.486 6.239 30.526 1.00 94.06 694 GLN A N 1
ATOM 5163 C CA . GLN A 1 694 ? -23.463 5.425 29.799 1.00 94.06 694 GLN A CA 1
ATOM 5164 C C . GLN A 1 694 ? -23.467 5.749 28.302 1.00 94.06 694 GLN A C 1
ATOM 5166 O O . GLN A 1 694 ? -23.484 4.832 27.480 1.00 94.06 694 GLN A O 1
ATOM 5171 N N . GLN A 1 695 ? -23.389 7.032 27.939 1.00 95.25 695 GLN A N 1
ATOM 5172 C CA . GLN A 1 695 ? -23.320 7.466 26.545 1.00 95.25 695 GLN A CA 1
ATOM 5173 C C . GLN A 1 695 ? -22.056 6.937 25.849 1.00 95.25 695 GLN A C 1
ATOM 5175 O O . GLN A 1 695 ? -22.161 6.377 24.760 1.00 95.25 695 GLN A O 1
ATOM 5180 N N . ILE A 1 696 ? -20.882 7.034 26.486 1.00 96.38 696 ILE A N 1
ATOM 5181 C CA . ILE A 1 696 ? -19.624 6.480 25.951 1.00 96.38 696 ILE A CA 1
ATOM 5182 C C . ILE A 1 696 ? -19.750 4.967 25.738 1.00 96.38 696 ILE A C 1
ATOM 5184 O O . ILE A 1 696 ? -19.396 4.463 24.672 1.00 96.38 696 ILE A O 1
ATOM 5188 N N . HIS A 1 697 ? -20.298 4.240 26.717 1.00 94.94 697 HIS A N 1
ATOM 5189 C CA . H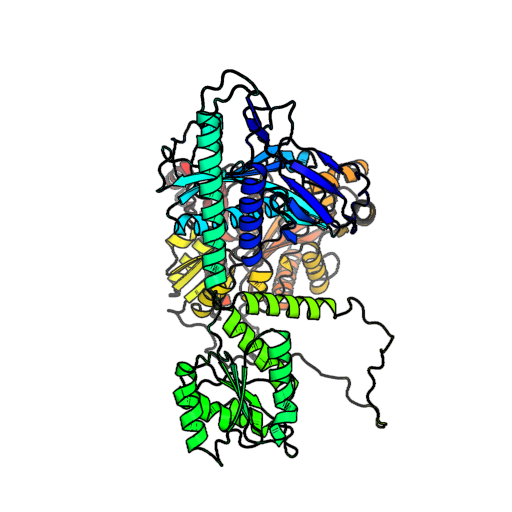IS A 1 697 ? -20.495 2.794 26.606 1.00 94.94 697 HIS A CA 1
ATOM 5190 C C . HIS A 1 697 ? -21.437 2.427 25.449 1.00 94.94 697 HIS A C 1
ATOM 5192 O O . HIS A 1 697 ? -21.161 1.497 24.683 1.00 94.94 697 HIS A O 1
ATOM 5198 N N . HIS A 1 698 ? -22.545 3.158 25.301 1.00 94.94 698 HIS A N 1
ATOM 5199 C CA . HIS A 1 698 ? -23.507 2.949 24.223 1.00 94.94 698 HIS A CA 1
ATOM 5200 C C . HIS A 1 698 ? -22.892 3.217 22.844 1.00 94.94 698 HIS A C 1
ATOM 5202 O O . HIS A 1 698 ? -23.016 2.368 21.960 1.00 94.94 698 HIS A O 1
ATOM 5208 N N . ILE A 1 699 ? -22.188 4.342 22.672 1.00 96.00 699 ILE A N 1
ATOM 5209 C CA . ILE A 1 699 ? -21.489 4.687 21.424 1.00 96.00 699 ILE A CA 1
ATOM 5210 C C . ILE A 1 699 ? -20.476 3.594 21.078 1.00 96.00 699 ILE A C 1
ATOM 5212 O O . ILE A 1 699 ? -20.523 3.032 19.987 1.00 96.00 699 ILE A O 1
ATOM 5216 N N . ALA A 1 700 ? -19.606 3.233 22.023 1.00 95.69 700 ALA A N 1
ATOM 5217 C CA . ALA A 1 700 ? -18.552 2.255 21.787 1.00 95.69 700 ALA A CA 1
ATOM 5218 C C . ALA A 1 700 ? -19.095 0.876 21.393 1.00 95.69 700 ALA A C 1
ATOM 5220 O O . ALA A 1 700 ? -18.631 0.277 20.422 1.00 95.69 700 ALA A O 1
ATOM 5221 N N . THR A 1 701 ? -20.126 0.399 22.093 1.00 92.88 701 THR A N 1
ATOM 5222 C CA . THR A 1 701 ? -20.759 -0.894 21.792 1.00 92.88 701 THR A CA 1
ATOM 5223 C C . THR A 1 701 ? -21.480 -0.871 20.442 1.00 92.88 701 THR A C 1
ATOM 5225 O O . THR A 1 701 ? -21.384 -1.829 19.669 1.00 92.88 701 THR A O 1
ATOM 5228 N N . SER A 1 702 ? -22.176 0.227 20.129 1.00 93.06 702 SER A N 1
ATOM 5229 C CA . SER A 1 702 ? -22.924 0.379 18.875 1.00 93.06 702 SER A CA 1
ATOM 5230 C C . SER A 1 702 ? -21.989 0.446 17.672 1.00 93.06 702 SER A C 1
ATOM 5232 O O . SER A 1 702 ? -22.198 -0.282 16.705 1.00 93.06 702 SER A O 1
ATOM 5234 N N . LEU A 1 703 ? -20.911 1.233 17.755 1.00 92.94 703 LEU A N 1
ATOM 5235 C CA . LEU A 1 703 ? -19.911 1.332 16.690 1.00 92.94 703 LEU A CA 1
ATOM 5236 C C . LEU A 1 703 ? -19.173 0.007 16.479 1.00 92.94 703 LEU A C 1
ATOM 5238 O O . LEU A 1 703 ? -19.070 -0.448 15.343 1.00 92.94 703 LEU A O 1
ATOM 5242 N N . ALA A 1 704 ? -18.722 -0.659 17.548 1.00 90.25 704 ALA A N 1
ATOM 5243 C CA . ALA A 1 704 ? -18.066 -1.964 17.433 1.00 90.25 704 ALA A CA 1
ATOM 5244 C C . ALA A 1 704 ? -18.977 -3.016 16.773 1.00 90.25 704 ALA A C 1
ATOM 5246 O O . ALA A 1 704 ? -18.514 -3.840 15.985 1.00 90.25 704 ALA A O 1
ATOM 5247 N N . THR A 1 705 ? -20.280 -2.973 17.064 1.00 88.44 705 THR A N 1
ATOM 5248 C CA . THR A 1 705 ? -21.272 -3.877 16.466 1.00 88.44 705 THR A CA 1
ATOM 5249 C C . THR A 1 705 ? -21.546 -3.531 15.004 1.00 88.44 705 THR A C 1
ATOM 5251 O O . THR A 1 705 ? -21.524 -4.421 14.158 1.00 88.44 705 THR A O 1
ATOM 5254 N N . ALA A 1 706 ? -21.775 -2.255 14.690 1.00 88.94 706 ALA A N 1
ATOM 5255 C CA . ALA A 1 706 ? -22.091 -1.796 13.339 1.00 88.94 706 ALA A CA 1
ATOM 5256 C C . ALA A 1 706 ? -20.912 -1.951 12.364 1.00 88.94 706 ALA A C 1
ATOM 5258 O O . ALA A 1 706 ? -21.127 -2.183 11.178 1.00 88.94 706 ALA A O 1
ATOM 5259 N N . LEU A 1 707 ? -19.674 -1.871 12.863 1.00 86.25 707 LEU A N 1
ATOM 5260 C CA . LEU A 1 707 ? -18.464 -2.173 12.092 1.00 86.25 707 LEU A CA 1
ATOM 5261 C C . LEU A 1 707 ? -18.270 -3.673 11.829 1.00 86.25 707 LEU A C 1
ATOM 5263 O O . LEU A 1 707 ? -17.356 -4.032 11.090 1.00 86.25 707 LEU A O 1
ATOM 5267 N N . ASP A 1 708 ? -19.074 -4.536 12.461 1.00 83.19 708 ASP A N 1
ATOM 5268 C CA . ASP A 1 708 ? -18.815 -5.972 12.590 1.00 83.19 708 ASP A CA 1
ATOM 5269 C C . ASP A 1 708 ? -17.361 -6.251 13.014 1.00 83.19 708 ASP A C 1
ATOM 5271 O O . ASP A 1 708 ? -16.667 -7.112 12.475 1.00 83.19 708 ASP A O 1
ATOM 5275 N N . LEU A 1 709 ? -16.886 -5.482 14.001 1.00 87.06 709 LEU A N 1
ATOM 5276 C CA . LEU A 1 709 ? -15.489 -5.463 14.416 1.00 87.06 709 LEU A CA 1
ATOM 5277 C C . LEU A 1 709 ? -15.013 -6.849 14.872 1.00 87.06 709 LEU A C 1
ATOM 5279 O O . LEU A 1 709 ? -15.616 -7.460 15.756 1.00 87.06 709 LEU A O 1
ATOM 5283 N N . SER A 1 710 ? -13.889 -7.301 14.318 1.00 87.12 710 SER A N 1
ATOM 5284 C CA . SER A 1 710 ? -13.108 -8.436 14.811 1.00 87.12 710 SER A CA 1
ATOM 5285 C C . SER A 1 710 ? -11.707 -7.937 15.145 1.00 87.12 710 SER A C 1
ATOM 5287 O O . SER A 1 710 ? -10.849 -7.849 14.272 1.00 87.12 710 SER A O 1
ATOM 5289 N N . GLY A 1 711 ? -11.498 -7.540 16.397 1.00 92.56 711 GLY A N 1
ATOM 5290 C CA . GLY A 1 711 ? -10.296 -6.839 16.836 1.00 92.56 711 GLY A CA 1
ATOM 5291 C C . GLY A 1 711 ? -10.633 -5.749 17.844 1.00 92.56 711 GLY A C 1
ATOM 5292 O O . GLY A 1 711 ? -11.420 -5.973 18.766 1.00 92.56 711 GLY A O 1
ATOM 5293 N N . LEU A 1 712 ? -10.047 -4.564 17.672 1.00 93.62 712 LEU A N 1
ATOM 5294 C CA . LEU A 1 712 ? -10.313 -3.415 18.532 1.00 93.62 712 LEU A CA 1
ATOM 5295 C C . LEU A 1 712 ? -10.445 -2.112 17.738 1.00 93.62 712 LEU A C 1
ATOM 5297 O O . LEU A 1 712 ? -9.918 -1.990 16.634 1.00 93.62 712 LEU A O 1
ATOM 5301 N N . VAL A 1 713 ? -11.121 -1.133 18.332 1.00 94.62 713 VAL A N 1
ATOM 5302 C CA . VAL A 1 713 ? -11.161 0.253 17.862 1.00 94.62 713 VAL A CA 1
ATOM 5303 C C . VAL A 1 713 ? -10.990 1.193 19.052 1.00 94.62 713 VAL A C 1
ATOM 5305 O O . VAL A 1 713 ? -11.576 0.989 20.118 1.00 94.62 713 VAL A O 1
ATOM 5308 N N . CYS A 1 714 ? -10.158 2.212 18.882 1.00 96.56 714 CYS A N 1
ATOM 5309 C CA . CYS A 1 714 ? -10.082 3.348 19.785 1.00 96.56 714 CYS A CA 1
ATOM 5310 C C . CYS A 1 714 ? -11.001 4.452 19.274 1.00 96.56 714 CYS A C 1
ATOM 5312 O O . CYS A 1 714 ? -10.990 4.775 18.088 1.00 96.56 714 CYS A O 1
ATOM 5314 N N . ILE A 1 715 ? -11.789 5.017 20.178 1.00 97.50 715 ILE A N 1
ATOM 5315 C CA . ILE A 1 715 ? -12.734 6.092 19.900 1.00 97.50 715 ILE A CA 1
ATOM 5316 C C . ILE A 1 715 ? -12.227 7.313 20.648 1.00 97.50 715 ILE A C 1
ATOM 5318 O O . ILE A 1 715 ? -12.200 7.315 21.882 1.00 97.50 715 ILE A O 1
ATOM 5322 N N . GLU A 1 716 ? -11.810 8.332 19.908 1.00 96.94 716 GLU A N 1
ATOM 5323 C CA . GLU A 1 716 ? -11.437 9.627 20.464 1.00 96.94 716 GLU A CA 1
ATOM 5324 C C . GLU A 1 716 ? -12.649 10.545 20.516 1.00 96.94 716 GLU A C 1
ATOM 5326 O O . GLU A 1 716 ? -13.477 10.567 19.603 1.00 96.94 716 GLU A O 1
ATOM 5331 N N . MET A 1 717 ? -12.780 11.294 21.605 1.00 97.25 717 MET A N 1
ATOM 5332 C CA . MET A 1 717 ? -13.960 12.100 21.890 1.00 97.25 717 MET A CA 1
ATOM 5333 C C . MET A 1 717 ? -13.568 13.422 22.543 1.00 97.25 717 MET A C 1
ATOM 5335 O O . MET A 1 717 ? -12.595 13.500 23.286 1.00 97.25 717 MET A O 1
ATOM 5339 N N . PHE A 1 718 ? -14.389 14.443 22.344 1.00 97.00 718 PHE A N 1
ATOM 5340 C CA . PHE A 1 718 ? -14.343 15.688 23.097 1.00 97.00 718 PHE A CA 1
ATOM 5341 C C . PHE A 1 718 ? -15.423 15.681 24.172 1.00 97.00 718 PHE A C 1
ATOM 5343 O O . PHE A 1 718 ? -16.596 15.469 23.856 1.00 97.00 718 PHE A O 1
ATOM 5350 N N . LEU A 1 719 ? -15.049 15.955 25.422 1.00 96.44 719 LEU A N 1
ATOM 5351 C CA . LEU A 1 719 ? -16.006 16.279 26.475 1.00 96.44 719 LEU A CA 1
ATOM 5352 C C . LEU A 1 719 ? -16.359 17.760 26.367 1.00 96.44 719 LEU A C 1
ATOM 5354 O O . LEU A 1 719 ? -15.525 18.622 26.621 1.00 96.44 719 LEU A O 1
ATOM 5358 N N . VAL A 1 720 ? -17.595 18.068 25.997 1.00 94.94 720 VAL A N 1
ATOM 5359 C CA . VAL A 1 720 ? -18.101 19.440 25.928 1.00 94.94 720 VAL A CA 1
ATOM 5360 C C . VAL A 1 720 ? -18.996 19.684 27.129 1.00 94.94 720 VAL A C 1
ATOM 5362 O O . VAL A 1 720 ? -19.931 18.924 27.372 1.00 94.94 720 VAL A O 1
ATOM 5365 N N . ASN A 1 721 ? -18.736 20.767 27.851 1.00 91.56 721 ASN A N 1
ATOM 5366 C CA . ASN A 1 721 ? -19.521 21.178 29.003 1.00 91.56 721 ASN A CA 1
ATOM 5367 C C . ASN A 1 721 ? -20.077 22.579 28.749 1.00 91.56 721 ASN A C 1
ATOM 5369 O O . ASN A 1 721 ? -19.319 23.540 28.629 1.00 91.56 721 ASN A O 1
ATOM 5373 N N . LYS A 1 722 ? -21.400 22.681 28.602 1.00 87.12 722 LYS A N 1
ATOM 5374 C CA . LYS A 1 722 ? -22.103 23.958 28.431 1.00 87.12 722 LYS A CA 1
ATOM 5375 C C . LYS A 1 722 ? -23.113 24.107 29.556 1.00 87.12 722 LYS A C 1
ATOM 5377 O O . LYS A 1 722 ? -23.983 23.256 29.705 1.00 87.12 722 LYS A O 1
ATOM 5382 N N . ASP A 1 723 ? -22.960 25.156 30.359 1.00 85.56 723 ASP A N 1
ATOM 5383 C CA . ASP A 1 723 ? -23.852 25.486 31.479 1.00 85.56 723 ASP A CA 1
ATOM 5384 C C . ASP A 1 723 ? -24.081 24.318 32.463 1.00 85.56 723 ASP A C 1
ATOM 5386 O O . ASP A 1 723 ? -25.175 24.120 32.991 1.00 85.56 723 ASP A O 1
ATOM 5390 N N . GLY A 1 724 ? -23.040 23.509 32.700 1.00 83.25 724 GLY A N 1
ATOM 5391 C CA . GLY A 1 724 ? -23.089 22.340 33.585 1.00 83.25 724 GLY A CA 1
ATOM 5392 C C . GLY A 1 724 ? -23.659 21.071 32.943 1.00 83.25 724 GLY A C 1
ATOM 5393 O O . GLY A 1 724 ? -23.726 20.034 33.603 1.00 83.25 724 GLY A O 1
ATOM 5394 N N . GLN A 1 725 ? -24.050 21.117 31.667 1.00 88.25 725 GLN A N 1
ATOM 5395 C CA . GLN A 1 725 ? -24.470 19.948 30.901 1.00 88.25 725 GLN A CA 1
ATOM 5396 C C . GLN A 1 725 ? -23.294 19.386 30.104 1.00 88.25 725 GLN A C 1
ATOM 5398 O O . GLN A 1 725 ? -22.815 19.993 29.141 1.00 88.25 725 GLN A O 1
ATOM 5403 N N . GLN A 1 726 ? -22.843 18.199 30.508 1.00 92.56 726 GLN A N 1
ATOM 5404 C CA . GLN A 1 726 ? -21.809 17.458 29.799 1.00 92.56 726 GLN A CA 1
ATOM 5405 C C . GLN A 1 726 ? -22.399 16.678 28.621 1.00 92.56 726 GLN A C 1
ATOM 5407 O O . GLN A 1 726 ? -23.429 16.016 28.749 1.00 92.56 726 GLN A O 1
ATOM 5412 N N . LYS A 1 727 ? -21.697 16.701 27.490 1.00 92.31 727 LYS A N 1
ATOM 5413 C CA . LYS A 1 727 ? -21.947 15.853 26.321 1.00 92.31 727 LYS A CA 1
ATOM 5414 C C . LYS A 1 727 ? -20.625 15.413 25.702 1.00 92.31 727 LYS A C 1
ATOM 5416 O O . LYS A 1 727 ? -19.619 16.106 25.839 1.00 92.31 727 LYS A O 1
ATOM 5421 N N . ILE A 1 728 ? -20.638 14.306 24.970 1.00 95.19 728 ILE A N 1
ATOM 5422 C CA . ILE A 1 728 ? -19.485 13.847 24.189 1.00 95.19 728 ILE A CA 1
ATOM 5423 C C . ILE A 1 728 ? -19.732 14.052 22.704 1.00 95.19 728 ILE A C 1
ATOM 5425 O O . ILE A 1 728 ? -20.838 13.828 22.218 1.00 95.19 728 ILE A O 1
ATOM 5429 N N . LEU A 1 729 ? -18.674 14.442 21.999 1.00 97.12 729 LEU A N 1
ATOM 5430 C CA . LEU A 1 729 ? -18.617 14.446 20.544 1.00 97.12 729 LEU A CA 1
ATOM 5431 C C . LEU A 1 729 ? -17.493 13.516 20.094 1.00 97.12 729 LEU A C 1
ATOM 5433 O O . LEU A 1 729 ? -16.350 13.714 20.491 1.00 97.12 729 LEU A O 1
ATOM 5437 N N . VAL A 1 730 ? -17.794 12.522 19.265 1.00 97.19 730 VAL A N 1
ATOM 5438 C CA . VAL A 1 730 ? -16.783 11.650 18.658 1.00 97.19 730 VAL A CA 1
ATOM 5439 C C . VAL A 1 730 ? -15.947 12.465 17.671 1.00 97.19 730 VAL A C 1
ATOM 5441 O O . VAL A 1 730 ? -16.476 13.128 16.771 1.00 97.19 730 VAL A O 1
ATOM 5444 N N . ASN A 1 731 ? -14.632 12.416 17.861 1.00 93.69 731 ASN A N 1
ATOM 5445 C CA . ASN A 1 731 ? -13.648 13.108 17.042 1.00 93.69 731 ASN A CA 1
ATOM 5446 C C . ASN A 1 731 ? -13.145 12.216 15.899 1.00 93.69 731 ASN A C 1
ATOM 5448 O O . ASN A 1 731 ? -13.234 12.622 14.737 1.00 93.69 731 ASN A O 1
ATOM 5452 N N . GLU A 1 732 ? -12.648 11.023 16.234 1.00 91.50 732 GLU A N 1
ATOM 5453 C CA . GLU A 1 732 ? -11.949 10.118 15.313 1.00 91.50 732 GLU A CA 1
ATOM 5454 C C . GLU A 1 732 ? -12.039 8.660 15.790 1.00 91.50 732 GLU A C 1
ATOM 5456 O O . GLU A 1 732 ? -12.116 8.398 16.998 1.00 91.50 732 GLU A O 1
ATOM 5461 N N . LEU A 1 733 ? -12.028 7.713 14.846 1.00 93.12 733 LEU A N 1
ATOM 5462 C CA . LEU A 1 733 ? -11.926 6.280 15.123 1.00 93.12 733 LEU A CA 1
ATOM 5463 C C . LEU A 1 733 ? -10.584 5.729 14.625 1.00 93.12 733 LEU A C 1
ATOM 5465 O O . LEU A 1 733 ? -10.208 5.898 13.471 1.00 93.12 733 LEU A O 1
ATOM 5469 N N . ALA A 1 734 ? -9.891 4.968 15.469 1.00 91.69 734 ALA A N 1
ATOM 5470 C CA . ALA A 1 734 ? -8.684 4.240 15.087 1.00 91.69 734 ALA A CA 1
ATOM 5471 C C . ALA A 1 734 ? -8.924 2.727 15.239 1.00 91.69 734 ALA A C 1
ATOM 5473 O O . ALA A 1 734 ? -8.871 2.223 16.364 1.00 91.69 734 ALA A O 1
ATOM 5474 N N . PRO A 1 735 ? -9.200 1.973 14.153 1.00 90.12 735 PRO A N 1
ATOM 5475 C CA . PRO A 1 735 ? -9.539 0.540 14.199 1.00 90.12 735 PRO A CA 1
ATOM 5476 C C . PRO A 1 735 ? -8.298 -0.357 14.384 1.00 90.12 735 PRO A C 1
ATOM 5478 O O . PRO A 1 735 ? -8.028 -1.262 13.598 1.00 90.12 735 PRO A O 1
ATOM 5481 N N . ARG A 1 736 ? -7.488 -0.039 15.396 1.00 91.88 736 ARG A N 1
ATOM 5482 C CA . ARG A 1 736 ? -6.191 -0.646 15.720 1.00 91.88 736 ARG A CA 1
ATOM 5483 C C . ARG A 1 736 ? -5.759 -0.236 17.133 1.00 91.88 736 ARG A C 1
ATOM 5485 O O . ARG A 1 736 ? -6.295 0.751 17.646 1.00 91.88 736 ARG A O 1
ATOM 5492 N N . PRO A 1 737 ? -4.774 -0.911 17.762 1.00 95.19 737 PRO A N 1
ATOM 5493 C CA . PRO A 1 737 ? -4.192 -0.443 19.019 1.00 95.19 737 PRO A CA 1
ATOM 5494 C C . PRO A 1 737 ? -3.837 1.043 18.965 1.00 95.19 737 PRO A C 1
ATOM 5496 O O . PRO A 1 737 ? -3.354 1.541 17.948 1.00 95.19 737 PRO A O 1
ATOM 5499 N N . HIS A 1 738 ? -4.080 1.769 20.049 1.00 95.06 738 HIS A N 1
ATOM 5500 C CA . HIS A 1 738 ? -3.902 3.216 20.100 1.00 95.06 738 HIS A CA 1
ATOM 5501 C C . HIS A 1 738 ? -2.860 3.638 21.129 1.00 95.06 738 HIS A C 1
ATOM 5503 O O . HIS A 1 738 ? -2.740 3.030 22.194 1.00 95.06 738 HIS A O 1
ATOM 5509 N N . ASN A 1 739 ? -2.121 4.714 20.838 1.00 94.00 739 ASN A N 1
ATOM 5510 C CA . ASN A 1 739 ? -1.098 5.220 21.753 1.00 94.00 739 ASN A CA 1
ATOM 5511 C C . ASN A 1 739 ? -1.704 5.604 23.106 1.00 94.00 739 ASN A C 1
ATOM 5513 O O . ASN A 1 739 ? -1.119 5.294 24.138 1.00 94.00 739 ASN A O 1
ATOM 5517 N N . SER A 1 740 ? -2.910 6.184 23.117 1.00 95.69 740 SER A N 1
ATOM 5518 C CA . SER A 1 740 ? -3.635 6.512 24.355 1.00 95.69 740 SER A CA 1
ATOM 5519 C C . SER A 1 740 ? -4.091 5.294 25.156 1.00 95.69 740 SER A C 1
ATOM 5521 O O . SER A 1 740 ? -4.598 5.455 26.257 1.00 95.69 740 SER A O 1
ATOM 5523 N N . GLY A 1 741 ? -3.905 4.080 24.637 1.00 96.94 741 GLY A N 1
ATOM 5524 C CA . GLY A 1 741 ? -4.134 2.827 25.347 1.00 96.94 741 GLY A CA 1
ATOM 5525 C C . GLY A 1 741 ? -2.874 2.166 25.884 1.00 96.94 741 GLY A C 1
ATOM 5526 O O . GLY A 1 741 ? -2.971 1.084 26.455 1.00 96.94 741 GLY A O 1
ATOM 5527 N N . HIS A 1 742 ? -1.679 2.726 25.674 1.00 98.00 742 HIS A N 1
ATOM 5528 C CA . HIS A 1 742 ? -0.435 2.076 26.113 1.00 98.00 742 HIS A CA 1
ATOM 5529 C C . HIS A 1 742 ? -0.388 1.868 27.630 1.00 98.00 742 HIS A C 1
ATOM 5531 O O . HIS A 1 742 ? 0.124 0.854 28.087 1.00 98.00 742 HIS A O 1
ATOM 5537 N N . TRP A 1 743 ? -1.039 2.750 28.394 1.00 97.94 743 TRP A N 1
ATOM 5538 C CA . TRP A 1 743 ? -1.206 2.607 29.841 1.00 97.94 743 TRP A CA 1
ATOM 5539 C C . TRP A 1 743 ? -1.843 1.272 30.256 1.00 97.94 743 TRP A C 1
ATOM 5541 O O . TRP A 1 743 ? -1.653 0.842 31.386 1.00 97.94 743 TRP A O 1
ATOM 5551 N N . THR A 1 744 ? -2.602 0.616 29.368 1.00 98.38 744 THR A N 1
ATOM 5552 C CA . THR A 1 744 ? -3.269 -0.662 29.661 1.00 98.38 744 THR A CA 1
ATOM 5553 C C . THR A 1 744 ? -2.288 -1.817 29.857 1.00 98.38 744 THR A C 1
ATOM 5555 O O . THR A 1 744 ? -2.696 -2.843 30.389 1.00 98.38 744 THR A O 1
ATOM 5558 N N . ILE A 1 745 ? -1.020 -1.676 29.443 1.00 97.81 745 ILE A N 1
ATOM 5559 C CA . ILE A 1 745 ? 0.010 -2.706 29.646 1.00 97.81 745 ILE A CA 1
ATOM 5560 C C . ILE A 1 745 ? 0.242 -2.931 31.146 1.00 97.81 745 ILE A C 1
ATOM 5562 O O . ILE A 1 745 ? 0.247 -4.074 31.594 1.00 97.81 745 ILE A O 1
ATOM 5566 N N . GLU A 1 746 ? 0.378 -1.853 31.920 1.00 97.12 746 GLU A N 1
ATOM 5567 C CA . GLU A 1 746 ? 0.578 -1.913 33.375 1.00 97.12 746 GLU A CA 1
ATOM 5568 C C . GLU A 1 746 ? -0.701 -1.650 34.169 1.00 97.12 746 GLU A C 1
ATOM 5570 O O . GLU A 1 746 ? -0.874 -2.148 35.277 1.00 97.12 746 GLU A O 1
ATOM 5575 N N . GLY A 1 747 ? -1.575 -0.800 33.633 1.00 96.50 747 GLY A N 1
ATOM 5576 C CA . GLY A 1 747 ? -2.711 -0.251 34.361 1.00 96.50 747 GLY A CA 1
ATOM 5577 C C . GLY A 1 747 ? -3.947 -1.141 34.360 1.00 96.50 747 GLY A C 1
ATOM 5578 O O . GLY A 1 747 ? -4.818 -0.926 35.197 1.00 96.50 747 GLY A O 1
ATOM 5579 N N . CYS A 1 748 ? -4.037 -2.134 33.471 1.00 97.12 748 CYS A N 1
ATOM 5580 C CA . CYS A 1 748 ? -5.185 -3.036 33.361 1.00 97.12 748 CYS A CA 1
ATOM 5581 C C . CYS A 1 748 ? -4.806 -4.496 33.609 1.00 97.12 748 CYS A C 1
ATOM 5583 O O . CYS A 1 748 ? -3.673 -4.913 33.401 1.00 97.12 748 CYS A O 1
ATOM 5585 N N . THR A 1 749 ? -5.802 -5.310 33.968 1.00 94.44 749 THR A N 1
ATOM 5586 C CA . THR A 1 749 ? -5.645 -6.773 34.068 1.00 94.44 749 THR A CA 1
ATOM 5587 C C . THR A 1 749 ? -5.360 -7.460 32.732 1.00 94.44 749 THR A C 1
ATOM 5589 O O . THR A 1 749 ? -4.925 -8.608 32.705 1.00 94.44 749 THR A O 1
ATOM 5592 N N . THR A 1 750 ? -5.627 -6.787 31.616 1.00 96.12 750 THR A N 1
ATOM 5593 C CA . THR A 1 750 ? -5.309 -7.247 30.263 1.00 96.12 750 THR A CA 1
ATOM 5594 C C . THR A 1 750 ? -4.973 -6.025 29.428 1.00 96.12 750 THR A C 1
ATOM 5596 O O . THR A 1 750 ? -5.700 -5.039 29.488 1.00 96.12 750 THR A O 1
ATOM 5599 N N . SER A 1 751 ? -3.891 -6.075 28.653 1.00 98.06 751 SER A N 1
ATOM 5600 C CA . SER A 1 751 ? -3.508 -4.965 27.775 1.00 98.06 751 SER A CA 1
ATOM 5601 C C . SER A 1 751 ? -4.369 -4.924 26.512 1.00 98.06 751 SER A C 1
ATOM 5603 O O . SER A 1 751 ? -4.866 -5.955 26.054 1.00 98.06 751 SER A O 1
ATOM 5605 N N . GLN A 1 752 ? -4.488 -3.758 25.873 1.00 97.88 752 GLN A N 1
ATOM 5606 C CA . GLN A 1 752 ? -5.154 -3.656 24.566 1.00 97.88 752 GLN A CA 1
ATOM 5607 C C . GLN A 1 752 ? -4.534 -4.587 23.507 1.00 97.88 752 GLN A C 1
ATOM 5609 O O . GLN A 1 752 ? -5.231 -5.062 22.616 1.00 97.88 752 GLN A O 1
ATOM 5614 N N . PHE A 1 753 ? -3.229 -4.865 23.608 1.00 98.12 753 PHE A N 1
ATOM 5615 C CA . PHE A 1 753 ? -2.497 -5.701 22.658 1.00 98.12 753 PHE A CA 1
ATOM 5616 C C . PHE A 1 753 ? -2.852 -7.175 22.838 1.00 98.12 753 PHE A C 1
ATOM 5618 O O . PHE A 1 753 ? -3.149 -7.858 21.863 1.00 98.12 753 PHE A O 1
ATOM 5625 N N . GLU A 1 754 ? -2.906 -7.650 24.085 1.00 97.56 754 GLU A N 1
ATOM 5626 C CA . GLU A 1 754 ? -3.398 -8.998 24.381 1.00 97.56 754 GLU A CA 1
ATOM 5627 C C . GLU A 1 754 ? -4.872 -9.137 23.984 1.00 97.56 754 GLU A C 1
ATOM 5629 O O . GLU A 1 754 ? -5.264 -10.136 23.381 1.00 97.56 754 GLU A O 1
ATOM 5634 N N . GLN A 1 755 ? -5.685 -8.113 24.256 1.00 96.81 755 GLN A N 1
ATOM 5635 C CA . GLN A 1 755 ? -7.097 -8.124 23.899 1.00 96.81 755 GLN A CA 1
ATOM 5636 C C . GLN A 1 755 ? -7.314 -8.153 22.379 1.00 96.81 755 GLN A C 1
ATOM 5638 O O . GLN A 1 755 ? -8.209 -8.863 21.919 1.00 96.81 755 GLN A O 1
ATOM 5643 N N . LEU A 1 756 ? -6.476 -7.461 21.592 1.00 96.81 756 LEU A N 1
ATOM 5644 C CA . LEU A 1 756 ? -6.474 -7.587 20.132 1.00 96.81 756 LEU A CA 1
ATOM 5645 C C . LEU A 1 756 ? -6.211 -9.034 19.715 1.00 96.81 756 LEU A C 1
ATOM 5647 O O . LEU A 1 756 ? -6.992 -9.583 18.944 1.00 96.81 756 LEU A O 1
ATOM 5651 N N . VAL A 1 757 ? -5.138 -9.646 20.231 1.00 96.25 757 VAL A N 1
ATOM 5652 C CA . VAL A 1 757 ? -4.767 -11.032 19.900 1.00 96.25 757 VAL A CA 1
ATOM 5653 C C . VAL A 1 757 ? -5.911 -11.985 20.239 1.00 96.25 757 VAL A C 1
ATOM 5655 O O . VAL A 1 757 ? -6.284 -12.819 19.416 1.00 96.25 757 VAL A O 1
ATOM 5658 N N . ARG A 1 758 ? -6.538 -11.826 21.411 1.00 94.44 758 ARG A N 1
ATOM 5659 C CA . ARG A 1 758 ? -7.720 -12.610 21.789 1.00 94.44 758 ARG A CA 1
ATOM 5660 C C . ARG A 1 758 ? -8.858 -12.436 20.788 1.00 94.44 758 ARG A C 1
ATOM 5662 O O . ARG A 1 758 ? -9.409 -13.431 20.326 1.00 94.44 758 ARG A O 1
ATOM 5669 N N . ALA A 1 759 ? -9.177 -11.194 20.434 1.00 93.00 759 ALA A N 1
ATOM 5670 C CA . ALA A 1 759 ? -10.274 -10.870 19.535 1.00 93.00 759 ALA A CA 1
ATOM 5671 C C . ALA A 1 759 ? -10.080 -11.455 18.126 1.00 93.00 759 ALA A C 1
ATOM 5673 O O . ALA A 1 759 ? -10.992 -12.111 17.618 1.00 93.00 759 ALA A O 1
ATOM 5674 N N . ILE A 1 760 ? -8.902 -11.269 17.516 1.00 92.25 760 ILE A N 1
ATOM 5675 C CA . ILE A 1 760 ? -8.623 -11.731 16.145 1.00 92.25 760 ILE A CA 1
ATOM 5676 C C . ILE A 1 760 ? -8.436 -13.250 16.065 1.00 92.25 760 ILE A C 1
ATOM 5678 O O . ILE A 1 760 ? -8.800 -13.859 15.065 1.00 92.25 760 ILE A O 1
ATOM 5682 N N . CYS A 1 761 ? -7.936 -13.883 17.130 1.00 91.56 761 CYS A N 1
ATOM 5683 C CA . CYS A 1 761 ? -7.811 -15.339 17.200 1.00 91.56 761 CYS A CA 1
ATOM 5684 C C . CYS A 1 761 ? -9.107 -16.030 17.657 1.00 91.56 761 CYS A C 1
ATOM 5686 O O . CYS A 1 761 ? -9.124 -17.251 17.776 1.00 91.56 761 CYS A O 1
ATOM 5688 N N . GLY A 1 762 ? -10.189 -15.294 17.933 1.00 88.81 762 GLY A N 1
ATOM 5689 C CA . GLY A 1 762 ? -11.469 -15.861 18.379 1.00 88.81 762 GLY A CA 1
ATOM 5690 C C . GLY A 1 762 ? -11.477 -16.383 19.823 1.00 88.81 762 GLY A C 1
ATOM 5691 O O . GLY A 1 762 ? -12.410 -17.083 20.222 1.00 88.81 762 GLY A O 1
ATOM 5692 N N . LEU A 1 763 ? -10.465 -16.049 20.628 1.00 89.38 763 LEU A N 1
ATOM 5693 C CA . LEU A 1 763 ? -10.411 -16.407 22.045 1.00 89.38 763 LEU A CA 1
ATOM 5694 C C . LEU A 1 763 ? -11.461 -15.624 22.857 1.00 89.38 763 LEU A C 1
ATOM 5696 O O . LEU A 1 763 ? -11.889 -14.538 22.453 1.00 89.38 763 LEU A O 1
ATOM 5700 N N . PRO A 1 764 ? -11.854 -16.123 24.045 1.00 89.94 764 PRO A N 1
ATOM 5701 C CA . PRO A 1 764 ? -12.619 -15.329 24.995 1.00 89.94 764 PRO A CA 1
ATOM 5702 C C . PRO A 1 764 ? -11.890 -14.027 25.345 1.00 89.94 764 PRO A C 1
ATOM 5704 O O . PRO A 1 764 ? -10.702 -14.030 25.700 1.00 89.94 764 PRO A O 1
ATOM 5707 N N . LEU A 1 765 ? -12.633 -12.925 25.258 1.00 93.00 765 LEU A N 1
ATOM 5708 C CA . LEU A 1 765 ? -12.187 -11.619 25.718 1.00 93.00 765 LEU A CA 1
ATOM 5709 C C . LEU A 1 765 ? -11.946 -11.666 27.232 1.00 93.00 765 LEU A C 1
ATOM 5711 O O . LEU A 1 765 ? -12.700 -12.304 27.968 1.00 93.00 765 LEU A O 1
ATOM 5715 N N . ALA A 1 766 ? -10.865 -11.035 27.687 1.00 93.19 766 ALA A N 1
ATOM 5716 C CA . ALA A 1 766 ? -10.561 -10.923 29.107 1.00 93.19 766 ALA A CA 1
ATOM 5717 C C . ALA A 1 766 ? -11.077 -9.598 29.678 1.00 93.19 766 ALA A C 1
ATOM 5719 O O . ALA A 1 766 ? -11.419 -8.674 28.939 1.00 93.19 766 ALA A O 1
ATOM 5720 N N . GLN A 1 767 ? -11.126 -9.528 31.008 1.00 92.25 767 GLN A N 1
ATOM 5721 C CA . GLN A 1 767 ? -11.592 -8.349 31.732 1.00 92.25 767 GLN A CA 1
ATOM 5722 C C . GLN A 1 767 ? -10.553 -7.226 31.623 1.00 92.25 767 GLN A C 1
ATOM 5724 O O . GLN A 1 767 ? -9.356 -7.449 31.797 1.00 92.25 767 GLN A O 1
ATOM 5729 N N . THR A 1 768 ? -11.024 -6.008 31.386 1.00 94.75 768 THR A N 1
ATOM 5730 C CA . THR A 1 768 ? -10.213 -4.821 31.046 1.00 94.75 768 THR A CA 1
ATOM 5731 C C . THR A 1 768 ? -10.108 -3.814 32.196 1.00 94.75 768 THR A C 1
ATOM 5733 O O . THR A 1 768 ? -9.749 -2.654 31.999 1.00 94.75 768 THR A O 1
ATOM 5736 N N . ARG A 1 769 ? -10.437 -4.227 33.422 1.00 93.94 769 ARG A N 1
ATOM 5737 C CA . ARG A 1 769 ? -10.466 -3.354 34.605 1.00 93.94 769 ARG A CA 1
ATOM 5738 C C . ARG A 1 769 ? -9.071 -2.901 35.039 1.00 93.94 769 ARG A C 1
ATOM 5740 O O . ARG A 1 769 ? -8.089 -3.613 34.828 1.00 93.94 769 ARG A O 1
ATOM 5747 N N . VAL A 1 770 ? -9.018 -1.734 35.686 1.00 96.06 770 VAL A N 1
ATOM 5748 C CA . VAL A 1 770 ? -7.796 -1.228 36.328 1.00 96.06 770 VAL A CA 1
ATOM 5749 C C . VAL A 1 770 ? -7.311 -2.238 37.370 1.00 96.06 770 VAL A C 1
ATOM 5751 O O . VAL A 1 770 ? -8.129 -2.873 38.045 1.00 96.06 770 VAL A O 1
ATOM 5754 N N . VAL A 1 771 ? -5.994 -2.416 37.480 1.00 94.62 771 VAL A N 1
ATOM 5755 C CA . VAL A 1 771 ? -5.392 -3.308 38.480 1.00 94.62 771 VAL A CA 1
ATOM 5756 C C . VAL A 1 771 ? -5.851 -2.892 39.889 1.00 94.62 771 VAL A C 1
ATOM 5758 O O . VAL A 1 771 ? -5.734 -1.717 40.242 1.00 94.62 771 VAL A O 1
ATOM 5761 N N . PRO A 1 772 ? -6.377 -3.821 40.715 1.00 92.31 772 PRO A N 1
ATOM 5762 C CA . PRO A 1 772 ? -6.820 -3.494 42.068 1.00 92.31 772 PRO A CA 1
ATOM 5763 C C . PRO A 1 772 ? -5.723 -2.819 42.904 1.00 92.31 772 PRO A C 1
ATOM 5765 O O . PRO A 1 772 ? -4.594 -3.301 42.950 1.00 92.31 772 PRO A O 1
ATOM 5768 N N . GLY A 1 773 ? -6.074 -1.723 43.581 1.00 91.88 773 GLY A N 1
ATOM 5769 C CA . GLY A 1 773 ? -5.155 -0.928 44.407 1.00 91.88 773 GLY A CA 1
ATOM 5770 C C . GLY A 1 773 ? -4.427 0.199 43.664 1.00 91.88 773 GLY A C 1
ATOM 5771 O O . GLY A 1 773 ? -3.793 1.024 44.312 1.00 91.88 773 GLY A O 1
ATOM 5772 N N . VAL A 1 774 ? -4.525 0.267 42.332 1.00 95.38 774 VAL A N 1
ATOM 5773 C CA . VAL A 1 774 ? -4.032 1.408 41.550 1.00 95.38 774 VAL A CA 1
ATOM 5774 C C . VAL A 1 774 ? -5.146 2.447 41.423 1.00 95.38 774 VAL A C 1
ATOM 5776 O O . VAL A 1 774 ? -6.162 2.191 40.778 1.00 95.38 774 VAL A O 1
ATOM 5779 N N . ASP A 1 775 ? -4.942 3.634 41.990 1.00 93.94 775 ASP A N 1
ATOM 5780 C CA . ASP A 1 775 ? -5.937 4.716 41.940 1.00 93.94 775 ASP A CA 1
ATOM 5781 C C . ASP A 1 775 ? -5.786 5.600 40.715 1.00 93.94 775 ASP A C 1
ATOM 5783 O O . ASP A 1 775 ? -6.761 6.172 40.228 1.00 93.94 775 ASP A O 1
ATOM 5787 N N . LYS A 1 776 ? -4.546 5.762 40.242 1.00 96.81 776 LYS A N 1
ATOM 5788 C CA . LYS A 1 776 ? -4.253 6.592 39.080 1.00 96.81 776 LYS A CA 1
ATOM 5789 C C . LYS A 1 776 ? -3.135 5.996 38.239 1.00 96.81 776 LYS A C 1
ATOM 5791 O O . LYS A 1 776 ? -2.106 5.574 38.759 1.00 96.81 776 LYS A O 1
ATOM 5796 N N . VAL A 1 777 ? -3.314 6.049 36.926 1.00 98.06 777 VAL A N 1
ATOM 5797 C CA . VAL A 1 777 ? -2.312 5.689 35.925 1.00 98.06 777 VAL A CA 1
ATOM 5798 C C . VAL A 1 777 ? -2.041 6.903 35.052 1.00 98.06 777 VAL A C 1
ATOM 5800 O O . VAL A 1 777 ? -2.975 7.547 34.571 1.00 98.06 777 VAL A O 1
ATOM 5803 N N . VAL A 1 778 ? -0.764 7.215 34.844 1.00 97.75 778 VAL A N 1
ATOM 5804 C CA . VAL A 1 778 ? -0.330 8.278 33.933 1.00 97.75 778 VAL A CA 1
ATOM 5805 C C . VAL A 1 778 ? 0.648 7.693 32.928 1.00 97.75 778 VAL A C 1
ATOM 5807 O O . VAL A 1 778 ? 1.747 7.289 33.302 1.00 97.75 778 VAL A O 1
ATOM 5810 N N . MET A 1 779 ? 0.273 7.672 31.652 1.00 97.56 779 MET A N 1
ATOM 5811 C CA . MET A 1 779 ? 1.176 7.314 30.558 1.00 97.56 779 MET A CA 1
ATOM 5812 C C . MET A 1 779 ? 1.650 8.576 29.851 1.00 97.56 779 MET A C 1
ATOM 5814 O O . MET A 1 779 ? 0.837 9.425 29.502 1.00 97.56 779 MET A O 1
ATOM 5818 N N . THR A 1 780 ? 2.961 8.701 29.649 1.00 96.19 780 THR A N 1
ATOM 5819 C CA . THR A 1 780 ? 3.598 9.825 28.950 1.00 96.19 780 THR A CA 1
ATOM 5820 C C . THR A 1 780 ? 4.431 9.304 27.784 1.00 96.19 780 THR A C 1
ATOM 5822 O O . THR A 1 780 ? 5.341 8.499 27.984 1.00 96.19 780 THR A O 1
ATOM 5825 N N . ASN A 1 781 ? 4.147 9.766 26.564 1.00 96.00 781 ASN A N 1
ATOM 5826 C CA . ASN A 1 781 ? 4.964 9.452 25.390 1.00 96.00 781 ASN A CA 1
ATOM 5827 C C . ASN A 1 781 ? 6.289 10.219 25.437 1.00 96.00 781 ASN A C 1
ATOM 5829 O O . ASN A 1 781 ? 6.295 11.419 25.696 1.00 96.00 781 ASN A O 1
ATOM 5833 N N . LEU A 1 782 ? 7.385 9.537 25.103 1.00 94.44 782 LEU A N 1
ATOM 5834 C CA . LEU A 1 782 ? 8.724 10.109 24.948 1.00 94.44 782 LEU A CA 1
ATOM 5835 C C . LEU A 1 782 ? 8.930 10.517 23.487 1.00 94.44 782 LEU A C 1
ATOM 5837 O O . LEU A 1 782 ? 8.812 9.673 22.588 1.00 94.44 782 LEU A O 1
ATOM 5841 N N . ILE A 1 783 ? 9.223 11.792 23.234 1.00 93.31 783 ILE A N 1
ATOM 5842 C CA . ILE A 1 783 ? 9.304 12.371 21.887 1.00 93.31 783 ILE A CA 1
ATOM 5843 C C . ILE A 1 783 ? 10.751 12.734 21.542 1.00 93.31 783 ILE A C 1
ATOM 5845 O O . ILE A 1 783 ? 11.431 13.436 22.284 1.00 93.31 783 ILE A O 1
ATOM 5849 N N . GLY A 1 784 ? 11.226 12.288 20.378 1.00 92.19 784 GLY A N 1
ATOM 5850 C CA . GLY A 1 784 ? 12.572 12.599 19.899 1.00 92.19 784 GLY A CA 1
ATOM 5851 C C . GLY A 1 784 ? 13.653 12.195 20.905 1.00 92.19 784 GLY A C 1
ATOM 5852 O O . GLY A 1 784 ? 13.724 11.036 21.304 1.00 92.19 784 GLY A O 1
ATOM 5853 N N . HIS A 1 785 ? 14.488 13.157 21.293 1.00 90.12 785 HIS A N 1
ATOM 5854 C CA . HIS A 1 785 ? 15.641 12.940 22.173 1.00 90.12 785 HIS A CA 1
ATOM 5855 C C . HIS A 1 785 ? 15.290 12.721 23.648 1.00 90.12 785 HIS A C 1
ATOM 5857 O O . HIS A 1 785 ? 16.143 12.288 24.407 1.00 90.12 785 HIS A O 1
ATOM 5863 N N . GLU A 1 786 ? 14.039 12.918 24.071 1.00 90.19 786 GLU A N 1
ATOM 5864 C CA . GLU A 1 786 ? 13.631 12.600 25.451 1.00 90.19 786 GLU A CA 1
ATOM 5865 C C . GLU A 1 786 ? 13.826 11.117 25.805 1.00 90.19 786 GLU A C 1
ATOM 5867 O O . GLU A 1 786 ? 13.936 10.754 26.974 1.00 90.19 786 GLU A O 1
ATOM 5872 N N . ALA A 1 787 ? 13.858 10.242 24.795 1.00 87.44 787 ALA A N 1
ATOM 5873 C CA . ALA A 1 787 ? 14.138 8.828 24.994 1.00 87.44 787 ALA A CA 1
ATOM 5874 C C . ALA A 1 787 ? 15.584 8.551 25.440 1.00 87.44 787 ALA A C 1
ATOM 5876 O O . ALA A 1 787 ? 15.820 7.507 26.049 1.00 87.44 787 ALA A O 1
ATOM 5877 N N . ASP A 1 788 ? 16.519 9.468 25.178 1.00 86.44 788 ASP A N 1
ATOM 5878 C CA . ASP A 1 788 ? 17.931 9.318 25.543 1.00 86.44 788 ASP A CA 1
ATOM 5879 C C . ASP A 1 788 ? 18.111 9.401 27.075 1.00 86.44 788 ASP A C 1
ATOM 5881 O O . ASP A 1 788 ? 18.929 8.681 27.649 1.00 86.44 788 ASP A O 1
ATOM 5885 N N . ASP A 1 789 ? 17.259 10.180 27.752 1.00 83.88 789 ASP A N 1
ATOM 5886 C CA . ASP A 1 789 ? 17.261 10.359 29.211 1.00 83.88 789 ASP A CA 1
ATOM 5887 C C . ASP A 1 789 ? 16.312 9.395 29.949 1.00 83.88 789 ASP A C 1
ATOM 5889 O O . ASP A 1 789 ? 16.219 9.399 31.180 1.00 83.88 789 ASP A O 1
ATOM 5893 N N . ALA A 1 790 ? 15.594 8.536 29.220 1.00 80.88 790 ALA A N 1
ATOM 5894 C CA . ALA A 1 790 ? 14.476 7.767 29.764 1.00 80.88 790 ALA A CA 1
ATOM 5895 C C . ALA A 1 790 ? 14.865 6.803 30.899 1.00 80.88 790 ALA A C 1
ATOM 5897 O O . ALA A 1 790 ? 14.052 6.517 31.778 1.00 80.88 790 ALA A O 1
ATOM 5898 N N . LEU A 1 791 ? 16.112 6.320 30.919 1.00 80.81 791 LEU A N 1
ATOM 5899 C CA . LEU A 1 791 ? 16.611 5.446 31.985 1.00 80.81 791 LEU A CA 1
ATOM 5900 C C . LEU A 1 791 ? 16.746 6.173 33.331 1.00 80.81 791 LEU A C 1
ATOM 5902 O O . LEU A 1 791 ? 16.548 5.556 34.377 1.00 80.81 791 LEU A O 1
ATOM 5906 N N . ALA A 1 792 ? 17.028 7.479 33.330 1.00 83.94 792 ALA A N 1
ATOM 5907 C CA . ALA A 1 792 ? 17.134 8.261 34.562 1.00 83.94 792 ALA A CA 1
ATOM 5908 C C . ALA A 1 792 ? 15.780 8.392 35.286 1.00 83.94 792 ALA A C 1
ATOM 5910 O O . ALA A 1 792 ? 15.734 8.490 36.515 1.00 83.94 792 ALA A O 1
ATOM 5911 N N . LEU A 1 793 ? 14.668 8.322 34.545 1.00 77.75 793 LEU A N 1
ATOM 5912 C CA . LEU A 1 793 ? 13.316 8.339 35.113 1.00 77.75 793 LEU A CA 1
ATOM 5913 C C . LEU A 1 793 ? 13.049 7.107 35.987 1.00 77.75 793 LEU A C 1
ATOM 5915 O O . LEU A 1 793 ? 12.436 7.227 37.045 1.00 77.75 793 LEU A O 1
ATOM 5919 N N . LEU A 1 794 ? 13.564 5.936 35.596 1.00 82.31 794 LEU A N 1
ATOM 5920 C CA . LEU A 1 794 ? 13.416 4.703 36.379 1.00 82.31 794 LEU A CA 1
ATOM 5921 C C . LEU A 1 794 ? 14.181 4.763 37.706 1.00 82.31 794 LEU A C 1
ATOM 5923 O O . LEU A 1 794 ? 13.742 4.195 38.701 1.00 82.31 794 LEU A O 1
ATOM 5927 N N . ALA A 1 795 ? 15.312 5.473 37.743 1.00 83.06 795 ALA A N 1
ATOM 5928 C CA . ALA A 1 795 ? 16.125 5.596 38.952 1.00 83.06 795 ALA A CA 1
ATOM 5929 C C . ALA A 1 795 ? 15.448 6.434 40.051 1.00 83.06 795 ALA A C 1
ATOM 5931 O O . ALA A 1 795 ? 15.782 6.296 41.226 1.00 83.06 795 ALA A O 1
ATOM 5932 N N . THR A 1 796 ? 14.515 7.313 39.677 1.00 85.50 796 THR A N 1
ATOM 5933 C CA . THR A 1 796 ? 13.887 8.285 40.586 1.00 85.50 796 THR A CA 1
ATOM 5934 C C . THR A 1 796 ? 12.419 7.986 40.883 1.00 85.50 796 THR A C 1
ATOM 5936 O O . THR A 1 796 ? 11.865 8.556 41.821 1.00 85.50 796 THR A O 1
ATOM 5939 N N . ASN A 1 797 ? 11.792 7.071 40.138 1.00 88.94 797 ASN A N 1
ATOM 5940 C CA . ASN A 1 797 ? 10.402 6.679 40.331 1.00 88.94 797 ASN A CA 1
ATOM 5941 C C . ASN A 1 797 ? 10.239 5.146 40.240 1.00 88.94 797 ASN A C 1
ATOM 5943 O O . ASN A 1 797 ? 10.148 4.612 39.134 1.00 88.94 797 ASN A O 1
ATOM 5947 N N . PRO A 1 798 ? 10.150 4.427 41.377 1.00 89.62 798 PRO A N 1
ATOM 5948 C CA . PRO A 1 798 ? 10.041 2.965 41.383 1.00 89.62 798 PRO A CA 1
ATOM 5949 C C . PRO A 1 798 ? 8.714 2.437 40.815 1.00 89.62 798 PRO A C 1
ATOM 5951 O O . PRO A 1 798 ? 8.620 1.251 40.515 1.00 89.62 798 PRO A O 1
ATOM 5954 N N . ASN A 1 799 ? 7.706 3.298 40.644 1.00 93.62 799 ASN A N 1
ATOM 5955 C CA . ASN A 1 799 ? 6.415 2.937 40.056 1.00 93.62 799 ASN A CA 1
ATOM 5956 C C . ASN A 1 799 ? 6.329 3.276 38.556 1.00 93.62 799 ASN A C 1
ATOM 5958 O O . ASN A 1 799 ? 5.239 3.228 37.978 1.00 93.62 799 ASN A O 1
ATOM 5962 N N . ALA A 1 800 ? 7.439 3.692 37.937 1.00 94.56 800 ALA A N 1
ATOM 5963 C CA . ALA A 1 800 ? 7.518 3.977 36.512 1.00 94.56 800 ALA A CA 1
ATOM 5964 C C . ALA A 1 800 ? 7.919 2.728 35.714 1.00 94.56 800 ALA A C 1
ATOM 5966 O O . ALA A 1 800 ? 8.859 2.016 36.060 1.00 94.56 800 ALA A O 1
ATOM 5967 N N . HIS A 1 801 ? 7.241 2.513 34.593 1.00 95.62 801 HIS A N 1
ATOM 5968 C CA . HIS A 1 801 ? 7.470 1.417 33.660 1.00 95.62 801 HIS A CA 1
ATOM 5969 C C . HIS A 1 801 ? 7.821 1.994 32.292 1.00 95.62 801 HIS A C 1
ATOM 5971 O O . HIS A 1 801 ? 7.027 2.721 31.696 1.00 95.62 801 HIS A O 1
ATOM 5977 N N . LEU A 1 802 ? 9.027 1.700 31.809 1.00 95.50 802 LEU A N 1
ATOM 5978 C CA . LEU A 1 802 ? 9.560 2.244 30.563 1.00 95.50 802 LEU A CA 1
ATOM 5979 C C . LEU A 1 802 ? 9.383 1.264 29.402 1.00 95.50 802 LEU A C 1
ATOM 5981 O O . LEU A 1 802 ? 9.807 0.112 29.476 1.00 95.50 802 LEU A O 1
ATOM 5985 N N . HIS A 1 803 ? 8.891 1.781 28.279 1.00 95.19 803 HIS A N 1
ATOM 5986 C CA . HIS A 1 803 ? 8.809 1.076 27.004 1.00 95.19 803 HIS A CA 1
ATOM 5987 C C . HIS A 1 803 ? 9.494 1.871 25.904 1.00 95.19 803 HIS A C 1
ATOM 5989 O O . HIS A 1 803 ? 8.961 2.867 25.418 1.00 95.19 803 HIS A O 1
ATOM 5995 N N . LEU A 1 804 ? 10.654 1.403 25.451 1.00 94.19 804 LEU A N 1
ATOM 5996 C CA . LEU A 1 804 ? 11.323 1.948 24.270 1.00 94.19 804 LEU A CA 1
ATOM 5997 C C . LEU A 1 804 ? 10.918 1.163 23.021 1.00 94.19 804 LEU A C 1
ATOM 5999 O O . LEU A 1 804 ? 10.861 -0.069 23.029 1.00 94.19 804 LEU A O 1
ATOM 6003 N N . TYR A 1 805 ? 10.649 1.873 21.924 1.00 93.31 805 TYR A N 1
ATOM 6004 C CA . TYR A 1 805 ? 10.109 1.266 20.703 1.00 93.31 805 TYR A CA 1
ATOM 6005 C C . TYR A 1 805 ? 11.176 0.680 19.775 1.00 93.31 805 TYR A C 1
ATOM 6007 O O . TYR A 1 805 ? 10.825 0.169 18.722 1.00 93.31 805 TYR A O 1
ATOM 6015 N N . GLY A 1 806 ? 12.465 0.759 20.117 1.00 86.75 806 GLY A N 1
ATOM 6016 C CA . GLY A 1 806 ? 13.544 0.206 19.286 1.00 86.75 806 GLY A CA 1
ATOM 6017 C C . GLY A 1 806 ? 13.790 0.967 17.976 1.00 86.75 806 GLY A C 1
ATOM 6018 O O . GLY A 1 806 ? 14.345 0.412 17.034 1.00 86.75 806 GLY A O 1
ATOM 6019 N N . LYS A 1 807 ? 13.368 2.235 17.893 1.00 88.44 807 LYS A N 1
ATOM 6020 C CA . LYS A 1 807 ? 13.629 3.115 16.743 1.00 88.44 807 LYS A CA 1
ATOM 6021 C C . LYS A 1 807 ? 15.061 3.658 16.836 1.00 88.44 807 LYS A C 1
ATOM 6023 O O . LYS A 1 807 ? 15.405 4.252 17.849 1.00 88.44 807 LYS A O 1
ATOM 6028 N N . ARG A 1 808 ? 15.871 3.507 15.779 1.00 79.56 808 ARG A N 1
ATOM 6029 C CA . ARG A 1 808 ? 17.305 3.880 15.796 1.00 79.56 808 ARG A CA 1
ATOM 6030 C C . ARG A 1 808 ? 17.589 5.383 15.835 1.00 79.56 808 ARG A C 1
ATOM 6032 O O . ARG A 1 808 ? 18.524 5.806 16.498 1.00 79.56 808 ARG A O 1
ATOM 6039 N N . LEU A 1 809 ? 16.816 6.180 15.094 1.00 78.44 809 LEU A N 1
ATOM 6040 C CA . LEU A 1 809 ? 17.066 7.617 14.929 1.00 78.44 809 LEU A CA 1
ATOM 6041 C C . LEU A 1 809 ? 15.960 8.453 15.596 1.00 78.44 809 LEU A C 1
ATOM 6043 O O . LEU A 1 809 ? 14.827 8.456 15.074 1.00 78.44 809 LEU A O 1
ATOM 6047 N N . PRO A 1 810 ? 16.252 9.168 16.700 1.00 82.12 810 PRO A N 1
ATOM 6048 C CA . PRO A 1 810 ? 15.356 10.192 17.226 1.00 82.12 810 PRO A CA 1
ATOM 6049 C C . PRO A 1 810 ? 15.215 11.334 16.211 1.00 82.12 810 PRO A C 1
ATOM 6051 O O . PRO A 1 810 ? 16.165 11.722 15.535 1.00 82.12 810 PRO A O 1
ATOM 6054 N N . ARG A 1 811 ? 13.990 11.840 16.053 1.00 83.00 811 ARG A N 1
ATOM 6055 C CA . ARG A 1 811 ? 13.655 12.997 15.207 1.00 83.00 811 ARG A CA 1
ATOM 6056 C C . ARG A 1 811 ? 12.595 13.835 15.914 1.00 83.00 811 ARG A C 1
ATOM 6058 O O . ARG A 1 811 ? 11.800 13.280 16.676 1.00 83.00 811 ARG A O 1
ATOM 6065 N N . ALA A 1 812 ? 12.557 15.138 15.640 1.00 80.50 812 ALA A N 1
ATOM 6066 C CA . ALA A 1 812 ? 11.524 16.025 16.173 1.00 80.50 812 ALA A CA 1
ATOM 6067 C C . ALA A 1 812 ? 10.116 15.486 15.849 1.00 80.50 812 ALA A C 1
ATOM 6069 O O . ALA A 1 812 ? 9.866 15.007 14.742 1.00 80.50 812 ALA A O 1
ATOM 6070 N N . GLY A 1 813 ? 9.224 15.492 16.843 1.00 82.81 813 GLY A N 1
ATOM 6071 C CA . GLY A 1 813 ? 7.853 14.976 16.730 1.00 82.81 813 GLY A CA 1
ATOM 6072 C C . GLY A 1 813 ? 7.712 13.446 16.643 1.00 82.81 813 GLY A C 1
ATOM 6073 O O . GLY A 1 813 ? 6.597 12.931 16.621 1.00 82.81 813 GLY A O 1
ATOM 6074 N N . ARG A 1 814 ? 8.808 12.673 16.617 1.00 86.94 814 ARG A N 1
ATOM 6075 C CA . ARG A 1 814 ? 8.745 11.205 16.544 1.00 86.94 814 ARG A CA 1
ATOM 6076 C C . ARG A 1 814 ? 8.563 10.607 17.938 1.00 86.94 814 ARG A C 1
ATOM 6078 O O . ARG A 1 814 ? 9.433 10.763 18.785 1.00 86.94 814 ARG A O 1
ATOM 6085 N N . LYS A 1 815 ? 7.493 9.838 18.153 1.00 91.38 815 LYS A N 1
ATOM 6086 C CA . LYS A 1 815 ? 7.306 9.027 19.372 1.00 91.38 815 LYS A CA 1
ATOM 6087 C C . LYS A 1 815 ? 8.381 7.927 19.426 1.00 91.38 815 LYS A C 1
ATOM 6089 O O . LYS A 1 815 ? 8.456 7.116 18.498 1.00 91.38 815 LYS A O 1
ATOM 6094 N N . MET A 1 816 ? 9.221 7.905 20.457 1.00 94.00 816 MET A N 1
ATOM 6095 C CA . MET A 1 816 ? 10.371 6.990 20.603 1.00 94.00 816 MET A CA 1
ATOM 6096 C C . MET A 1 816 ? 10.169 5.930 21.693 1.00 94.00 816 MET A C 1
ATOM 6098 O O . MET A 1 816 ? 10.753 4.847 21.621 1.00 94.00 816 MET A O 1
ATOM 6102 N N . GLY A 1 817 ? 9.295 6.212 22.653 1.00 95.06 817 GLY A N 1
ATOM 6103 C CA . GLY A 1 817 ? 8.903 5.305 23.721 1.00 95.06 817 GLY A CA 1
ATOM 6104 C C . GLY A 1 817 ? 7.737 5.879 24.518 1.00 95.06 817 GLY A C 1
ATOM 6105 O O . GLY A 1 817 ? 7.155 6.891 24.123 1.00 95.06 817 GLY A O 1
ATOM 6106 N N . HIS A 1 818 ? 7.414 5.258 25.643 1.00 96.50 818 HIS A N 1
ATOM 6107 C CA . HIS A 1 818 ? 6.553 5.843 26.664 1.00 96.50 818 HIS A CA 1
ATOM 6108 C C . HIS A 1 818 ? 6.954 5.368 28.060 1.00 96.50 818 HIS A C 1
ATOM 6110 O O . HIS A 1 818 ? 7.640 4.357 28.214 1.00 96.50 818 HIS A O 1
ATOM 6116 N N . VAL A 1 819 ? 6.498 6.107 29.067 1.00 96.44 819 VAL A N 1
ATOM 6117 C CA . VAL A 1 819 ? 6.582 5.730 30.476 1.00 96.44 819 VAL A CA 1
ATOM 6118 C C . VAL A 1 819 ? 5.178 5.687 31.058 1.00 96.44 819 VAL A C 1
ATOM 6120 O O . VAL A 1 819 ? 4.452 6.677 30.966 1.00 96.44 819 VAL A O 1
ATOM 6123 N N . THR A 1 820 ? 4.810 4.571 31.681 1.00 97.44 820 THR A N 1
ATOM 6124 C CA . THR A 1 820 ? 3.583 4.440 32.475 1.00 97.44 820 THR A CA 1
ATOM 6125 C C . THR A 1 820 ? 3.937 4.530 33.955 1.00 97.44 820 THR A C 1
ATOM 6127 O O . THR A 1 820 ? 4.780 3.781 34.430 1.00 97.44 820 THR A O 1
ATOM 6130 N N . THR A 1 821 ? 3.316 5.443 34.699 1.00 96.19 821 THR A N 1
ATOM 6131 C CA . THR A 1 821 ? 3.474 5.561 36.156 1.00 96.19 821 THR A CA 1
ATOM 6132 C C . THR A 1 821 ? 2.198 5.126 36.861 1.00 96.19 821 THR A C 1
ATOM 6134 O O . THR A 1 821 ? 1.120 5.648 36.565 1.00 96.19 821 THR A O 1
ATOM 6137 N N . LEU A 1 822 ? 2.336 4.202 37.811 1.00 97.00 822 LEU A N 1
ATOM 6138 C CA . LEU A 1 822 ? 1.249 3.746 38.675 1.00 97.00 822 LEU A CA 1
ATOM 6139 C C . LEU A 1 822 ? 1.256 4.522 39.999 1.00 97.00 822 LEU A C 1
ATOM 6141 O O . LEU A 1 822 ? 2.294 4.696 40.640 1.00 97.00 822 LEU A O 1
ATOM 6145 N N . HIS A 1 823 ? 0.086 4.985 40.424 1.00 95.38 823 HIS A N 1
ATOM 6146 C CA . HIS A 1 823 ? -0.108 5.651 41.705 1.00 95.38 823 HIS A CA 1
ATOM 6147 C C . HIS A 1 823 ? -1.060 4.833 42.570 1.00 95.38 823 HIS A C 1
ATOM 6149 O O . HIS A 1 823 ? -2.152 4.467 42.133 1.00 95.38 823 HIS A O 1
ATOM 6155 N N . TYR A 1 824 ? -0.630 4.598 43.801 1.00 92.69 824 TYR A N 1
ATOM 6156 C CA . TYR A 1 824 ? -1.338 3.821 44.807 1.00 92.69 824 TYR A CA 1
ATOM 6157 C C . TYR A 1 824 ? -1.705 4.746 45.965 1.00 92.69 824 TYR A C 1
ATOM 6159 O O . TYR A 1 824 ? -0.900 5.611 46.334 1.00 92.69 824 TYR A O 1
ATOM 6167 N N . SER A 1 825 ? -2.880 4.560 46.553 1.00 81.81 825 SER A N 1
ATOM 6168 C CA . SER A 1 825 ? -3.247 5.170 47.824 1.00 81.81 825 SER A CA 1
ATOM 6169 C C . SER A 1 825 ? -2.296 4.651 48.888 1.00 81.81 825 SER A C 1
ATOM 6171 O O . SER A 1 825 ? -2.075 3.442 48.987 1.00 81.81 825 SER A O 1
ATOM 6173 N N . SER A 1 826 ? -1.742 5.575 49.664 1.00 59.06 826 SER A N 1
ATOM 6174 C CA . SER A 1 826 ? -0.994 5.280 50.887 1.00 59.06 826 SER A CA 1
ATOM 6175 C C . SER A 1 826 ? -1.848 4.575 51.930 1.00 59.06 826 SER A C 1
ATOM 6177 O O . SER A 1 826 ? -2.997 5.046 52.110 1.00 59.06 826 SER A O 1
#

Foldseek 3Di:
DDDDDDDPQDFPDDDQFWTWAADPDNQKIKIFGAQWDADDLRQAIAGQPCLLLLQLLLQQLLVVLCVLVPAFAQFDHADDSRIGMGGDFAWLQKKKKKFQFQDDVNCVVPVVDDGGDGDPPIDIWIFGDDSPVSRDTDDPVRCLVVVSDFPVVVVVCVVSLSSSQVSVQVLCVVVQKGWGMFIWIWGQGPVRDIHTYDGDALATTWIDRNSHNVRILGCVLVVPDPAPGYHRQDPVSSVSNVVSSVVSSVSSVVSVVVLVVLADDPAAQEEEEEQDPVLCVQLVLLVVLCVLLVHGYDYDYAHCPPHVVVLLVCLQCCVVRNYQEYEYEYEALQCSQQSSQVRHPHAYEYEQEQDPPPGSPNSQCNQVDHDPPRDYNYADYTNNRSNVSNLVSLVSVCVDSSVSSSVVSSVVVVVVVVVVDDPDDDPDPPDPDDDDDDDDDDDDPDDPDDDDPPDDDDPLFFAAVFEEEEEAQELQLLLLLVLCVVRRYAYEYEELDPQGLNVVRHPHYDNDHLPPLVSLVVRLVRGPFYDYAFLQRPQNSCVSNDVADRQQQFQVSVQVVLCVQQNNPLAFDKDKDLALVSLLVRCVVRDPFKKKAFRHDDALNPRIDTDHDSVCSCVRCSRNGHNPTIIMIGYDDDFPFKKKKKKAAAQGDPPDDCVLRMAIAAMWTFDDDSSHTFKTKPPYPPDDDPVQVVSVVSSQVRVCVVSVQQFMKMWMWGFHADPNDTDIHTDHIISHDDPSQPLQVQFFPAGSSNQRSCRRRSHRGDHNHGDPQFPMKMKGFQAFCSVVCVVVVCVVAVQKDWFASSDDHGDGRDGGIMIMGTDGDD

Organism: Acanthamoeba castellanii (strain ATCC 30010 / Neff) (NCBI:txid1257118)

Radius of gyration: 32.59 Å; chains: 1; bounding box: 85×80×110 Å

Secondary structure (DSSP, 8-state):
--------PPPSEE-SSEEEEE-SSTTEEEEEEPSEEEETTTTEEEE-TTHHHHHHHHHHHHHHHHHHTT--BSEEEE-SSSEEEEE-EEE-SEEEEEEEE--TTHHHH-TTSPTT-EEEEEEEEEEE--TTTTS-EE-HHHHHHTTS--HHHHHHHHHHHHHHHHHHHHHHHHTTEEEEEEEEEEEEETTS-EEEES--STTSEEEEETT-GGG--STHHHHHS---STT---HHHHHHHHHHHHHHHHHHHHHHHHHHS-PPPSS-SEEEEESSGGGHHHHHHHHHHHHHTT--EEEEE--TTT-HHHHHHHHHHTTTTT--EEEEEEESS--HHHHHHTT-SS-EEEEEEPPTTTTTHHHHHHHHSPPTT---EEPPSSHHHHHHHHHHHHHHHHTSGGGHHHHHHHHHHHHHHHHTS-SS--S------------------S-------------SSPPTTPEEEEE--SHHHHHHHHHHHHTT-EEEEEES-TT-GGGGG-SEEEE--TT-HHHHHHHHHH-SEEEESSS---HHHHHHH-S---GGGSHHHHHHHHHHHH-TTSBPPEEEESSHHHHHHHHHHH-SSEEEEESSS--TTTTEEEE-SGGGHHHHHHHTTTTSS-EEEEEPPP-SEEEEEEEEE----TT---TTSEEEPPPEEEEEETTEEEEEEES-SSPPPHHHHHHHHHHHHHHHHHTT-SEEEEEEEEEEEETTEEEEEEEEEESS--GGGTTHHHHBSS-HHHHHHHHHTTPPPPP-PBPTTEEEEEEEEEEGGGGTTHHHHHHH-TTEEEEE---SS--TT-EEEEEEEEEE--

pLDDT: mean 87.31, std 15.46, range [25.84, 98.75]

Sequence (826 aa):
MEASSSASAAALAEGKTKLILPTSDPRQVLVLSKDSITAGNGLKRDVIEGKGRLSNETTCGVFRLLQLSGLPTHFLGQEGPDSFRALSCRMVPVEVIVRRLATGSFLKTHPQYKEGDVLFPLVVEFTMKSDEQGDPLITEEEMVANGVADWARVETMKSLARRAFLILEKAWKRLNVTLVDFKVEFGVSQAGDLVLADVIDNDSWRLWPNGEKRLMKDKQVYRNMPIPGPGQATAEQKRVVLDNYAWVAEGARKLIDSIASAQPKSGPLVGVIMGSQSDWATMQHATGLLEELGVAYETKIVSAHRTPARLCAYARSAKQRGLKVIIAGAGGAAHLPGMTASMTPLPVLGVPVKTSTLSGQDSLLSIVQMPRGIPVGTLAIGDAGAANAAILAASILAAHPEYADVAQALDHFRSKQTLAVAEEPTTTTTTASSSSSPAETPAALAKLAAPKLAAQPGPAFLPPGSVIGVVGGGQLARMIGTAAACLGYRMHVFCPDADSPAFHVADEVTVADYLDLTALDSFASAVGVVTYEFENVPLECVQHLATWRPTCQHRFREKTFVNDVCGAGTTTAFARASSLEELRQAVEQVGLPAVLKTTQGGYDGKGQVKIAAPEDVEKAWAAVGGGSVECVVEAWVEFECELSVIVARRSLPSGASAEGAVELFPVAQNEHEHHILRRSTIPPPAPLSDGVRQQIHHIATSLATALDLSGLVCIEMFLVNKDGQQKILVNELAPRPHNSGHWTIEGCTTSQFEQLVRAICGLPLAQTRVVPGVDKVVMTNLIGHEADDALALLATNPNAHLHLYGKRLPRAGRKMGHVTTLHYSS

InterPro domains:
  IPR000031 PurE domain [PF00731] (270-417)
  IPR000031 PurE domain [SM01001] (268-421)
  IPR000031 PurE domain [TIGR01162] (270-425)
  IPR003135 ATP-grasp fold, ATP-dependent carboxylate-amine ligase-type [PF02222] (571-753)
  IPR005875 Phosphoribosylaminoimidazole carboxylase, ATPase subunit [MF_01928] (467-826)
  IPR005875 Phosphoribosylaminoimidazole carboxylase, ATPase subunit [TIGR01161] (468-823)
  IPR011054 Rudiment single hybrid motif [SSF51246] (776-823)
  IPR011761 ATP-grasp fold [PS50975] (558-761)
  IPR013815 ATP-grasp fold, subdomain 1 [G3DSA:3.30.1490.20] (569-636)
  IPR016185 Pre-ATP-grasp domain superfamily [SSF52440] (461-546)
  IPR018236 SAICAR synthetase, conserved site [PS01057] (91-105)
  IPR028923 SAICAR synthetase/ADE2, N-terminal [MF_00137] (9-254)
  IPR028923 SAICAR synthetase/ADE2, N-terminal [PF01259] (12-224)
  IPR033747 Class I PurE [MF_01929] (270-425)
  IPR040686 Phosphoribosylaminoimidazole carboxylase, C-terminal domain [PF17769] (778-823)
  IPR054350 PurT/PurK-like, preATP-grasp domain [PF22660] (468-549)